Protein 7XDS (pdb70)

Sequence (730 aa):
NSKDIREYLASTFPFEQQSTILDSQLKFRQENLAELKDQIILSLNWQKLLDYTNKLDELSNTKISPEEFIEEIQKVLYKVSKLYSQFNLSIQDFALQIIHSKYKSNQISQNDLLKLITEDELKILAKTKVLTYKKYFDSASKGINKYISTEDLDWQFSHYKTFNDALKKNKASDSSYLGWLTHGYSIKYGLSPNNERSFFQDGRKYAELYAFSKSDLLAKINKSKGIFLDQNALLDKRIYAFHELNTLETHFPGITSSFTDDLKSNYRKKESVSLTCQVLQEIGNIHRFIESKSTEYGLFSIPKIFSIPIDYKHGEKENLVSYVDFLYSTAHERILQDNSINQLCLDPLQESLNRIKSNIPVSKDIREYLASTFPFEQQSTILQLKFRQENLAELKDQIILSLNWQKLLDYTNKLDELSNTKISPEEFIEEIQKVLYKVSKLYSQFNLSIQDFALQIIHSKYKSNQISQNDLLKLITEDELKILAKTKVLTYKKYFDSASKGINKYISTEDLDWQFSHYKTFNDALKKNKASDSSYLGWLTHGYSIKYGLSPNNERSFFQDGRKYAELYAFSKSPGEHLKDLLAKINKSKGIFLDQNALLDKRIYAFHELNTLETHFPGITSSFTDDLKSNYRKKESVSLTCQVLQEIGNIHRFIESKVPYHSSTEYGLFSIPKIFSIPIDYKHGEKENLVSYVDFLYSTAHERILQDNSINQLCLDPLQESLNRIKSNI

Nearest PDB structures (foldseek):
  7xds-assembly1_A  TM=1.002E+00  e=7.581E-44  Puccinia graminis f. sp. tritici
  7xds-assembly2_B  TM=9.928E-01  e=5.965E-40  Puccinia graminis f. sp. tritici
  7xvg-assembly1_B  TM=9.674E-01  e=8.525E-34  Puccinia graminis f. sp. tritici
  7xx2-assembly1_B  TM=9.625E-01  e=2.353E-32  Puccinia graminis f. sp. tritici
  7xe0-assembly1_J  TM=9.583E-01  e=5.562E-32  Puccinia graminis f. sp. tritici

B-factor: mean 29.13, std 15.3, range [5.59, 122.76]

Solvent-accessible surface area: 34355 Å² total

Radius of gyration: 30.41 Å; Cα contacts (8 Å, |Δi|>4): 765; chains: 2; bounding box: 58×70×97 Å

Organism: NCBI:txid56615

Secondary structure (DSSP, 8-state):
--HHHHHHHHHSTTGGGS--TTT--HHHHHHHHHHHHHHHHHH--HHHHHHHHHHHHHHHHS---HHHHHHHHHHHHHH--HHHHHHHHHHHHHHHHHHHHHHHTTSS-HHHHHHHHTS---HHHHHHHHHHH---HHHHH---GGG------SGGGHHHHHHHHHHHHH-HHHHHHHHHHHHHHHHHTTSS--SS----S-HHHHHHHHHHHT--HHHHHHHHHHHHH-TTS-HHHHHHHHHHHHHHHHHSTTTT--HHHHHHHTTTT--HHHHHHHHHHHHHHHHHHHTT---SS-TTSS-GGGPPPSSPPTTHHHHHHHHHHHHHHHHHHHS---TTTGGGTHHHHHHHHHHHHHHTT-/-HHHHHHHHHSTTGGGS-----HHHHHHHHHHHHHHHHHH--HHHHHHHHHHHHHHHHS---HHHHHHHHHHHHHT--HHHHHHHHHHHHHHHHHHHHHHHTTSS-HHHHHHHHTS---HHHHHHHHHHH---HHHHH---GGG------SGGGHHHHHHHHHHHHH-HHHHHHHHHHHHHHHHHTTSS--SS----S-HHHHHHHHHHH----HHHHHHHHHHHHHHHHHH-TTS-HHHHHHHHHHHHHHHHHSTTTT--HHHHHHHTTTT--HHHHHHHHHHHHHHHHHHHTTSSTT--TTTT-TTSS-STTPPPSS--TTHHHHHHHHHHHHHHHHHHHS---TTTGGGTHHHHHHHHHHHHHH-

Foldseek 3Di:
DQPVLVVCLCPDPPSVLFDAVLVCPLVQLLLLLVVLLVVLVVVPLSVVLNVLSVLLNCLQPPQDALVVSLVSLCCSLVVFVVVNNLSSLVSLLSSLVSLLVCDVVVSHDLVSSCVRCLDPSLLSLLQSLLVVCVLPVVLCVVPNLLLAALPQRDSSSVSSVVSLVSCCVVPLLSSLVNLQSNVLNCDVPPSQDDPDDDCHPDPVSVVVLVVVLVPVVLVRLVVLLCQLQALPHDPSSNSSSVNVVVSCCVRSPPSNDDPVVCVVSVSVLLCLLNLQSSLSVVLSVLVQLLVQCVHSSDRSDGRPVRGDDVDDDPCRLVSSVVVNVSSLVVSVVRHDDDSSNCSSHVVVSVVSNVVCVVVSVD/DVVLVVCLCPDPPSVLFDAPVALVFLLLLLVVLLVVLVVVVVSVVLNVLSVLLNVLSPDLDALVVLLVSLCVSQVPFVVVVVQSRLVSLLSSLVSLLVCDVVVSHDLVSSCVRCLDPSLLSLLQSVLVVCVLPVVLCVVPNLLLAALPQRDSSSVSSVVSLVSLCVVPLLSSLVNLQSNVLNCDVVPSQDDPDDDCGPDPVSSVLLSVVLVPDDPVLVVVLVRLVVLLVQLQALVHDPSSNSSSVNVNVSSCVSRPPSNDDPPVCVVSVSVLLVLLNLQSSLSVVLSVLVLLLLQLDPPRDPSSSHRSPGRPVRGDHNDQDVCRVVSSVVVNVVSLVVSVVSHDDDSSNCSSHVVVSVVSNVVSVVRD

Structure (mmCIF, N/CA/C/O backbone):
data_7XDS
#
_entry.id   7XDS
#
_cell.length_a   54.122
_cell.length_b   115.273
_cell.length_c   143.162
_cell.angle_alpha   90.000
_cell.angle_beta   90.000
_cell.angle_gamma   90.000
#
_symmetry.space_group_name_H-M   'P 21 21 21'
#
loop_
_entity.id
_entity.type
_entity.pdbx_description
1 polymer AvrSr35
2 water water
#
loop_
_atom_site.group_PDB
_atom_site.id
_atom_site.type_symbol
_atom_site.label_atom_id
_atom_site.label_alt_id
_atom_site.label_comp_id
_atom_site.label_asym_id
_atom_site.label_entity_id
_atom_site.label_seq_id
_atom_site.pdbx_PDB_ins_code
_atom_site.Cartn_x
_atom_site.Cartn_y
_atom_site.Cartn_z
_atom_site.occupancy
_atom_site.B_iso_or_equiv
_atom_site.auth_seq_id
_atom_site.auth_comp_id
_atom_site.auth_asym_id
_atom_site.auth_atom_id
_atom_site.pdbx_PDB_model_num
ATOM 1 N N . ASN A 1 138 ? 33.07000 47.12400 89.54600 1.000 62.74801 141 ASN A N 1
ATOM 2 C CA . ASN A 1 138 ? 31.61900 47.46000 89.49300 1.000 67.28442 141 ASN A CA 1
ATOM 3 C C . ASN A 1 138 ? 31.39400 48.97200 89.37000 1.000 65.56108 141 ASN A C 1
ATOM 4 O O . ASN A 1 138 ? 31.96700 49.75300 90.13700 1.000 60.40994 141 ASN A O 1
ATOM 9 N N . SER A 1 139 ? 30.48200 49.30800 88.46300 1.000 65.54331 142 SER A N 1
ATOM 10 C CA . SER A 1 139 ? 30.24100 50.69000 87.99500 1.000 62.71475 142 SER A CA 1
ATOM 11 C C . SER A 1 139 ? 28.80100 51.11300 88.22200 1.000 61.86136 142 SER A C 1
ATOM 12 O O . SER A 1 139 ? 28.37900 52.05200 87.56500 1.000 63.48270 142 SER A O 1
ATOM 15 N N . LYS A 1 140 ? 28.06200 50.45700 89.10800 1.000 58.37999 143 LYS A N 1
ATOM 16 C CA . LYS A 1 140 ? 26.63700 50.84700 89.24400 1.000 55.67980 143 LYS A CA 1
ATOM 17 C C . LYS A 1 140 ? 26.53400 52.29600 89.71400 1.000 53.08234 143 LYS A C 1
ATOM 18 O O . LYS A 1 140 ? 25.63900 52.96400 89.23700 1.000 52.01752 143 LYS A O 1
ATOM 24 N N . ASP A 1 141 ? 27.38100 52.71600 90.65500 1.000 49.23186 144 ASP A N 1
ATOM 25 C CA . ASP A 1 141 ? 27.35400 54.09800 91.19900 1.000 50.10454 144 ASP A CA 1
ATOM 26 C C . ASP A 1 141 ? 27.72700 55.12600 90.11500 1.000 48.75397 144 ASP A C 1
ATOM 27 O O . ASP A 1 141 ? 27.09800 56.19000 90.08100 1.000 47.75780 144 ASP A O 1
ATOM 32 N N . ILE A 1 142 ? 28.76000 54.85000 89.31600 1.000 47.01634 145 ILE A N 1
ATOM 33 C CA . ILE A 1 142 ? 29.14600 55.79400 88.22700 1.000 48.27806 145 ILE A CA 1
ATOM 34 C C . ILE A 1 142 ? 28.06000 55.82500 87.14300 1.000 45.47611 145 ILE A C 1
ATOM 35 O O . ILE A 1 142 ? 27.63900 56.89800 86.78500 1.000 42.78481 145 ILE A O 1
ATOM 40 N N . ARG A 1 143 ? 27.56300 54.66400 86.73100 1.000 48.25563 146 ARG A N 1
ATOM 41 C CA . ARG A 1 143 ? 26.51400 54.59700 85.68600 1.000 47.24034 146 ARG A CA 1
ATOM 42 C C . ARG A 1 143 ? 25.30500 55.43100 86.11800 1.000 48.53240 146 ARG A C 1
ATOM 43 O O . ARG A 1 143 ? 24.84100 56.20000 85.29800 1.000 46.32749 146 ARG A O 1
ATOM 51 N N . GLU A 1 144 ? 24.84800 55.29500 87.36900 1.000 45.98324 147 GLU A N 1
ATOM 52 C CA . GLU A 1 144 ? 23.69500 56.04100 87.88900 1.000 46.42018 147 GLU A CA 1
ATOM 53 C C . GLU A 1 144 ? 23.98900 57.54000 87.95100 1.000 41.98215 147 GLU A C 1
ATOM 54 O O . GLU A 1 144 ? 23.16600 58.32900 87.48100 1.000 39.40620 147 GLU A O 1
ATOM 60 N N . TYR A 1 145 ? 25.17500 57.92800 88.49300 1.000 40.40857 148 TYR A N 1
ATOM 61 C CA . TYR A 1 145 ? 25.62600 59.32500 88.57700 1.000 40.88074 148 TYR A CA 1
ATOM 62 C C . TYR A 1 145 ? 25.60900 60.00800 87.19200 1.000 42.07333 148 TYR A C 1
ATOM 63 O O . TYR A 1 145 ? 25.08200 61.11700 87.07300 1.000 39.95385 148 TYR A O 1
ATOM 72 N N . LEU A 1 146 ? 26.17100 59.34600 86.16000 1.000 40.65146 149 LEU A N 1
ATOM 73 C CA . LEU A 1 146 ? 26.23600 59.87400 84.75300 1.000 40.26833 149 LEU A CA 1
ATOM 74 C C . LEU A 1 146 ? 24.84400 60.01800 84.13000 1.000 40.85752 149 LEU A C 1
ATOM 75 O O . LEU A 1 146 ? 24.68000 60.85300 83.25600 1.000 39.65799 149 LEU A O 1
ATOM 80 N N . ALA A 1 147 ? 23.92400 59.13100 84.48400 1.000 42.21808 150 ALA A N 1
ATOM 81 C CA . ALA A 1 147 ? 22.55700 59.16300 83.96000 1.000 40.13017 150 ALA A CA 1
ATOM 82 C C . ALA A 1 147 ? 21.68200 60.25800 84.61100 1.000 40.57753 150 ALA A C 1
ATOM 83 O O . ALA A 1 147 ? 20.58500 60.52600 84.11600 1.000 43.06288 150 ALA A O 1
ATOM 85 N N . SER A 1 148 ? 22.17800 60.90900 85.68800 1.000 41.78980 151 SER A N 1
ATOM 86 C CA . SER A 1 148 ? 21.44400 61.94900 86.41400 1.000 42.98334 151 SER A CA 1
ATOM 87 C C . SER A 1 148 ? 22.08800 63.34700 86.42300 1.000 43.31865 151 SER A C 1
ATOM 88 O O . SER A 1 148 ? 21.36500 64.34100 86.55900 1.000 45.94427 151 SER A O 1
ATOM 91 N N . THR A 1 149 ? 23.43000 63.42600 86.30900 1.000 40.90195 152 THR A N 1
ATOM 92 C CA . THR A 1 149 ? 24.18700 64.68400 86.39100 1.000 41.38734 152 THR A CA 1
ATOM 93 C C . THR A 1 149 ? 24.44800 65.35900 85.03800 1.000 37.66185 152 THR A C 1
ATOM 94 O O . THR A 1 149 ? 24.90700 64.71200 84.09400 1.000 36.48956 152 THR A O 1
ATOM 98 N N . PHE A 1 150 ? 24.19500 66.67900 84.97600 1.000 35.02126 153 PHE A N 1
ATOM 99 C CA . PHE A 1 150 ? 24.47000 67.51500 83.81400 1.000 33.54318 153 PHE A CA 1
ATOM 100 C C . PHE A 1 150 ? 25.98900 67.81400 83.80400 1.000 30.90869 153 PHE A C 1
ATOM 101 O O . PHE A 1 150 ? 26.53300 68.09100 84.86900 1.000 32.69993 153 PHE A O 1
ATOM 109 N N . PRO A 1 151 ? 26.70400 67.77800 82.65100 1.000 32.30537 154 PRO A N 1
ATOM 110 C CA . PRO A 1 151 ? 26.23900 67.51900 81.27800 1.000 26.35041 154 PRO A CA 1
ATOM 111 C C . PRO A 1 151 ? 26.34700 66.06600 80.80700 1.000 29.44870 154 PRO A C 1
ATOM 112 O O . PRO A 1 151 ? 25.96700 65.76900 79.66800 1.000 27.83053 154 PRO A O 1
ATOM 116 N N . PHE A 1 152 ? 26.83100 65.15500 81.69100 1.000 28.73963 155 PHE A N 1
ATOM 117 C CA . PHE A 1 152 ? 27.05400 63.73100 81.39800 1.000 27.39202 155 PHE A CA 1
ATOM 118 C C . PHE A 1 152 ? 25.78600 62.99600 80.97200 1.000 31.18713 155 PHE A C 1
ATOM 119 O O . PHE A 1 152 ? 25.88100 62.05300 80.18300 1.000 29.90872 155 PHE A O 1
ATOM 127 N N . GLU A 1 153 ? 24.60800 63.47600 81.43200 1.000 30.00949 156 GLU A N 1
ATOM 128 C CA . GLU A 1 153 ? 23.28400 62.93200 81.10900 1.000 34.37264 156 GLU A CA 1
ATOM 129 C C . GLU A 1 153 ? 22.87700 63.16500 79.64700 1.000 32.19342 156 GLU A C 1
ATOM 130 O O . GLU A 1 153 ? 22.15300 62.34700 79.08100 1.000 30.19352 156 GLU A O 1
ATOM 136 N N . GLN A 1 154 ? 23.35800 64.27200 79.04100 1.000 33.15490 157 GLN A N 1
ATOM 137 C CA . GLN A 1 154 ? 23.06600 64.67300 77.66200 1.000 31.81572 157 GLN A CA 1
ATOM 138 C C . GLN A 1 154 ? 24.03200 64.09500 76.61800 1.000 32.50305 157 GLN A C 1
ATOM 139 O O . GLN A 1 154 ? 24.04700 64.55100 75.46400 1.000 28.96304 157 GLN A O 1
ATOM 145 N N . GLN A 1 155 ? 24.81000 63.07000 77.01200 1.000 29.78610 158 GLN A N 1
ATOM 146 C CA . GLN A 1 155 ? 25.76200 62.39000 76.12900 1.000 30.73881 158 GLN A CA 1
ATOM 147 C C . GLN A 1 155 ? 26.00800 60.95700 76.56800 1.000 29.36604 158 GLN A C 1
ATOM 148 O O . GLN A 1 155 ? 25.63800 60.58500 77.68000 1.000 35.11432 158 GLN A O 1
ATOM 154 N N . SER A 1 156 ? 26.64300 60.16200 75.70600 1.000 29.82478 159 SER A N 1
ATOM 155 C CA . SER A 1 156 ? 26.96000 58.76600 75.99000 1.000 32.31892 159 SER A CA 1
ATOM 156 C C . SER A 1 156 ? 28.42900 58.60600 76.38000 1.000 34.13310 159 SER A C 1
ATOM 157 O O . SER A 1 156 ? 29.18800 59.57500 76.34400 1.000 33.48392 159 SER A O 1
ATOM 160 N N . THR A 1 157 ? 28.82100 57.39600 76.79400 1.000 34.85144 160 THR A N 1
ATOM 161 C CA . THR A 1 157 ? 30.19600 57.10000 77.20700 1.000 36.23507 160 THR A CA 1
ATOM 162 C C . THR A 1 157 ? 30.65500 55.74400 76.66400 1.000 40.41565 160 THR A C 1
ATOM 163 O O . THR A 1 157 ? 29.82600 54.87600 76.37600 1.000 42.27022 160 THR A O 1
ATOM 167 N N . ILE A 1 158 ? 31.97900 55.56400 76.54600 1.000 41.83988 161 ILE A N 1
ATOM 168 C CA . ILE A 1 158 ? 32.61100 54.31200 76.10700 1.000 45.84719 161 ILE A CA 1
ATOM 169 C C . ILE A 1 158 ? 32.41300 53.21600 77.19000 1.000 47.68942 161 ILE A C 1
ATOM 170 O O . ILE A 1 158 ? 32.46600 52.02500 76.88100 1.000 51.57815 161 ILE A O 1
ATOM 175 N N . LEU A 1 159 ? 32.11200 53.63900 78.43900 1.000 46.14860 162 LEU A N 1
ATOM 176 C CA . LEU A 1 159 ? 31.84700 52.76300 79.58500 1.000 45.30815 162 LEU A CA 1
ATOM 177 C C . LEU A 1 159 ? 30.54100 51.97800 79.42900 1.000 51.26425 162 LEU A C 1
ATOM 178 O O . LEU A 1 159 ? 30.44900 50.87500 79.96100 1.000 56.32231 162 LEU A O 1
ATOM 183 N N . ASP A 1 160 ? 29.54700 52.52900 78.68800 1.000 52.75669 163 ASP A N 1
ATOM 184 C CA . ASP A 1 160 ? 28.27100 51.85800 78.39900 1.000 53.84252 163 ASP A CA 1
ATOM 185 C C . ASP A 1 160 ? 28.50700 50.67100 77.46000 1.000 55.53886 163 ASP A C 1
ATOM 186 O O . ASP A 1 160 ? 27.87100 49.62800 77.62400 1.000 58.11685 163 ASP A O 1
ATOM 191 N N . SER A 1 161 ? 29.44200 50.82900 76.49700 1.000 58.86283 164 SER A N 1
ATOM 192 C CA . SER A 1 161 ? 29.82900 49.80500 75.52400 1.000 69.99590 164 SER A CA 1
ATOM 193 C C . SER A 1 161 ? 30.83900 48.83700 76.14500 1.000 88.38318 164 SER A C 1
ATOM 194 O O . SER A 1 161 ? 31.08600 47.76200 75.60300 1.000 71.87835 164 SER A O 1
ATOM 197 N N . GLN A 1 179 ? 15.59900 70.50500 77.19000 1.000 52.15817 182 GLN A N 1
ATOM 198 C CA . GLN A 1 179 ? 16.67100 71.24000 76.47200 1.000 48.98697 182 GLN A CA 1
ATOM 199 C C . GLN A 1 179 ? 16.09400 72.54400 75.92700 1.000 42.19496 182 GLN A C 1
ATOM 200 O O . GLN A 1 179 ? 16.86300 73.43600 75.66200 1.000 40.96081 182 GLN A O 1
ATOM 206 N N . LEU A 1 180 ? 14.79000 72.56000 75.64200 1.000 41.40960 183 LEU A N 1
ATOM 207 C CA . LEU A 1 180 ? 14.09100 73.70500 75.06000 1.000 42.65017 183 LEU A CA 1
ATOM 208 C C . LEU A 1 180 ? 14.27400 74.96200 75.91000 1.000 37.41714 183 LEU A C 1
ATOM 209 O O . LEU A 1 180 ? 14.68500 75.99100 75.37900 1.000 37.41156 183 LEU A O 1
ATOM 214 N N . LYS A 1 181 ? 14.01000 74.85900 77.23200 1.000 39.43163 184 LYS A N 1
ATOM 215 C CA . LYS A 1 181 ? 14.14700 75.95500 78.20100 1.000 39.97485 184 LYS A CA 1
ATOM 216 C C . LYS A 1 181 ? 15.61600 76.33600 78.38700 1.000 33.77483 184 LYS A C 1
ATOM 217 O O . LYS A 1 181 ? 15.91700 77.50100 78.65200 1.000 34.98318 184 LYS A O 1
ATOM 223 N N . PHE A 1 182 ? 16.52500 75.35100 78.25500 1.000 33.14303 185 PHE A N 1
ATOM 224 C CA . PHE A 1 182 ? 17.97100 75.54800 78.33300 1.000 33.53392 185 PHE A CA 1
ATOM 225 C C . PHE A 1 182 ? 18.43000 76.37800 77.11100 1.000 26.93611 185 PHE A C 1
ATOM 226 O O . PHE A 1 182 ? 19.17200 77.34800 77.25400 1.000 27.08471 185 PHE A O 1
ATOM 234 N N . ARG A 1 183 ? 17.91100 76.00500 75.94900 1.000 28.03107 186 ARG A N 1
ATOM 235 C CA . ARG A 1 183 ? 18.20100 76.64600 74.64100 1.000 30.72094 186 ARG A CA 1
ATOM 236 C C . ARG A 1 183 ? 17.54000 78.02700 74.56900 1.000 26.32336 186 ARG A C 1
ATOM 237 O O . ARG A 1 183 ? 18.15900 78.91900 74.08300 1.000 22.60195 186 ARG A O 1
ATOM 245 N N . GLN A 1 184 ? 16.34800 78.18400 75.14000 1.000 30.41344 187 GLN A N 1
ATOM 246 C CA . GLN A 1 184 ? 15.62900 79.48900 75.16700 1.000 27.66723 187 GLN A CA 1
ATOM 247 C C . GLN A 1 184 ? 16.42400 80.51700 75.97500 1.000 21.40646 187 GLN A C 1
ATOM 248 O O . GLN A 1 184 ? 16.54200 81.65000 75.54300 1.000 19.46118 187 GLN A O 1
ATOM 254 N N . GLU A 1 185 ? 17.01400 80.07900 77.07400 1.000 24.55908 188 GLU A N 1
ATOM 255 C CA . GLU A 1 185 ? 17.81300 80.98600 77.93200 1.000 27.16047 188 GLU A CA 1
ATOM 256 C C . GLU A 1 185 ? 19.15100 81.34200 77.26600 1.000 25.60207 188 GLU A C 1
ATOM 257 O O . GLU A 1 185 ? 19.59700 82.45400 77.42000 1.000 27.02197 188 GLU A O 1
ATOM 263 N N . ASN A 1 186 ? 19.75800 80.41500 76.53900 1.000 23.81673 189 ASN A N 1
ATOM 264 C CA . ASN A 1 186 ? 21.00200 80.71200 75.83100 1.000 23.92226 189 ASN A CA 1
ATOM 265 C C . ASN A 1 186 ? 20.78300 81.82600 74.79700 1.000 19.37353 189 ASN A C 1
ATOM 266 O O . ASN A 1 186 ? 21.57000 82.77800 74.75000 1.000 21.27533 189 ASN A O 1
ATOM 271 N N . LEU A 1 187 ? 19.67300 81.73300 74.02400 1.000 21.69468 190 LEU A N 1
ATOM 272 C CA . LEU A 1 187 ? 19.24100 82.72400 73.03100 1.000 21.43883 190 LEU A CA 1
ATOM 273 C C . LEU A 1 187 ? 19.02900 84.09000 73.65300 1.000 20.99486 190 LEU A C 1
ATOM 274 O O . LEU A 1 187 ? 19.45000 85.07200 73.05600 1.000 22.70331 190 LEU A O 1
ATOM 279 N N . ALA A 1 188 ? 18.41900 84.15000 74.86700 1.000 22.27544 191 ALA A N 1
ATOM 280 C CA . ALA A 1 188 ? 18.19300 85.39100 75.60700 1.000 25.86569 191 ALA A CA 1
ATOM 281 C C . ALA A 1 188 ? 19.52800 86.04300 75.98100 1.000 21.62562 191 ALA A C 1
ATOM 282 O O . ALA A 1 188 ? 19.65600 87.26500 75.88200 1.000 21.43236 191 ALA A O 1
ATOM 284 N N . GLU A 1 189 ? 20.51700 85.23200 76.39600 1.000 22.13096 192 GLU A N 1
ATOM 285 C CA . GLU A 1 189 ? 21.84800 85.74300 76.75800 1.000 24.55719 192 GLU A CA 1
ATOM 286 C C . GLU A 1 189 ? 22.56700 86.29400 75.51500 1.000 25.67424 192 GLU A C 1
ATOM 287 O O . GLU A 1 189 ? 23.16900 87.37300 75.58100 1.000 22.08970 192 GLU A O 1
ATOM 293 N N . LEU A 1 190 ? 22.41000 85.59800 74.36900 1.000 22.75311 193 LEU A N 1
ATOM 294 C CA . LEU A 1 190 ? 22.95700 86.02000 73.08700 1.000 24.47818 193 LEU A CA 1
ATOM 295 C C . LEU A 1 190 ? 22.29500 87.32700 72.63200 1.000 19.55124 193 LEU A C 1
ATOM 296 O O . LEU A 1 190 ? 23.01200 88.27200 72.27900 1.000 19.11442 193 LEU A O 1
ATOM 301 N N . LYS A 1 191 ? 20.94500 87.41600 72.75100 1.000 22.91009 194 LYS A N 1
ATOM 302 C CA . LYS A 1 191 ? 20.17700 88.63300 72.44000 1.000 24.56079 194 LYS A CA 1
ATOM 303 C C . LYS A 1 191 ? 20.66800 89.79800 73.30100 1.000 25.71381 194 LYS A C 1
ATOM 304 O O . LYS A 1 191 ? 20.81000 90.90800 72.78700 1.000 24.90110 194 LYS A O 1
ATOM 310 N N . ASP A 1 192 ? 20.93800 89.53700 74.60100 1.000 23.61747 195 ASP A N 1
ATOM 311 C CA . ASP A 1 192 ? 21.42600 90.52900 75.55900 1.000 23.66830 195 ASP A CA 1
ATOM 312 C C . ASP A 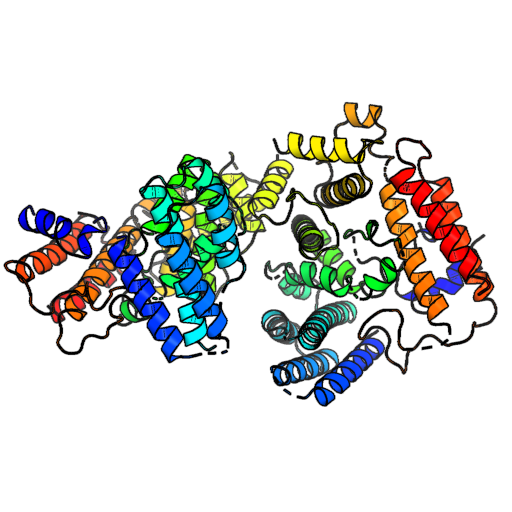1 192 ? 22.75800 91.12600 75.11000 1.000 26.14679 195 ASP A C 1
ATOM 313 O O . ASP A 1 192 ? 22.93500 92.34000 75.18600 1.000 27.61401 195 ASP A O 1
ATOM 318 N N . GLN A 1 193 ? 23.66200 90.28300 74.60300 1.000 26.82833 196 GLN A N 1
ATOM 319 C CA . GLN A 1 193 ? 24.97100 90.68600 74.09600 1.000 24.45431 196 GLN A CA 1
ATOM 320 C C . GLN A 1 193 ? 24.86600 91.50700 72.81000 1.000 25.90513 196 GLN A C 1
ATOM 321 O O . GLN A 1 193 ? 25.54800 92.52400 72.69900 1.000 26.34569 196 GLN A O 1
ATOM 327 N N . ILE A 1 194 ? 23.99100 91.08600 71.86100 1.000 26.62998 197 ILE A N 1
ATOM 328 C CA . ILE A 1 194 ? 23.74100 91.77800 70.58300 1.000 29.85193 197 ILE A CA 1
ATOM 329 C C . ILE A 1 194 ? 23.24500 93.20400 70.82200 1.000 29.70531 197 ILE A C 1
ATOM 330 O O . ILE A 1 194 ? 23.74100 94.12600 70.17100 1.000 32.31564 197 ILE A O 1
ATOM 335 N N . ILE A 1 195 ? 22.28500 93.37500 71.76700 1.000 28.77426 198 ILE A N 1
ATOM 336 C CA . ILE A 1 195 ? 21.69100 94.65600 72.16500 1.000 31.02309 198 ILE A CA 1
ATOM 337 C C . ILE A 1 195 ? 22.80400 95.58700 72.68800 1.000 35.86583 198 ILE A C 1
ATOM 338 O O . ILE A 1 195 ? 22.82800 96.78000 72.35400 1.000 31.02288 198 ILE A O 1
ATOM 343 N N . LEU A 1 196 ? 23.69100 95.01600 73.50800 1.000 33.40900 199 LEU A N 1
ATOM 344 C CA . LEU A 1 196 ? 24.82000 95.76600 74.10700 1.000 35.24675 199 LEU A CA 1
ATOM 345 C C . LEU A 1 196 ? 25.77600 96.23000 73.00500 1.000 37.62856 199 LEU A C 1
ATOM 346 O O . LEU A 1 196 ? 26.14000 97.39800 72.99900 1.000 38.38217 199 LEU A O 1
ATOM 351 N N . SER A 1 197 ? 26.05800 95.35400 72.05100 1.000 37.02160 200 SER A N 1
ATOM 352 C CA . SER A 1 197 ? 26.97500 95.62500 70.91600 1.000 36.50179 200 SER A CA 1
ATOM 353 C C . SER A 1 197 ? 26.40700 96.69300 69.97700 1.000 36.07104 200 SER A C 1
ATOM 354 O O . SER A 1 197 ? 27.17000 97.35000 69.30400 1.000 36.34887 200 SER A O 1
ATOM 357 N N . LEU A 1 198 ? 25.09200 96.73800 69.83900 1.000 36.90845 201 LEU A N 1
ATOM 358 C CA . LEU A 1 198 ? 24.41100 97.76400 69.01700 1.000 37.17857 201 LEU A CA 1
ATOM 359 C C . LEU A 1 198 ? 24.62700 99.15200 69.62300 1.000 39.13552 201 LEU A C 1
ATOM 360 O O . LEU A 1 198 ? 24.61100 100.12200 68.87200 1.000 42.93387 201 LEU A O 1
ATOM 365 N N . ASN A 1 206 ? 23.95400 95.33300 59.76800 1.000 40.89404 209 ASN A N 1
ATOM 366 C CA . ASN A 1 206 ? 25.19000 94.73300 60.34300 1.000 44.57470 209 ASN A CA 1
ATOM 367 C C . ASN A 1 206 ? 24.80300 93.96700 61.62000 1.000 40.61323 209 ASN A C 1
ATOM 368 O O . ASN A 1 206 ? 24.27500 92.86200 61.50000 1.000 36.56249 209 ASN A O 1
ATOM 373 N N . TRP A 1 207 ? 25.03800 94.58100 62.78200 1.000 36.83955 210 TRP A N 1
ATOM 374 C CA . TRP A 1 207 ? 24.63100 94.05600 64.11200 1.000 34.55487 210 TRP A CA 1
ATOM 375 C C . TRP A 1 207 ? 23.10600 94.01300 64.17500 1.000 27.91204 210 TRP A C 1
ATOM 376 O O . TRP A 1 207 ? 22.58000 93.12700 64.82400 1.000 26.33026 210 TRP A O 1
ATOM 387 N N . GLN A 1 208 ? 22.45200 94.91200 63.43800 1.000 29.20488 211 GLN A N 1
ATOM 388 C CA . GLN A 1 208 ? 20.99200 95.01100 63.40500 1.000 29.64753 211 GLN A CA 1
ATOM 389 C C . GLN A 1 208 ? 20.35800 93.73000 62.88300 1.000 26.28566 211 GLN A C 1
ATOM 390 O O . GLN A 1 208 ? 19.35900 93.27700 63.44100 1.000 24.84640 211 GLN A O 1
ATOM 396 N N . LYS A 1 209 ? 20.95400 93.13200 61.83000 1.000 28.70326 212 LYS A N 1
ATOM 397 C CA . LYS A 1 209 ? 20.46300 91.89100 61.22900 1.000 27.47079 212 LYS A CA 1
ATOM 398 C C . LYS A 1 209 ? 20.57800 90.72100 62.19600 1.000 22.66619 212 LYS A C 1
ATOM 399 O O . LYS A 1 209 ? 19.66800 89.89500 62.24400 1.000 23.78258 212 LYS A O 1
ATOM 405 N N . LEU A 1 210 ? 21.67200 90.66800 62.99300 1.000 20.96113 213 LEU A N 1
ATOM 406 C CA . LEU A 1 210 ? 21.88600 89.61400 63.98600 1.000 24.27024 213 LEU A CA 1
ATOM 407 C C . LEU A 1 210 ? 20.76000 89.57700 65.01900 1.000 23.70313 213 LEU A C 1
ATOM 408 O O . LEU A 1 210 ? 20.39000 88.49200 65.46400 1.000 20.25783 213 LEU A O 1
ATOM 413 N N . LEU A 1 211 ? 20.24500 90.74900 65.38400 1.000 20.79994 214 LEU A N 1
ATOM 414 C CA . LEU A 1 211 ? 19.14200 90.87600 66.37200 1.000 24.01093 214 LEU A CA 1
ATOM 415 C C . LEU A 1 211 ? 17.85000 90.37700 65.73000 1.000 18.80116 214 LEU A C 1
ATOM 416 O O . LEU A 1 211 ? 17.11800 89.67000 66.37200 1.000 19.56583 214 LEU A O 1
ATOM 421 N N . ASP A 1 212 ? 17.66500 90.70000 64.45900 1.000 20.72578 215 ASP A N 1
ATOM 422 C CA . ASP A 1 212 ? 16.49500 90.17700 63.72200 1.000 24.36086 215 ASP A CA 1
ATOM 423 C C . ASP A 1 212 ? 16.56400 88.64900 63.72500 1.000 22.02305 215 ASP A C 1
ATOM 424 O O . ASP A 1 212 ? 15.59100 88.06900 64.11800 1.000 21.35739 215 ASP A O 1
ATOM 429 N N . TYR A 1 213 ? 17.73000 88.05300 63.45500 1.000 22.11235 216 TYR A N 1
ATOM 430 C CA . TYR A 1 213 ? 17.83100 86.56700 63.41500 1.000 24.80784 216 TYR A CA 1
ATOM 431 C C . TYR A 1 213 ? 17.51900 85.91700 64.75900 1.000 20.73905 216 TYR A C 1
ATOM 432 O O . TYR A 1 213 ? 16.84500 84.91000 64.77400 1.000 21.46410 216 TYR A O 1
ATOM 441 N N . THR A 1 214 ? 18.03100 86.50200 65.83500 1.000 21.31101 217 THR A N 1
ATOM 442 C CA . THR A 1 214 ? 17.85000 85.99300 67.21600 1.000 24.73188 217 THR A CA 1
ATOM 443 C C . THR A 1 214 ? 16.36400 86.02900 67.59900 1.000 20.84290 217 THR A C 1
ATOM 444 O O . THR A 1 214 ? 15.85500 85.03200 68.10000 1.000 21.03647 217 THR A O 1
ATOM 448 N N . ASN A 1 215 ? 15.71300 87.14900 67.28800 1.000 24.69512 218 ASN A N 1
ATOM 449 C CA . ASN A 1 215 ? 14.26300 87.37100 67.51900 1.000 23.95391 218 ASN A CA 1
ATOM 450 C C . ASN A 1 215 ? 13.50200 86.36600 66.65400 1.000 24.04081 218 ASN A C 1
ATOM 451 O O . ASN A 1 215 ? 12.59800 85.74900 67.15800 1.000 21.83172 218 ASN A O 1
ATOM 456 N N . LYS A 1 216 ? 13.96900 86.15700 65.41700 1.000 26.32641 219 LYS A N 1
ATOM 457 C CA . LYS A 1 216 ? 13.34000 85.17700 64.49800 1.000 23.91588 219 LYS A CA 1
ATOM 458 C C . LYS A 1 216 ? 13.45600 83.75500 65.05500 1.000 22.69167 219 LYS A C 1
ATOM 459 O O . LYS A 1 216 ? 12.46200 83.03800 64.97600 1.000 21.24234 219 LYS A O 1
ATOM 465 N N . LEU A 1 217 ? 14.63400 83.39000 65.58500 1.000 22.39386 220 LEU A N 1
ATOM 466 C CA . LEU A 1 217 ? 14.89700 82.06000 66.20200 1.000 21.72159 220 LEU A CA 1
ATOM 467 C C . LEU A 1 217 ? 14.05000 81.89900 67.47200 1.000 21.94816 220 LEU A C 1
ATOM 468 O O . LEU A 1 217 ? 13.57300 80.80600 67.73800 1.000 23.27355 220 LEU A O 1
ATOM 473 N N . ASP A 1 218 ? 13.93900 82.96100 68.25400 1.000 23.38880 221 ASP A N 1
ATOM 474 C CA . ASP A 1 218 ? 13.06100 82.93800 69.45300 1.000 29.29468 221 ASP A CA 1
ATOM 475 C C . ASP A 1 218 ? 11.60600 82.72900 68.99100 1.000 24.57119 221 ASP A C 1
ATOM 476 O O . ASP A 1 218 ? 10.98500 81.85400 69.49400 1.000 24.76633 221 ASP A O 1
ATOM 481 N N . GLU A 1 219 ? 11.18000 83.43100 67.94700 1.000 24.94905 222 GLU A N 1
ATOM 482 C CA . GLU A 1 219 ? 9.79300 83.32700 67.40300 1.000 29.67534 222 GLU A CA 1
ATOM 483 C C . GLU A 1 219 ? 9.52100 81.91600 66.87200 1.000 32.03724 222 GLU A C 1
ATOM 484 O O . GLU A 1 219 ? 8.49800 81.34100 67.23600 1.000 33.88441 222 GLU A O 1
ATOM 490 N N . LEU A 1 220 ? 10.46100 81.34000 66.12200 1.000 29.33191 223 LEU A N 1
ATOM 491 C CA . LEU A 1 220 ? 10.32700 79.96800 65.55600 1.000 27.57248 223 LEU A CA 1
ATOM 492 C C . LEU A 1 220 ? 10.27000 78.90300 66.64400 1.000 28.64505 223 LEU A C 1
ATOM 493 O O . LEU A 1 220 ? 9.53800 77.96500 66.48300 1.000 33.45644 223 LEU A O 1
ATOM 498 N N . SER A 1 221 ? 11.02400 79.06400 67.72500 1.000 29.83812 224 SER A N 1
ATOM 499 C CA . SER A 1 221 ? 11.10800 78.00200 68.75400 1.000 32.16307 224 SER A CA 1
ATOM 500 C C . SER A 1 221 ? 9.88500 77.92000 69.68200 1.000 41.25781 224 SER A C 1
ATOM 501 O O . SER A 1 221 ? 9.56800 76.82500 70.06800 1.000 39.76066 224 SER A O 1
ATOM 504 N N . ASN A 1 222 ? 9.29300 79.04300 70.08500 1.000 43.59914 225 ASN A N 1
ATOM 505 C CA . ASN A 1 222 ? 8.12800 78.97600 71.01400 1.000 49.83953 225 ASN A CA 1
ATOM 506 C C . ASN A 1 222 ? 6.78600 79.13400 70.31600 1.000 51.41402 225 ASN A C 1
ATOM 507 O O . ASN A 1 222 ? 5.81100 78.70700 70.91900 1.000 57.18055 225 ASN A O 1
ATOM 512 N N . THR A 1 223 ? 6.73600 79.68400 69.11100 1.000 50.64957 226 THR A N 1
ATOM 513 C CA . THR A 1 223 ? 5.41100 79.78400 68.44000 1.000 56.17699 226 THR A CA 1
ATOM 514 C C . THR A 1 223 ? 5.25100 78.57300 67.52300 1.000 58.12884 226 THR A C 1
ATOM 515 O O . THR A 1 223 ? 6.14300 78.36100 66.69600 1.000 54.27422 226 THR A O 1
ATOM 519 N N . LYS A 1 224 ? 4.12900 77.85100 67.65500 1.000 59.09093 227 LYS A N 1
ATOM 520 C CA . LYS A 1 224 ? 3.90500 76.61100 66.87300 1.000 57.92378 227 LYS A CA 1
ATOM 521 C C . LYS A 1 224 ? 3.25100 76.92200 65.54000 1.000 58.76279 227 LYS A C 1
ATOM 522 O O . LYS A 1 224 ? 2.09500 77.33300 65.53000 1.000 55.06440 227 LYS A O 1
ATOM 528 N N . ILE A 1 225 ? 3.97100 76.63300 64.46200 1.000 54.47985 228 ILE A N 1
ATOM 529 C CA . ILE A 1 225 ? 3.41300 76.90400 63.11700 1.000 54.42123 228 ILE A CA 1
ATOM 530 C C . ILE A 1 225 ? 3.35700 75.59500 62.33600 1.000 52.83380 228 ILE A C 1
ATOM 531 O O . ILE A 1 225 ? 3.55500 74.54100 62.92600 1.000 50.99603 228 ILE A O 1
ATOM 536 N N . SER A 1 226 ? 3.09400 75.72000 61.04100 1.000 51.01143 229 SER A N 1
ATOM 537 C CA . SER A 1 226 ? 2.97600 74.60200 60.08000 1.000 52.56367 229 SER A CA 1
ATOM 538 C C . SER A 1 226 ? 4.35300 73.99800 59.78000 1.000 52.17616 229 SER A C 1
ATOM 539 O O . SER A 1 226 ? 5.24700 74.78200 59.42600 1.000 50.17408 229 SER A O 1
ATOM 542 N N . PRO A 1 227 ? 4.53900 72.66000 59.76700 1.000 47.11669 230 PRO A N 1
ATOM 543 C CA . PRO A 1 227 ? 5.85600 72.11100 59.40000 1.000 45.47997 230 PRO A CA 1
ATOM 544 C C . PRO A 1 227 ? 6.42400 72.83800 58.18500 1.000 46.11037 230 PRO A C 1
ATOM 545 O O . PRO A 1 227 ? 7.58700 73.21300 58.20300 1.000 43.12931 230 PRO A O 1
ATOM 549 N N . GLU A 1 228 ? 5.55600 73.12000 57.18200 1.000 48.95494 231 GLU A N 1
ATOM 550 C CA . GLU A 1 228 ? 5.83200 73.83200 55.92500 1.000 49.04167 231 GLU A CA 1
ATOM 551 C C . GLU A 1 228 ? 6.30900 75.26600 56.16400 1.000 43.68746 231 GLU A C 1
ATOM 552 O O . GLU A 1 228 ? 7.24500 75.71000 55.49200 1.000 42.79373 231 GLU A O 1
ATOM 558 N N . GLU A 1 229 ? 5.68200 75.97400 57.12600 1.000 40.31260 232 GLU A N 1
ATOM 559 C CA . GLU A 1 229 ? 6.03900 77.34900 57.49200 1.000 44.44024 232 GLU A CA 1
ATOM 560 C C . GLU A 1 229 ? 7.40100 77.39500 58.20800 1.000 39.08108 232 GLU A C 1
ATOM 561 O O . GLU A 1 229 ? 8.20400 78.28500 57.92100 1.000 38.99180 232 GLU A O 1
ATOM 567 N N . PHE A 1 230 ? 7.66600 76.43000 59.12300 1.000 38.20971 233 PHE A N 1
ATOM 568 C CA . PHE A 1 230 ? 8.94600 76.33000 59.82900 1.000 37.86418 233 PHE A CA 1
ATOM 569 C C . PHE A 1 230 ? 10.09800 76.11200 58.84800 1.000 29.31010 233 PHE A C 1
ATOM 570 O O . PHE A 1 230 ? 11.15000 76.73600 59.02100 1.000 26.90395 233 PHE A O 1
ATOM 578 N N . ILE A 1 231 ? 9.89700 75.24300 57.82100 1.000 31.33600 234 ILE A N 1
ATOM 579 C CA . ILE A 1 231 ? 10.91700 74.91900 56.80500 1.000 30.90683 234 ILE A CA 1
ATOM 580 C C . ILE A 1 231 ? 11.39300 76.17200 56.06500 1.000 31.07723 234 ILE A C 1
ATOM 581 O O . ILE A 1 231 ? 12.59500 76.42600 56.02700 1.000 27.22418 234 ILE A O 1
ATOM 586 N N . GLU A 1 232 ? 10.46000 76.95500 55.54600 1.000 29.66488 235 GLU A N 1
ATOM 587 C CA . GLU A 1 232 ? 10.81600 78.15200 54.74900 1.000 32.03465 235 GLU A CA 1
ATOM 588 C C . GLU A 1 232 ? 11.43900 79.23800 55.62800 1.000 29.25504 235 GLU A C 1
ATOM 589 O O . GLU A 1 232 ? 12.30400 79.93900 55.14300 1.000 30.98681 235 GLU A O 1
ATOM 595 N N . GLU A 1 233 ? 10.96500 79.38200 56.85700 1.000 30.19713 236 GLU A N 1
ATOM 596 C CA . GLU A 1 233 ? 11.50500 80.39000 57.79400 1.000 30.79621 236 GLU A CA 1
ATOM 597 C C . GLU A 1 233 ? 12.93600 80.06600 58.27200 1.000 24.09351 236 GLU A C 1
ATOM 598 O O . GLU A 1 233 ? 13.75300 80.95600 58.21700 1.000 23.17503 236 GLU A O 1
ATOM 604 N N . ILE A 1 234 ? 13.21700 78.82500 58.66000 1.000 23.88259 237 ILE A N 1
ATOM 605 C CA . ILE A 1 234 ? 14.56700 78.44000 59.17600 1.000 24.69058 237 ILE A CA 1
ATOM 606 C C . ILE A 1 234 ? 15.58400 78.52300 58.02800 1.000 24.33702 237 ILE A C 1
ATOM 607 O O . ILE A 1 234 ? 16.63500 79.10000 58.20300 1.000 23.34402 237 ILE A O 1
ATOM 612 N N . GLN A 1 235 ? 15.17200 78.07700 56.85400 1.000 23.20407 238 GLN A N 1
ATOM 613 C CA . GLN A 1 235 ? 15.96900 78.09600 55.63900 1.000 24.31121 238 GLN A CA 1
ATOM 614 C C . GLN A 1 235 ? 16.43500 79.52000 55.34500 1.000 25.55309 238 GLN A C 1
ATOM 615 O O . GLN A 1 235 ? 17.61200 79.71000 55.07000 1.000 25.23845 238 GLN A O 1
ATOM 621 N N . LYS A 1 236 ? 15.52000 80.48400 55.44300 1.000 25.15897 239 LYS A N 1
ATOM 622 C CA . LYS A 1 236 ? 15.81200 81.91300 55.19400 1.000 30.63836 239 LYS A CA 1
ATOM 623 C C . LYS A 1 236 ? 16.87900 82.37600 56.17800 1.000 27.05455 239 LYS A C 1
ATOM 624 O O . LYS A 1 236 ? 17.77600 83.06100 55.73700 1.000 31.08140 239 LYS A O 1
ATOM 630 N N . VAL A 1 237 ? 16.72200 82.06200 57.45900 1.000 25.29591 240 VAL A N 1
ATOM 631 C CA . VAL A 1 237 ? 17.74400 82.47400 58.45600 1.000 27.26000 240 VAL A CA 1
ATOM 632 C C . VAL A 1 237 ? 19.06400 81.77700 58.13000 1.000 28.88327 240 VAL A C 1
ATOM 633 O O . VAL A 1 237 ? 19.96800 82.49000 57.83000 1.000 27.84188 240 VAL A O 1
ATOM 637 N N . LEU A 1 238 ? 19.06200 80.45800 57.94200 1.000 24.21487 241 LEU A N 1
ATOM 638 C CA . LEU A 1 238 ? 20.32000 79.70100 57.68800 1.000 25.49745 241 LEU A CA 1
ATOM 639 C C . LEU A 1 238 ? 21.02900 80.19100 56.42600 1.000 26.09206 241 LEU A C 1
ATOM 640 O O . LEU A 1 238 ? 22.23000 80.35200 56.51600 1.000 24.30606 241 LEU A O 1
ATOM 645 N N . TYR A 1 239 ? 20.27900 80.48600 55.35200 1.000 30.49213 242 TYR A N 1
ATOM 646 C CA . TYR A 1 239 ? 20.81200 80.90900 54.04400 1.000 30.70668 242 TYR A CA 1
ATOM 647 C C . TYR A 1 239 ? 21.25200 82.38400 54.01800 1.000 33.06314 242 TYR A C 1
ATOM 648 O O . TYR A 1 239 ? 22.18900 82.71300 53.28500 1.000 33.07412 242 TYR A O 1
ATOM 657 N N . LYS A 1 240 ? 20.61600 83.25300 54.84000 1.000 33.13810 243 LYS A N 1
ATOM 658 C CA . LYS A 1 240 ? 20.99500 84.66300 54.96600 1.000 35.75005 243 LYS A CA 1
ATOM 659 C C . LYS A 1 240 ? 22.25900 84.80700 55.82800 1.000 38.09768 243 LYS A C 1
ATOM 660 O O . LYS A 1 240 ? 23.14700 85.58700 55.46800 1.000 37.16851 243 LYS A O 1
ATOM 666 N N . VAL A 1 241 ? 22.32700 84.06000 56.96900 1.000 35.52534 244 VAL A N 1
ATOM 667 C CA . VAL A 1 241 ? 23.43800 84.05600 57.93600 1.000 34.42841 244 VAL A CA 1
ATOM 668 C C . VAL A 1 241 ? 24.76400 83.65300 57.24400 1.000 35.45860 244 VAL A C 1
ATOM 669 O O . VAL A 1 241 ? 25.79400 84.27900 57.51600 1.000 42.27231 244 VAL A O 1
ATOM 673 N N . SER A 1 249 ? 34.38800 91.65300 61.91200 1.000 39.68600 252 SER A N 1
ATOM 674 C CA . SER A 1 249 ? 35.06400 91.49800 63.20400 1.000 32.14598 252 SER A CA 1
ATOM 675 C C . SER A 1 249 ? 34.89400 90.08700 63.80500 1.000 33.69225 252 SER A C 1
ATOM 676 O O . SER A 1 249 ? 33.98700 89.35500 63.39600 1.000 34.36409 252 SER A O 1
ATOM 679 N N . LYS A 1 250 ? 35.75100 89.74300 64.76300 1.000 31.15997 253 LYS A N 1
ATOM 680 C CA . LYS A 1 250 ? 35.75900 88.42400 65.44000 1.000 28.64013 253 LYS A CA 1
ATOM 681 C C . LYS A 1 250 ? 34.47600 88.19600 66.25100 1.000 27.67554 253 LYS A C 1
ATOM 682 O O . LYS A 1 250 ? 33.93000 87.11700 66.17100 1.000 26.90321 253 LYS A O 1
ATOM 688 N N . LEU A 1 251 ? 34.03600 89.19500 67.00500 1.000 27.18325 254 LEU A N 1
ATOM 689 C CA . LEU A 1 251 ? 32.80900 89.08200 67.79900 1.000 25.98445 254 LEU A CA 1
ATOM 690 C C . LEU A 1 251 ? 31.60300 88.84500 66.88900 1.000 22.44240 254 LEU A C 1
ATOM 691 O O . LEU A 1 251 ? 30.80300 87.95400 67.17300 1.000 20.83642 254 LEU A O 1
ATOM 696 N N . TYR A 1 252 ? 31.51500 89.60800 65.78200 1.000 22.89492 255 TYR A N 1
ATOM 697 C CA . TYR A 1 252 ? 30.45900 89.46500 64.79000 1.000 27.50201 255 TYR A CA 1
ATOM 698 C C . TYR A 1 252 ? 30.42100 88.05100 64.19400 1.000 21.50140 255 TYR A C 1
ATOM 699 O O . TYR A 1 252 ? 29.33500 87.48300 64.10200 1.000 20.12402 255 TYR A O 1
ATOM 708 N N . SER A 1 253 ? 31.58800 87.49200 63.77600 1.000 20.98148 256 SER A N 1
ATOM 709 C CA . SER A 1 253 ? 31.64100 86.14000 63.18500 1.000 22.55075 256 SER A CA 1
ATOM 710 C C . SER A 1 253 ? 31.26200 85.07700 64.21700 1.000 16.29714 256 SER A C 1
ATOM 711 O O . SER A 1 253 ? 30.55400 84.13300 63.87800 1.000 16.23873 256 SER A O 1
ATOM 714 N N . GLN A 1 254 ? 31.72500 85.24200 65.47700 1.000 13.83817 257 GLN A N 1
ATOM 715 C CA . GLN A 1 254 ? 31.39200 84.30400 66.56000 1.000 18.26382 257 GLN A CA 1
ATOM 716 C C . GLN A 1 254 ? 29.88800 84.29300 66.80700 1.000 15.80200 257 GLN A C 1
ATOM 717 O O . GLN A 1 254 ? 29.31600 83.22000 66.90300 1.000 15.92960 257 GLN A O 1
ATOM 723 N N . PHE A 1 255 ? 29.24600 85.47400 66.86500 1.000 15.46795 258 PHE A N 1
ATOM 724 C CA . PHE A 1 255 ? 27.79300 85.57400 67.08700 1.000 18.00822 258 PHE A CA 1
ATOM 725 C C . PHE A 1 255 ? 27.02300 84.98200 65.91900 1.000 16.12798 258 PHE A C 1
ATOM 726 O O . PHE A 1 255 ? 26.04700 84.25700 66.12900 1.000 15.65251 258 PHE A O 1
ATOM 734 N N . ASN A 1 256 ? 27.49600 85.25100 64.69500 1.000 15.85417 259 ASN A N 1
ATOM 735 C CA . ASN A 1 256 ? 26.92900 84.73300 63.45000 1.000 17.87083 259 ASN A CA 1
ATOM 736 C C . ASN A 1 256 ? 26.97900 83.19700 63.42700 1.000 15.65882 259 ASN A C 1
ATOM 737 O O . ASN A 1 256 ? 26.00300 82.53500 63.02100 1.000 14.55921 259 ASN A O 1
ATOM 742 N N . LEU A 1 257 ? 28.11100 82.62600 63.89500 1.000 13.22875 260 LEU A N 1
ATOM 743 C CA . LEU A 1 257 ? 28.25800 81.18700 63.96800 1.000 12.79328 260 LEU A CA 1
ATOM 744 C C . LEU A 1 257 ? 27.34500 80.62900 65.05800 1.000 14.20719 260 LEU A C 1
ATOM 745 O O . LEU A 1 257 ? 26.72500 79.57700 64.85500 1.000 14.86509 260 LEU A O 1
ATOM 750 N N . SER A 1 258 ? 27.23400 81.34800 66.19000 1.000 11.93855 261 SER A N 1
ATOM 751 C CA . SER A 1 258 ? 26.35500 80.95800 67.28300 1.000 14.79741 261 SER A CA 1
ATOM 752 C C . SER A 1 258 ? 24.89000 80.89400 66.80100 1.000 11.59904 261 SER A C 1
ATOM 753 O O . SER A 1 258 ? 24.21400 79.88500 67.06400 1.000 10.55161 261 SER A O 1
ATOM 756 N N . ILE A 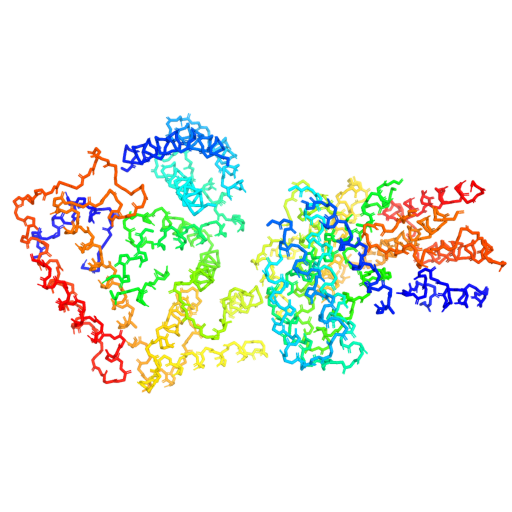1 259 ? 24.44300 81.90600 66.01800 1.000 11.98048 262 ILE A N 1
ATOM 757 C CA . ILE A 1 259 ? 23.09100 81.94900 65.39900 1.000 14.47203 262 ILE A CA 1
ATOM 758 C C . ILE A 1 259 ? 22.84900 80.68200 64.53100 1.000 13.79042 262 ILE A C 1
ATOM 759 O O . ILE A 1 259 ? 21.81500 80.02900 64.67200 1.000 15.84905 262 ILE A O 1
ATOM 764 N N . GLN A 1 260 ? 23.81500 80.33000 63.66700 1.000 13.46168 263 GLN A N 1
ATOM 765 C CA . GLN A 1 260 ? 23.75000 79.15000 62.79300 1.000 12.35123 263 GLN A CA 1
ATOM 766 C C . GLN A 1 260 ? 23.61100 77.85800 63.58400 1.000 13.64976 263 GLN A C 1
ATOM 767 O O . GLN A 1 260 ? 22.74100 77.04500 63.26000 1.000 12.17318 263 GLN A O 1
ATOM 773 N N . ASP A 1 261 ? 24.40800 77.70000 64.65500 1.000 9.62368 264 ASP A N 1
ATOM 774 C CA . ASP A 1 261 ? 24.29800 76.51700 65.50900 1.000 12.23021 264 ASP A CA 1
ATOM 775 C C . ASP A 1 261 ? 22.95000 76.45600 66.24800 1.000 12.77870 264 ASP A C 1
ATOM 776 O O . ASP A 1 261 ? 22.39300 75.37600 66.39300 1.000 13.46886 264 ASP A O 1
ATOM 781 N N . PHE A 1 262 ? 22.42600 77.60400 66.67300 1.000 11.79879 265 PHE A N 1
ATOM 782 C CA . PHE A 1 262 ? 21.12200 77.70100 67.33100 1.000 13.22071 265 PHE A CA 1
ATOM 783 C C . PHE A 1 262 ? 19.98400 77.34500 66.38200 1.000 12.21017 265 PHE A C 1
ATOM 784 O O . PHE A 1 262 ? 19.08600 76.60800 66.77900 1.000 14.13305 265 PHE A O 1
ATOM 792 N N . ALA A 1 263 ? 20.05700 77.80600 65.12900 1.000 12.09044 266 ALA A N 1
ATOM 793 C CA . ALA A 1 263 ? 19.08500 77.47000 64.10000 1.000 14.12001 266 ALA A CA 1
ATOM 794 C C . ALA A 1 263 ? 19.04100 75.94900 63.87700 1.000 13.51324 266 ALA A C 1
ATOM 795 O O . ALA A 1 263 ? 17.95600 75.38800 63.78600 1.000 13.32730 266 ALA A O 1
ATOM 797 N N . LEU A 1 264 ? 20.19800 75.27500 63.91400 1.000 12.94693 267 LEU A N 1
ATOM 798 C CA . LEU A 1 264 ? 20.27300 73.81100 63.75600 1.000 10.93081 267 LEU A CA 1
ATOM 799 C C . LEU A 1 264 ? 19.73700 73.05500 64.98000 1.000 13.59079 267 LEU A C 1
ATOM 800 O O . LEU A 1 264 ? 19.07400 72.02400 64.82300 1.000 13.36989 267 LEU A O 1
ATOM 805 N N . GLN A 1 265 ? 19.99800 73.59400 66.20000 1.000 13.33089 268 GLN A N 1
ATOM 806 C CA . GLN A 1 265 ? 19.47800 73.05900 67.46100 1.000 14.71640 268 GLN A CA 1
ATOM 807 C C . GLN A 1 265 ? 17.94700 73.12200 67.46900 1.000 15.89654 268 GLN A C 1
ATOM 808 O O . GLN A 1 265 ? 17.30800 72.18900 67.95400 1.000 19.57507 268 GLN A O 1
ATOM 814 N N . ILE A 1 266 ? 17.36600 74.21800 66.92100 1.000 16.92285 269 ILE A N 1
ATOM 815 C CA . ILE A 1 266 ? 15.92000 74.45300 66.80600 1.000 18.86899 269 ILE A CA 1
ATOM 816 C C . ILE A 1 266 ? 15.26300 73.45000 65.82700 1.000 20.80733 269 ILE A C 1
ATOM 817 O O . ILE A 1 266 ? 14.16800 72.96300 66.12800 1.000 24.04054 269 ILE A O 1
ATOM 822 N N . ILE A 1 267 ? 15.91700 73.12700 64.69100 1.000 16.68771 270 ILE A N 1
ATOM 823 C CA . ILE A 1 267 ? 15.42900 72.11400 63.72400 1.000 16.12106 270 ILE A CA 1
ATOM 824 C C . ILE A 1 267 ? 15.38000 70.75900 64.44800 1.000 19.73303 270 ILE A C 1
ATOM 825 O O . ILE A 1 267 ? 14.39700 70.02000 64.32600 1.000 20.44721 270 ILE A O 1
ATOM 830 N N . HIS A 1 268 ? 16.44600 70.45600 65.21300 1.000 16.15897 271 HIS A N 1
ATOM 831 C CA . HIS A 1 268 ? 16.59800 69.24800 66.01600 1.000 19.02034 271 HIS A CA 1
ATOM 832 C C . HIS A 1 268 ? 15.48300 69.07900 67.02900 1.000 19.31303 271 HIS A C 1
ATOM 833 O O . HIS A 1 268 ? 14.91000 67.99600 67.10000 1.000 23.97570 271 HIS A O 1
ATOM 840 N N . SER A 1 269 ? 15.18200 70.13200 67.81100 1.000 18.10433 272 SER A N 1
ATOM 841 C CA . SER A 1 269 ? 14.14500 70.08400 68.82500 1.000 23.90440 272 SER A CA 1
ATOM 842 C C . SER A 1 269 ? 12.75200 69.96900 68.19500 1.000 27.09617 272 SER A C 1
ATOM 843 O O . SER A 1 269 ? 11.89800 69.31400 68.78200 1.000 25.14191 272 SER A O 1
ATOM 846 N N . LYS A 1 270 ? 12.53400 70.58300 67.00500 1.000 22.95400 273 LYS A N 1
ATOM 847 C CA . LYS A 1 270 ? 11.25800 70.49800 66.28300 1.000 27.13942 273 LYS A CA 1
ATOM 848 C C . LYS A 1 270 ? 11.00900 69.04900 65.90200 1.000 28.90361 273 LYS A C 1
ATOM 849 O O . LYS A 1 270 ? 9.92300 68.53800 66.16700 1.000 30.21045 273 LYS A O 1
ATOM 855 N N . TYR A 1 271 ? 12.05200 68.36500 65.38800 1.000 23.23433 274 TYR A N 1
ATOM 856 C CA . TYR A 1 271 ? 12.00100 66.95400 65.00000 1.000 27.29396 274 TYR A CA 1
ATOM 857 C C . TYR A 1 271 ? 11.77600 66.05100 66.19600 1.000 30.29409 274 TYR A C 1
ATOM 858 O O . TYR A 1 271 ? 10.96100 65.12800 66.11100 1.000 30.96600 274 TYR A O 1
ATOM 867 N N . LYS A 1 272 ? 12.48100 66.33100 67.31200 1.000 27.28971 275 LYS A N 1
ATOM 868 C CA . LYS A 1 272 ? 12.36100 65.57200 68.55700 1.000 30.60856 275 LYS A CA 1
ATOM 869 C C . LYS A 1 272 ? 11.01600 65.76400 69.24800 1.000 28.92808 275 LYS A C 1
ATOM 870 O O . LYS A 1 272 ? 10.49500 64.79600 69.80100 1.000 34.10642 275 LYS A O 1
ATOM 876 N N . SER A 1 273 ? 10.43300 66.98400 69.18700 1.000 28.43440 276 SER A N 1
ATOM 877 C CA . SER A 1 273 ? 9.13200 67.28800 69.78900 1.000 31.24160 276 SER A CA 1
ATOM 878 C C . SER A 1 273 ? 7.96400 66.95600 68.83500 1.000 33.34176 276 SER A C 1
ATOM 879 O O . SER A 1 273 ? 6.84100 67.39700 69.05900 1.000 32.70915 276 SER A O 1
ATOM 882 N N . ASN A 1 274 ? 8.25700 66.20000 67.75700 1.000 33.26603 277 ASN A N 1
ATOM 883 C CA . ASN A 1 274 ? 7.34300 65.75200 66.70000 1.000 35.05815 277 ASN A CA 1
ATOM 884 C C . ASN A 1 274 ? 6.54800 66.91300 66.07400 1.000 32.98138 277 ASN A C 1
ATOM 885 O O . ASN A 1 274 ? 5.37500 66.75900 65.73700 1.000 34.19900 277 ASN A O 1
ATOM 890 N N . GLN A 1 275 ? 7.20000 68.08500 65.92900 1.000 30.17167 278 GLN A N 1
ATOM 891 C CA . GLN A 1 275 ? 6.57700 69.25800 65.30600 1.000 27.26306 278 GLN A CA 1
ATOM 892 C C . GLN A 1 275 ? 6.81500 69.23100 63.80200 1.000 26.31078 278 GLN A C 1
ATOM 893 O O . GLN A 1 275 ? 6.14100 69.92600 63.04000 1.000 25.93991 278 GLN A O 1
ATOM 899 N N . ILE A 1 276 ? 7.81700 68.43300 63.38800 1.000 27.68494 279 ILE A N 1
ATOM 900 C CA . ILE A 1 276 ? 8.17800 68.15000 62.00200 1.000 25.81546 279 ILE A CA 1
ATOM 901 C C . ILE A 1 276 ? 8.42000 66.65000 61.88800 1.000 24.83449 279 ILE A C 1
ATOM 902 O O . ILE A 1 276 ? 8.94900 66.02900 62.82400 1.000 28.90882 279 ILE A O 1
ATOM 907 N N . SER A 1 277 ? 7.99500 66.07000 60.76700 1.000 24.47911 280 SER A N 1
ATOM 908 C CA . SER A 1 277 ? 8.13000 64.64600 60.48300 1.000 26.21996 280 SER A CA 1
ATOM 909 C C . SER A 1 277 ? 9.53600 64.34500 59.96500 1.000 26.00329 280 SER A C 1
ATOM 910 O O . SER A 1 277 ? 10.29000 65.27200 59.66700 1.000 26.82105 280 SER A O 1
ATOM 913 N N . GLN A 1 278 ? 9.84900 63.04900 59.78500 1.000 26.14339 281 GLN A N 1
ATOM 914 C CA . GLN A 1 278 ? 11.12100 62.56200 59.25100 1.000 31.74473 281 GLN A CA 1
ATOM 915 C C . GLN A 1 278 ? 11.33900 63.11000 57.84800 1.000 29.66518 281 GLN A C 1
ATOM 916 O O . GLN A 1 278 ? 12.44300 63.55600 57.54400 1.000 27.38064 281 GLN A O 1
ATOM 922 N N . ASN A 1 279 ? 10.26500 63.13200 57.03200 1.000 26.65406 282 ASN A N 1
ATOM 923 C CA . ASN A 1 279 ? 10.26200 63.65100 55.66900 1.000 26.55016 282 ASN A CA 1
ATOM 924 C C . ASN A 1 279 ? 10.51500 65.16800 55.60500 1.000 23.18606 282 ASN A C 1
ATOM 925 O O . ASN A 1 279 ? 11.31900 65.58600 54.77100 1.000 23.01542 282 ASN A O 1
ATOM 930 N N . ASP A 1 280 ? 9.87400 65.98200 56.49500 1.000 23.07658 283 ASP A N 1
ATOM 931 C CA . ASP A 1 280 ? 10.09000 67.44200 56.54500 1.000 22.06831 283 ASP A CA 1
ATOM 932 C C . ASP A 1 280 ? 11.55300 67.75200 56.93300 1.000 21.83186 283 ASP A C 1
ATOM 933 O O . ASP A 1 280 ? 12.13900 68.69700 56.39100 1.000 22.78028 283 ASP A O 1
ATOM 938 N N . LEU A 1 281 ? 12.15000 66.94000 57.84600 1.000 19.70969 284 LEU A N 1
ATOM 939 C CA . LEU A 1 281 ? 13.56000 67.07800 58.23800 1.000 21.19683 284 LEU A CA 1
ATOM 940 C C . LEU A 1 281 ? 14.48100 66.83700 57.02300 1.000 17.23601 284 LEU A C 1
ATOM 941 O O . LEU A 1 281 ? 15.38400 67.62700 56.74900 1.000 17.93534 284 LEU A O 1
ATOM 946 N N . LEU A 1 282 ? 14.22100 65.74900 56.29800 1.000 21.08942 285 LEU A N 1
ATOM 947 C CA . LEU A 1 282 ? 14.99000 65.35900 55.12600 1.000 17.82182 285 LEU A CA 1
ATOM 948 C C . LEU A 1 282 ? 14.85800 66.35900 53.97600 1.000 17.75418 285 LEU A C 1
ATOM 949 O O . LEU A 1 282 ? 15.84200 66.55700 53.27600 1.000 17.33368 285 LEU A O 1
ATOM 954 N N . LYS A 1 283 ? 13.67400 67.02100 53.81000 1.000 18.83172 286 LYS A N 1
ATOM 955 C CA . LYS A 1 283 ? 13.42100 68.06400 52.79200 1.000 19.40282 286 LYS A CA 1
ATOM 956 C C . LYS A 1 283 ? 14.44900 69.16600 52.99200 1.000 18.61998 286 LYS A C 1
ATOM 957 O O . LYS A 1 283 ? 15.05300 69.64700 52.02500 1.000 19.41831 286 LYS A O 1
ATOM 963 N N . LEU A 1 284 ? 14.69400 69.50600 54.26600 1.000 18.98417 287 LEU A N 1
ATOM 964 C CA . LEU A 1 284 ? 15.70300 70.46100 54.67100 1.000 17.41505 287 LEU A CA 1
ATOM 965 C C . LEU A 1 284 ? 17.13600 69.92600 54.49800 1.000 13.08044 287 LEU A C 1
ATOM 966 O O . LEU A 1 284 ? 17.90600 70.49700 53.73300 1.000 15.26286 287 LEU A O 1
ATOM 971 N N . ILE A 1 285 ? 17.50800 68.87100 55.25400 1.000 12.30074 288 ILE A N 1
ATOM 972 C CA . ILE A 1 285 ? 18.89300 68.43200 55.40300 1.000 13.22117 288 ILE A CA 1
ATOM 973 C C . ILE A 1 285 ? 19.47900 67.65200 54.19200 1.000 16.96082 288 ILE A C 1
ATOM 974 O O . ILE A 1 285 ? 20.68900 67.46300 54.17300 1.000 12.99140 288 ILE A O 1
ATOM 979 N N . THR A 1 286 ? 18.69000 67.26500 53.18300 1.000 13.65858 289 THR A N 1
ATOM 980 C CA . THR A 1 286 ? 19.31100 66.54800 52.05400 1.000 13.02627 289 THR A CA 1
ATOM 981 C C . THR A 1 286 ? 19.74500 67.50700 50.93900 1.000 13.80941 289 THR A C 1
ATOM 982 O O . THR A 1 286 ? 20.26600 67.05200 49.92300 1.000 16.17543 289 THR A O 1
ATOM 986 N N . GLU A 1 287 ? 19.50700 68.82200 51.12300 1.000 13.41638 290 GLU A N 1
ATOM 987 C CA . GLU A 1 287 ? 19.92800 69.87100 50.18800 1.000 15.53979 290 GLU A CA 1
ATOM 988 C C . GLU A 1 287 ? 21.44300 70.06700 50.33900 1.000 14.19714 290 GLU A C 1
ATOM 989 O O . GLU A 1 287 ? 21.94600 70.09500 51.45100 1.000 11.09126 290 GLU A O 1
ATOM 995 N N . ASP A 1 288 ? 22.15500 70.18100 49.22700 1.000 12.81280 291 ASP A N 1
ATOM 996 C CA . ASP A 1 288 ? 23.60500 70.38400 49.21500 1.000 14.79658 291 ASP A CA 1
ATOM 997 C C . ASP A 1 288 ? 24.02300 71.60100 50.04800 1.000 13.89991 291 ASP A C 1
ATOM 998 O O . ASP A 1 288 ? 24.94400 71.49600 50.84600 1.000 10.65841 291 ASP A O 1
ATOM 1003 N N . GLU A 1 289 ? 23.30200 72.72800 49.90600 1.000 12.15404 292 GLU A N 1
ATOM 1004 C CA . GLU A 1 289 ? 23.57000 73.95400 50.65800 1.000 15.59902 292 GLU A CA 1
ATOM 1005 C C . GLU A 1 289 ? 23.38000 73.69000 52.17900 1.000 13.52947 292 GLU A C 1
ATOM 1006 O O . GLU A 1 289 ? 24.19700 74.14500 52.96500 1.000 12.79535 292 GLU A O 1
ATOM 1020 N N . LEU A 1 291 ? 23.66300 70.62600 53.72900 1.000 9.95302 294 LEU A N 1
ATOM 1021 C CA . LEU A 1 291 ? 24.75200 69.70600 54.11100 1.000 10.65206 294 LEU A CA 1
ATOM 1022 C C . LEU A 1 291 ? 26.07000 70.46400 54.34300 1.000 8.76546 294 LEU A C 1
ATOM 1023 O O . LEU A 1 291 ? 26.76500 70.15700 55.31100 1.000 8.32046 294 LEU A O 1
ATOM 1028 N N . LYS A 1 292 ? 26.36100 71.50900 53.52900 1.000 7.63258 295 LYS A N 1
ATOM 1029 C CA . LYS A 1 292 ? 27.57700 72.32300 53.71400 1.000 9.87416 295 LYS A CA 1
ATOM 1030 C C . LYS A 1 292 ? 27.51000 73.13100 55.00500 1.000 9.10753 295 LYS A C 1
ATOM 1031 O O . LYS A 1 292 ? 28.50700 73.22800 55.70800 1.000 9.15345 295 LYS A O 1
ATOM 1037 N N . ILE A 1 293 ? 26.30500 73.60500 55.37300 1.000 8.73668 296 ILE A N 1
ATOM 1038 C CA . ILE A 1 293 ? 26.06200 74.31900 56.62600 1.000 9.40444 296 ILE A CA 1
ATOM 1039 C C . ILE A 1 293 ? 26.21400 73.35700 57.82300 1.000 8.97010 296 ILE A C 1
ATOM 1040 O O . ILE A 1 293 ? 26.83800 73.72200 58.81900 1.000 9.18151 296 ILE A O 1
ATOM 1045 N N . LEU A 1 294 ? 25.68000 72.12700 57.72000 1.000 7.30696 297 LEU A N 1
ATOM 1046 C CA . LEU A 1 294 ? 25.80100 71.12500 58.79200 1.000 7.75312 297 LEU A CA 1
ATOM 1047 C C . LEU A 1 294 ? 27.28200 70.84000 59.07600 1.000 8.41682 297 LEU A C 1
ATOM 1048 O O . LEU A 1 294 ? 27.70600 70.86800 60.23600 1.000 8.12100 297 LEU A O 1
ATOM 1053 N N . ALA A 1 295 ? 28.05000 70.57300 58.00100 1.000 6.81844 298 ALA A N 1
ATOM 1054 C CA . ALA A 1 295 ? 29.48600 70.27900 58.00200 1.000 7.14996 298 ALA A CA 1
ATOM 1055 C C . ALA A 1 295 ? 30.33000 71.45400 58.56800 1.000 8.18502 298 ALA A C 1
ATOM 1056 O O . ALA A 1 295 ? 31.09500 71.27300 59.51700 1.000 8.03938 298 ALA A O 1
ATOM 1058 N N . LYS A 1 296 ? 30.15600 72.65600 58.01800 1.000 7.59023 299 LYS A N 1
ATOM 1059 C CA . LYS A 1 296 ? 30.90200 73.84100 58.44300 1.000 8.01683 299 LYS A CA 1
ATOM 1060 C C . LYS A 1 296 ? 30.55700 74.29500 59.86300 1.000 9.28336 299 LYS A C 1
ATOM 1061 O O . LYS A 1 296 ? 31.46700 74.65500 60.60100 1.000 8.86532 299 LYS A O 1
ATOM 1067 N N . THR A 1 297 ? 29.25800 74.26700 60.25000 1.000 8.76895 300 THR A N 1
ATOM 1068 C CA . THR A 1 297 ? 28.83500 74.77300 61.56200 1.000 7.53971 300 THR A CA 1
ATOM 1069 C C . THR A 1 297 ? 29.32800 73.85900 62.65300 1.000 8.10365 300 THR A C 1
ATOM 1070 O O . THR A 1 297 ? 29.86900 74.35300 63.64200 1.000 7.78949 300 THR A O 1
ATOM 1074 N N . LYS A 1 298 ? 29.24200 72.54100 62.44000 1.000 6.31133 301 LYS A N 1
ATOM 1075 C CA . LYS A 1 298 ? 29.75200 71.58800 63.42000 1.000 6.33493 301 LYS A CA 1
ATOM 1076 C C . LYS A 1 298 ? 31.23700 71.83600 63.70100 1.000 8.02827 301 LYS A C 1
ATOM 1077 O O . LYS A 1 298 ? 31.59900 72.00500 64.86000 1.000 9.45506 301 LYS A O 1
ATOM 1083 N N . VAL A 1 299 ? 32.07600 71.86000 62.64400 1.000 6.25403 302 VAL A N 1
ATOM 1084 C CA . VAL A 1 299 ? 33.52700 72.06000 62.72000 1.000 6.69865 302 VAL A CA 1
ATOM 1085 C C . VAL A 1 299 ? 33.87900 73.38700 63.40700 1.000 8.04583 302 VAL A C 1
ATOM 1086 O O . VAL A 1 299 ? 34.64900 73.39000 64.37000 1.000 8.93893 302 VAL A O 1
ATOM 1090 N N . LEU A 1 300 ? 33.30600 74.49900 62.92600 1.000 7.34637 303 LEU A N 1
ATOM 1091 C CA . LEU A 1 300 ? 33.61200 75.81500 63.47300 1.000 9.18267 303 LEU A CA 1
ATOM 1092 C C . LEU A 1 300 ? 33.13000 76.01300 64.91200 1.000 9.22202 303 LEU A C 1
ATOM 1093 O O . LEU A 1 300 ? 33.83600 76.63300 65.69700 1.000 9.10181 303 LEU A O 1
ATOM 1098 N N . THR A 1 301 ? 31.92800 75.49700 65.26300 1.000 8.67097 304 THR A N 1
ATOM 1099 C CA . THR A 1 301 ? 31.35800 75.62100 66.61000 1.000 7.97098 304 THR A CA 1
ATOM 1100 C C . THR A 1 301 ? 32.18000 74.80600 67.58300 1.000 9.91151 304 THR A C 1
ATOM 1101 O O . THR A 1 301 ? 32.46500 75.28200 68.66800 1.000 11.68804 304 THR A O 1
ATOM 1105 N N . TYR A 1 302 ? 32.59700 73.59800 67.18900 1.000 8.46194 305 TYR A N 1
ATOM 1106 C CA . TYR A 1 302 ? 33.45400 72.75700 68.02700 1.000 8.95532 305 TYR A CA 1
ATOM 1107 C C . TYR A 1 302 ? 34.79300 73.46600 68.28100 1.000 9.92336 305 TYR A C 1
ATOM 1108 O O . TYR A 1 302 ? 35.27400 73.49700 69.41600 1.000 10.37870 305 TYR A O 1
ATOM 1117 N N . LYS A 1 303 ? 35.36300 74.05700 67.23400 1.000 9.58935 306 LYS A N 1
ATOM 1118 C CA . LYS A 1 303 ? 36.61400 74.81600 67.33300 1.000 10.55654 306 LYS A CA 1
ATOM 1119 C C . LYS A 1 303 ? 36.43000 76.00200 68.28300 1.000 11.51345 306 LYS A C 1
ATOM 1120 O O . LYS A 1 303 ? 37.20400 76.16600 69.23200 1.000 9.90897 306 LYS A O 1
ATOM 1134 N N . LYS A 1 305 ? 34.20300 76.50500 70.68500 1.000 11.74369 308 LYS A N 1
ATOM 1135 C CA . LYS A 1 305 ? 33.91800 76.06200 72.05500 1.000 11.66946 308 LYS A CA 1
ATOM 1136 C C . LYS A 1 305 ? 35.05600 75.31900 72.75200 1.000 16.72971 308 LYS A C 1
ATOM 1137 O O . LYS A 1 305 ? 35.26800 75.52700 73.94900 1.000 13.64607 308 LYS A O 1
ATOM 1143 N N . TYR A 1 306 ? 35.73000 74.39200 72.03800 1.000 12.71431 309 TYR A N 1
ATOM 1144 C CA . TYR A 1 306 ? 36.72000 73.53000 72.67100 1.000 13.26215 309 TYR A CA 1
ATOM 1145 C C . TYR A 1 306 ? 38.16400 73.61100 72.20600 1.000 11.75718 309 TYR A C 1
ATOM 1146 O O . TYR A 1 306 ? 38.97000 72.90700 72.79800 1.000 13.47794 309 TYR A O 1
ATOM 1155 N N . PHE A 1 307 ? 38.50900 74.37100 71.15800 1.000 12.64935 310 PHE A N 1
ATOM 1156 C CA . PHE A 1 307 ? 39.91000 74.35700 70.68600 1.000 14.35555 310 PHE A CA 1
ATOM 1157 C C . PHE A 1 307 ? 40.93200 74.86100 71.72400 1.000 14.64384 310 PHE A C 1
ATOM 1158 O O . PHE A 1 307 ? 41.98700 74.24400 71.87000 1.000 15.19486 310 PHE A O 1
ATOM 1166 N N . ASP A 1 308 ? 40.63300 75.96200 72.42500 1.000 16.40041 311 ASP A N 1
ATOM 1167 C CA . ASP A 1 308 ? 41.54500 76.50200 73.43900 1.000 18.79190 311 ASP A CA 1
ATOM 1168 C C . ASP A 1 308 ? 41.68500 75.56300 74.63000 1.000 18.15636 311 ASP A C 1
ATOM 1169 O O . ASP A 1 308 ? 42.81600 75.30700 75.06200 1.000 16.19833 311 ASP A O 1
ATOM 1174 N N . SER A 1 309 ? 40.55100 74.98300 75.09100 1.000 16.57439 312 SER A N 1
ATOM 1175 C CA . SER A 1 309 ? 40.52800 73.98700 76.16400 1.000 15.31369 312 SER A CA 1
ATOM 1176 C C . SER A 1 309 ? 41.40000 72.79100 75.78100 1.000 19.75276 312 SER A C 1
ATOM 1177 O O . SER A 1 309 ? 42.29100 72.43800 76.54700 1.000 19.59368 312 SER A O 1
ATOM 1180 N N . ALA A 1 310 ? 41.17400 72.19100 74.58400 1.000 13.86200 313 ALA A N 1
ATOM 1181 C CA . ALA A 1 310 ? 41.95900 71.06300 74.05400 1.000 14.19626 313 ALA A CA 1
ATOM 1182 C C . ALA A 1 310 ? 43.46300 71.38000 73.95500 1.000 14.54913 313 ALA A C 1
ATOM 1183 O O . ALA A 1 310 ? 44.30600 70.52400 74.26400 1.000 13.01631 313 ALA A O 1
ATOM 1185 N N . SER A 1 311 ? 43.79500 72.61400 73.53100 1.000 14.88874 314 SER A N 1
ATOM 1186 C CA . SER A 1 311 ? 45.18100 73.04500 73.39600 1.000 16.40988 314 SER A CA 1
ATOM 1187 C C . SER A 1 311 ? 45.88400 73.13400 74.75400 1.000 17.79658 314 SER A C 1
ATOM 1188 O O . SER A 1 311 ? 47.03700 72.69600 74.86300 1.000 16.84754 314 SER A O 1
ATOM 1191 N N . LYS A 1 312 ? 45.18900 73.64400 75.79800 1.000 14.98439 315 LYS A N 1
ATOM 1192 C CA . LYS A 1 312 ? 45.77500 73.74700 77.15000 1.000 20.56963 315 LYS A CA 1
ATOM 1193 C C . LYS A 1 312 ? 46.03500 72.36500 77.75400 1.000 20.45822 315 LYS A C 1
ATOM 1194 O O . LYS A 1 312 ? 47.01100 72.20200 78.45400 1.000 22.64389 315 LYS A O 1
ATOM 1208 N N . GLY A 1 314 ? 46.67100 69.69000 75.94300 1.000 19.01098 317 GLY A N 1
ATOM 1209 C CA . GLY A 1 314 ? 47.56800 69.01300 75.01400 1.000 20.05536 317 GLY A CA 1
ATOM 1210 C C . GLY A 1 314 ? 46.93100 67.86500 74.26000 1.000 20.06315 317 GLY A C 1
ATOM 1211 O O . GLY A 1 314 ? 47.64500 66.97700 73.79600 1.000 21.90902 317 GLY A O 1
ATOM 1212 N N . ILE A 1 315 ? 45.58300 67.89000 74.09800 1.000 17.83732 318 ILE A N 1
ATOM 1213 C CA . ILE A 1 315 ? 44.81300 66.85000 73.40600 1.000 18.34843 318 ILE A CA 1
ATOM 1214 C C . ILE A 1 315 ? 44.26300 67.31900 72.03500 1.000 16.35598 318 ILE A C 1
ATOM 1215 O O . ILE A 1 315 ? 43.49700 66.60000 71.41300 1.000 17.08364 318 ILE A O 1
ATOM 1220 N N . ASN A 1 316 ? 44.65200 68.51700 71.57600 1.000 16.82089 319 ASN A N 1
ATOM 1221 C CA . ASN A 1 316 ? 44.12400 69.11900 70.34400 1.000 16.47531 319 ASN A CA 1
ATOM 1222 C C . ASN A 1 316 ? 44.40700 68.33200 69.06000 1.000 1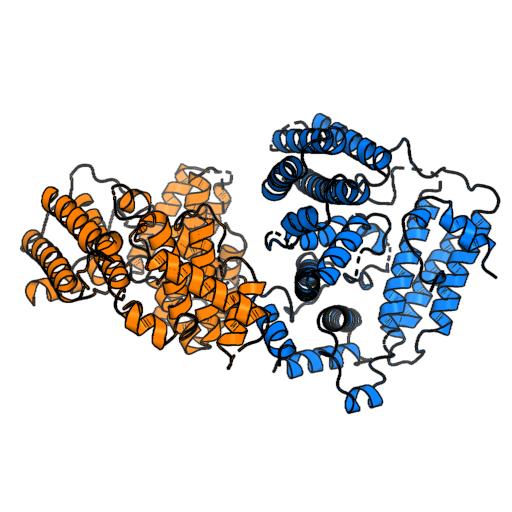7.95595 319 ASN A C 1
ATOM 1223 O O . ASN A 1 316 ? 43.56400 68.33000 68.16300 1.000 15.39198 319 ASN A O 1
ATOM 1228 N N . LYS A 1 317 ? 45.55600 67.63700 68.98700 1.000 17.22108 320 LYS A N 1
ATOM 1229 C CA . LYS A 1 317 ? 45.93500 66.81900 67.82400 1.000 17.25651 320 LYS A CA 1
ATOM 1230 C C . LYS A 1 317 ? 44.99100 65.61700 67.66300 1.000 13.80219 320 LYS A C 1
ATOM 1231 O O . LYS A 1 317 ? 44.85500 65.08300 66.56900 1.000 15.03576 320 LYS A O 1
ATOM 1237 N N . TYR A 1 318 ? 44.35200 65.20100 68.76000 1.000 13.41188 321 TYR A N 1
ATOM 1238 C CA . TYR A 1 318 ? 43.47300 64.02900 68.82000 1.000 12.70608 321 TYR A CA 1
ATOM 1239 C C . TYR A 1 318 ? 42.00200 64.36000 68.62000 1.000 12.79196 321 TYR A C 1
ATOM 1240 O O . TYR A 1 318 ? 41.17900 63.43800 68.62700 1.000 12.47256 321 TYR A O 1
ATOM 1249 N N . ILE A 1 319 ? 41.67000 65.65600 68.36700 1.000 10.67203 322 ILE A N 1
ATOM 1250 C CA . ILE A 1 319 ? 40.30500 66.07900 68.02200 1.000 11.10756 322 ILE A CA 1
ATOM 1251 C C . ILE A 1 319 ? 39.99000 65.33600 66.71400 1.000 11.83403 322 ILE A C 1
ATOM 1252 O O . ILE A 1 319 ? 40.77100 65.37900 65.75900 1.000 11.25324 322 ILE A O 1
ATOM 1257 N N . SER A 1 320 ? 38.87900 64.63000 66.69800 1.000 12.07935 323 SER A N 1
ATOM 1258 C CA . SER A 1 320 ? 38.51100 63.82800 65.55900 1.000 12.78369 323 SER A CA 1
ATOM 1259 C C . SER A 1 320 ? 37.13000 64.22800 65.08100 1.000 12.73474 323 SER A C 1
ATOM 1260 O O . SER A 1 320 ? 36.18500 64.26000 65.87200 1.000 9.59893 323 SER A O 1
ATOM 1263 N N . THR A 1 321 ? 37.03800 64.58100 63.79000 1.000 9.37345 324 THR A N 1
ATOM 1264 C CA . THR A 1 321 ? 35.80500 64.98900 63.11100 1.000 12.55710 324 THR A CA 1
ATOM 1265 C C . THR A 1 321 ? 34.69400 63.94000 63.32800 1.000 13.72483 324 THR A C 1
ATOM 1266 O O . THR A 1 321 ? 33.54000 64.31400 63.49200 1.000 13.40736 324 THR A O 1
ATOM 1270 N N . GLU A 1 322 ? 35.06400 62.64300 63.36500 1.000 12.67249 325 GLU A N 1
ATOM 1271 C CA . GLU A 1 322 ? 34.16800 61.50300 63.58700 1.000 16.66188 325 GLU A CA 1
ATOM 1272 C C . GLU A 1 322 ? 33.67700 61.38100 65.04600 1.000 16.40583 325 GLU A C 1
ATOM 1273 O O . GLU A 1 322 ? 32.69400 60.69300 65.28300 1.000 21.02085 325 GLU A O 1
ATOM 1295 N N . ASP A 1 325 ? 30.32600 64.76000 67.24400 1.000 15.98645 328 ASP A N 1
ATOM 1296 C CA . ASP A 1 325 ? 28.90200 64.66000 67.54600 1.000 15.16278 328 ASP A CA 1
ATOM 1297 C C . ASP A 1 325 ? 28.59800 63.74100 68.74600 1.000 17.37369 328 ASP A C 1
ATOM 1298 O O . ASP A 1 325 ? 27.43200 63.59300 69.09900 1.000 17.89989 328 ASP A O 1
ATOM 1303 N N . LEU A 1 326 ? 29.63100 63.19200 69.41400 1.000 16.72100 329 LEU A N 1
ATOM 1304 C CA . LEU A 1 326 ? 29.43100 62.37700 70.62300 1.000 16.49047 329 LEU A CA 1
ATOM 1305 C C . LEU A 1 326 ? 29.35400 63.28900 71.87900 1.000 17.54220 329 LEU A C 1
ATOM 1306 O O . LEU A 1 326 ? 28.86500 62.86600 72.92900 1.000 16.82902 329 LEU A O 1
ATOM 1311 N N . ASP A 1 327 ? 29.85900 64.53500 71.75600 1.000 15.68635 330 ASP A N 1
ATOM 1312 C CA . ASP A 1 327 ? 29.84300 65.55200 72.81000 1.000 16.78148 330 ASP A CA 1
ATOM 1313 C C . ASP A 1 327 ? 28.41300 66.05800 73.05300 1.000 17.18554 330 ASP A C 1
ATOM 1314 O O . ASP A 1 327 ? 27.64500 66.21500 72.09600 1.000 14.69501 330 ASP A O 1
ATOM 1319 N N . TRP A 1 328 ? 28.06200 66.32500 74.33500 1.000 16.33846 331 TRP A N 1
ATOM 1320 C CA . TRP A 1 328 ? 26.72100 66.77100 74.75000 1.000 17.96904 331 TRP A CA 1
ATOM 1321 C C . TRP A 1 328 ? 26.22000 68.04000 74.01600 1.000 18.20650 331 TRP A C 1
ATOM 1322 O O . TRP A 1 328 ? 25.01300 68.16300 73.81400 1.000 18.56798 331 TRP A O 1
ATOM 1333 N N . GLN A 1 329 ? 27.13000 68.96600 73.60100 1.000 15.46497 332 GLN A N 1
ATOM 1334 C CA . GLN A 1 329 ? 26.70300 70.19000 72.89600 1.000 14.21336 332 GLN A CA 1
ATOM 1335 C C . GLN A 1 329 ? 26.50800 69.95700 71.41600 1.000 11.70167 332 GLN A C 1
ATOM 1336 O O . GLN A 1 329 ? 26.07900 70.86500 70.71900 1.000 14.48178 332 GLN A O 1
ATOM 1342 N N . PHE A 1 330 ? 26.88100 68.77500 70.91900 1.000 13.56933 333 PHE A N 1
ATOM 1343 C CA . PHE A 1 330 ? 26.82500 68.46300 69.49100 1.000 14.84291 333 PHE A CA 1
ATOM 1344 C C . PHE A 1 330 ? 25.81800 67.33600 69.14700 1.000 14.20887 333 PHE A C 1
ATOM 1345 O O . PHE A 1 330 ? 25.88100 66.79100 68.04900 1.000 13.30759 333 PHE A O 1
ATOM 1353 N N . SER A 1 331 ? 24.84700 67.07100 70.05100 1.000 17.40271 334 SER A N 1
ATOM 1354 C CA . SER A 1 331 ? 23.80100 66.03300 69.93200 1.000 19.98431 334 SER A CA 1
ATOM 1355 C C . SER A 1 331 ? 22.91100 66.15800 68.67300 1.000 15.65826 334 SER A C 1
ATOM 1356 O O . SER A 1 331 ? 22.61700 65.15000 68.01800 1.000 20.35303 334 SER A O 1
ATOM 1359 N N . HIS A 1 332 ? 22.48000 67.38900 68.35600 1.000 14.77155 335 HIS A N 1
ATOM 1360 C CA . HIS A 1 332 ? 21.69700 67.71600 67.16900 1.000 17.21909 335 HIS A CA 1
ATOM 1361 C C . HIS A 1 332 ? 22.35200 67.24400 65.86100 1.000 17.33451 335 HIS A C 1
ATOM 1362 O O . HIS A 1 332 ? 21.63600 66.76500 64.97900 1.000 17.44584 335 HIS A O 1
ATOM 1369 N N . TYR A 1 333 ? 23.70500 67.31900 65.75900 1.000 13.43435 336 TYR A N 1
ATOM 1370 C CA . TYR A 1 333 ? 24.44900 66.81500 64.59200 1.000 12.07483 336 TYR A CA 1
ATOM 1371 C C . TYR A 1 333 ? 24.33300 65.31100 64.42200 1.000 13.28807 336 TYR A C 1
ATOM 1372 O O . TYR A 1 333 ? 24.21900 64.83200 63.28600 1.000 12.93724 336 TYR A O 1
ATOM 1381 N N . LYS A 1 334 ? 24.35300 64.55900 65.53800 1.000 15.02950 337 LYS A N 1
ATOM 1382 C CA . LYS A 1 334 ? 24.21400 63.09500 65.49100 1.000 18.33294 337 LYS A CA 1
ATOM 1383 C C . LYS A 1 334 ? 22.81700 62.70700 64.97200 1.000 15.27534 337 LYS A C 1
ATOM 1384 O O . LYS A 1 334 ? 22.69700 61.79700 64.14900 1.000 17.87828 337 LYS A O 1
ATOM 1390 N N . THR A 1 335 ? 21.77800 63.42800 65.41300 1.000 16.77552 338 THR A N 1
ATOM 1391 C CA . THR A 1 335 ? 20.39700 63.19600 64.97100 1.000 17.39894 338 THR A CA 1
ATOM 1392 C C . THR A 1 335 ? 20.28400 63.40400 63.44600 1.000 17.45017 338 THR A C 1
ATOM 1393 O O . THR A 1 335 ? 19.62900 62.60400 62.77800 1.000 16.38779 338 THR A O 1
ATOM 1397 N N . PHE A 1 336 ? 20.94600 64.45000 62.90500 1.000 15.22154 339 PHE A N 1
ATOM 1398 C CA . PHE A 1 336 ? 20.93400 64.74300 61.46900 1.000 13.65654 339 PHE A CA 1
ATOM 1399 C C . PHE A 1 336 ? 21.62600 63.65100 60.69400 1.000 15.67480 339 PHE A C 1
ATOM 1400 O O . PHE A 1 336 ? 21.07300 63.16800 59.71700 1.000 14.93769 339 PHE A O 1
ATOM 1408 N N . ASN A 1 337 ? 22.82100 63.23600 61.14500 1.000 12.12786 340 ASN A N 1
ATOM 1409 C CA . ASN A 1 337 ? 23.59700 62.19900 60.49600 1.000 15.07860 340 ASN A CA 1
ATOM 1410 C C . ASN A 1 337 ? 22.86300 60.84400 60.48200 1.000 18.80439 340 ASN A C 1
ATOM 1411 O O . ASN A 1 337 ? 22.86500 60.17600 59.45600 1.000 16.53351 340 ASN A O 1
ATOM 1416 N N . ASP A 1 338 ? 22.18400 60.47600 61.58300 1.000 16.62271 341 ASP A N 1
ATOM 1417 C CA . ASP A 1 338 ? 21.43300 59.21800 61.63800 1.000 19.39635 341 ASP A CA 1
ATOM 1418 C C . ASP A 1 338 ? 20.21500 59.25500 60.72000 1.000 17.17271 341 ASP A C 1
ATOM 1419 O O . ASP A 1 338 ? 19.90200 58.24100 60.09700 1.000 20.38390 341 ASP A O 1
ATOM 1424 N N . ALA A 1 339 ? 19.57400 60.43600 60.57800 1.000 15.63725 342 ALA A N 1
ATOM 1425 C CA . ALA A 1 339 ? 18.41100 60.59000 59.69800 1.000 17.69216 342 ALA A CA 1
ATOM 1426 C C . ALA A 1 339 ? 18.84300 60.41500 58.24200 1.000 22.27875 342 ALA A C 1
ATOM 1427 O O . ALA A 1 339 ? 18.20700 59.65200 57.51000 1.000 22.65783 342 ALA A O 1
ATOM 1429 N N . LEU A 1 340 ? 19.99100 61.01800 57.86300 1.000 16.75959 343 LEU A N 1
ATOM 1430 C CA . LEU A 1 340 ? 20.58200 60.90400 56.52300 1.000 16.38918 343 LEU A CA 1
ATOM 1431 C C . LEU A 1 340 ? 20.99300 59.47700 56.18800 1.000 18.94183 343 LEU A C 1
ATOM 1432 O O . LEU A 1 340 ? 20.78600 59.04400 55.05900 1.000 24.63833 343 LEU A O 1
ATOM 1437 N N . LYS A 1 341 ? 21.59700 58.76400 57.15200 1.000 19.52872 344 LYS A N 1
ATOM 1438 C CA . LYS A 1 341 ? 22.07000 57.38400 57.00700 1.000 21.80586 344 LYS A CA 1
ATOM 1439 C C . LYS A 1 341 ? 20.90600 56.45600 56.70100 1.000 26.93130 344 LYS A C 1
ATOM 1440 O O . LYS A 1 341 ? 20.96700 55.66700 55.75300 1.000 24.94833 344 LYS A O 1
ATOM 1446 N N . LYS A 1 342 ? 19.84700 56.54200 57.52600 1.000 26.99497 345 LYS A N 1
ATOM 1447 C CA . LYS A 1 342 ? 18.64100 55.74300 57.38800 1.000 28.74847 345 LYS A CA 1
ATOM 1448 C C . LYS A 1 342 ? 17.94000 55.99700 56.04000 1.000 28.24732 345 LYS A C 1
ATOM 1449 O O . LYS A 1 342 ? 17.48400 55.04200 55.42200 1.000 31.53497 345 LYS A O 1
ATOM 1455 N N . ASN A 1 343 ? 17.88400 57.26500 55.57900 1.000 27.17913 346 ASN A N 1
ATOM 1456 C CA . ASN A 1 343 ? 17.23900 57.63700 54.31100 1.000 26.88795 346 ASN A CA 1
ATOM 1457 C C . ASN A 1 343 ? 18.02500 57.19800 53.07200 1.000 29.98777 346 ASN A C 1
ATOM 1458 O O . ASN A 1 343 ? 17.45400 56.56000 52.19200 1.000 32.33070 346 ASN A O 1
ATOM 1463 N N . LYS A 1 344 ? 19.30900 57.59600 52.98200 1.000 26.77023 347 LYS A N 1
ATOM 1464 C CA . LYS A 1 344 ? 20.21800 57.32000 51.86600 1.000 23.54156 347 LYS A CA 1
ATOM 1465 C C . LYS A 1 344 ? 21.62700 57.51900 52.41000 1.000 24.27948 347 LYS A C 1
ATOM 1466 O O . LYS A 1 344 ? 22.09500 58.65400 52.51600 1.000 19.69942 347 LYS A O 1
ATOM 1472 N N . ALA A 1 345 ? 22.27500 56.40800 52.81100 1.000 23.91737 348 ALA A N 1
ATOM 1473 C CA . ALA A 1 345 ? 23.59900 56.38900 53.42600 1.000 22.98655 348 ALA A CA 1
ATOM 1474 C C . ALA A 1 345 ? 24.67900 57.12900 52.64900 1.000 19.76060 348 ALA A C 1
ATOM 1475 O O . ALA A 1 345 ? 25.60800 57.62600 53.28100 1.000 18.96914 348 ALA A O 1
ATOM 1477 N N . SER A 1 346 ? 24.56000 57.23700 51.29700 1.000 17.35788 349 SER A N 1
ATOM 1478 C CA . SER A 1 346 ? 25.53400 58.00400 50.50400 1.000 18.46460 349 SER A CA 1
ATOM 1479 C C . SER A 1 346 ? 25.52200 59.52400 50.83400 1.000 15.18050 349 SER A C 1
ATOM 1480 O O . SER A 1 346 ? 26.55200 60.17400 50.68000 1.000 14.51398 349 SER A O 1
ATOM 1483 N N . ASP A 1 347 ? 24.37700 60.08000 51.31800 1.000 14.96163 350 ASP A N 1
ATOM 1484 C CA . ASP A 1 347 ? 24.27900 61.49100 51.73200 1.000 14.51551 350 ASP A CA 1
ATOM 1485 C C . ASP A 1 347 ? 25.08500 61.70000 53.00800 1.000 13.65858 350 ASP A C 1
ATOM 1486 O O . ASP A 1 347 ? 25.70800 62.74900 53.15700 1.000 12.82542 350 ASP A O 1
ATOM 1491 N N . SER A 1 348 ? 25.02900 60.71100 53.95400 1.000 12.99241 351 SER A N 1
ATOM 1492 C CA . SER A 1 348 ? 25.77800 60.73100 55.21900 1.000 13.42757 351 SER A CA 1
ATOM 1493 C C . SER A 1 348 ? 27.27200 60.59400 54.91900 1.000 13.97018 351 SER A C 1
ATOM 1494 O O . SER A 1 348 ? 28.10200 61.15100 55.63000 1.000 14.18325 351 SER A O 1
ATOM 1497 N N . SER A 1 349 ? 27.61100 59.84300 53.87100 1.000 10.57573 352 SER A N 1
ATOM 1498 C CA . SER A 1 349 ? 28.99700 59.66100 53.48900 1.000 11.54463 352 SER A CA 1
ATOM 1499 C C . SER A 1 349 ? 29.56100 60.95700 52.88600 1.000 9.65716 352 SER A C 1
ATOM 1500 O O . SER A 1 349 ? 30.69800 61.34500 53.20800 1.000 7.66181 352 SER A O 1
ATOM 1503 N N . TYR A 1 350 ? 28.74400 61.63900 52.04200 1.000 9.20126 353 TYR A N 1
ATOM 1504 C CA . TYR A 1 350 ? 29.09100 62.92400 51.42100 1.000 8.47337 353 TYR A CA 1
ATOM 1505 C C . TYR A 1 350 ? 29.23600 63.98000 52.52400 1.000 7.89558 353 TYR A C 1
ATOM 1506 O O . TYR A 1 350 ? 30.20900 64.73100 52.53200 1.000 7.16823 353 TYR A O 1
ATOM 1515 N N . LEU A 1 351 ? 28.31900 63.97800 53.50000 1.000 7.21583 354 LEU A N 1
ATOM 1516 C CA . LEU A 1 351 ? 28.41900 64.89200 54.63500 1.000 7.99236 354 LEU A CA 1
ATOM 1517 C C . LEU A 1 351 ? 29.74700 64.65600 55.40600 1.000 8.74346 354 LEU A C 1
ATOM 1518 O O . LEU A 1 351 ? 30.43000 65.61800 55.74300 1.000 8.61467 354 LEU A O 1
ATOM 1523 N N . GLY A 1 352 ? 30.10100 63.39900 55.63800 1.000 7.17520 355 GLY A N 1
ATOM 1524 C CA . GLY A 1 352 ? 31.35600 63.05100 56.30800 1.000 7.86522 355 GLY A CA 1
ATOM 1525 C C . GLY A 1 352 ? 32.56700 63.55500 55.54500 1.000 7.63103 355 GLY A C 1
ATOM 1526 O O . GLY A 1 352 ? 33.49200 64.11300 56.12400 1.000 8.24821 355 GLY A O 1
ATOM 1527 N N . TRP A 1 353 ? 32.54100 63.41200 54.22700 1.000 7.45096 356 TRP A N 1
ATOM 1528 C CA . TRP A 1 353 ? 33.60100 63.89200 53.34800 1.000 6.01993 356 TRP A CA 1
ATOM 1529 C C . TRP A 1 353 ? 33.71100 65.41900 53.43500 1.000 6.26978 356 TRP A C 1
ATOM 1530 O O . TRP A 1 353 ? 34.81300 65.95100 53.56800 1.000 6.35792 356 TRP A O 1
ATOM 1541 N N . LEU A 1 354 ? 32.56700 66.12900 53.41300 1.000 7.23339 357 LEU A N 1
ATOM 1542 C CA . LEU A 1 354 ? 32.54700 67.59300 53.54300 1.000 7.14854 357 LEU A CA 1
ATOM 1543 C C . LEU A 1 354 ? 33.11000 68.05900 54.90300 1.000 7.74582 357 LEU A C 1
ATOM 1544 O O . LEU A 1 354 ? 33.88700 69.01900 54.96300 1.000 8.37318 357 LEU A O 1
ATOM 1549 N N . THR A 1 355 ? 32.69400 67.38500 55.99000 1.000 7.78563 358 THR A N 1
ATOM 1550 C CA . THR A 1 355 ? 33.04300 67.76300 57.36300 1.000 9.43005 358 THR A CA 1
ATOM 1551 C C . THR A 1 355 ? 34.55700 67.72700 57.58400 1.000 9.29374 358 THR A C 1
ATOM 1552 O O . THR A 1 355 ? 35.11200 68.71000 58.07000 1.000 5.96714 358 THR A O 1
ATOM 1556 N N . HIS A 1 356 ? 35.21500 66.61800 57.19500 1.000 8.03668 359 HIS A N 1
ATOM 1557 C CA . HIS A 1 356 ? 36.65500 66.50300 57.40300 1.000 9.48767 359 HIS A CA 1
ATOM 1558 C C . HIS A 1 356 ? 37.42100 67.51200 56.57300 1.000 9.10848 359 HIS A C 1
ATOM 1559 O O . HIS A 1 356 ? 38.34200 68.12800 57.10700 1.000 8.42477 359 HIS A O 1
ATOM 1566 N N . GLY A 1 357 ? 36.97200 67.75900 55.33500 1.000 7.41201 360 GLY A N 1
ATOM 1567 C CA . GLY A 1 357 ? 37.55100 68.81300 54.49900 1.000 8.65958 360 GLY A CA 1
ATOM 1568 C C . GLY A 1 357 ? 37.55500 70.16900 55.19800 1.000 9.06054 360 GLY A C 1
ATOM 1569 O O . GLY A 1 357 ? 38.56800 70.88000 55.17400 1.000 8.82274 360 GLY A O 1
ATOM 1570 N N . TYR A 1 358 ? 36.45800 70.49400 55.92100 1.000 7.81186 361 TYR A N 1
ATOM 1571 C CA . TYR A 1 358 ? 36.36900 71.73200 56.71200 1.000 8.46017 361 TYR A CA 1
ATOM 1572 C C . TYR A 1 358 ? 37.27700 71.69600 57.95200 1.000 9.21558 361 TYR A C 1
ATOM 1573 O O . TYR A 1 358 ? 37.76700 72.74900 58.36800 1.000 8.73441 361 TYR A O 1
ATOM 1582 N N . SER A 1 359 ? 37.51300 70.49300 58.54500 1.000 9.04534 362 SER A N 1
ATOM 1583 C CA . SER A 1 359 ? 38.45700 70.34900 59.67800 1.000 10.55657 362 SER A CA 1
ATOM 1584 C C . SER A 1 359 ? 39.86000 70.70000 59.20400 1.000 13.72111 362 SER A C 1
ATOM 1585 O O . SER A 1 359 ? 40.60700 71.36300 59.93300 1.000 13.08073 362 SER A O 1
ATOM 1588 N N . ILE A 1 360 ? 40.21000 70.27500 57.97100 1.000 10.11977 363 ILE A N 1
ATOM 1589 C CA . ILE A 1 360 ? 41.50700 70.59200 57.36900 1.000 13.08506 363 ILE A CA 1
ATOM 1590 C C . ILE A 1 360 ? 41.57100 72.11600 57.11800 1.000 11.89741 363 ILE A C 1
ATOM 1591 O O . ILE A 1 360 ? 42.50100 72.77200 57.55500 1.000 13.65249 363 ILE A O 1
ATOM 1596 N N . LYS A 1 361 ? 40.56300 72.66300 56.44100 1.000 12.67313 364 LYS A N 1
ATOM 1597 C CA . LYS A 1 361 ? 40.46400 74.08400 56.08500 1.000 14.29247 364 LYS A CA 1
ATOM 1598 C C . LYS A 1 361 ? 40.57900 75.03800 57.28700 1.000 15.87763 364 LYS A C 1
ATOM 1599 O O . LYS A 1 361 ? 41.20600 76.08200 57.16600 1.000 13.04514 364 LYS A O 1
ATOM 1605 N N . TYR A 1 362 ? 39.95900 74.69700 58.42100 1.000 12.62352 365 TYR A N 1
ATOM 1606 C CA . TYR A 1 362 ? 39.89100 75.63700 59.52900 1.000 15.13288 365 TYR A CA 1
ATOM 1607 C C . TYR A 1 362 ? 40.82900 75.33100 60.70700 1.000 15.50112 365 TYR A C 1
ATOM 1608 O O . TYR A 1 362 ? 40.55800 75.74000 61.84300 1.000 19.35857 365 TYR A O 1
ATOM 1617 N N . GLY A 1 363 ? 41.97600 74.73700 60.38700 1.000 16.83897 366 GLY A N 1
ATOM 1618 C CA . GLY A 1 363 ? 43.07600 74.48600 61.31100 1.000 19.13356 366 GLY A CA 1
ATOM 1619 C C . GLY A 1 363 ? 42.93600 73.40800 62.36100 1.000 23.14625 366 GLY A C 1
ATOM 1620 O O . GLY A 1 363 ? 43.71400 73.40500 63.31900 1.000 25.66084 366 GLY A O 1
ATOM 1621 N N . LEU A 1 364 ? 41.99700 72.46200 62.19000 1.000 19.71005 367 LEU A N 1
ATOM 1622 C CA . LEU A 1 364 ? 41.86500 71.36800 63.16100 1.000 20.43424 367 LEU A CA 1
ATOM 1623 C C . LEU A 1 364 ? 42.79400 70.19800 62.84900 1.000 23.24029 367 LEU A C 1
ATOM 1624 O O . LEU A 1 364 ? 43.22800 69.49400 63.76100 1.000 24.99731 367 LEU A O 1
ATOM 1629 N N . SER A 1 365 ? 43.15200 70.03400 61.57000 1.000 22.34081 368 SER A N 1
ATOM 1630 C CA . SER A 1 365 ? 44.04700 68.97300 61.11700 1.000 21.68450 368 SER A CA 1
ATOM 1631 C C . SER A 1 365 ? 45.16000 69.60200 60.26100 1.000 23.49707 368 SER A C 1
ATOM 1632 O O . SER A 1 365 ? 45.03100 69.69800 59.03200 1.000 23.41775 368 SER A O 1
ATOM 1635 N N . PRO A 1 366 ? 46.24000 70.10000 60.90200 1.000 24.64446 369 PRO A N 1
ATOM 1636 C CA . PRO A 1 366 ? 47.27700 70.79800 60.14200 1.000 27.18454 369 PRO A CA 1
ATOM 1637 C C . PRO A 1 366 ? 48.28000 69.89600 59.43600 1.000 27.41519 369 PRO A C 1
ATOM 1638 O O . PRO A 1 366 ? 48.83800 68.96500 60.03000 1.000 26.85513 369 PRO A O 1
ATOM 1642 N N . ASN A 1 367 ? 48.52900 70.22100 58.15900 1.000 30.04013 370 ASN A N 1
ATOM 1643 C CA . ASN A 1 367 ? 49.50400 69.57000 57.28800 1.000 31.90265 370 ASN A CA 1
ATOM 1644 C C . ASN A 1 367 ? 49.99700 70.57500 56.25700 1.000 33.75056 370 ASN A C 1
ATOM 1645 O O . ASN A 1 367 ? 49.21300 71.37200 55.72600 1.000 28.96895 370 ASN A O 1
ATOM 1650 N N . ASN A 1 368 ? 51.31800 70.53200 56.00200 1.000 41.07502 371 ASN A N 1
ATOM 1651 C CA . ASN A 1 368 ? 52.06600 71.36400 55.05100 1.000 43.83644 371 ASN A CA 1
ATOM 1652 C C . ASN A 1 368 ? 51.59200 71.11700 53.60600 1.000 42.72588 371 ASN A C 1
ATOM 1653 O O . ASN A 1 368 ? 51.54300 72.05400 52.80000 1.000 45.09237 371 ASN A O 1
ATOM 1658 N N . GLU A 1 369 ? 51.26000 69.85100 53.28900 1.000 41.41971 372 GLU A N 1
ATOM 1659 C CA . GLU A 1 369 ? 50.78600 69.44700 51.97400 1.000 42.13902 372 GLU A CA 1
ATOM 1660 C C . GLU A 1 369 ? 49.26700 69.45400 51.89000 1.000 41.57945 372 GLU A C 1
ATOM 1661 O O . GLU A 1 369 ? 48.58000 69.22600 52.89700 1.000 38.34267 372 GLU A O 1
ATOM 1667 N N . ARG A 1 370 ? 48.74700 69.73100 50.67600 1.000 35.61879 373 ARG A N 1
ATOM 1668 C CA . ARG A 1 370 ? 47.32000 69.73100 50.41400 1.000 33.95370 373 ARG A CA 1
ATOM 1669 C C . ARG A 1 370 ? 46.82700 68.30100 50.45800 1.000 28.98261 373 ARG A C 1
ATOM 1670 O O . ARG A 1 370 ? 47.57100 67.36900 50.13200 1.000 26.27666 373 ARG A O 1
ATOM 1678 N N . SER A 1 371 ? 45.58100 68.13400 50.89500 1.000 23.17760 374 SER A N 1
ATOM 1679 C CA . SER A 1 371 ? 44.91700 66.85200 51.01500 1.000 20.24171 374 SER A CA 1
ATOM 1680 C C . SER A 1 371 ? 44.83500 66.12200 49.65600 1.000 19.14192 374 SER A C 1
ATOM 1681 O O . SER A 1 371 ? 44.55000 66.73700 48.62800 1.000 19.67611 374 SER A O 1
ATOM 1692 N N . PHE A 1 373 ? 42.62800 63.64200 49.38300 1.000 15.90434 376 PHE A N 1
ATOM 1693 C CA . PHE A 1 373 ? 41.24600 63.13600 49.31600 1.000 13.66600 376 PHE A CA 1
ATOM 1694 C C . PHE A 1 373 ? 40.10400 64.13100 49.55800 1.000 13.71132 376 PHE A C 1
ATOM 1695 O O . PHE A 1 373 ? 38.98100 63.83900 49.13700 1.000 12.73411 376 PHE A O 1
ATOM 1703 N N . PHE A 1 374 ? 40.33800 65.23400 50.28600 1.000 12.40242 377 PHE A N 1
ATOM 1704 C CA . PHE A 1 374 ? 39.24100 66.14500 50.67200 1.000 12.62114 377 PHE A CA 1
ATOM 1705 C C . PHE A 1 374 ? 39.34900 67.51300 50.04900 1.000 13.41547 377 PHE A C 1
ATOM 1706 O O . PHE A 1 374 ? 40.30100 67.74900 49.31200 1.000 14.02958 377 PHE A O 1
ATOM 1714 N N . GLN A 1 375 ? 38.35600 68.40600 50.32000 1.000 14.35757 378 GLN A N 1
ATOM 1715 C CA . GLN A 1 375 ? 38.31400 69.81900 49.88500 1.000 15.96207 378 GLN A CA 1
ATOM 1716 C C . GLN A 1 375 ? 38.37900 70.04700 48.35200 1.000 20.41350 378 GLN A C 1
ATOM 1717 O O . GLN A 1 375 ? 38.83400 71.12000 47.90600 1.000 22.04659 378 GLN A O 1
ATOM 1723 N N . ASP A 1 376 ? 38.01500 69.03800 47.55200 1.000 14.21457 379 ASP A N 1
ATOM 1724 C CA . ASP A 1 376 ? 38.05400 69.14200 46.09600 1.000 12.01876 379 ASP A CA 1
ATOM 1725 C C . ASP A 1 376 ? 36.91800 68.27500 45.55200 1.000 12.40633 379 ASP A C 1
ATOM 1726 O O . ASP A 1 376 ? 36.91900 67.06300 45.76800 1.000 10.18758 379 ASP A O 1
ATOM 1731 N N . GLY A 1 377 ? 35.95100 68.91100 44.88700 1.000 9.97846 380 GLY A N 1
ATOM 1732 C CA . GLY A 1 377 ? 34.77800 68.23900 44.31700 1.000 10.02897 380 GLY A CA 1
ATOM 1733 C C . GLY A 1 377 ? 35.09300 67.03500 43.44900 1.000 9.58073 380 GLY A C 1
ATOM 1734 O O . GLY A 1 377 ? 34.34800 66.04000 43.45100 1.000 8.57830 380 GLY A O 1
ATOM 1735 N N . ARG A 1 378 ? 36.23500 67.10500 42.72500 1.000 8.42048 381 ARG A N 1
ATOM 1736 C CA . ARG A 1 378 ? 36.73100 66.03200 41.86700 1.000 10.24665 381 ARG A CA 1
ATOM 1737 C C . ARG A 1 378 ? 37.18400 64.83500 42.70400 1.000 10.95240 381 ARG A C 1
ATOM 1738 O O . ARG A 1 378 ? 37.07200 63.70000 42.25300 1.000 11.30444 381 ARG A O 1
ATOM 1746 N N . LYS A 1 379 ? 37.68300 65.08700 43.92300 1.000 11.08924 382 LYS A N 1
ATOM 1747 C CA . LYS A 1 379 ? 38.15700 64.02500 44.81000 1.000 11.18195 382 LYS A CA 1
ATOM 1748 C C . LYS A 1 379 ? 36.97100 63.25600 45.40500 1.000 9.54896 382 LYS A C 1
ATOM 1749 O O . LYS A 1 379 ? 37.04300 62.03500 45.46000 1.000 9.16010 382 LYS A O 1
ATOM 1755 N N . TYR A 1 380 ? 35.84900 63.93600 45.73700 1.000 7.25259 383 TYR A N 1
ATOM 1756 C CA . TYR A 1 380 ? 34.64400 63.21400 46.17600 1.000 7.35615 383 TYR A CA 1
ATOM 1757 C C . TYR A 1 380 ? 34.15000 62.30000 45.03100 1.000 8.32825 383 TYR A C 1
ATOM 1758 O O . TYR A 1 380 ? 33.75200 61.15900 45.27900 1.000 8.72400 383 TYR A O 1
ATOM 1767 N N . ALA A 1 381 ? 34.22500 62.79800 43.77800 1.000 7.47048 384 ALA A N 1
ATOM 1768 C CA . ALA A 1 381 ? 33.83800 62.06200 42.57600 1.000 9.91736 384 ALA A CA 1
ATOM 1769 C C . ALA A 1 381 ? 34.68700 60.79300 42.36500 1.000 9.94619 384 ALA A C 1
ATOM 1770 O O . ALA A 1 381 ? 34.13500 59.74400 42.03200 1.000 9.79344 384 ALA A O 1
ATOM 1772 N N . GLU A 1 382 ? 36.01200 60.87800 42.59600 1.000 12.21471 385 GLU A N 1
ATOM 1773 C CA . GLU A 1 382 ? 36.94100 59.74600 42.47400 1.000 13.49292 385 GLU A CA 1
ATOM 1774 C C . GLU A 1 382 ? 36.59900 58.70900 43.52800 1.000 15.82860 385 GLU A C 1
ATOM 1775 O O . GLU A 1 382 ? 36.52000 57.51700 43.22100 1.000 15.12885 385 GLU A O 1
ATOM 1781 N N . LEU A 1 383 ? 36.36100 59.17100 44.76800 1.000 13.35614 386 LEU A N 1
ATOM 1782 C CA . LEU A 1 383 ? 35.97400 58.29500 45.87900 1.000 13.23423 386 LEU A CA 1
ATOM 1783 C C . LEU A 1 383 ? 34.63500 57.60800 45.61300 1.000 16.23781 386 LEU A C 1
ATOM 1784 O O . LEU A 1 383 ? 34.48800 56.43200 45.91500 1.000 13.93581 386 LEU A O 1
ATOM 1789 N N . TYR A 1 384 ? 33.66100 58.34400 45.04900 1.000 14.65349 387 TYR A N 1
ATOM 1790 C CA . TYR A 1 384 ? 32.34600 57.80500 44.70800 1.000 14.31385 387 TYR A CA 1
ATOM 1791 C C . TYR A 1 384 ? 32.47000 56.74100 43.59600 1.000 17.34572 387 TYR A C 1
ATOM 1792 O O . TYR A 1 384 ? 31.94200 55.63600 43.74900 1.000 19.89027 387 TYR A O 1
ATOM 1801 N N . ALA A 1 385 ? 33.14800 57.09200 42.47400 1.000 16.93306 388 ALA A N 1
ATOM 1802 C CA . ALA A 1 385 ? 33.36400 56.21100 41.32600 1.000 21.42718 388 ALA A CA 1
ATOM 1803 C C . ALA A 1 385 ? 34.02400 54.89000 41.76400 1.000 27.70342 388 ALA A C 1
ATOM 1804 O O . ALA A 1 385 ? 33.55300 53.82400 41.38500 1.000 29.09448 388 ALA A O 1
ATOM 1806 N N . PHE A 1 386 ? 35.02100 54.99300 42.62600 1.000 23.62104 389 PHE A N 1
ATOM 1807 C CA . PHE A 1 386 ? 35.72400 53.78900 43.09800 1.000 31.26665 389 PHE A CA 1
ATOM 1808 C C . PHE A 1 386 ? 34.82400 52.95800 44.00400 1.000 35.86622 389 PHE A C 1
ATOM 1809 O O . PHE A 1 386 ? 34.98100 51.77600 44.04300 1.000 39.48543 389 PHE A O 1
ATOM 1817 N N . SER A 1 387 ? 33.98100 53.59400 44.79800 1.000 28.42680 390 SER A N 1
ATOM 1818 C CA . SER A 1 387 ? 33.07000 52.89800 45.73100 1.000 31.50347 390 SER A CA 1
ATOM 1819 C C . SER A 1 387 ? 31.91300 52.21800 44.98800 1.000 35.57591 390 SER A C 1
ATOM 1820 O O . SER A 1 387 ? 31.36200 51.29300 45.52800 1.000 34.44757 390 SER A O 1
ATOM 1823 N N . LYS A 1 388 ? 31.56700 52.70700 43.80000 1.000 38.49023 391 LYS A N 1
ATOM 1824 C CA . LYS A 1 388 ? 30.49500 52.13900 42.93800 1.000 39.84920 391 LYS A CA 1
ATOM 1825 C C . LYS A 1 388 ? 31.10500 51.10700 41.98100 1.000 43.83729 391 LYS A C 1
ATOM 1826 O O . LYS A 1 388 ? 30.39200 50.58600 41.14500 1.000 45.22114 391 LYS A O 1
ATOM 1832 N N . SER A 1 389 ? 32.41500 50.89700 42.07900 1.000 46.97630 392 SER A N 1
ATOM 1833 C CA . SER A 1 389 ? 33.13000 49.88300 41.28000 1.000 47.52633 392 SER A CA 1
ATOM 1834 C C . SER A 1 389 ? 32.72500 48.52200 41.82900 1.000 47.23343 392 SER A C 1
ATOM 1835 O O . SER A 1 389 ? 32.68400 48.42000 43.06100 1.000 46.69035 392 SER A O 1
ATOM 1838 N N . ASP A 1 402 ? 45.43400 54.87000 40.83800 1.000 35.93315 405 ASP A N 1
ATOM 1839 C CA . ASP A 1 402 ? 46.19400 55.94800 41.54000 1.000 39.85354 405 ASP A CA 1
ATOM 1840 C C . ASP A 1 402 ? 45.51600 56.38800 42.84100 1.000 36.94564 405 ASP A C 1
ATOM 1841 O O . ASP A 1 402 ? 46.17400 57.03200 43.62600 1.000 35.53792 405 ASP A O 1
ATOM 1846 N N . LEU A 1 403 ? 44.21300 56.15300 42.98600 1.000 34.67122 406 LEU A N 1
ATOM 1847 C CA . LEU A 1 403 ? 43.54200 56.46100 44.26700 1.000 35.22347 406 LEU A CA 1
ATOM 1848 C C . LEU A 1 403 ? 44.10300 55.49000 45.30600 1.000 33.66118 406 LEU A C 1
ATOM 1849 O O . LEU A 1 403 ? 44.41100 55.94600 46.40300 1.000 28.95322 406 LEU A O 1
ATOM 1854 N N . LEU A 1 404 ? 44.30200 54.22800 44.90600 1.000 31.07090 407 LEU A N 1
ATOM 1855 C CA . LEU A 1 404 ? 44.91900 53.18500 45.76200 1.000 30.57460 407 LEU A CA 1
ATOM 1856 C C . LEU A 1 404 ? 46.34400 53.60900 46.14300 1.000 25.83654 407 LEU A C 1
ATOM 1857 O O . LEU A 1 404 ? 46.71100 53.42500 47.27900 1.000 24.71552 407 LEU A O 1
ATOM 1862 N N . ALA A 1 405 ? 47.07800 54.19900 45.20600 1.000 23.43571 408 ALA A N 1
ATOM 1863 C CA . ALA A 1 405 ? 48.43000 54.72000 45.47300 1.000 28.17322 408 ALA A CA 1
ATOM 1864 C C . ALA A 1 405 ? 48.35600 55.79400 46.56800 1.000 25.39651 408 ALA A C 1
ATOM 1865 O O . ALA A 1 405 ? 49.13800 55.71700 47.49200 1.000 23.91821 408 ALA A O 1
ATOM 1867 N N . LYS A 1 406 ? 47.39400 56.71700 46.48600 1.000 27.25962 409 LYS A N 1
ATOM 1868 C CA . LYS A 1 406 ? 47.26000 57.81100 47.48800 1.000 24.18970 409 LYS A CA 1
ATOM 1869 C C . LYS A 1 406 ? 46.93400 57.22400 48.86400 1.000 19.25749 409 LYS A C 1
ATOM 1870 O O . LYS A 1 406 ? 47.57200 57.61700 49.82100 1.000 19.80417 409 LYS A O 1
ATOM 1876 N N . ILE A 1 407 ? 46.03500 56.24900 48.91800 1.000 18.19532 410 ILE A N 1
ATOM 1877 C CA . ILE A 1 407 ? 45.60900 55.60800 50.19400 1.000 16.47817 410 ILE A CA 1
ATOM 1878 C C . ILE A 1 407 ? 46.80300 54.87800 50.83300 1.000 23.89359 410 ILE A C 1
ATOM 1879 O O . ILE A 1 407 ? 47.00000 55.01000 52.03500 1.000 19.56157 410 ILE A O 1
ATOM 1884 N N . ASN A 1 408 ? 47.58200 54.17700 50.00500 1.000 22.76501 411 ASN A N 1
ATOM 1885 C CA . ASN A 1 408 ? 48.75800 53.39100 50.45500 1.000 24.36321 411 ASN A CA 1
ATOM 1886 C C . ASN A 1 408 ? 49.81400 54.34800 51.00000 1.000 18.82170 411 ASN A C 1
ATOM 1887 O O . ASN A 1 408 ? 50.35300 54.03700 52.03100 1.000 20.15997 411 ASN A O 1
ATOM 1892 N N . LYS A 1 409 ? 49.99700 55.49700 50.36300 1.000 16.77206 412 LYS A N 1
ATOM 1893 C CA . LYS A 1 409 ? 50.92500 56.53000 50.83000 1.000 19.88339 412 LYS A CA 1
ATOM 1894 C C . LYS A 1 409 ? 50.48600 57.02600 52.22900 1.000 22.39867 412 LYS A C 1
ATOM 1895 O O . LYS A 1 409 ? 51.32800 57.22100 53.09600 1.000 24.19259 412 LYS A O 1
ATOM 1901 N N . SER A 1 410 ? 49.17900 57.19100 52.45600 1.000 22.32230 413 SER A N 1
ATOM 1902 C CA . SER A 1 410 ? 48.64100 57.65200 53.74100 1.000 20.98089 413 SER A CA 1
ATOM 1903 C C . SER A 1 410 ? 48.77900 56.55700 54.82400 1.000 17.69925 413 SER A C 1
ATOM 1904 O O . SER A 1 410 ? 49.12700 56.84400 55.97200 1.000 17.99976 413 SER A O 1
ATOM 1907 N N . LYS A 1 411 ? 48.52700 55.30500 54.43700 1.000 19.60092 414 LYS A N 1
ATOM 1908 C CA . LYS A 1 411 ? 48.65500 54.13900 55.31100 1.000 20.40803 414 LYS A CA 1
ATOM 1909 C C . LYS A 1 411 ? 50.10900 53.98100 55.74000 1.000 19.93567 414 LYS A C 1
ATOM 1910 O O . LYS A 1 411 ? 50.36500 53.77900 56.93000 1.000 17.75673 414 LYS A O 1
ATOM 1916 N N . GLY A 1 412 ? 51.03000 54.16500 54.78200 1.000 17.38335 415 GLY A N 1
ATOM 1917 C CA . GLY A 1 412 ? 52.47600 54.11400 54.98900 1.000 20.84704 415 GLY A CA 1
ATOM 1918 C C . GLY A 1 412 ? 52.97600 55.09800 56.02900 1.000 23.39021 415 GLY A C 1
ATOM 1919 O O . GLY A 1 412 ? 53.76200 54.71500 56.89500 1.000 25.21723 415 GLY A O 1
ATOM 1920 N N . ILE A 1 413 ? 52.49800 56.36100 55.96900 1.000 23.00366 416 ILE A N 1
ATOM 1921 C CA . ILE A 1 413 ? 52.83200 57.43900 56.91300 1.000 21.32844 416 ILE A CA 1
ATOM 1922 C C . ILE A 1 413 ? 52.27300 57.10900 58.31100 1.000 21.00649 416 ILE A C 1
ATOM 1923 O O . ILE A 1 413 ? 53.00400 57.20600 59.30200 1.000 24.28665 416 ILE A O 1
ATOM 1928 N N . PHE A 1 414 ? 50.98600 56.71200 58.38700 1.000 21.29195 417 PHE A N 1
ATOM 1929 C CA . PHE A 1 414 ? 50.35000 56.31900 59.64700 1.000 17.61589 417 PHE A CA 1
ATOM 1930 C C . PHE A 1 414 ? 51.14300 55.14400 60.31700 1.000 23.28467 417 PHE A C 1
ATOM 1931 O O . PHE A 1 414 ? 51.46400 55.21800 61.50900 1.000 20.94490 417 PHE A O 1
ATOM 1939 N N . LEU A 1 415 ? 51.48500 54.09900 59.53500 1.000 21.91813 418 LEU A N 1
ATOM 1940 C CA . LEU A 1 415 ? 52.22900 52.94300 60.04400 1.000 25.16689 418 LEU A CA 1
ATOM 1941 C C . LEU A 1 415 ? 53.71400 53.24200 60.32500 1.000 21.63111 418 LEU A C 1
ATOM 1942 O O . LEU A 1 415 ? 54.31200 52.52800 61.12800 1.000 24.74528 418 LEU A O 1
ATOM 1947 N N . ASP A 1 416 ? 54.29600 54.29400 59.70700 1.000 24.27698 419 ASP A N 1
ATOM 1948 C CA . ASP A 1 416 ? 55.71600 54.64100 59.89500 1.000 24.06655 419 ASP A CA 1
ATOM 1949 C C . ASP A 1 416 ? 56.02300 55.16200 61.30000 1.000 27.47696 419 ASP A C 1
ATOM 1950 O O . ASP A 1 416 ? 55.78300 56.33200 61.59900 1.000 26.97505 419 ASP A O 1
ATOM 1955 N N . GLN A 1 417 ? 56.62900 54.30600 62.12500 1.000 28.11427 420 GLN A N 1
ATOM 1956 C CA . GLN A 1 417 ? 57.02100 54.60100 63.50900 1.000 33.13072 420 GLN A CA 1
ATOM 1957 C C . GLN A 1 417 ? 58.07700 55.73700 63.64100 1.000 26.98106 420 GLN A C 1
ATOM 1958 O O . GLN A 1 417 ? 58.18700 56.32700 64.71100 1.000 29.82591 420 GLN A O 1
ATOM 1964 N N . ASN A 1 418 ? 58.79900 56.06300 62.55600 1.000 26.25754 421 ASN A N 1
ATOM 1965 C CA . ASN A 1 418 ? 59.80300 57.12700 62.54900 1.000 27.95429 421 ASN A CA 1
ATOM 1966 C C . ASN A 1 418 ? 59.32800 58.45000 61.93200 1.000 27.91613 421 ASN A C 1
ATOM 1967 O O . ASN A 1 418 ? 60.10200 59.41100 61.87200 1.000 27.27940 421 ASN A O 1
ATOM 1972 N N . ALA A 1 419 ? 58.06300 58.50900 61.47900 1.000 26.18766 422 ALA A N 1
ATOM 1973 C CA . ALA A 1 419 ? 57.49900 59.72900 60.91500 1.000 26.68862 422 ALA A CA 1
ATOM 1974 C C . ALA A 1 419 ? 57.14600 60.70300 62.05800 1.000 19.70973 422 ALA A C 1
ATOM 1975 O O . ALA A 1 419 ? 56.92900 60.25600 63.19600 1.000 20.04093 422 ALA A O 1
ATOM 1977 N N . LEU A 1 420 ? 57.12100 62.02600 61.77100 1.000 17.08746 423 LEU A N 1
ATOM 1978 C CA . LEU A 1 420 ? 56.76100 63.04300 62.77200 1.000 21.06172 423 LEU A CA 1
ATOM 1979 C C . LEU A 1 420 ? 55.31600 62.81200 63.21800 1.000 22.01280 423 LEU A C 1
ATOM 1980 O O . LEU A 1 420 ? 54.47000 62.48100 62.38000 1.000 18.87671 423 LEU A O 1
ATOM 1985 N N . LEU A 1 421 ? 55.04600 62.98100 64.53200 1.000 20.79422 424 LEU A N 1
ATOM 1986 C CA . LEU A 1 421 ? 53.72500 62.80900 65.15300 1.000 19.72308 424 LEU A CA 1
ATOM 1987 C C . LEU A 1 421 ? 52.60200 63.50700 64.37700 1.000 17.90688 424 LEU A C 1
ATOM 1988 O O . LEU A 1 421 ? 51.58400 62.86600 64.09200 1.000 18.06517 424 LEU A O 1
ATOM 1993 N N . ASP A 1 422 ? 52.80800 64.79600 64.01000 1.000 16.92570 425 ASP A N 1
ATOM 1994 C CA . ASP A 1 422 ? 51.86900 65.64100 63.25300 1.000 18.32027 425 ASP A CA 1
ATOM 1995 C C . ASP A 1 422 ? 51.46500 65.01500 61.93000 1.000 19.67919 425 ASP A C 1
ATOM 1996 O O . ASP A 1 422 ? 50.29600 65.12300 61.55200 1.000 15.27490 425 ASP A O 1
ATOM 2001 N N . LYS A 1 423 ? 52.43100 64.36300 61.22600 1.000 19.91681 426 LYS A N 1
ATOM 2002 C CA . LYS A 1 423 ? 52.21700 63.67600 59.94500 1.000 18.37653 426 LYS A CA 1
ATOM 2003 C C . LYS A 1 423 ? 51.39000 62.42500 60.15900 1.000 17.58516 426 LYS A C 1
ATOM 2004 O O . LYS A 1 423 ? 50.43900 62.20300 59.41600 1.000 18.96939 426 LYS A O 1
ATOM 2010 N N . ARG A 1 424 ? 51.78600 61.58300 61.15000 1.000 16.38465 427 ARG A N 1
ATOM 2011 C CA . ARG A 1 424 ? 51.11800 60.31600 61.47900 1.000 17.45772 427 ARG A CA 1
ATOM 2012 C C . ARG A 1 424 ? 49.67200 60.52200 61.90500 1.000 15.93195 427 ARG A C 1
ATOM 2013 O O . ARG A 1 424 ? 48.80500 59.74300 61.48900 1.000 13.24881 427 ARG A O 1
ATOM 2021 N N . ILE A 1 425 ? 49.41600 61.55400 62.75400 1.000 12.97514 428 ILE A N 1
ATOM 2022 C CA . ILE A 1 425 ? 48.06700 61.84400 63.26600 1.000 13.82224 428 ILE A CA 1
ATOM 2023 C C . ILE A 1 425 ? 47.16900 62.40200 62.14500 1.000 11.84961 428 ILE A C 1
ATOM 2024 O O . ILE A 1 425 ? 45.99400 62.05300 62.10300 1.000 14.29097 428 ILE A O 1
ATOM 2029 N N . TYR A 1 426 ? 47.73000 63.21300 61.22500 1.000 11.21940 429 TYR A N 1
ATOM 2030 C CA . TYR A 1 426 ? 47.02600 63.74700 60.06500 1.000 16.25844 429 TYR A CA 1
ATOM 2031 C C . TYR A 1 426 ? 46.61900 62.56500 59.17800 1.000 14.75402 429 TYR A C 1
ATOM 2032 O O . TYR A 1 426 ? 45.48800 62.53300 58.70900 1.000 12.01449 429 TYR A O 1
ATOM 2041 N N . ALA A 1 427 ? 47.55000 61.61200 58.94100 1.000 13.33704 430 ALA A N 1
ATOM 2042 C CA . ALA A 1 427 ? 47.29300 60.40800 58.14400 1.000 11.67983 430 ALA A CA 1
ATOM 2043 C C . ALA A 1 427 ? 46.21400 59.56800 58.84200 1.000 12.20083 430 ALA A C 1
ATOM 2044 O O . ALA A 1 427 ? 45.31000 59.09000 58.17800 1.000 12.71227 430 ALA A O 1
ATOM 2046 N N . PHE A 1 428 ? 46.26500 59.45300 60.18000 1.000 11.13424 431 PHE A N 1
ATOM 2047 C CA . PHE A 1 428 ? 45.23800 58.72800 60.93600 1.000 12.64042 431 PHE A CA 1
ATOM 2048 C C . PHE A 1 428 ? 43.82800 59.33700 60.71600 1.000 12.33744 431 PHE A C 1
ATOM 2049 O O . PHE A 1 428 ? 42.89500 58.57700 60.48200 1.000 11.96119 431 PHE A O 1
ATOM 2057 N N . HIS A 1 429 ? 43.67100 60.68100 60.85100 1.000 9.40621 432 HIS A N 1
ATOM 2058 C CA . HIS A 1 429 ? 42.36000 61.34500 60.69700 1.000 10.53591 432 HIS A CA 1
ATOM 2059 C C . HIS A 1 429 ? 41.80500 61.22000 59.27400 1.000 10.06946 432 HIS A C 1
ATOM 2060 O O . HIS A 1 429 ? 40.61400 61.00800 59.11200 1.000 11.12775 432 HIS A O 1
ATOM 2067 N N . GLU A 1 430 ? 42.66200 61.33100 58.24900 1.000 11.57482 433 GLU A N 1
ATOM 2068 C CA . GLU A 1 430 ? 42.22500 61.17000 56.85800 1.000 11.98274 433 GLU A CA 1
ATOM 2069 C C . GLU A 1 430 ? 41.74600 59.73800 56.61000 1.000 14.04499 433 GLU A C 1
ATOM 2070 O O . GLU A 1 430 ? 40.63700 59.55600 56.10500 1.000 13.66079 433 GLU A O 1
ATOM 2076 N N . LEU A 1 431 ? 42.53900 58.73000 57.03500 1.000 12.77104 434 LEU A N 1
ATOM 2077 C CA . LEU A 1 431 ? 42.17300 57.32000 56.88500 1.000 13.32295 434 LEU A CA 1
ATOM 2078 C C . LEU A 1 431 ? 40.92800 56.94600 57.67300 1.000 13.47355 434 LEU A C 1
ATOM 2079 O O . LEU A 1 431 ? 40.12900 56.15300 57.18000 1.000 13.82468 434 LEU A O 1
ATOM 2084 N N . ASN A 1 432 ? 40.77200 57.50800 58.88600 1.000 10.01765 435 ASN A N 1
ATOM 2085 C CA . ASN A 1 432 ? 39.63600 57.25900 59.77900 1.000 12.69797 435 ASN A CA 1
ATOM 2086 C C . ASN A 1 432 ? 38.32200 57.71400 59.15400 1.000 13.27461 435 ASN A C 1
ATOM 2087 O O . ASN A 1 432 ? 37.33900 56.97100 59.19200 1.000 12.60240 435 ASN A O 1
ATOM 2092 N N . THR A 1 433 ? 38.32500 58.91200 58.54600 1.000 14.59923 436 THR A N 1
ATOM 2093 C CA . THR A 1 433 ? 37.18100 59.49200 57.81800 1.000 13.20209 436 THR A CA 1
ATOM 2094 C C . THR A 1 433 ? 36.90300 58.65100 56.57700 1.000 13.69133 436 THR A C 1
ATOM 2095 O O . THR A 1 433 ? 35.74200 58.34000 56.28900 1.000 13.46630 436 THR A O 1
ATOM 2099 N N . LEU A 1 434 ? 37.97900 58.27400 55.85400 1.000 14.82694 437 LEU A N 1
ATOM 2100 C CA . LEU A 1 434 ? 37.85400 57.42800 54.67100 1.000 16.12237 437 LEU A CA 1
ATOM 2101 C C . LEU A 1 434 ? 37.18400 56.09800 54.99500 1.000 16.42736 437 LEU A C 1
ATOM 2102 O O . LEU A 1 434 ? 36.23900 55.71000 54.30000 1.000 17.38153 437 LEU A O 1
ATOM 2107 N N . GLU A 1 435 ? 37.61700 55.44200 56.08300 1.000 16.47027 438 GLU A N 1
ATOM 2108 C CA . GLU A 1 435 ? 37.07400 54.15100 56.51600 1.000 21.26039 438 GLU A CA 1
ATOM 2109 C C . GLU A 1 435 ? 35.64300 54.25700 57.10300 1.000 21.98457 438 GLU A C 1
ATOM 2110 O O . GLU A 1 435 ? 34.83300 53.34800 56.90400 1.000 20.03194 438 GLU A O 1
ATOM 2116 N N . THR A 1 436 ? 35.33000 55.36800 57.79700 1.000 17.41880 439 THR A N 1
ATOM 2117 C CA . THR A 1 436 ? 34.01200 55.59000 58.38400 1.000 13.71217 439 THR A CA 1
ATOM 2118 C C . THR A 1 436 ? 32.95600 55.83900 57.29800 1.000 15.29073 439 THR A C 1
ATOM 2119 O O . THR A 1 436 ? 31.85700 55.29900 57.38300 1.000 16.04088 439 THR A O 1
ATOM 2123 N N . HIS A 1 437 ? 33.30900 56.60500 56.26100 1.000 15.92067 440 HIS A N 1
ATOM 2124 C CA . HIS A 1 437 ? 32.35000 57.02600 55.24500 1.000 16.21812 440 HIS A CA 1
ATOM 2125 C C . HIS A 1 437 ? 32.43400 56.29600 53.91900 1.000 18.28711 440 HIS A C 1
ATOM 2126 O O . HIS A 1 437 ? 31.47800 56.37900 53.16100 1.000 14.45603 440 HIS A O 1
ATOM 2133 N N . PHE A 1 438 ? 33.54000 55.55300 53.64800 1.000 15.16076 441 PHE A N 1
ATOM 2134 C CA . PHE A 1 438 ? 33.69100 54.71800 52.44500 1.000 14.02016 441 PHE A CA 1
ATOM 2135 C C . PHE A 1 438 ? 34.17800 53.34700 52.94100 1.000 15.65098 441 PHE A C 1
ATOM 2136 O O . PHE A 1 438 ? 35.31100 52.96800 52.64700 1.000 15.35448 441 PHE A O 1
ATOM 2144 N N . PRO A 1 439 ? 33.36800 52.61700 53.76000 1.000 16.80657 442 PRO A N 1
ATOM 2145 C CA . PRO A 1 439 ? 33.84600 51.33700 54.31700 1.000 24.83128 442 PRO A CA 1
ATOM 2146 C C . PRO A 1 439 ? 34.44800 50.38500 53.30400 1.000 22.52525 442 PRO A C 1
ATOM 2147 O O . PRO A 1 439 ? 33.83200 50.09100 52.28300 1.000 22.93363 442 PRO A O 1
ATOM 2151 N N . GLY A 1 440 ? 35.66600 49.95600 53.59600 1.000 21.38476 443 GLY A N 1
ATOM 2152 C CA . GLY A 1 440 ? 36.41900 49.02600 52.76100 1.000 24.30949 443 GLY A CA 1
ATOM 2153 C C . GLY A 1 440 ? 37.44300 49.66600 51.84400 1.000 24.74746 443 GLY A C 1
ATOM 2154 O O . GLY A 1 440 ? 38.23900 48.94500 51.24600 1.000 25.43364 443 GLY A O 1
ATOM 2155 N N . ILE A 1 441 ? 37.43600 51.01800 51.71300 1.000 19.02875 444 ILE A N 1
ATOM 2156 C CA . ILE A 1 441 ? 38.35900 51.73300 50.81200 1.000 23.40682 444 ILE A CA 1
ATOM 2157 C C . ILE A 1 441 ? 39.83100 51.63000 51.27000 1.000 17.95311 444 ILE A C 1
ATOM 2158 O O . ILE A 1 441 ? 40.71900 51.64200 50.42000 1.000 18.60080 444 ILE A O 1
ATOM 2163 N N . THR A 1 442 ? 40.08100 51.54700 52.59100 1.000 20.49904 445 THR A N 1
ATOM 2164 C CA . THR A 1 442 ? 41.44500 51.48700 53.15500 1.000 22.86667 445 THR A CA 1
ATOM 2165 C C . THR A 1 442 ? 41.92800 50.07400 53.44700 1.000 26.97926 445 THR A C 1
ATOM 2166 O O . THR A 1 442 ? 43.03900 49.90100 53.95800 1.000 26.06492 445 THR A O 1
ATOM 2170 N N . SER A 1 443 ? 41.11100 49.06500 53.12800 1.000 26.81122 446 SER A N 1
ATOM 2171 C CA . SER A 1 443 ? 41.47700 47.67100 53.38300 1.000 30.48847 446 SER A CA 1
ATOM 2172 C C . SER A 1 443 ? 42.29700 47.05300 52.26100 1.000 28.27980 446 SER A C 1
ATOM 2173 O O . SER A 1 443 ? 42.03800 47.29600 51.08000 1.000 26.76376 446 SER A O 1
ATOM 2176 N N . SER A 1 444 ? 43.27800 46.23700 52.65900 1.000 28.85740 447 SER A N 1
ATOM 2177 C CA . SER A 1 444 ? 44.16700 45.45200 51.81100 1.000 31.80830 447 SER A CA 1
ATOM 2178 C C . SER A 1 444 ? 44.55800 44.24700 52.67700 1.000 32.22802 447 SER A C 1
ATOM 2179 O O . SER A 1 444 ? 45.49000 44.34100 53.47000 1.000 30.41864 447 SER A O 1
ATOM 2182 N N . PHE A 1 445 ? 43.76500 43.15200 52.57600 1.000 30.53100 448 PHE A N 1
ATOM 2183 C CA . PHE A 1 445 ? 43.82400 41.90800 53.36000 1.000 35.97245 448 PHE A CA 1
ATOM 2184 C C . PHE A 1 445 ? 45.22200 41.41100 53.70800 1.000 32.09371 448 PHE A C 1
ATOM 2185 O O . PHE A 1 445 ? 45.49900 41.25200 54.89800 1.000 34.13692 448 PHE A O 1
ATOM 2193 N N . THR A 1 446 ? 46.07700 41.13400 52.70400 1.000 32.00259 449 THR A N 1
ATOM 2194 C CA . THR A 1 446 ? 47.41000 40.55300 52.94500 1.000 37.31475 449 THR A CA 1
ATOM 2195 C C . THR A 1 446 ? 48.34500 41.54000 53.63800 1.000 35.69816 449 THR A C 1
ATOM 2196 O O . THR A 1 446 ? 49.03400 41.14200 54.58100 1.000 33.59499 449 THR A O 1
ATOM 2200 N N . ASP A 1 447 ? 48.34600 42.82000 53.19800 1.000 35.06908 450 ASP A N 1
ATOM 2201 C CA . ASP A 1 447 ? 49.17600 43.88500 53.78700 1.000 34.56426 450 ASP A CA 1
ATOM 2202 C C . ASP A 1 447 ? 48.78100 44.16000 55.24200 1.000 31.54506 450 ASP A C 1
ATOM 2203 O O . ASP A 1 447 ? 49.65200 44.24400 56.10900 1.000 33.98768 450 ASP A O 1
ATOM 2208 N N . ASP A 1 448 ? 47.46500 44.30700 55.49500 1.000 31.57055 451 ASP A N 1
ATOM 2209 C CA . ASP A 1 448 ? 46.91000 44.60800 56.81900 1.000 32.29821 451 ASP A CA 1
ATOM 2210 C C . ASP A 1 448 ? 47.16300 43.50300 57.83800 1.000 34.25603 451 ASP A C 1
ATOM 2211 O O . ASP A 1 448 ? 47.34200 43.79500 59.02000 1.000 30.88153 451 ASP A O 1
ATOM 2216 N N . LEU A 1 449 ? 47.21700 42.24700 57.37300 1.000 36.41901 452 LEU A N 1
ATOM 2217 C CA . LEU A 1 449 ? 47.51700 41.09100 58.20600 1.000 38.94212 452 LEU A CA 1
ATOM 2218 C C . LEU A 1 449 ? 48.95800 41.18500 58.72400 1.000 32.28488 452 LEU A C 1
ATOM 2219 O O . LEU A 1 449 ? 49.19900 40.86200 59.88700 1.000 34.45068 452 LEU A O 1
ATOM 2224 N N . LYS A 1 450 ? 49.88900 41.69100 57.88500 1.000 29.95291 453 LYS A N 1
ATOM 2225 C CA . LYS A 1 450 ? 51.30900 41.84200 58.22600 1.000 33.67671 453 LYS A CA 1
ATOM 2226 C C . LYS A 1 450 ? 51.61100 43.04400 59.13000 1.000 36.55228 453 LYS A C 1
ATOM 2227 O O . LYS A 1 450 ? 52.44600 42.94600 60.03300 1.000 34.47131 453 LYS A O 1
ATOM 2233 N N . SER A 1 451 ? 50.95100 44.17800 58.87700 1.000 30.94951 454 SER A N 1
ATOM 2234 C CA . SER A 1 451 ? 51.17700 45.41700 59.62100 1.000 29.65119 454 SER A CA 1
ATOM 2235 C C . SER A 1 451 ? 50.35900 45.57300 60.89900 1.000 26.50245 454 SER A C 1
ATOM 2236 O O . SER A 1 451 ? 50.70900 46.43400 61.70200 1.000 30.13388 454 SER A O 1
ATOM 2239 N N . ASN A 1 452 ? 49.25200 44.79600 61.07200 1.000 25.57829 455 ASN A N 1
ATOM 2240 C CA . ASN A 1 452 ? 48.31100 44.89900 62.21300 1.000 31.22986 455 ASN A CA 1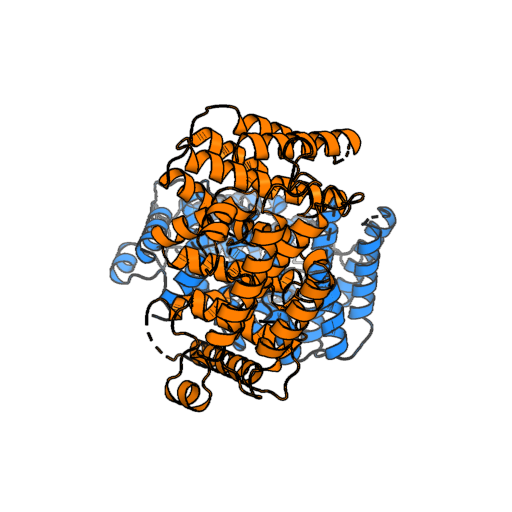
ATOM 2241 C C . ASN A 1 452 ? 47.60900 46.28100 62.14400 1.000 30.32325 455 ASN A C 1
ATOM 2242 O O . ASN A 1 452 ? 47.36100 46.92500 63.16400 1.000 24.79929 455 ASN A O 1
ATOM 2247 N N . TYR A 1 453 ? 47.29500 46.70800 60.90300 1.000 28.02360 456 TYR A N 1
ATOM 2248 C CA . TYR A 1 453 ? 46.68400 47.98000 60.54700 1.000 26.93429 456 TYR A CA 1
ATOM 2249 C C . TYR A 1 453 ? 45.33000 48.22900 61.21900 1.000 23.27872 456 TYR A C 1
ATOM 2250 O O . TYR A 1 453 ? 45.14300 49.31200 61.76800 1.000 26.85780 456 TYR A O 1
ATOM 2259 N N . ARG A 1 454 ? 44.39300 47.24800 61.17700 1.000 24.31577 457 ARG A N 1
ATOM 2260 C CA . ARG A 1 454 ? 43.06800 47.38900 61.79500 1.000 25.47337 457 ARG A CA 1
ATOM 2261 C C . ARG A 1 454 ? 43.18100 47.68400 63.29100 1.000 31.30695 457 ARG A C 1
ATOM 2262 O O . ARG A 1 454 ? 42.68900 48.72700 63.71500 1.000 30.09660 457 ARG A O 1
ATOM 2270 N N . LYS A 1 455 ? 43.90100 46.84200 64.05900 1.000 26.92551 458 LYS A N 1
ATOM 2271 C CA . LYS A 1 455 ? 44.12400 47.03900 65.50800 1.000 30.33911 458 LYS A CA 1
ATOM 2272 C C . LYS A 1 455 ? 44.73400 48.39800 65.84600 1.000 21.39322 458 LYS A C 1
ATOM 2273 O O . LYS A 1 455 ? 44.32100 49.01100 66.83100 1.000 24.91048 458 LYS A O 1
ATOM 2279 N N . LYS A 1 456 ? 45.71900 48.85300 65.04900 1.000 18.44008 459 LYS A N 1
ATOM 2280 C CA . LYS A 1 456 ? 46.37700 50.15700 65.21200 1.000 23.75659 459 LYS A CA 1
ATOM 2281 C C . LYS A 1 456 ? 45.37800 51.31400 65.03200 1.000 21.58122 459 LYS A C 1
ATOM 2282 O O . LYS A 1 456 ? 45.38100 52.24900 65.83700 1.000 21.81391 459 LYS A O 1
ATOM 2296 N N . GLU A 1 458 ? 42.09600 51.04000 65.28800 1.000 19.99027 461 GLU A N 1
ATOM 2297 C CA . GLU A 1 458 ? 41.14800 50.87800 66.40300 1.000 22.43855 461 GLU A CA 1
ATOM 2298 C C . GLU A 1 458 ? 41.73200 51.52300 67.66100 1.000 22.55310 461 GLU A C 1
ATOM 2299 O O . GLU A 1 458 ? 41.03100 52.26200 68.29600 1.000 21.67845 461 GLU A O 1
ATOM 2305 N N . SER A 1 459 ? 43.00400 51.29700 67.93700 1.000 20.41750 462 SER A N 1
ATOM 2306 C CA . SER A 1 459 ? 43.65400 51.84100 69.15500 1.000 22.30636 462 SER A CA 1
ATOM 2307 C C . SER A 1 459 ? 43.70900 53.37300 69.15000 1.000 19.10524 462 SER A C 1
ATOM 2308 O O . SER A 1 459 ? 43.39000 53.93400 70.16800 1.000 20.36482 462 SER A O 1
ATOM 2311 N N . VAL A 1 460 ? 44.09800 53.99300 68.03500 1.000 20.15782 463 VAL A N 1
ATOM 2312 C CA . VAL A 1 460 ? 44.21800 55.47900 67.91800 1.000 19.19351 463 VAL A CA 1
ATOM 2313 C C . VAL A 1 460 ? 42.82500 56.09600 68.05000 1.000 20.78301 463 VAL A C 1
ATOM 2314 O O . VAL A 1 460 ? 42.71400 57.08500 68.72600 1.000 19.80461 463 VAL A O 1
ATOM 2318 N N . SER A 1 461 ? 41.83900 55.44900 67.42800 1.000 17.97880 464 SER A N 1
ATOM 2319 C CA . SER A 1 461 ? 40.42200 55.85300 67.43700 1.000 20.02254 464 SER A CA 1
ATOM 2320 C C . SER A 1 461 ? 39.93600 55.82900 68.88300 1.000 20.93520 464 SER A C 1
ATOM 2321 O O . SER A 1 461 ? 39.33100 56.76600 69.30200 1.000 20.49268 464 SER A O 1
ATOM 2324 N N . LEU A 1 462 ? 40.29600 54.79200 69.61600 1.000 22.79123 465 LEU A N 1
ATOM 2325 C CA . LEU A 1 462 ? 39.94900 54.63600 71.04700 1.000 20.57821 465 LEU A CA 1
ATOM 2326 C C . LEU A 1 462 ? 40.62800 55.77100 71.82300 1.000 20.21747 465 LEU A C 1
ATOM 2327 O O . LEU A 1 462 ? 39.96900 56.38900 72.63500 1.000 22.46486 465 LEU A O 1
ATOM 2332 N N . THR A 1 463 ? 41.88300 56.07400 71.49900 1.000 20.24922 466 THR A N 1
ATOM 2333 C CA . THR A 1 463 ? 42.64000 57.16000 72.16500 1.000 20.87238 466 THR A CA 1
ATOM 2334 C C . THR A 1 463 ? 41.92300 58.50500 71.95400 1.000 22.53616 466 THR A C 1
ATOM 2335 O O . THR A 1 463 ? 41.71400 59.20500 72.93800 1.000 19.47096 466 THR A O 1
ATOM 2339 N N . CYS A 1 464 ? 41.48700 58.80200 70.73100 1.000 20.35776 467 CYS A N 1
ATOM 2340 C CA . CYS A 1 464 ? 40.76600 60.08100 70.48200 1.000 16.80098 467 CYS A CA 1
ATOM 2341 C C . CYS A 1 464 ? 39.47800 60.13400 71.32200 1.000 17.06751 467 CYS A C 1
ATOM 2342 O O . CYS A 1 464 ? 39.23300 61.14100 71.93100 1.000 19.34741 467 CYS A O 1
ATOM 2345 N N . GLN A 1 465 ? 38.70600 59.05000 71.35600 1.000 19.37937 468 GLN A N 1
ATOM 2346 C CA . GLN A 1 465 ? 37.43400 58.98500 72.07900 1.000 19.48185 468 GLN A CA 1
ATOM 2347 C C . GLN A 1 465 ? 37.60900 59.24000 73.58800 1.000 20.92588 468 GLN A C 1
ATOM 2348 O O . GLN A 1 465 ? 36.87000 60.04400 74.17100 1.000 18.32423 468 GLN A O 1
ATOM 2354 N N . VAL A 1 466 ? 38.59300 58.55600 74.20600 1.000 19.67095 469 VAL A N 1
ATOM 2355 C CA . VAL A 1 466 ? 38.90700 58.68500 75.62800 1.000 20.35138 469 VAL A CA 1
ATOM 2356 C C . VAL A 1 466 ? 39.38900 60.10300 75.93200 1.000 17.25316 469 VAL A C 1
ATOM 2357 O O . VAL A 1 466 ? 38.91400 60.70000 76.89700 1.000 15.65096 469 VAL A O 1
ATOM 2361 N N . LEU A 1 467 ? 40.26200 60.66200 75.07000 1.000 16.64049 470 LEU A N 1
ATOM 2362 C CA . LEU A 1 467 ? 40.78900 62.01800 75.26400 1.000 18.33644 470 LEU A CA 1
ATOM 2363 C C . LEU A 1 467 ? 39.68000 63.08300 75.24100 1.000 17.88154 470 LEU A C 1
ATOM 2364 O O . LEU A 1 467 ? 39.72200 63.98800 76.07000 1.000 18.95485 470 LEU A O 1
ATOM 2369 N N . GLN A 1 468 ? 38.65800 62.93000 74.36400 1.000 16.18861 471 GLN A N 1
ATOM 2370 C CA . GLN A 1 468 ? 37.50700 63.83700 74.30000 1.000 17.15746 471 GLN A CA 1
ATOM 2371 C C . GLN A 1 468 ? 36.69800 63.76100 75.59900 1.000 16.46413 471 GLN A C 1
ATOM 2372 O O . GLN A 1 468 ? 36.28500 64.79600 76.12800 1.000 14.94894 471 GLN A O 1
ATOM 2378 N N . GLU A 1 469 ? 36.47600 62.54000 76.10300 1.000 16.59473 472 GLU A N 1
ATOM 2379 C CA . GLU A 1 469 ? 35.76300 62.30500 77.36100 1.000 19.25366 472 GLU A CA 1
ATOM 2380 C C . GLU A 1 469 ? 36.56000 62.85100 78.55200 1.000 19.07953 472 GLU A C 1
ATOM 2381 O O . GLU A 1 469 ? 35.95700 63.34100 79.49900 1.000 20.89355 472 GLU A O 1
ATOM 2387 N N . ILE A 1 470 ? 37.91000 62.77600 78.50300 1.000 19.88764 473 ILE A N 1
ATOM 2388 C CA . ILE A 1 470 ? 38.76800 63.32200 79.56100 1.000 21.44598 473 ILE A CA 1
ATOM 2389 C C . ILE A 1 470 ? 38.64400 64.85800 79.57800 1.000 20.39596 473 ILE A C 1
ATOM 2390 O O . ILE A 1 470 ? 38.53000 65.43900 80.65700 1.000 20.28805 473 ILE A O 1
ATOM 2395 N N . GLY A 1 471 ? 38.63500 65.47600 78.38900 1.000 19.77408 474 GLY A N 1
ATOM 2396 C CA . GLY A 1 471 ? 38.52200 66.92000 78.22300 1.000 16.81120 474 GLY A CA 1
ATOM 2397 C C . GLY A 1 471 ? 37.25600 67.47400 78.84200 1.000 18.37876 474 GLY A C 1
ATOM 2398 O O . GLY A 1 471 ? 37.28300 68.50200 79.52300 1.000 20.07301 474 GLY A O 1
ATOM 2399 N N . ASN A 1 472 ? 36.14000 66.76800 78.61600 1.000 16.20448 475 ASN A N 1
ATOM 2400 C CA . ASN A 1 472 ? 34.82500 67.07400 79.17700 1.000 20.03529 475 ASN A CA 1
ATOM 2401 C C . ASN A 1 472 ? 34.85400 67.02900 80.73000 1.000 21.85706 475 ASN A C 1
ATOM 2402 O O . ASN A 1 472 ? 34.21600 67.87300 81.36500 1.000 21.01042 475 ASN A O 1
ATOM 2407 N N . ILE A 1 473 ? 35.60800 66.06100 81.32400 1.000 20.65512 476 ILE A N 1
ATOM 2408 C CA . ILE A 1 473 ? 35.76100 65.90800 82.78100 1.000 24.13800 476 ILE A CA 1
ATOM 2409 C C . ILE A 1 473 ? 36.56700 67.08100 83.31600 1.000 22.55823 476 ILE A C 1
ATOM 2410 O O . ILE A 1 473 ? 36.20000 67.65800 84.34000 1.000 25.51671 476 ILE A O 1
ATOM 2415 N N . HIS A 1 474 ? 37.65500 67.43600 82.61500 1.000 21.64929 477 HIS A N 1
ATOM 2416 C CA . HIS A 1 474 ? 38.51900 68.54200 82.98200 1.000 23.66377 477 HIS A CA 1
ATOM 2417 C C . HIS A 1 474 ? 37.74600 69.86100 83.06400 1.000 26.12166 477 HIS A C 1
ATOM 2418 O O . HIS A 1 474 ? 37.77500 70.50300 84.11400 1.000 26.27357 477 HIS A O 1
ATOM 2425 N N . ARG A 1 475 ? 36.97800 70.20400 82.01200 1.000 21.65391 478 ARG A N 1
ATOM 2426 C CA . ARG A 1 475 ? 36.13400 71.40300 81.95300 1.000 20.25480 478 ARG A CA 1
ATOM 2427 C C . ARG A 1 475 ? 35.08900 71.41700 83.08400 1.000 21.62683 478 ARG A C 1
ATOM 2428 O O . ARG A 1 475 ? 34.76500 72.49000 83.59600 1.000 21.23111 478 ARG A O 1
ATOM 2436 N N . PHE A 1 476 ? 34.59900 70.22000 83.49200 1.000 21.74883 479 PHE A N 1
ATOM 2437 C CA . PHE A 1 476 ? 33.60700 70.03800 84.55000 1.000 23.04055 479 PHE A CA 1
ATOM 2438 C C . PHE A 1 476 ? 34.20100 70.37100 85.92000 1.000 25.05369 479 PHE A C 1
ATOM 2439 O O . PHE A 1 476 ? 33.66300 71.23600 86.61400 1.000 23.38742 479 PHE A O 1
ATOM 2447 N N . ILE A 1 477 ? 35.34500 69.73300 86.27000 1.000 25.46808 480 ILE A N 1
ATOM 2448 C CA . ILE A 1 477 ? 36.07300 69.97700 87.51100 1.000 25.84747 480 ILE A CA 1
ATOM 2449 C C . ILE A 1 477 ? 36.41700 71.46900 87.63100 1.000 29.71135 480 ILE A C 1
ATOM 2450 O O . ILE A 1 477 ? 36.27900 72.03800 88.71900 1.000 29.39088 480 ILE A O 1
ATOM 2455 N N . GLU A 1 478 ? 36.82800 72.10100 86.50700 1.000 25.62462 481 GLU A N 1
ATOM 2456 C CA . GLU A 1 478 ? 37.19200 73.52200 86.45300 1.000 28.87443 481 GLU A CA 1
ATOM 2457 C C . GLU A 1 478 ? 35.98500 74.46100 86.52900 1.000 25.52151 481 GLU A C 1
ATOM 2458 O O . GLU A 1 478 ? 36.16200 75.67800 86.53300 1.000 27.47542 481 GLU A O 1
ATOM 2464 N N . SER A 1 479 ? 34.76700 73.90700 86.60500 1.000 26.74349 482 SER A N 1
ATOM 2465 C CA . SER A 1 479 ? 33.55200 74.71400 86.73200 1.000 30.90145 482 SER A CA 1
ATOM 2466 C C . SER A 1 479 ? 33.15100 74.79700 88.21000 1.000 34.40196 482 SER A C 1
ATOM 2467 O O . SER A 1 479 ? 32.30900 75.62100 88.57200 1.000 33.23067 482 SER A O 1
ATOM 2470 N N . LYS A 1 480 ? 33.78900 73.95700 89.05800 1.000 34.12400 483 LYS A N 1
ATOM 2471 C CA . LYS A 1 480 ? 33.54400 73.83200 90.50200 1.000 36.44346 483 LYS A CA 1
ATOM 2472 C C . LYS A 1 480 ? 34.64700 74.47100 91.38600 1.000 36.78785 483 LYS A C 1
ATOM 2473 O O . LYS A 1 480 ? 34.79300 74.10000 92.55500 1.000 44.08186 483 LYS A O 1
ATOM 2479 N N . SER A 1 486 ? 31.20300 82.01700 85.23000 1.000 44.57076 489 SER A N 1
ATOM 2480 C CA . SER A 1 486 ? 31.44500 81.86500 83.79400 1.000 40.83386 489 SER A CA 1
ATOM 2481 C C . SER A 1 486 ? 31.55700 80.38800 83.38400 1.000 41.45943 489 SER A C 1
ATOM 2482 O O . SER A 1 486 ? 31.94700 79.54800 84.20800 1.000 42.19862 489 SER A O 1
ATOM 2485 N N . THR A 1 487 ? 31.22700 80.07200 82.12200 1.000 34.43564 490 THR A N 1
ATOM 2486 C CA . THR A 1 487 ? 31.30000 78.68100 81.59200 1.000 30.35821 490 THR A CA 1
ATOM 2487 C C . THR A 1 487 ? 32.67300 78.31500 81.01900 1.000 25.95320 490 THR A C 1
ATOM 2488 O O . THR A 1 487 ? 33.27800 79.12700 80.36200 1.000 29.37515 490 THR A O 1
ATOM 2492 N N . GLU A 1 488 ? 33.05900 77.06200 81.21500 1.000 27.18888 491 GLU A N 1
ATOM 2493 C CA . GLU A 1 488 ? 34.30300 76.46900 80.68800 1.000 23.45956 491 GLU A CA 1
ATOM 2494 C C . GLU A 1 488 ? 33.99000 75.73600 79.37800 1.000 20.26864 491 GLU A C 1
ATOM 2495 O O . GLU A 1 488 ? 34.90900 75.21000 78.79100 1.000 20.31511 491 GLU A O 1
ATOM 2501 N N . TYR A 1 489 ? 32.72800 75.74300 78.95300 1.000 18.45092 492 TYR A N 1
ATOM 2502 C CA . TYR A 1 489 ? 32.22700 74.97000 77.78700 1.000 18.85970 492 TYR A CA 1
ATOM 2503 C C . TYR A 1 489 ? 32.01900 75.82600 76.52100 1.000 16.87500 492 TYR A C 1
ATOM 2504 O O . TYR A 1 489 ? 31.32000 75.36800 75.65800 1.000 13.93890 492 TYR A O 1
ATOM 2513 N N . GLY A 1 490 ? 32.64200 77.00600 76.44200 1.000 16.31657 493 GLY A N 1
ATOM 2514 C CA . GLY A 1 490 ? 32.56300 77.92100 75.30400 1.000 15.81500 493 GLY A CA 1
ATOM 2515 C C . GLY A 1 490 ? 31.41200 78.91000 75.28900 1.000 18.07521 493 GLY A C 1
ATOM 2516 O O . GLY A 1 490 ? 30.50200 78.82800 76.11300 1.000 20.14294 493 GLY A O 1
ATOM 2517 N N . LEU A 1 491 ? 31.42900 79.82200 74.29300 1.000 18.74843 494 LEU A N 1
ATOM 2518 C CA . LEU A 1 491 ? 30.44200 80.88400 74.08700 1.000 20.50124 494 LEU A CA 1
ATOM 2519 C C . LEU A 1 491 ? 29.00600 80.35500 73.93500 1.000 24.73997 494 LEU A C 1
ATOM 2520 O O . LEU A 1 491 ? 28.75500 79.47100 73.11400 1.000 19.75313 494 LEU A O 1
ATOM 2525 N N . PHE A 1 492 ? 28.09300 80.88500 74.77200 1.000 20.58804 495 PHE A N 1
ATOM 2526 C CA . PHE A 1 492 ? 26.66000 80.55700 74.87500 1.000 20.72560 495 PHE A CA 1
ATOM 2527 C C . PHE A 1 492 ? 26.41100 79.04400 74.95300 1.000 21.12284 495 PHE A C 1
ATOM 2528 O O . PHE A 1 492 ? 25.64600 78.48500 74.15600 1.000 26.13502 495 PHE A O 1
ATOM 2536 N N . SER A 1 493 ? 27.06400 78.39300 75.93100 1.000 18.09650 496 SER A N 1
ATOM 2537 C CA . SER A 1 493 ? 26.94900 76.95900 76.18600 1.000 20.35842 496 SER A CA 1
ATOM 2538 C C . SER A 1 493 ? 26.05600 76.66700 77.40100 1.000 22.76234 496 SER A C 1
ATOM 2539 O O . SER A 1 493 ? 25.14500 75.85300 77.28100 1.000 21.78272 496 SER A O 1
ATOM 2542 N N . ILE A 1 494 ? 26.33200 77.30300 78.56400 1.000 18.49392 497 ILE A N 1
ATOM 2543 C CA . ILE A 1 494 ? 25.55000 77.10800 79.78600 1.000 24.03889 497 ILE A CA 1
ATOM 2544 C C . ILE A 1 494 ? 25.06700 78.46800 80.31500 1.000 22.79692 497 ILE A C 1
ATOM 2545 O O . ILE A 1 494 ? 25.89400 79.25200 80.80400 1.000 23.09591 497 ILE A O 1
ATOM 2550 N N . PRO A 1 495 ? 23.73900 78.76400 80.25600 1.000 23.38646 498 PRO A N 1
ATOM 2551 C CA . PRO A 1 495 ? 23.26500 80.05500 80.78700 1.000 29.92474 498 PRO A CA 1
ATOM 2552 C C . PRO A 1 495 ? 23.39200 80.08400 82.30800 1.000 28.74316 498 PRO A C 1
ATOM 2553 O O . PRO A 1 495 ? 23.35700 79.02100 82.92900 1.000 27.77832 498 PRO A O 1
ATOM 2557 N N . LYS A 1 496 ? 23.58300 81.28400 82.89500 1.000 35.27740 499 LYS A N 1
ATOM 2558 C CA . LYS A 1 496 ? 23.76300 81.51100 84.34000 1.000 36.01509 499 LYS A CA 1
ATOM 2559 C C . LYS A 1 496 ? 22.76500 80.73100 85.20800 1.000 34.93611 499 LYS A C 1
ATOM 2560 O O . LYS A 1 496 ? 23.17800 80.09200 86.17400 1.000 42.13319 499 LYS A O 1
ATOM 2566 N N . ILE A 1 497 ? 21.47000 80.74900 84.83200 1.000 35.81335 500 ILE A N 1
ATOM 2567 C CA . ILE A 1 497 ? 20.36700 80.06500 85.52200 1.000 36.64232 500 ILE A CA 1
ATOM 2568 C C . ILE A 1 497 ? 20.60200 78.53700 85.64200 1.000 38.51058 500 ILE A C 1
ATOM 2569 O O . ILE A 1 497 ? 20.28300 77.95700 86.68400 1.000 37.52608 500 ILE A O 1
ATOM 2574 N N . PHE A 1 498 ? 21.19200 77.90600 84.60000 1.000 36.77502 501 PHE A N 1
ATOM 2575 C CA . PHE A 1 498 ? 21.43500 76.46000 84.56600 1.000 33.79653 501 PHE A CA 1
ATOM 2576 C C . PHE A 1 498 ? 22.89500 76.05400 84.74100 1.000 33.59565 501 PHE A C 1
ATOM 2577 O O . PHE A 1 498 ? 23.25700 74.92200 84.39400 1.000 31.51479 501 PHE A O 1
ATOM 2585 N N . SER A 1 499 ? 23.72200 76.95200 85.32600 1.000 34.16561 502 SER A N 1
ATOM 2586 C CA . SER A 1 499 ? 25.14700 76.70100 85.55600 1.000 31.19441 502 SER A CA 1
ATOM 2587 C C . SER A 1 499 ? 25.39500 75.53700 86.51000 1.000 31.54560 502 SER A C 1
ATOM 2588 O O . SER A 1 499 ? 24.59100 75.27100 87.40200 1.000 33.18491 502 SER A O 1
ATOM 2591 N N . ILE A 1 500 ? 26.50300 74.83500 86.29300 1.000 32.40867 503 ILE A N 1
ATOM 2592 C CA . ILE A 1 500 ? 26.94900 73.69500 87.09100 1.000 32.27955 503 ILE A CA 1
ATOM 2593 C C . ILE A 1 500 ? 27.15200 74.18700 88.53500 1.000 30.93260 503 ILE A C 1
ATOM 2594 O O . ILE A 1 500 ? 27.78000 75.23700 88.72400 1.000 28.00476 503 ILE A O 1
ATOM 2599 N N . PRO A 1 501 ? 26.56600 73.50900 89.53700 1.000 33.73458 504 PRO A N 1
ATOM 2600 C CA . PRO A 1 501 ? 26.70700 73.89700 90.93100 1.000 36.88475 504 PRO A CA 1
ATOM 2601 C C . PRO A 1 501 ? 28.19000 73.91600 91.29900 1.000 36.35934 504 PRO A C 1
ATOM 2602 O O . PRO A 1 501 ? 28.87500 73.05600 90.89200 1.000 39.33558 504 PRO A O 1
ATOM 2606 N N . ILE A 1 502 ? 28.60700 74.92400 92.05900 1.000 40.71460 505 ILE A N 1
ATOM 2607 C CA . ILE A 1 502 ? 30.02800 75.11900 92.47600 1.000 41.79942 505 ILE A CA 1
ATOM 2608 C C . ILE A 1 502 ? 30.53700 73.97000 93.34400 1.000 44.75095 505 ILE A C 1
ATOM 2609 O O . ILE A 1 502 ? 31.64700 73.52900 93.13600 1.000 45.34031 505 ILE A O 1
ATOM 2614 N N . ASP A 1 503 ? 29.74800 73.46300 94.26900 1.000 46.21517 506 ASP A N 1
ATOM 2615 C CA . ASP A 1 503 ? 30.30300 72.39900 95.14000 1.000 50.82366 506 ASP A CA 1
ATOM 2616 C C . ASP A 1 503 ? 29.90600 70.99100 94.68000 1.000 48.55516 506 ASP A C 1
ATOM 2617 O O . ASP A 1 503 ? 29.02800 70.85900 93.86700 1.000 48.56770 506 ASP A O 1
ATOM 2622 N N . TYR A 1 504 ? 30.59700 69.97800 95.18400 1.000 49.68385 507 TYR A N 1
ATOM 2623 C CA . TYR A 1 504 ? 30.26800 68.56300 94.87300 1.000 49.77556 507 TYR A CA 1
ATOM 2624 C C . TYR A 1 504 ? 29.07700 68.06800 95.70200 1.000 51.94410 507 TYR A C 1
ATOM 2625 O O . TYR A 1 504 ? 29.00800 68.33600 96.89300 1.000 51.70962 507 TYR A O 1
ATOM 2634 N N . LYS A 1 505 ? 28.12600 67.42300 95.03800 1.000 51.63058 508 LYS A N 1
ATOM 2635 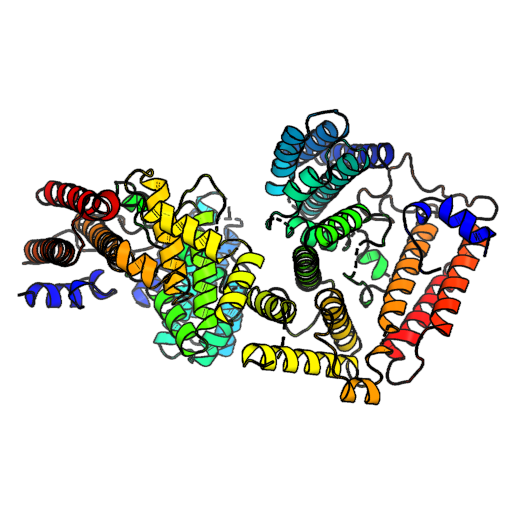C CA . LYS A 1 505 ? 27.00200 66.74200 95.72900 1.000 51.75472 508 LYS A CA 1
ATOM 2636 C C . LYS A 1 505 ? 27.61800 65.46900 96.32200 1.000 53.63989 508 LYS A C 1
ATOM 2637 O O . LYS A 1 505 ? 28.39800 64.89500 95.63500 1.000 55.46656 508 LYS A O 1
ATOM 2643 N N . HIS A 1 506 ? 27.17600 64.99200 97.48600 1.000 57.01409 509 HIS A N 1
ATOM 2644 C CA . HIS A 1 506 ? 27.84700 63.86600 98.20000 1.000 58.81548 509 HIS A CA 1
ATOM 2645 C C . HIS A 1 506 ? 28.07500 62.66400 97.27300 1.000 58.85771 509 HIS A C 1
ATOM 2646 O O . HIS A 1 506 ? 27.15100 62.28600 96.56000 1.000 60.81046 509 HIS A O 1
ATOM 2653 N N . GLY A 1 507 ? 29.31300 62.18200 97.25400 1.000 53.71757 510 GLY A N 1
ATOM 2654 C CA . GLY A 1 507 ? 29.78000 61.06600 96.41600 1.000 53.23964 510 GLY A CA 1
ATOM 2655 C C . GLY A 1 507 ? 30.22000 61.50000 95.02400 1.000 50.52315 510 GLY A C 1
ATOM 2656 O O . GLY A 1 507 ? 30.56500 60.60800 94.25200 1.000 49.36112 510 GLY A O 1
ATOM 2657 N N . GLU A 1 508 ? 30.16400 62.79600 94.69400 1.000 48.77439 511 GLU A N 1
ATOM 2658 C CA . GLU A 1 508 ? 30.55800 63.25700 93.33200 1.000 49.86788 511 GLU A CA 1
ATOM 2659 C C . GLU A 1 508 ? 32.05500 63.11900 93.07800 1.000 47.22697 511 GLU A C 1
ATOM 2660 O O . GLU A 1 508 ? 32.39600 62.60600 92.03300 1.000 42.37809 511 GLU A O 1
ATOM 2666 N N . LYS A 1 509 ? 32.88100 63.55700 94.02700 1.000 46.31818 512 LYS A N 1
ATOM 2667 C CA . LYS A 1 509 ? 34.34500 63.47300 93.85200 1.000 46.27649 512 LYS A CA 1
ATOM 2668 C C . LYS A 1 509 ? 34.68600 62.01500 93.60200 1.000 46.77964 512 LYS A C 1
ATOM 2669 O O . LYS A 1 509 ? 35.40600 61.74100 92.62400 1.000 41.30619 512 LYS A O 1
ATOM 2675 N N . GLU A 1 510 ? 34.10500 61.13400 94.41100 1.000 46.06256 513 GLU A N 1
ATOM 2676 C CA . GLU A 1 510 ? 34.40400 59.69300 94.26200 1.000 45.08923 513 GLU A CA 1
ATOM 2677 C C . GLU A 1 510 ? 33.87400 59.18400 92.91600 1.000 42.28214 513 GLU A C 1
ATOM 2678 O O . GLU A 1 510 ? 34.55300 58.38400 92.29900 1.000 39.14855 513 GLU A O 1
ATOM 2684 N N . ASN A 1 511 ? 32.69200 59.62500 92.49200 1.000 43.56114 514 ASN A N 1
ATOM 2685 C CA . ASN A 1 511 ? 32.14100 59.13600 91.20400 1.000 42.16335 514 ASN A CA 1
ATOM 2686 C C . ASN A 1 511 ? 33.07000 59.59000 90.05900 1.000 39.90630 514 ASN A C 1
ATOM 2687 O O . ASN A 1 511 ? 33.36900 58.78600 89.20000 1.000 36.83731 514 ASN A O 1
ATOM 2692 N N . LEU A 1 512 ? 33.55200 60.82800 90.10900 1.000 37.41608 515 LEU A N 1
ATOM 2693 C CA . LEU A 1 512 ? 34.42200 61.38100 89.04400 1.000 38.58265 515 LEU A CA 1
ATOM 2694 C C . LEU A 1 512 ? 35.72900 60.58700 88.95200 1.000 40.12242 515 LEU A C 1
ATOM 2695 O O . LEU A 1 512 ? 36.11800 60.20600 87.84700 1.000 38.09787 515 LEU A O 1
ATOM 2700 N N . VAL A 1 513 ? 36.33400 60.27000 90.08400 1.000 38.58999 516 VAL A N 1
ATOM 2701 C CA . VAL A 1 513 ? 37.57600 59.45600 90.06300 1.000 35.72117 516 VAL A CA 1
ATOM 2702 C C . VAL A 1 513 ? 37.28600 58.04900 89.52500 1.000 34.26233 516 VAL A C 1
ATOM 2703 O O . VAL A 1 513 ? 38.12000 57.56500 88.77400 1.000 35.21846 516 VAL A O 1
ATOM 2707 N N . SER A 1 514 ? 36.14300 57.44600 89.86700 1.000 31.71910 517 SER A N 1
ATOM 2708 C CA . SER A 1 514 ? 35.78600 56.11500 89.31100 1.000 36.45003 517 SER A CA 1
ATOM 2709 C C . SER A 1 514 ? 35.67300 56.23600 87.78200 1.000 34.91796 517 SER A C 1
ATOM 2710 O O . SER A 1 514 ? 36.14200 55.34700 87.09800 1.000 33.38453 517 SER A O 1
ATOM 2713 N N . TYR A 1 515 ? 35.06900 57.31900 87.29800 1.000 35.19742 518 TYR A N 1
ATOM 2714 C CA . TYR A 1 515 ? 34.88500 57.61000 85.86900 1.000 33.99696 518 TYR A CA 1
ATOM 2715 C C . TYR A 1 515 ? 36.26500 57.73700 85.18200 1.000 28.52113 518 TYR A C 1
ATOM 2716 O O . TYR A 1 515 ? 36.51400 57.01000 84.22500 1.000 28.03153 518 TYR A O 1
ATOM 2725 N N . VAL A 1 516 ? 37.16700 58.59900 85.70900 1.000 29.65560 519 VAL A N 1
ATOM 2726 C CA . VAL A 1 516 ? 38.54000 58.81100 85.19100 1.000 33.13559 519 VAL A CA 1
ATOM 2727 C C . VAL A 1 516 ? 39.33100 57.49000 85.14800 1.000 33.13958 519 VAL A C 1
ATOM 2728 O O . VAL A 1 516 ? 39.90400 57.16000 84.10700 1.000 32.69598 519 VAL A O 1
ATOM 2732 N N . ASP A 1 517 ? 39.31800 56.73600 86.26500 1.000 35.89392 520 ASP A N 1
ATOM 2733 C CA . ASP A 1 517 ? 39.99600 55.44300 86.41700 1.000 36.04125 520 ASP A CA 1
ATOM 2734 C C . ASP A 1 517 ? 39.45200 54.37800 85.47500 1.000 32.22586 520 ASP A C 1
ATOM 2735 O O . ASP A 1 517 ? 40.25200 53.67300 84.86400 1.000 31.76527 520 ASP A O 1
ATOM 2740 N N . PHE A 1 518 ? 38.10100 54.26700 85.34900 1.000 31.83580 521 PHE A N 1
ATOM 2741 C CA . PHE A 1 518 ? 37.46100 53.29800 84.45000 1.000 34.64262 521 PHE A CA 1
ATOM 2742 C C . PHE A 1 518 ? 37.77500 53.60800 82.98100 1.000 32.27187 521 PHE A C 1
ATOM 2743 O O . PHE A 1 518 ? 37.85300 52.68200 82.17900 1.000 31.29005 521 PHE A O 1
ATOM 2751 N N . LEU A 1 519 ? 37.97400 54.89400 82.63700 1.000 30.59700 522 LEU A N 1
ATOM 2752 C CA . LEU A 1 519 ? 38.31700 55.31000 81.27000 1.000 32.25800 522 LEU A CA 1
ATOM 2753 C C . LEU A 1 519 ? 39.72700 54.85500 80.89300 1.000 28.73674 522 LEU A C 1
ATOM 2754 O O . LEU A 1 519 ? 39.90100 54.24700 79.83800 1.000 27.50457 522 LEU A O 1
ATOM 2759 N N . TYR A 1 520 ? 40.72000 55.11400 81.77000 1.000 30.87448 523 TYR A N 1
ATOM 2760 C CA . TYR A 1 520 ? 42.09700 54.68400 81.54000 1.000 30.04865 523 TYR A CA 1
ATOM 2761 C C . TYR A 1 520 ? 42.27600 53.17200 81.69900 1.000 31.69313 523 TYR A C 1
ATOM 2762 O O . TYR A 1 520 ? 43.10100 52.60300 80.99300 1.000 31.12559 523 TYR A O 1
ATOM 2771 N N . SER A 1 521 ? 41.49700 52.51000 82.58800 1.000 33.27470 524 SER A N 1
ATOM 2772 C CA . SER A 1 521 ? 41.59600 51.04900 82.73300 1.000 34.04303 524 SER A CA 1
ATOM 2773 C C . SER A 1 521 ? 41.02700 50.35800 81.48400 1.000 34.40677 524 SER A C 1
ATOM 2774 O O . SER A 1 521 ? 41.60700 49.37700 81.03400 1.000 34.87831 524 SER A O 1
ATOM 2777 N N . THR A 1 522 ? 39.93700 50.91000 80.89900 1.000 35.41126 525 THR A N 1
ATOM 2778 C CA . THR A 1 522 ? 39.31400 50.40400 79.66700 1.000 34.55213 525 THR A CA 1
ATOM 2779 C C . THR A 1 522 ? 40.27800 50.62400 78.50000 1.000 34.07598 525 THR A C 1
ATOM 2780 O O . THR A 1 522 ? 40.54300 49.68400 77.74700 1.000 37.89284 525 THR A O 1
ATOM 2784 N N . ALA A 1 523 ? 40.81600 51.85500 78.37700 1.000 33.27830 526 ALA A N 1
ATOM 2785 C CA . ALA A 1 523 ? 41.77700 52.23200 77.34600 1.000 33.53668 526 ALA A CA 1
ATOM 2786 C C . ALA A 1 523 ? 43.00400 51.31000 77.34200 1.000 36.20886 526 ALA A C 1
ATOM 2787 O O . ALA A 1 523 ? 43.31000 50.72500 76.30900 1.000 32.59047 526 ALA A O 1
ATOM 2789 N N . HIS A 1 524 ? 43.64400 51.12600 78.51300 1.000 39.74991 527 HIS A N 1
ATOM 2790 C CA . HIS A 1 524 ? 44.84400 50.30600 78.71000 1.000 39.52679 527 HIS A CA 1
ATOM 2791 C C . HIS A 1 524 ? 44.63500 48.80300 78.43800 1.000 37.92519 527 HIS A C 1
ATOM 2792 O O . HIS A 1 524 ? 45.57600 48.12900 77.99800 1.000 40.63975 527 HIS A O 1
ATOM 2799 N N . GLU A 1 525 ? 43.41400 48.28600 78.68800 1.000 38.12120 528 GLU A N 1
ATOM 2800 C CA . GLU A 1 525 ? 43.07200 46.87600 78.45100 1.000 41.23957 528 GLU A CA 1
ATOM 2801 C C . GLU A 1 525 ? 42.83800 46.61900 76.94700 1.000 44.67941 528 GLU A C 1
ATOM 2802 O O . GLU A 1 525 ? 43.17500 45.54000 76.45100 1.000 41.84339 528 GLU A O 1
ATOM 2808 N N . ARG A 1 526 ? 42.30500 47.62400 76.24100 1.000 41.83248 529 ARG A N 1
ATOM 2809 C CA . ARG A 1 526 ? 41.89700 47.49100 74.81500 1.000 40.96433 529 ARG A CA 1
ATOM 2810 C C . ARG A 1 526 ? 42.95800 47.91500 73.80400 1.000 37.11748 529 ARG A C 1
ATOM 2811 O O . ARG A 1 526 ? 42.93300 47.35200 72.73700 1.000 38.72747 529 ARG A O 1
ATOM 2819 N N . ILE A 1 527 ? 43.81000 48.88800 74.10500 1.000 36.04165 530 ILE A N 1
ATOM 2820 C CA . ILE A 1 527 ? 44.80300 49.37000 73.10500 1.000 34.96757 530 ILE A CA 1
ATOM 2821 C C . ILE A 1 527 ? 45.92700 48.37400 72.84200 1.000 37.51720 530 ILE A C 1
ATOM 2822 O O . ILE A 1 527 ? 46.32200 47.67500 73.75500 1.000 38.38649 530 ILE A O 1
ATOM 2827 N N . LEU A 1 528 ? 46.45000 48.41400 71.62100 1.000 37.14862 531 LEU A N 1
ATOM 2828 C CA . LEU A 1 528 ? 47.64400 47.63800 71.21100 1.000 37.24950 531 LEU A CA 1
ATOM 2829 C C . LEU A 1 528 ? 48.87200 48.36900 71.77200 1.000 40.39278 531 LEU A C 1
ATOM 2830 O O . LEU A 1 528 ? 49.01500 49.55800 71.50800 1.000 36.55612 531 LEU A O 1
ATOM 2835 N N . GLN A 1 529 ? 49.68000 47.66900 72.57100 1.000 40.86299 532 GLN A N 1
ATOM 2836 C CA . GLN A 1 529 ? 50.91200 48.17900 73.18300 1.000 43.38348 532 GLN A CA 1
ATOM 2837 C C . GLN A 1 529 ? 52.12100 47.68500 72.38700 1.000 41.25633 532 GLN A C 1
ATOM 2838 O O . GLN A 1 529 ? 52.47000 46.50400 72.44200 1.000 43.35718 532 GLN A O 1
ATOM 2844 N N . ASP A 1 530 ? 52.71300 48.58500 71.59100 1.000 38.17839 533 ASP A N 1
ATOM 2845 C CA . ASP A 1 530 ? 53.82100 48.27200 70.68400 1.000 41.55499 533 ASP A CA 1
ATOM 2846 C C . ASP A 1 530 ? 54.56300 49.55400 70.31300 1.000 41.48946 533 ASP A C 1
ATOM 2847 O O . ASP A 1 530 ? 53.92500 50.58400 70.09000 1.000 39.78900 533 ASP A O 1
ATOM 2852 N N . ASN A 1 531 ? 55.90800 49.48300 70.22000 1.000 41.74232 534 ASN A N 1
ATOM 2853 C CA . ASN A 1 531 ? 56.77600 50.61800 69.87900 1.000 42.07495 534 ASN A CA 1
ATOM 2854 C C . ASN A 1 531 ? 56.41100 51.30000 68.55600 1.000 38.44866 534 ASN A C 1
ATOM 2855 O O . ASN A 1 531 ? 56.71900 52.47600 68.38400 1.000 37.45437 534 ASN A O 1
ATOM 2860 N N . SER A 1 532 ? 55.77100 50.54000 67.67200 1.000 36.70273 535 SER A N 1
ATOM 2861 C CA . SER A 1 532 ? 55.32800 51.04900 66.35100 1.000 39.22030 535 SER A CA 1
ATOM 2862 C C . SER A 1 532 ? 54.01000 51.84700 66.45800 1.000 34.67751 535 SER A C 1
ATOM 2863 O O . SER A 1 532 ? 53.64400 52.42900 65.46000 1.000 29.28451 535 SER A O 1
ATOM 2866 N N . ILE A 1 533 ? 53.30200 51.80100 67.59800 1.000 33.49535 536 ILE A N 1
ATOM 2867 C CA . ILE A 1 533 ? 52.01400 52.54600 67.76400 1.000 30.79935 536 ILE A CA 1
ATOM 2868 C C . ILE A 1 533 ? 51.89600 53.35500 69.07000 1.000 34.19094 536 ILE A C 1
ATOM 2869 O O . ILE A 1 533 ? 51.05100 54.26500 69.10700 1.000 28.80237 536 ILE A O 1
ATOM 2874 N N . ASN A 1 534 ? 52.77500 53.14000 70.05100 1.000 30.40160 537 ASN A N 1
ATOM 2875 C CA . ASN A 1 534 ? 52.66000 53.75500 71.40000 1.000 29.63304 537 ASN A CA 1
ATOM 2876 C C . ASN A 1 534 ? 52.65600 55.28400 71.33500 1.000 23.63754 537 ASN A C 1
ATOM 2877 O O . ASN A 1 534 ? 52.01100 55.87900 72.15100 1.000 26.33274 537 ASN A O 1
ATOM 2882 N N . GLN A 1 535 ? 53.36800 55.83200 70.37500 1.000 22.99293 538 GLN A N 1
ATOM 2883 C CA . GLN A 1 535 ? 53.49900 57.28800 70.18500 1.000 25.62243 538 GLN A CA 1
ATOM 2884 C C . GLN A 1 535 ? 52.11600 57.92500 69.96300 1.000 26.45180 538 GLN A C 1
ATOM 2885 O O . GLN A 1 535 ? 51.93100 59.08100 70.35200 1.000 23.71145 538 GLN A O 1
ATOM 2891 N N . LEU A 1 536 ? 51.22900 57.19400 69.30200 1.000 24.97270 539 LEU A N 1
ATOM 2892 C CA . LEU A 1 536 ? 49.88000 57.68600 68.95400 1.000 26.55808 539 LEU A CA 1
ATOM 2893 C C . LEU A 1 536 ? 48.82400 57.23900 69.96700 1.000 27.40603 539 LEU A C 1
ATOM 2894 O O . LEU A 1 536 ? 47.73300 57.71800 69.82800 1.000 24.32484 539 LEU A O 1
ATOM 2899 N N . CYS A 1 537 ? 49.12300 56.31000 70.88200 1.000 27.56695 540 CYS A N 1
ATOM 2900 C CA . CYS A 1 537 ? 48.10400 55.80800 71.84200 1.000 28.40748 540 CYS A CA 1
ATOM 2901 C C . CYS A 1 537 ? 48.57600 55.82000 73.29500 1.000 28.63350 540 CYS A C 1
ATOM 2902 O O . CYS A 1 537 ? 48.04900 56.61900 74.04800 1.000 27.32785 540 CYS A O 1
ATOM 2905 N N . LEU A 1 538 ? 49.51000 54.94800 73.66600 1.000 28.31945 541 LEU A N 1
ATOM 2906 C CA . LEU A 1 538 ? 49.95500 54.85200 75.08300 1.000 27.14776 541 LEU A CA 1
ATOM 2907 C C . LEU A 1 538 ? 50.56100 56.17200 75.56400 1.000 26.10080 541 LEU A C 1
ATOM 2908 O O . LEU A 1 538 ? 50.16100 56.65100 76.62200 1.000 28.44976 541 LEU A O 1
ATOM 2913 N N . ASP A 1 539 ? 51.41700 56.77000 74.75500 1.000 23.45009 542 ASP A N 1
ATOM 2914 C CA . ASP A 1 539 ? 52.12700 58.00600 75.15000 1.000 24.24143 542 ASP A CA 1
ATOM 2915 C C . ASP A 1 539 ? 51.13000 59.13400 75.44800 1.000 26.44311 542 ASP A C 1
ATOM 2916 O O . ASP A 1 539 ? 51.13600 59.59500 76.55000 1.000 26.46113 542 ASP A O 1
ATOM 2921 N N . PRO A 1 540 ? 50.28600 59.60400 74.50000 1.000 28.81545 543 PRO A N 1
ATOM 2922 C CA . PRO A 1 540 ? 49.30600 60.64900 74.78700 1.000 23.17436 543 PRO A CA 1
ATOM 2923 C C . PRO A 1 540 ? 48.35700 60.27100 75.93300 1.000 20.85578 543 PRO A C 1
ATOM 2924 O O . PRO A 1 540 ? 48.03100 61.09800 76.66700 1.000 24.39544 543 PRO A O 1
ATOM 2928 N N . LEU A 1 541 ? 47.95500 59.01900 76.01300 1.000 20.20723 544 LEU A N 1
ATOM 2929 C CA . LEU A 1 541 ? 47.08000 58.56900 77.11400 1.000 26.96432 544 LEU A CA 1
ATOM 2930 C C . LEU A 1 541 ? 47.80300 58.76100 78.46100 1.000 28.46521 544 LEU A C 1
ATOM 2931 O O . LEU A 1 541 ? 47.18200 59.30000 79.37500 1.000 28.84240 544 LEU A O 1
ATOM 2936 N N .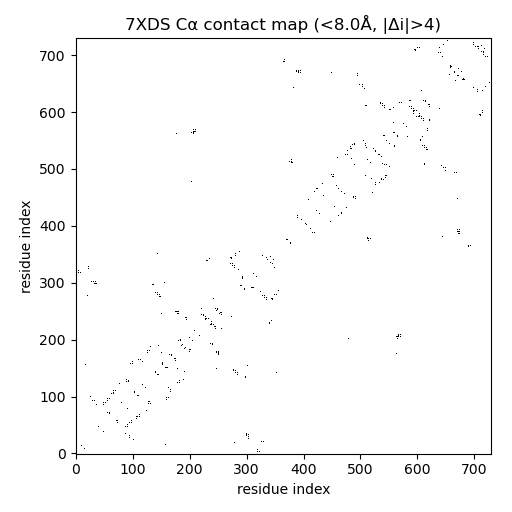 GLN A 1 542 ? 49.08800 58.40800 78.53700 1.000 28.54851 545 GLN A N 1
ATOM 2937 C CA . GLN A 1 542 ? 49.89500 58.52100 79.78600 1.000 29.47568 545 GLN A CA 1
ATOM 2938 C C . GLN A 1 542 ? 50.04000 59.98800 80.17000 1.000 30.08332 545 GLN A C 1
ATOM 2939 O O . GLN A 1 542 ? 49.83300 60.30600 81.30000 1.000 30.14720 545 GLN A O 1
ATOM 2945 N N . GLU A 1 543 ? 50.31500 60.84300 79.19400 1.000 30.22927 546 GLU A N 1
ATOM 2946 C CA . GLU A 1 543 ? 50.49600 62.28800 79.43900 1.000 32.74320 546 GLU A CA 1
ATOM 2947 C C . GLU A 1 543 ? 49.18900 62.91800 79.94200 1.000 35.72186 546 GLU A C 1
ATOM 2948 O O . GLU A 1 543 ? 49.25300 63.74700 80.84700 1.000 31.92656 546 GLU A O 1
ATOM 2954 N N . SER A 1 544 ? 48.05200 62.54600 79.34900 1.000 33.42604 547 SER A N 1
ATOM 2955 C CA . SER A 1 544 ? 46.74600 63.09200 79.79700 1.000 31.39894 547 SER A CA 1
ATOM 2956 C C . SER A 1 544 ? 46.44400 62.61100 81.22400 1.000 30.98502 547 SER A C 1
ATOM 2957 O O . SER A 1 544 ? 46.06400 63.42900 82.06400 1.000 26.69398 547 SER A O 1
ATOM 2960 N N . LEU A 1 545 ? 46.72500 61.34100 81.49700 1.000 30.67661 548 LEU A N 1
ATOM 2961 C CA . LEU A 1 545 ? 46.51000 60.74600 82.84700 1.000 32.72287 548 LEU A CA 1
ATOM 2962 C C . LEU A 1 545 ? 47.38600 61.47700 83.87500 1.000 31.91947 548 LEU A C 1
ATOM 2963 O O . LEU A 1 545 ? 46.88300 61.80000 84.92100 1.000 30.08658 548 LEU A O 1
ATOM 2968 N N . ASN A 1 546 ? 48.63200 61.77400 83.51300 1.000 32.46692 549 ASN A N 1
ATOM 2969 C CA . ASN A 1 546 ? 49.56800 62.52900 84.38400 1.000 31.50677 549 ASN A CA 1
ATOM 2970 C C . ASN A 1 546 ? 48.98900 63.92600 84.61900 1.000 37.71485 549 ASN A C 1
ATOM 2971 O O . ASN A 1 546 ? 49.07300 64.39900 85.72800 1.000 38.29408 549 ASN A O 1
ATOM 2976 N N . ARG A 1 547 ? 48.40800 64.55000 83.59600 1.000 32.93290 550 ARG A N 1
ATOM 2977 C CA . ARG A 1 547 ? 47.86300 65.90000 83.72000 1.000 34.88564 550 ARG A CA 1
ATOM 2978 C C . ARG A 1 547 ? 46.63900 65.96500 84.62500 1.000 38.43877 550 ARG A C 1
ATOM 2979 O O . ARG A 1 547 ? 46.63300 66.75800 85.56500 1.000 41.66814 550 ARG A O 1
ATOM 2987 N N . ILE A 1 548 ? 45.62600 65.11600 84.36500 1.000 36.16394 551 ILE A N 1
ATOM 2988 C CA . ILE A 1 548 ? 44.37800 65.08300 85.13100 1.000 41.53883 551 ILE A CA 1
ATOM 2989 C C . ILE A 1 548 ? 44.60700 64.67500 86.60800 1.000 47.14535 551 ILE A C 1
ATOM 2990 O O . ILE A 1 548 ? 44.06600 65.33800 87.48800 1.000 45.00465 551 ILE A O 1
ATOM 2995 N N . LYS A 1 549 ? 45.43300 63.63500 86.86900 1.000 45.33807 552 LYS A N 1
ATOM 2996 C CA . LYS A 1 549 ? 45.71800 63.12500 88.21400 1.000 46.14725 552 LYS A CA 1
ATOM 2997 C C . LYS A 1 549 ? 46.52600 64.07000 89.09500 1.000 49.40578 552 LYS A C 1
ATOM 2998 O O . LYS A 1 549 ? 46.44700 63.95900 90.32400 1.000 53.63971 552 LYS A O 1
ATOM 3004 N N . SER A 1 550 ? 47.29300 64.99100 88.49200 1.000 47.98904 553 SER A N 1
ATOM 3005 C CA . SER A 1 550 ? 48.07100 65.98400 89.24000 1.000 51.57497 553 SER A CA 1
ATOM 3006 C C . SER A 1 550 ? 47.13200 67.13100 89.65700 1.000 57.22274 553 SER A C 1
ATOM 3007 O O . SER A 1 550 ? 47.26200 67.67900 90.75600 1.000 59.65925 553 SER A O 1
ATOM 3010 N N . ASN A 1 551 ? 46.19300 67.48200 88.75500 1.000 56.76506 554 ASN A N 1
ATOM 3011 C CA . ASN A 1 551 ? 45.19200 68.53200 88.92600 1.000 58.84159 554 ASN A CA 1
ATOM 3012 C C . ASN A 1 551 ? 43.97600 68.08000 89.75000 1.000 60.06670 554 ASN A C 1
ATOM 3013 O O . ASN A 1 551 ? 43.18700 68.93300 90.16500 1.000 64.22439 554 ASN A O 1
ATOM 3018 N N . ILE A 1 552 ? 43.82100 66.74800 89.97600 1.000 57.25478 555 ILE A N 1
ATOM 3019 C CA . ILE A 1 552 ? 42.73200 66.16100 90.77200 1.000 61.32693 555 ILE A CA 1
ATOM 3020 C C . ILE A 1 552 ? 42.76900 66.70400 92.23100 1.000 66.71988 555 ILE A C 1
ATOM 3021 O O . ILE A 1 552 ? 41.75900 67.28800 92.63200 1.000 67.28035 555 ILE A O 1
ATOM 3026 N N . PRO A 1 553 ? 43.87500 66.58000 93.02900 1.000 68.09634 556 PRO A N 1
ATOM 3027 C CA . PRO A 1 553 ? 43.84200 67.12800 94.40300 1.000 69.63584 556 PRO A CA 1
ATOM 3028 C C . PRO A 1 553 ? 43.71500 68.65600 94.48000 1.000 70.73567 556 PRO A C 1
ATOM 3029 O O . PRO A 1 553 ? 43.05600 69.15800 95.39100 1.000 73.07303 556 PRO A O 1
ATOM 3033 N N . VAL A 1 554 ? 44.30700 69.37900 93.50200 1.000 72.40595 557 VAL A N 1
ATOM 3034 C CA . VAL A 1 554 ? 44.31800 70.84700 93.37900 1.000 76.54745 557 VAL A CA 1
ATOM 3035 C C . VAL A 1 554 ? 42.89900 71.44300 93.34400 1.000 97.29477 557 VAL A C 1
ATOM 3036 O O . VAL A 1 554 ? 41.94500 70.77700 92.94700 1.000 78.66030 557 VAL A O 1
ATOM 3040 N N . SER B 1 139 ? 31.14300 88.31800 0.38300 1.000 69.94071 142 SER B N 1
ATOM 3041 C CA . SER B 1 139 ? 31.81800 87.48600 1.40900 1.000 74.48587 142 SER B CA 1
ATOM 3042 C C . SER B 1 139 ? 33.26800 87.92800 1.66500 1.000 75.96059 142 SER B C 1
ATOM 3043 O O . SER B 1 139 ? 33.61800 88.07300 2.82200 1.000 73.72060 142 SER B O 1
ATOM 3046 N N . LYS B 1 140 ? 34.08000 88.10700 0.62100 1.000 77.69047 143 LYS B N 1
ATOM 3047 C CA . LYS B 1 140 ? 35.50500 88.51000 0.78800 1.000 76.70450 143 LYS B CA 1
ATOM 3048 C C . LYS B 1 140 ? 35.62200 89.88000 1.45400 1.000 72.18575 143 LYS B C 1
ATOM 3049 O O . LYS B 1 140 ? 36.51400 90.06000 2.27300 1.000 69.72744 143 LYS B O 1
ATOM 3055 N N . ASP B 1 141 ? 34.78200 90.82800 1.06500 1.000 73.00307 144 ASP B N 1
ATOM 3056 C CA . ASP B 1 141 ? 34.89600 92.18200 1.66800 1.000 73.80101 144 ASP B CA 1
ATOM 3057 C C . ASP B 1 141 ? 34.60800 92.09400 3.17500 1.000 67.47259 144 ASP B C 1
ATOM 3058 O O . ASP B 1 141 ? 35.22500 92.84400 3.91700 1.000 63.99102 144 ASP B O 1
ATOM 3063 N N . ILE B 1 142 ? 33.61600 91.30700 3.58100 1.000 65.94830 145 ILE B N 1
ATOM 3064 C CA . ILE B 1 142 ? 33.32900 91.13200 5.03600 1.000 63.13965 145 ILE B CA 1
ATOM 3065 C C . ILE B 1 142 ? 34.41400 90.29700 5.72700 1.000 61.28904 145 ILE B C 1
ATOM 3066 O O . ILE B 1 142 ? 34.85700 90.68700 6.80500 1.000 58.25816 145 ILE B O 1
ATOM 3071 N N . ARG B 1 143 ? 34.87100 89.20700 5.11500 1.000 63.85915 146 ARG B N 1
ATOM 3072 C CA . ARG B 1 143 ? 35.90300 88.39700 5.81100 1.000 64.84242 146 ARG B CA 1
ATOM 3073 C C . ARG B 1 143 ? 37.13700 89.25000 6.09600 1.000 62.04502 146 ARG B C 1
ATOM 3074 O O . ARG B 1 143 ? 37.69400 89.08700 7.16700 1.000 60.33019 146 ARG B O 1
ATOM 3082 N N . GLU B 1 144 ? 37.55300 90.08500 5.14500 1.000 61.80517 147 GLU B N 1
ATOM 3083 C CA . GLU B 1 144 ? 38.72100 90.97900 5.31200 1.000 58.28254 147 GLU B CA 1
ATOM 3084 C C . GLU B 1 144 ? 38.39800 91.95900 6.44800 1.000 55.82103 147 GLU B C 1
ATOM 3085 O O . GLU B 1 144 ? 39.26300 92.19100 7.29100 1.000 54.36592 147 GLU B O 1
ATOM 3091 N N . TYR B 1 145 ? 37.17600 92.48700 6.47700 1.000 53.75393 148 TYR B N 1
ATOM 3092 C CA . TYR B 1 145 ? 36.79800 93.49800 7.49500 1.000 53.55917 148 TYR B CA 1
ATOM 3093 C C . TYR B 1 145 ? 36.86500 92.93600 8.91400 1.000 51.10236 148 TYR B C 1
ATOM 3094 O O . TYR B 1 145 ? 37.47500 93.57200 9.74400 1.000 47.54019 148 TYR B O 1
ATOM 3103 N N . LEU B 1 146 ? 36.32500 91.74000 9.13200 1.000 51.95817 149 LEU B N 1
ATOM 3104 C CA . LEU B 1 146 ? 36.27300 91.14800 10.49000 1.000 46.83987 149 LEU B CA 1
ATOM 3105 C C . LEU B 1 146 ? 37.69000 90.80500 10.95700 1.000 50.17976 149 LEU B C 1
ATOM 3106 O O . LEU B 1 146 ? 37.91600 90.82700 12.16800 1.000 46.04599 149 LEU B O 1
ATOM 3111 N N . ALA B 1 147 ? 38.60500 90.52400 10.02300 1.000 49.98661 150 ALA B N 1
ATOM 3112 C CA . ALA B 1 147 ? 39.98700 90.19800 10.38800 1.000 47.24116 150 ALA B CA 1
ATOM 3113 C C . ALA B 1 147 ? 40.84800 91.45900 10.58400 1.000 47.55875 150 ALA B C 1
ATOM 3114 O O . ALA B 1 147 ? 41.97600 91.34800 11.07200 1.000 49.73577 150 ALA B O 1
ATOM 3116 N N . SER B 1 148 ? 40.31500 92.65200 10.23400 1.000 46.51756 151 SER B N 1
ATOM 3117 C CA . SER B 1 148 ? 41.04400 93.92600 10.33100 1.000 49.05014 151 SER B CA 1
ATOM 3118 C C . SER B 1 148 ? 40.33900 95.04400 11.13500 1.000 49.27690 151 SER B C 1
ATOM 3119 O O . SER B 1 148 ? 40.88600 96.15200 11.22500 1.000 50.58792 151 SER B O 1
ATOM 3122 N N . THR B 1 149 ? 39.14600 94.77400 11.71300 1.000 47.49650 152 THR B N 1
ATOM 3123 C CA . THR B 1 149 ? 38.41500 95.80800 12.45800 1.000 48.51549 152 THR B CA 1
ATOM 3124 C C . THR B 1 149 ? 38.11500 95.39200 13.90800 1.000 43.26337 152 THR B C 1
ATOM 3125 O O . THR B 1 149 ? 37.49100 94.35400 14.14900 1.000 41.50869 152 THR B O 1
ATOM 3129 N N . PHE B 1 150 ? 38.54400 96.24100 14.86500 1.000 40.48037 153 PHE B N 1
ATOM 3130 C CA . PHE B 1 150 ? 38.30400 96.05800 16.29500 1.000 38.14504 153 PHE B CA 1
ATOM 3131 C C . PHE B 1 150 ? 36.80700 96.29700 16.60200 1.000 35.29389 153 PHE B C 1
ATOM 3132 O O . PHE B 1 150 ? 36.23400 97.25800 16.07800 1.000 34.18106 153 PHE B O 1
ATOM 3140 N N . PRO B 1 151 ? 36.15800 95.45200 17.43900 1.000 36.06666 154 PRO B N 1
ATOM 3141 C CA . PRO B 1 151 ? 36.78800 94.28200 18.06700 1.000 31.68747 154 PRO B CA 1
ATOM 3142 C C . PRO B 1 151 ? 36.59500 92.91000 17.39600 1.000 28.25355 154 PRO B C 1
ATOM 3143 O O . PRO B 1 151 ? 37.03300 91.96300 17.92900 1.000 29.12988 154 PRO B O 1
ATOM 3147 N N . PHE B 1 152 ? 35.89700 92.86300 16.27300 1.000 30.88391 155 PHE B N 1
ATOM 3148 C CA . PHE B 1 152 ? 35.62100 91.66200 15.47400 1.000 32.48718 155 PHE B CA 1
ATOM 3149 C C . PHE B 1 152 ? 36.84000 90.74200 15.21400 1.000 32.42666 155 PHE B C 1
ATOM 3150 O O . PHE B 1 152 ? 36.67600 89.52500 15.17100 1.000 30.96926 155 PHE B O 1
ATOM 3158 N N . GLU B 1 153 ? 38.04400 91.32500 15.06400 1.000 36.53051 156 GLU B N 1
ATOM 3159 C CA . GLU B 1 153 ? 39.31100 90.62000 14.79100 1.000 38.37535 156 GLU B CA 1
ATOM 3160 C C . GLU B 1 153 ? 39.82000 89.78400 15.96300 1.000 35.35015 156 GLU B C 1
ATOM 3161 O O . GLU B 1 153 ? 40.59200 88.84600 15.74900 1.000 33.62078 156 GLU B O 1
ATOM 3167 N N . GLN B 1 154 ? 39.37800 90.12600 17.19500 1.000 32.76819 157 GLN B N 1
ATOM 3168 C CA . GLN B 1 154 ? 39.77300 89.48100 18.45000 1.000 35.20847 157 GLN B CA 1
ATOM 3169 C C . GLN B 1 154 ? 38.90000 88.25300 18.79900 1.000 30.46549 157 GLN B C 1
ATOM 3170 O O . GLN B 1 154 ? 39.02500 87.69500 19.89300 1.000 26.99749 157 GLN B O 1
ATOM 3176 N N . GLN B 1 155 ? 38.06200 87.83600 17.84900 1.000 27.53040 158 GLN B N 1
ATOM 3177 C CA . GLN B 1 155 ? 37.15200 86.68600 18.02800 1.000 28.23436 158 GLN B CA 1
ATOM 3178 C C . GLN B 1 155 ? 36.80500 86.01800 16.69100 1.000 33.41168 158 GLN B C 1
ATOM 3179 O O . GLN B 1 155 ? 36.99300 86.60400 15.63800 1.000 33.11357 158 GLN B O 1
ATOM 3185 N N . SER B 1 156 ? 36.26800 84.81400 16.78900 1.000 30.96206 159 SER B N 1
ATOM 3186 C CA . SER B 1 156 ? 35.83400 84.00100 15.63200 1.000 34.41670 159 SER B CA 1
ATOM 3187 C C . SER B 1 156 ? 34.40300 84.36200 15.23500 1.000 34.77067 159 SER B C 1
ATOM 3188 O O . SER B 1 156 ? 33.81800 85.26200 15.80800 1.000 30.39645 159 SER B O 1
ATOM 3191 N N . THR B 1 157 ? 33.90900 83.70300 14.20500 1.000 39.46784 160 THR B N 1
ATOM 3192 C CA . THR B 1 157 ? 32.50200 83.87600 13.77100 1.000 42.07264 160 THR B CA 1
ATOM 3193 C C . THR B 1 157 ? 31.99200 82.52400 13.27100 1.000 40.81969 160 THR B C 1
ATOM 3194 O O . THR B 1 157 ? 32.80800 81.71300 12.87800 1.000 40.94125 160 THR B O 1
ATOM 3198 N N . ILE B 1 158 ? 30.68100 82.31900 13.28600 1.000 44.93070 161 ILE B N 1
ATOM 3199 C CA . ILE B 1 158 ? 30.02200 81.09300 12.74200 1.000 44.41403 161 ILE B CA 1
ATOM 3200 C C . ILE B 1 158 ? 30.34100 80.99500 11.24300 1.000 47.99962 161 ILE B C 1
ATOM 3201 O O . ILE B 1 158 ? 30.52700 79.89400 10.77700 1.000 46.50336 161 ILE B O 1
ATOM 3206 N N . LEU B 1 159 ? 30.35500 82.12200 10.52600 1.000 49.78581 162 LEU B N 1
ATOM 3207 C CA . LEU B 1 159 ? 30.72100 82.20600 9.08900 1.000 53.61751 162 LEU B CA 1
ATOM 3208 C C . LEU B 1 159 ? 32.04400 81.47700 8.81500 1.000 76.13434 162 LEU B C 1
ATOM 3209 O O . LEU B 1 159 ? 33.02700 81.72400 9.52900 1.000 56.15101 162 LEU B O 1
ATOM 3214 N N . GLN B 1 179 ? 46.85300 93.41800 22.48500 1.000 53.95856 182 GLN B N 1
ATOM 3215 C CA . GLN B 1 179 ? 46.12800 93.06200 23.70600 1.000 56.00369 182 GLN B CA 1
ATOM 3216 C C . GLN B 1 179 ? 46.87800 93.48500 24.97300 1.000 48.57333 182 GLN B C 1
ATOM 3217 O O . GLN B 1 179 ? 46.23300 93.74200 25.98300 1.000 46.78268 182 GLN B O 1
ATOM 3223 N N . LEU B 1 180 ? 48.22300 93.59900 24.90700 1.000 50.51644 183 LEU B N 1
ATOM 3224 C CA . LEU B 1 180 ? 49.07300 94.00000 26.03500 1.000 48.08634 183 LEU B CA 1
ATOM 3225 C C . LEU B 1 180 ? 48.92100 95.48700 26.39600 1.000 47.48882 183 LEU B C 1
ATOM 3226 O O . LEU B 1 180 ? 48.62600 95.79200 27.55300 1.000 45.18551 183 LEU B O 1
ATOM 3231 N N . LYS B 1 181 ? 49.11000 96.40000 25.41700 1.000 46.64975 184 LYS B N 1
ATOM 3232 C CA . LYS B 1 181 ? 48.98400 97.85200 25.63400 1.000 50.16961 184 LYS B CA 1
ATOM 3233 C C . LYS B 1 181 ? 47.51600 98.27000 25.87500 1.000 42.59536 184 LYS B C 1
ATOM 3234 O O . LYS B 1 181 ? 47.26100 99.27300 26.54600 1.000 42.74701 184 LYS B O 1
ATOM 3240 N N . PHE B 1 182 ? 46.57300 97.47600 25.34200 1.000 40.40185 185 PHE B N 1
ATOM 3241 C CA . PHE B 1 182 ? 45.12600 97.62100 25.49700 1.000 39.80676 185 PHE B CA 1
ATOM 3242 C C . PHE B 1 182 ? 44.73500 97.31000 26.95800 1.000 35.43466 185 PHE B C 1
ATOM 3243 O O . PHE B 1 182 ? 43.98600 98.07200 27.57000 1.000 32.34843 185 PHE B O 1
ATOM 3251 N N . ARG B 1 183 ? 45.26700 96.19800 27.50200 1.000 35.86472 186 ARG B N 1
ATOM 3252 C CA . ARG B 1 183 ? 45.05100 95.70800 28.87400 1.000 38.82871 186 ARG B CA 1
ATOM 3253 C C . ARG B 1 183 ? 45.70500 96.63500 29.91200 1.000 33.25252 186 ARG B C 1
ATOM 3254 O O . ARG B 1 183 ? 45.14700 96.82900 30.99200 1.000 31.67411 186 ARG B O 1
ATOM 3262 N N . GLN B 1 184 ? 46.88400 97.19200 29.57800 1.000 36.71269 187 GLN B N 1
ATOM 3263 C CA . GLN B 1 184 ? 47.62500 98.13400 30.42200 1.000 37.16231 187 GLN B CA 1
ATOM 3264 C C . GLN B 1 184 ? 46.82000 99.42300 30.60800 1.000 32.46635 187 GLN B C 1
ATOM 3265 O O . GLN B 1 184 ? 46.74300 99.93500 31.72500 1.000 35.35483 187 GLN B O 1
ATOM 3271 N N . GLU B 1 185 ? 46.20200 99.91900 29.52000 1.000 32.93275 188 GLU B N 1
ATOM 3272 C CA . GLU B 1 185 ? 45.39100 101.13400 29.50100 1.000 33.19898 188 GLU B CA 1
ATOM 3273 C C . GLU B 1 185 ? 44.06300 100.95400 30.22900 1.000 34.85537 188 GLU B C 1
ATOM 3274 O O . GLU B 1 185 ? 43.56700 101.91500 30.81700 1.000 37.72457 188 GLU B O 1
ATOM 3280 N N . ASN B 1 186 ? 43.48900 99.73600 30.20400 1.000 33.10084 189 ASN B N 1
ATOM 3281 C CA . ASN B 1 186 ? 42.24500 99.43500 30.91900 1.000 30.46679 189 ASN B CA 1
ATOM 3282 C C . ASN B 1 186 ? 42.55400 99.40400 32.40100 1.000 29.27714 189 ASN B C 1
ATOM 3283 O O . ASN B 1 186 ? 41.77200 99.93200 33.19300 1.000 26.91532 189 ASN B O 1
ATOM 3288 N N . LEU B 1 187 ? 43.72600 98.82300 32.76300 1.000 30.00746 190 LEU B N 1
ATOM 3289 C CA . LEU B 1 187 ? 44.26100 98.77200 34.12700 1.000 33.14056 190 LEU B CA 1
ATOM 3290 C C . LEU B 1 187 ? 44.60000 100.19300 34.60300 1.000 34.13890 190 LEU B C 1
ATOM 3291 O O . LEU B 1 187 ? 44.45900 100.48800 35.79200 1.000 37.47951 190 LEU B O 1
ATOM 3296 N N . ALA B 1 188 ? 45.04200 101.06900 33.66800 1.000 36.83662 191 ALA B N 1
ATOM 3297 C CA . ALA B 1 188 ? 45.37600 102.47100 33.94600 1.000 38.52171 191 ALA B CA 1
ATOM 3298 C C . ALA B 1 188 ? 44.11000 103.25300 34.27000 1.000 37.48878 191 ALA B C 1
ATOM 3299 O O . ALA B 1 188 ? 44.14200 104.11300 35.15300 1.000 38.00607 191 ALA B O 1
ATOM 3301 N N . GLU B 1 189 ? 42.99100 102.91900 33.59100 1.000 35.32671 192 GLU B N 1
ATOM 3302 C CA . GLU B 1 189 ? 41.67900 103.52000 33.82400 1.000 34.22700 192 GLU B CA 1
ATOM 3303 C C . GLU B 1 189 ? 41.06100 103.02300 35.13300 1.000 34.44525 192 GLU B C 1
ATOM 3304 O O . GLU B 1 189 ? 40.39400 103.80300 35.81800 1.000 36.47704 192 GLU B O 1
ATOM 3310 N N . LEU B 1 190 ? 41.26800 101.73000 35.47400 1.000 33.42037 193 LEU B N 1
ATOM 3311 C CA . LEU B 1 190 ? 40.78000 101.11900 36.71800 1.000 33.45162 193 LEU B CA 1
ATOM 3312 C C . LEU B 1 190 ? 41.42900 101.83600 37.90500 1.000 32.74370 193 LEU B C 1
ATOM 3313 O O . LEU B 1 190 ? 40.72000 102.29000 38.80200 1.000 35.26901 193 LEU B O 1
ATOM 3318 N N . LYS B 1 191 ? 42.76600 101.96500 37.87500 1.000 34.45433 194 LYS B N 1
ATOM 3319 C CA . LYS B 1 191 ? 43.58400 102.64200 38.88100 1.000 39.79993 194 LYS B CA 1
ATOM 3320 C C . LYS B 1 191 ? 43.07300 104.08100 39.08600 1.000 39.58614 194 LYS B C 1
ATOM 3321 O O . LYS B 1 191 ? 42.81000 104.47000 40.22100 1.000 40.48001 194 LYS B O 1
ATOM 3327 N N . ASP B 1 192 ? 42.83300 104.81900 37.98100 1.000 43.07984 195 ASP B N 1
ATOM 3328 C CA . ASP B 1 192 ? 42.31600 106.19300 37.98900 1.000 44.28370 195 ASP B CA 1
ATOM 3329 C C . ASP B 1 192 ? 40.90600 106.32900 38.58700 1.000 44.62653 195 ASP B C 1
ATOM 3330 O O . ASP B 1 192 ? 40.58800 107.37800 39.14200 1.000 46.76797 195 ASP B O 1
ATOM 3335 N N . GLN B 1 193 ? 40.08100 105.27400 38.49200 1.000 44.72950 196 GLN B N 1
ATOM 3336 C CA . GLN B 1 193 ? 38.72700 105.24900 39.05800 1.000 43.64048 196 GLN B CA 1
ATOM 3337 C C . GLN B 1 193 ? 38.74700 104.87400 40.54600 1.000 42.83876 196 GLN B C 1
ATOM 3338 O O . GLN B 1 193 ? 37.88100 105.32900 41.29600 1.000 43.10834 196 GLN B O 1
ATOM 3344 N N . ILE B 1 194 ? 39.74500 104.07500 40.97800 1.000 39.72954 197 ILE B N 1
ATOM 3345 C CA . ILE B 1 194 ? 39.91100 103.71500 42.39100 1.000 42.23126 197 ILE B CA 1
ATOM 3346 C C . ILE B 1 194 ? 40.48700 104.95000 43.10600 1.000 41.10920 197 ILE B C 1
ATOM 3347 O O . ILE B 1 194 ? 39.99300 105.31300 44.17600 1.000 40.70055 197 ILE B O 1
ATOM 3352 N N . ILE B 1 195 ? 41.51100 105.60400 42.49000 1.000 39.97506 198 ILE B N 1
ATOM 3353 C CA . ILE B 1 195 ? 42.15100 106.82500 43.00000 1.000 42.04849 198 ILE B CA 1
ATOM 3354 C C . ILE B 1 195 ? 41.09800 107.88000 43.31700 1.000 45.31220 198 ILE B C 1
ATOM 3355 O O . ILE B 1 195 ? 41.12100 108.43800 44.41600 1.000 48.95834 198 ILE B O 1
ATOM 3360 N N . LEU B 1 196 ? 40.14300 108.09500 42.38400 1.000 42.40037 199 LEU B N 1
ATOM 3361 C CA . LEU B 1 196 ? 39.03900 109.04300 42.54000 1.000 42.25155 199 LEU B CA 1
ATOM 3362 C C . LEU B 1 196 ? 38.08900 108.61200 43.66300 1.000 47.17130 199 LEU B C 1
ATOM 3363 O O . LEU B 1 196 ? 37.79700 109.42700 44.53600 1.000 45.99261 199 LEU B O 1
ATOM 3368 N N . SER B 1 197 ? 37.66400 107.32500 43.67500 1.000 44.58526 200 SER B N 1
ATOM 3369 C CA . SER B 1 197 ? 36.78100 106.74500 44.69700 1.000 45.40082 200 SER B CA 1
ATOM 3370 C C . SER B 1 197 ? 37.39300 106.76300 46.10700 1.000 47.31526 200 SER B C 1
ATOM 3371 O O . SER B 1 197 ? 36.64400 106.78600 47.09100 1.000 44.64399 200 SER B O 1
ATOM 3374 N N . LEU B 1 198 ? 38.74500 106.76000 46.20000 1.000 46.26668 201 LEU B N 1
ATOM 3375 C CA . LEU B 1 198 ? 39.47500 106.80000 47.46700 1.000 49.68458 201 LEU B CA 1
ATOM 3376 C C . LEU B 1 198 ? 39.28800 108.18400 48.12200 1.000 47.44872 201 LEU B C 1
ATOM 3377 O O . LEU B 1 198 ? 40.03700 109.13500 47.86000 1.000 47.47479 201 LEU B O 1
ATOM 3382 N N . ASN B 1 206 ? 36.80700 100.04000 51.84000 1.000 42.74140 209 ASN B N 1
ATOM 3383 C CA . ASN B 1 206 ? 38.24800 100.27200 51.86400 1.000 46.08773 209 ASN B CA 1
ATOM 3384 C C . ASN B 1 206 ? 38.87700 100.22700 50.46500 1.000 46.32827 209 ASN B C 1
ATOM 3385 O O . ASN B 1 206 ? 39.35000 99.17900 50.01400 1.000 46.38832 209 ASN B O 1
ATOM 3390 N N . TRP B 1 207 ? 38.89000 101.39600 49.79400 1.000 44.72898 210 TRP B N 1
ATOM 3391 C CA . TRP B 1 207 ? 39.39400 101.58200 48.43000 1.000 41.27204 210 TRP B CA 1
ATOM 3392 C C . TRP B 1 207 ? 40.90100 101.35800 48.25600 1.000 40.76489 210 TRP B C 1
ATOM 3393 O O . TRP B 1 207 ? 41.32100 100.95000 47.17400 1.000 40.77274 210 TRP B O 1
ATOM 3404 N N . GLN B 1 208 ? 41.70200 101.61700 49.30500 1.000 41.19085 211 GLN B N 1
ATOM 3405 C CA . GLN B 1 208 ? 43.16500 101.48100 49.29700 1.000 42.13707 211 GLN B CA 1
ATOM 3406 C C . GLN B 1 208 ? 43.63700 100.07100 48.89900 1.000 35.10603 211 GLN B C 1
ATOM 3407 O O . GLN B 1 208 ? 44.60100 99.94200 48.14200 1.000 33.58493 211 GLN B O 1
ATOM 3413 N N . LYS B 1 209 ? 42.90100 99.06300 49.35900 1.000 38.21126 212 LYS B N 1
ATOM 3414 C CA . LYS B 1 209 ? 43.15200 97.62000 49.11000 1.000 39.00303 212 LYS B CA 1
ATOM 3415 C C . LYS B 1 209 ? 43.03600 97.29600 47.61200 1.000 37.67187 212 LYS B C 1
ATOM 3416 O O . LYS B 1 209 ? 43.84900 96.54000 47.09200 1.000 35.79754 212 LYS B O 1
ATOM 3422 N N . LEU B 1 210 ? 42.05700 97.89800 46.94800 1.000 36.50005 213 LEU B N 1
ATOM 3423 C CA . LEU B 1 210 ? 41.79600 97.67900 45.52100 1.000 34.28978 213 LEU B CA 1
ATOM 3424 C C . LEU B 1 210 ? 42.88000 98.33600 44.69500 1.000 31.54146 213 LEU B C 1
ATOM 3425 O O . LEU B 1 210 ? 43.29300 97.78300 43.67600 1.000 29.90101 213 LEU B O 1
ATOM 3430 N N . LEU B 1 211 ? 43.35300 99.50600 45.15500 1.000 32.02789 214 LEU B N 1
ATOM 3431 C CA . LEU B 1 211 ? 44.44100 100.25500 44.54100 1.000 32.00570 214 LEU B CA 1
ATOM 3432 C C . LEU B 1 211 ? 45.71100 99.41900 44.63800 1.000 27.93497 214 LEU B C 1
ATOM 3433 O O . LEU B 1 211 ? 46.49000 99.40100 43.68700 1.000 30.82018 214 LEU B O 1
ATOM 3438 N N . ASP B 1 212 ? 45.88400 98.69900 45.77200 1.000 27.06788 215 ASP B N 1
ATOM 3439 C CA . ASP B 1 212 ? 47.01900 97.81200 46.03400 1.000 34.11093 215 ASP B CA 1
ATOM 3440 C C . ASP B 1 212 ? 47.03000 96.63800 45.06300 1.000 30.99083 215 ASP B C 1
ATOM 3441 O O . ASP B 1 212 ? 48.08200 96.35700 44.48800 1.000 26.64253 215 ASP B O 1
ATOM 3446 N N . TYR B 1 213 ? 45.85200 95.99400 44.84100 1.000 35.31578 216 TYR B N 1
ATOM 3447 C CA . TYR B 1 213 ? 45.67800 94.86600 43.90600 1.000 30.24447 216 TYR B CA 1
ATOM 3448 C C . TYR B 1 213 ? 45.96200 95.31000 42.47700 1.000 28.86402 216 TYR B C 1
ATOM 3449 O O . TYR B 1 213 ? 46.65500 94.60200 41.74800 1.000 28.72466 216 TYR B O 1
ATOM 3458 N N . THR B 1 214 ? 45.43900 96.49400 42.09100 1.000 30.58541 217 THR B N 1
ATOM 3459 C CA . THR B 1 214 ? 45.60700 97.10100 40.76200 1.000 30.84142 217 THR B CA 1
ATOM 3460 C C . THR B 1 214 ? 47.07800 97.40600 40.48200 1.000 30.34898 217 THR B C 1
ATOM 3461 O O . THR B 1 214 ? 47.56200 97.08000 39.39500 1.000 31.98497 217 THR B O 1
ATOM 3465 N N . ASN B 1 215 ? 47.78600 98.01300 41.46700 1.000 33.06734 218 ASN B N 1
ATOM 3466 C CA . ASN B 1 215 ? 49.21600 98.31900 41.36800 1.000 34.83928 218 ASN B CA 1
ATOM 3467 C C . ASN B 1 215 ? 50.04100 97.04400 41.29200 1.000 30.24014 218 ASN B C 1
ATOM 3468 O O . ASN B 1 215 ? 50.99400 96.99400 40.51700 1.000 31.64326 218 ASN B O 1
ATOM 3473 N N . LYS B 1 216 ? 49.65000 96.00300 42.06700 1.000 31.75271 219 LYS B N 1
ATOM 3474 C CA . LYS B 1 216 ? 50.31400 94.69800 42.05400 1.000 33.82174 219 LYS B CA 1
ATOM 3475 C C . LYS B 1 216 ? 50.14000 94.00600 40.68500 1.000 35.42114 219 LYS B C 1
ATOM 3476 O O . LYS B 1 216 ? 51.09700 93.38900 40.20600 1.000 33.67036 219 LYS B O 1
ATOM 3482 N N . LEU B 1 217 ? 48.95400 94.16600 40.03800 1.000 34.20795 220 LEU B N 1
ATOM 3483 C CA . LEU B 1 217 ? 48.66600 93.63000 38.69700 1.000 32.21300 220 LEU B CA 1
ATOM 3484 C C . LEU B 1 217 ? 49.46900 94.39000 37.65000 1.000 31.92515 220 LEU B C 1
ATOM 3485 O O . LEU B 1 217 ? 50.07900 93.76000 36.79200 1.000 32.28038 220 LEU B O 1
ATOM 3490 N N . ASP B 1 218 ? 49.51000 95.74100 37.75900 1.000 36.34284 221 ASP B N 1
ATOM 3491 C CA . ASP B 1 218 ? 50.30200 96.64100 36.91100 1.000 35.96780 221 ASP B CA 1
ATOM 3492 C C . ASP B 1 218 ? 51.78800 96.25000 37.01500 1.000 34.18430 221 ASP B C 1
ATOM 3493 O O . ASP B 1 218 ? 52.46600 96.18300 35.99200 1.000 34.46697 221 ASP B O 1
ATOM 3498 N N . GLU B 1 219 ? 52.25900 95.93200 38.24200 1.000 32.82585 222 GLU B N 1
ATOM 3499 C CA . GLU B 1 219 ? 53.63300 95.49000 38.52600 1.000 38.38069 222 GLU B CA 1
ATOM 3500 C C . GLU B 1 219 ? 53.92200 94.13400 37.87000 1.000 39.66800 222 GLU B C 1
ATOM 3501 O O . GLU B 1 219 ? 54.98800 93.96500 37.28000 1.000 40.27786 222 GLU B O 1
ATOM 3507 N N . LEU B 1 220 ? 52.98200 93.16800 37.98600 1.000 38.51652 223 LEU B N 1
ATOM 3508 C CA . LEU B 1 220 ? 53.16600 91.83500 37.41500 1.000 36.46242 223 LEU B CA 1
ATOM 3509 C C . LEU B 1 220 ? 53.12100 91.82200 35.88900 1.000 33.71906 223 LEU B C 1
ATOM 3510 O O . LEU B 1 220 ? 53.80500 91.00400 35.28900 1.000 35.78671 223 LEU B O 1
ATOM 3515 N N . SER B 1 221 ? 52.35300 92.73300 35.27000 1.000 36.51073 224 SER B N 1
ATOM 3516 C CA . SER B 1 221 ? 52.19500 92.83800 33.81300 1.000 36.67694 224 SER B CA 1
ATOM 3517 C C . SER B 1 221 ? 53.42200 93.36500 33.07800 1.000 41.00014 224 SER B C 1
ATOM 3518 O O . SER B 1 221 ? 53.66300 92.96600 31.93400 1.000 40.27372 224 SER B O 1
ATOM 3521 N N . ASN B 1 222 ? 54.15000 94.31100 33.69500 1.000 43.36913 225 ASN B N 1
ATOM 3522 C CA . ASN B 1 222 ? 55.27100 95.00000 33.06000 1.000 45.58441 225 ASN B CA 1
ATOM 3523 C C . ASN B 1 222 ? 56.64300 94.39800 33.33900 1.000 48.93279 225 ASN B C 1
ATOM 3524 O O . ASN B 1 222 ? 57.53700 94.52200 32.49500 1.000 47.45047 225 ASN B O 1
ATOM 3529 N N . THR B 1 223 ? 56.82000 93.76900 34.51500 1.000 50.05636 226 THR B N 1
ATOM 3530 C CA . THR B 1 223 ? 58.10600 93.18200 34.89800 1.000 50.30573 226 THR B CA 1
ATOM 3531 C C . THR B 1 223 ? 58.29500 91.77800 34.33300 1.000 51.92086 226 THR B C 1
ATOM 3532 O O . THR B 1 223 ? 57.34500 90.99200 34.28300 1.000 50.98778 226 THR B O 1
ATOM 3536 N N . LYS B 1 224 ? 59.52500 91.48200 33.89600 1.000 51.07703 227 LYS B N 1
ATOM 3537 C CA . LYS B 1 224 ? 59.91200 90.17500 33.37300 1.000 52.65904 227 LYS B CA 1
ATOM 3538 C C . LYS B 1 224 ? 60.51900 89.39300 34.54000 1.000 52.45682 227 LYS B C 1
ATOM 3539 O O . LYS B 1 224 ? 61.71500 89.51900 34.81300 1.000 51.59426 227 LYS B O 1
ATOM 3545 N N . ILE B 1 225 ? 59.66600 88.65800 35.28100 1.000 49.50093 228 ILE B N 1
ATOM 3546 C CA . ILE B 1 225 ? 60.08200 87.87300 36.45100 1.000 44.25349 228 ILE B CA 1
ATOM 3547 C C . ILE B 1 225 ? 60.02100 86.36400 36.17700 1.000 40.54144 228 ILE B C 1
ATOM 3548 O O . ILE B 1 225 ? 59.72400 85.95300 35.05400 1.000 39.76205 228 ILE B O 1
ATOM 3553 N N . SER B 1 226 ? 60.35300 85.55000 37.19400 1.000 39.51105 229 SER B N 1
ATOM 3554 C CA . SER B 1 226 ? 60.38700 84.09700 37.09500 1.000 39.41553 229 SER B CA 1
ATOM 3555 C C . SER B 1 226 ? 58.98800 83.50900 37.12500 1.000 35.64621 229 SER B C 1
ATOM 3556 O O . SER B 1 226 ? 58.11200 84.07100 37.78900 1.000 34.82112 229 SER B O 1
ATOM 3559 N N . PRO B 1 227 ? 58.76000 82.35600 36.45700 1.000 34.06631 230 PRO B N 1
ATOM 3560 C CA . PRO B 1 227 ? 57.42900 81.72900 36.51700 1.000 35.46041 230 PRO B CA 1
ATOM 3561 C C . PRO B 1 227 ? 56.96700 81.45400 37.95300 1.000 34.84125 230 PRO B C 1
ATOM 3562 O O . PRO B 1 227 ? 55.82400 81.73600 38.28200 1.000 30.34961 230 PRO B O 1
ATOM 3566 N N . GLU B 1 228 ? 57.88800 80.99300 38.82200 1.000 34.14490 231 GLU B N 1
ATOM 3567 C CA . GLU B 1 228 ? 57.67000 80.67700 40.24200 1.000 30.35975 231 GLU B CA 1
ATOM 3568 C C . GLU B 1 228 ? 57.15600 81.87300 41.06100 1.000 27.33889 231 GLU B C 1
ATOM 3569 O O . GLU B 1 228 ? 56.20000 81.72000 41.82200 1.000 25.93265 231 GLU B O 1
ATOM 3575 N N . GLU B 1 229 ? 57.77000 83.06100 40.89500 1.000 30.01479 232 GLU B N 1
ATOM 3576 C CA . GLU B 1 229 ? 57.36400 84.26900 41.62700 1.000 33.00199 232 GLU B CA 1
ATOM 3577 C C . GLU B 1 229 ? 56.01700 84.77500 41.12300 1.000 27.71495 232 GLU B C 1
ATOM 3578 O O . GLU B 1 229 ? 55.16300 85.16700 41.93300 1.000 26.08526 232 GLU B O 1
ATOM 3584 N N . PHE B 1 230 ? 55.81500 84.73900 39.78300 1.000 27.88592 233 PHE B N 1
ATOM 3585 C CA . PHE B 1 230 ? 54.54600 85.12500 39.16900 1.000 26.93351 233 PHE B CA 1
ATOM 3586 C C . PHE B 1 230 ? 53.36600 84.30000 39.72700 1.000 25.87965 233 PHE B C 1
ATOM 3587 O O . PHE B 1 230 ? 52.38100 84.91000 40.14400 1.000 24.00123 233 PHE B O 1
ATOM 3595 N N . ILE B 1 231 ? 53.46800 82.93100 39.73700 1.000 26.26311 234 ILE B N 1
ATOM 3596 C CA . ILE B 1 231 ? 52.44400 82.02500 40.28600 1.000 26.99890 234 ILE B CA 1
ATOM 3597 C C . ILE B 1 231 ? 52.10400 82.46700 41.72400 1.000 29.29411 234 ILE B C 1
ATOM 3598 O O . ILE B 1 231 ? 50.94000 82.72700 42.02300 1.000 27.97905 234 ILE B O 1
ATOM 3603 N N . GLU B 1 232 ? 53.14000 82.55500 42.59400 1.000 29.25603 235 GLU B N 1
ATOM 3604 C CA . GLU B 1 232 ? 53.07700 82.96700 43.99700 1.000 30.65380 235 GLU B CA 1
ATOM 3605 C C . GLU B 1 232 ? 52.29200 84.29100 44.16100 1.000 29.83245 235 GLU B C 1
ATOM 3606 O O . GLU B 1 232 ? 51.26000 84.31100 44.84000 1.000 30.89528 235 GLU B O 1
ATOM 3612 N N . GLU B 1 233 ? 52.74500 85.36200 43.48400 1.000 28.31532 236 GLU B N 1
ATOM 3613 C CA . GLU B 1 233 ? 52.11800 86.68600 43.54900 1.000 31.21771 236 GLU B CA 1
ATOM 3614 C C . GLU B 1 233 ? 50.71400 86.75000 42.95700 1.000 28.14723 236 GLU B C 1
ATOM 3615 O O . GLU B 1 233 ? 49.85300 87.40700 43.54100 1.000 28.63818 236 GLU B O 1
ATOM 3621 N N . ILE B 1 234 ? 50.47200 86.09700 41.80600 1.000 25.80228 237 ILE B N 1
ATOM 3622 C CA . ILE B 1 234 ? 49.14900 86.13100 41.18300 1.000 27.41475 237 ILE B CA 1
ATOM 3623 C C . ILE B 1 234 ? 48.12000 85.36300 42.05300 1.000 29.51650 237 ILE B C 1
ATOM 3624 O O . ILE B 1 234 ? 46.96600 85.80300 42.14900 1.000 28.21156 237 ILE B O 1
ATOM 3629 N N . GLN B 1 235 ? 48.55100 84.25200 42.70600 1.000 27.67757 238 GLN B N 1
ATOM 3630 C CA . GLN B 1 235 ? 47.69800 83.44400 43.58600 1.000 29.75942 238 GLN B CA 1
ATOM 3631 C C . GLN B 1 235 ? 47.20500 84.24900 44.78800 1.000 33.16181 238 GLN B C 1
ATOM 3632 O O . GLN B 1 235 ? 46.02300 84.16000 45.12200 1.000 35.12247 238 GLN B O 1
ATOM 3638 N N . LYS B 1 236 ? 48.09200 85.06700 45.38700 1.000 29.83361 239 LYS B N 1
ATOM 3639 C CA . LYS B 1 236 ? 47.80300 85.95900 46.51300 1.000 36.37773 239 LYS B CA 1
ATOM 3640 C C . LYS B 1 236 ? 46.64700 86.90000 46.17000 1.000 34.36657 239 LYS B C 1
ATOM 3641 O O . LYS B 1 236 ? 45.64100 86.89400 46.87600 1.000 37.43596 239 LYS B O 1
ATOM 3647 N N . VAL B 1 237 ? 46.77400 87.65500 45.05500 1.000 32.50991 240 VAL B N 1
ATOM 3648 C CA . VAL B 1 237 ? 45.77300 88.59600 44.54100 1.000 33.75381 240 VAL B CA 1
ATOM 3649 C C . VAL B 1 237 ? 44.39600 87.92400 44.39400 1.000 37.50393 240 VAL B C 1
ATOM 3650 O O . VAL B 1 237 ? 43.42100 88.40500 44.98000 1.000 39.44967 240 VAL B O 1
ATOM 3654 N N . LEU B 1 238 ? 44.33900 86.82300 43.63700 1.000 36.74641 241 LEU B N 1
ATOM 3655 C CA . LEU B 1 238 ? 43.10300 86.05300 43.32700 1.000 36.15046 241 LEU B CA 1
ATOM 3656 C C . LEU B 1 238 ? 42.50300 85.40300 44.57200 1.000 39.28480 241 LEU B C 1
ATOM 3657 O O . LEU B 1 238 ? 41.29900 85.41900 44.69400 1.000 38.93611 241 LEU B O 1
ATOM 3662 N N . TYR B 1 239 ? 43.32600 84.79300 45.41200 1.000 38.25258 242 TYR B N 1
ATOM 3663 C CA . TYR B 1 239 ? 42.81400 84.13300 46.63700 1.000 40.23509 242 TYR B CA 1
ATOM 3664 C C . TYR B 1 239 ? 42.24600 85.13900 47.64600 1.000 43.91757 242 TYR B C 1
ATOM 3665 O O . TYR B 1 239 ? 41.35300 84.74200 48.35900 1.000 44.93290 242 TYR B O 1
ATOM 3674 N N . LYS B 1 240 ? 42.76200 86.37000 47.69400 1.000 45.05123 243 LYS B N 1
ATOM 3675 C CA . LYS B 1 240 ? 42.31500 87.39800 48.67100 1.000 51.00398 243 LYS B CA 1
ATOM 3676 C C . LYS B 1 240 ? 41.23600 88.32300 48.10600 1.000 57.05035 243 LYS B C 1
ATOM 3677 O O . LYS B 1 240 ? 40.91100 89.28900 48.78400 1.000 61.79146 243 LYS B O 1
ATOM 3683 N N . VAL B 1 241 ? 40.72400 88.06800 46.91100 1.000 60.05846 244 VAL B N 1
ATOM 3684 C CA . VAL B 1 241 ? 39.68000 88.97700 46.35500 1.000 66.95429 244 VAL B CA 1
ATOM 3685 C C . VAL B 1 241 ? 38.30600 88.29600 46.43700 1.000 89.69912 244 VAL B C 1
ATOM 3686 O O . VAL B 1 241 ? 38.26600 87.05800 46.43900 1.000 64.93250 244 VAL B O 1
ATOM 3690 N N . SER B 1 249 ? 29.11900 97.68600 48.83400 1.000 47.51239 252 SER B N 1
ATOM 3691 C CA . SER B 1 249 ? 28.95500 98.71700 47.78300 1.000 46.22044 252 SER B CA 1
ATOM 3692 C C . SER B 1 249 ? 28.98100 98.00900 46.42900 1.000 47.74891 252 SER B C 1
ATOM 3693 O O . SER B 1 249 ? 29.98800 97.34800 46.13700 1.000 49.39983 252 SER B O 1
ATOM 3696 N N . LYS B 1 250 ? 27.96400 98.20200 45.59600 1.000 44.30348 253 LYS B N 1
ATOM 3697 C CA . LYS B 1 250 ? 27.93000 97.51300 44.28000 1.000 43.76142 253 LYS B CA 1
ATOM 3698 C C . LYS B 1 250 ? 29.13400 97.94900 43.44700 1.000 40.45445 253 LYS B C 1
ATOM 3699 O O . LYS B 1 250 ? 29.73100 97.09400 42.81500 1.000 38.34672 253 LYS B O 1
ATOM 3705 N N . LEU B 1 251 ? 29.47700 99.23600 43.48300 1.000 40.55190 254 LEU B N 1
ATOM 3706 C CA . LEU B 1 251 ? 30.65000 99.73100 42.72700 1.000 39.84423 254 LEU B CA 1
ATOM 3707 C C . LEU B 1 251 ? 31.91400 99.05000 43.23900 1.000 34.68818 254 LEU B C 1
ATOM 3708 O O . LEU B 1 251 ? 32.73000 98.69800 42.42600 1.000 33.01546 254 LEU B O 1
ATOM 3713 N N . TYR B 1 252 ? 32.04500 98.90200 44.54500 1.000 35.35640 255 TYR B N 1
ATOM 3714 C CA . TYR B 1 252 ? 33.23900 98.25500 45.12800 1.000 35.97181 255 TYR B CA 1
ATOM 3715 C C . TYR B 1 252 ? 33.28400 96.79700 44.65200 1.000 29.47016 255 TYR B C 1
ATOM 3716 O O . TYR B 1 252 ? 34.33200 96.36300 44.20100 1.000 26.57438 255 TYR B O 1
ATOM 3725 N N . SER B 1 253 ? 32.13000 96.13800 44.67000 1.000 31.07496 256 SER B N 1
ATOM 3726 C CA . SER B 1 253 ? 31.98000 94.74400 44.19900 1.000 32.02635 256 SER B CA 1
ATOM 3727 C C . SER B 1 253 ? 32.36000 94.65700 42.71500 1.000 25.38797 256 SER B C 1
ATOM 3728 O O . SER B 1 253 ? 33.09900 93.78200 42.39700 1.000 21.75748 256 SER B O 1
ATOM 3731 N N . GLN B 1 254 ? 31.92200 95.61800 41.90200 1.000 25.73718 257 GLN B N 1
ATOM 3732 C CA . GLN B 1 254 ? 32.21400 95.66200 40.44800 1.000 25.46204 257 GLN B CA 1
ATOM 3733 C C . GLN B 1 254 ? 33.71800 95.81200 40.19100 1.000 24.95719 257 GLN B C 1
ATOM 3734 O O . GLN B 1 254 ? 34.23000 95.11800 39.30500 1.000 22.93062 257 GLN B O 1
ATOM 3740 N N . PHE B 1 255 ? 34.39100 96.66800 40.94800 1.000 23.38003 258 PHE B N 1
ATOM 3741 C CA . PHE B 1 255 ? 35.84700 96.88800 40.78200 1.000 22.65737 258 PHE B CA 1
ATOM 3742 C C . PHE B 1 255 ? 36.57100 95.62200 41.25000 1.000 19.58747 258 PHE B C 1
ATOM 3743 O O . PHE B 1 255 ? 37.47800 95.17300 40.60100 1.000 20.86421 258 PHE B O 1
ATOM 3751 N N . ASN B 1 256 ? 36.09900 95.05200 42.34000 1.000 18.29903 259 ASN B N 1
ATOM 3752 C CA . ASN B 1 256 ? 36.67600 93.83600 42.88200 1.000 25.46579 259 ASN B CA 1
ATOM 3753 C C . ASN B 1 256 ? 36.62800 92.69400 41.85600 1.000 24.26943 259 ASN B C 1
ATOM 3754 O O . ASN B 1 256 ? 37.58900 91.92600 41.74600 1.000 21.33489 259 ASN B O 1
ATOM 3759 N N . LEU B 1 257 ? 35.51800 92.60400 41.10100 1.000 18.62413 260 LEU B N 1
ATOM 3760 C CA . LEU B 1 257 ? 35.33200 91.61000 40.05400 1.000 16.99897 260 LEU B CA 1
ATOM 3761 C C . LEU B 1 257 ? 36.26200 91.90900 38.87100 1.000 15.54661 260 LEU B C 1
ATOM 3762 O O . LEU B 1 257 ? 36.87600 90.98600 38.34100 1.000 15.95343 260 LEU B O 1
ATOM 3767 N N . SER B 1 258 ? 36.34400 93.18800 38.45400 1.000 14.19708 261 SER B N 1
ATOM 3768 C CA . SER B 1 258 ? 37.20500 93.68000 37.37100 1.000 15.24433 261 SER B CA 1
ATOM 3769 C C . SER B 1 258 ? 38.65000 93.31300 37.66800 1.000 15.52442 261 SER B C 1
ATOM 3770 O O . SER B 1 258 ? 39.31000 92.76800 36.79200 1.000 16.04331 261 SER B O 1
ATOM 3773 N N . ILE B 1 259 ? 39.11000 93.52700 38.92200 1.000 16.82347 262 ILE B N 1
ATOM 3774 C CA . ILE B 1 259 ? 40.45800 93.14700 39.37700 1.000 19.91770 262 ILE B CA 1
ATOM 3775 C C . ILE B 1 259 ? 40.67100 91.63300 39.16100 1.000 15.27121 262 ILE B C 1
ATOM 3776 O O . ILE B 1 259 ? 41.70800 91.23100 38.62400 1.000 17.27619 262 ILE B O 1
ATOM 3781 N N . GLN B 1 260 ? 39.66200 90.81200 39.51300 1.000 15.51702 263 GLN B N 1
ATOM 3782 C CA . GLN B 1 260 ? 39.73000 89.36200 39.34900 1.000 17.22929 263 GLN B CA 1
ATOM 3783 C C . GLN B 1 260 ? 39.90700 88.95200 37.88400 1.000 15.79663 263 GLN B C 1
ATOM 3784 O O . GLN B 1 260 ? 40.78600 88.14300 37.57500 1.000 15.88340 263 GLN B O 1
ATOM 3790 N N . ASP B 1 261 ? 39.11000 89.53300 36.98900 1.000 12.85364 264 ASP B N 1
ATOM 3791 C CA . ASP B 1 261 ? 39.16600 89.24300 35.56000 1.000 11.87443 264 ASP B CA 1
ATOM 3792 C C . ASP B 1 261 ? 40.49100 89.66600 34.93700 1.000 14.81949 264 ASP B C 1
ATOM 3793 O O . ASP B 1 261 ? 41.03000 88.91300 34.11400 1.000 13.92791 264 ASP B O 1
ATOM 3798 N N . PHE B 1 262 ? 41.00900 90.86200 35.32300 1.000 13.62205 265 PHE B N 1
ATOM 3799 C CA . PHE B 1 262 ? 42.30300 91.36100 34.85500 1.000 15.30200 265 PHE B CA 1
ATOM 3800 C C . PHE B 1 262 ? 43.46400 90.45600 35.31600 1.000 13.05735 265 PHE B C 1
ATOM 3801 O O . PHE B 1 262 ? 44.42900 90.27900 34.56600 1.000 13.15147 265 PHE B O 1
ATOM 3809 N N . ALA B 1 263 ? 43.36500 89.89200 36.54400 1.000 13.08094 266 ALA B N 1
ATOM 3810 C CA . ALA B 1 263 ? 44.37800 88.97700 37.10000 1.000 15.34693 266 ALA B CA 1
ATOM 3811 C C . ALA B 1 263 ? 44.45800 87.73800 36.22000 1.000 14.69112 266 ALA B C 1
ATOM 3812 O O . ALA B 1 263 ? 45.56300 87.27500 35.93200 1.000 14.67231 266 ALA B O 1
ATOM 3814 N N . LEU B 1 264 ? 43.27200 87.21700 35.77400 1.000 11.83877 267 LEU B N 1
ATOM 3815 C CA . LEU B 1 264 ? 43.17100 86.06100 34.88400 1.000 12.69286 267 LEU B CA 1
ATOM 3816 C C . LEU B 1 264 ? 43.70700 86.42200 33.50100 1.000 13.91562 267 LEU B C 1
ATOM 3817 O O . LEU B 1 264 ? 44.38500 85.61100 32.87100 1.000 14.78158 267 LEU B O 1
ATOM 3822 N N . GLN B 1 265 ? 43.44900 87.66900 33.06500 1.000 13.23330 268 GLN B N 1
ATOM 3823 C CA . GLN B 1 265 ? 43.92900 88.21300 31.80200 1.000 15.46635 268 GLN B CA 1
ATOM 3824 C C . GLN B 1 265 ? 45.45000 88.28000 31.77100 1.000 16.16833 268 GLN B C 1
ATOM 3825 O O . GLN B 1 265 ? 46.02200 88.05800 30.71200 1.000 15.48384 268 GLN B O 1
ATOM 3831 N N . ILE B 1 266 ? 46.10200 88.58700 32.92600 1.000 16.86917 269 ILE B N 1
ATOM 3832 C CA . ILE B 1 266 ? 47.57400 88.65400 33.07500 1.000 18.21956 269 ILE B CA 1
ATOM 3833 C C . ILE B 1 266 ? 48.15100 87.24900 32.96200 1.000 16.62059 269 ILE B C 1
ATOM 3834 O O . ILE B 1 266 ? 49.15700 87.06800 32.28100 1.000 19.91111 269 ILE B O 1
ATOM 3839 N N . ILE B 1 267 ? 47.51500 86.25300 33.61200 1.000 15.61953 270 ILE B N 1
ATOM 3840 C CA . ILE B 1 267 ? 47.97900 84.85600 33.53800 1.000 16.66496 270 ILE B CA 1
ATOM 3841 C C . ILE B 1 267 ? 48.04100 84.44900 32.05900 1.000 15.73046 270 ILE B C 1
ATOM 3842 O O . ILE B 1 267 ? 49.08000 83.97400 31.59400 1.000 15.45924 270 ILE B O 1
ATOM 3847 N N . HIS B 1 268 ? 46.94700 84.72700 31.32500 1.000 13.20265 271 HIS B N 1
ATOM 3848 C CA . HIS B 1 268 ? 46.80500 84.48300 29.89000 1.000 11.84680 271 HIS B CA 1
ATOM 3849 C C . HIS B 1 268 ? 47.91600 85.15600 29.08400 1.000 14.13409 271 HIS B C 1
ATOM 3850 O O . HIS B 1 268 ? 48.54500 84.50700 28.25100 1.000 15.63097 271 HIS B O 1
ATOM 3857 N N . SER B 1 269 ? 48.15000 86.45600 29.33400 1.000 14.86479 272 SER B N 1
ATOM 3858 C CA . SER B 1 269 ? 49.19300 87.23700 28.66500 1.000 19.26108 272 SER B CA 1
ATOM 3859 C C . SER B 1 269 ? 50.59500 86.63900 28.89300 1.000 18.51551 272 SER B C 1
ATOM 3860 O O . SER B 1 269 ? 51.37500 86.50300 27.94000 1.000 17.69261 272 SER B O 1
ATOM 3863 N N . LYS B 1 270 ? 50.89200 86.23300 30.14200 1.000 20.19191 273 LYS B N 1
ATOM 3864 C CA . LYS B 1 270 ? 52.18100 85.61700 30.49600 1.000 20.71717 273 LYS B CA 1
ATOM 3865 C C . LYS B 1 270 ? 52.34900 84.28900 29.79300 1.000 20.78171 273 LYS B C 1
ATOM 3866 O O . LYS B 1 270 ? 53.44800 83.97300 29.34300 1.000 19.44704 273 LYS B O 1
ATOM 3872 N N . TYR B 1 271 ? 51.25300 83.53000 29.65300 1.000 15.96426 274 TYR B N 1
ATOM 3873 C CA . TYR B 1 271 ? 51.29600 82.24100 28.97400 1.000 19.36052 274 TYR B CA 1
ATOM 3874 C C . TYR B 1 271 ? 51.55400 82.39300 27.46900 1.000 21.43973 274 TYR B C 1
ATOM 3875 O O . TYR B 1 271 ? 52.46800 81.76000 26.93100 1.000 18.83665 274 TYR B O 1
ATOM 3884 N N . LYS B 1 272 ? 50.77600 83.27300 26.81600 1.000 20.20543 275 LYS B N 1
ATOM 3885 C CA . LYS B 1 272 ? 50.83900 83.53400 25.38300 1.000 21.58899 275 LYS B CA 1
ATOM 3886 C C . LYS B 1 272 ? 52.15400 84.16600 24.93900 1.000 21.73146 275 LYS B C 1
ATOM 3887 O O . LYS B 1 272 ? 52.58700 83.90600 23.81900 1.000 27.42256 275 LYS B O 1
ATOM 3893 N N . SER B 1 273 ? 52.80300 84.95500 25.82000 1.000 20.48474 276 SER B N 1
ATOM 3894 C CA . SER B 1 273 ? 54.08400 85.60900 25.55900 1.000 24.22178 276 SER B CA 1
ATOM 3895 C C . SER B 1 273 ? 55.27700 84.72400 25.95400 1.000 26.17260 276 SER B C 1
ATOM 3896 O O . SER B 1 273 ? 56.41800 85.15700 25.84400 1.000 25.75400 276 SER B O 1
ATOM 3899 N N . ASN B 1 274 ? 54.99600 83.49500 26.42900 1.000 26.09704 277 ASN B N 1
ATOM 3900 C CA . ASN B 1 274 ? 55.95100 82.47600 26.86600 1.000 25.83690 277 ASN B CA 1
ATOM 3901 C C . ASN B 1 274 ? 56.77000 82.90300 28.10000 1.000 22.90146 277 ASN B C 1
ATOM 3902 O O . ASN B 1 274 ? 57.94400 82.55300 28.19800 1.000 26.37867 277 ASN B O 1
ATOM 3907 N N . GLN B 1 275 ? 56.15200 83.64000 29.04700 1.000 22.66489 278 GLN B N 1
ATOM 3908 C CA . GLN B 1 275 ? 56.82400 84.04900 30.29200 1.000 23.96828 278 GLN B CA 1
ATOM 3909 C C . GLN B 1 275 ? 56.56000 83.01700 31.39900 1.000 22.70656 278 GLN B C 1
ATOM 3910 O O . GLN B 1 275 ? 57.19500 83.03200 32.45000 1.000 24.76553 278 GLN B O 1
ATOM 3916 N N . ILE B 1 276 ? 55.59500 82.11800 31.13100 1.000 27.19112 279 ILE B N 1
ATOM 3917 C CA . ILE B 1 276 ? 55.21300 80.93500 31.90800 1.000 20.67389 279 ILE B CA 1
ATOM 3918 C C . ILE B 1 276 ? 54.94700 79.83100 30.87100 1.000 20.78825 279 ILE B C 1
ATOM 3919 O O . ILE B 1 276 ? 54.51000 80.12600 29.75300 1.000 23.59181 279 ILE B O 1
ATOM 3924 N N . SER B 1 277 ? 55.27500 78.58400 31.20400 1.000 21.84901 280 SER B N 1
ATOM 3925 C CA . SER B 1 277 ? 55.06700 77.45300 30.30300 1.000 21.22040 280 SER B CA 1
ATOM 3926 C C . SER B 1 277 ? 53.64600 76.90000 30.49400 1.000 18.94767 280 SER B C 1
ATOM 3927 O O . SER B 1 277 ? 52.96100 77.30000 31.43200 1.000 18.32023 280 SER B O 1
ATOM 3930 N N . GLN B 1 278 ? 53.22000 75.97600 29.61800 1.000 18.29591 281 GLN B N 1
ATOM 3931 C CA . GLN B 1 278 ? 51.92300 75.31500 29.74000 1.000 24.52990 281 GLN B CA 1
ATOM 3932 C C . GLN B 1 278 ? 51.85600 74.52700 31.06800 1.000 24.48615 281 GLN B C 1
ATOM 3933 O O . GLN B 1 278 ? 50.80700 74.52500 31.71100 1.000 18.44041 281 GLN B O 1
ATOM 3939 N N . ASN B 1 279 ? 52.98600 73.90800 31.48500 1.000 19.20411 282 ASN B N 1
ATOM 3940 C CA . ASN B 1 279 ? 53.09300 73.18800 32.75600 1.000 22.56894 282 ASN B CA 1
ATOM 3941 C C . ASN B 1 279 ? 52.88400 74.11200 33.96300 1.000 20.15240 282 ASN B C 1
ATOM 3942 O O . ASN B 1 279 ? 52.23000 73.69500 34.92500 1.000 21.44473 282 ASN B O 1
ATOM 3947 N N . ASP B 1 280 ? 53.45400 75.35400 33.91500 1.000 19.59914 283 ASP B N 1
ATOM 3948 C CA . ASP B 1 280 ? 53.30300 76.38500 34.95500 1.000 23.64803 283 ASP B CA 1
ATOM 3949 C C . ASP B 1 280 ? 51.83500 76.83700 34.98500 1.000 20.05600 283 ASP B C 1
ATOM 3950 O O . ASP B 1 280 ? 51.24900 77.00300 36.05900 1.000 19.05264 283 ASP B O 1
ATOM 3955 N N . LEU B 1 281 ? 51.24400 77.03400 33.78900 1.000 18.47296 284 LEU B N 1
ATOM 3956 C CA . LEU B 1 281 ? 49.84900 77.41200 33.64400 1.000 19.89710 284 LEU B CA 1
ATOM 3957 C C . LEU B 1 281 ? 48.95300 76.37200 34.33400 1.000 18.37506 284 LEU B C 1
ATOM 3958 O O . LEU B 1 281 ? 48.09000 76.75200 35.13200 1.000 21.05361 284 LEU B O 1
ATOM 3963 N N . LEU B 1 282 ? 49.20100 75.07500 34.06800 1.000 18.24638 285 LEU B N 1
ATOM 3964 C CA . LEU B 1 282 ? 48.47100 73.95800 34.66600 1.000 17.36749 285 LEU B CA 1
ATOM 3965 C C . LEU B 1 282 ? 48.60300 73.89800 36.18300 1.000 18.58776 285 LEU B C 1
ATOM 3966 O O . LEU B 1 282 ? 47.60300 73.63300 36.85300 1.000 19.13052 285 LEU B O 1
ATOM 3971 N N . LYS B 1 283 ? 49.80500 74.21700 36.73500 1.000 17.41446 286 LYS B N 1
ATOM 3972 C CA . LYS B 1 283 ? 50.01100 74.27400 38.18700 1.000 21.05480 286 LYS B CA 1
ATOM 3973 C C . LYS B 1 283 ? 49.02600 75.26500 38.82600 1.000 17.96072 286 LYS B C 1
ATOM 3974 O O . LYS B 1 283 ? 48.47900 74.99600 39.88500 1.000 21.02483 286 LYS B O 1
ATOM 3980 N N . LEU B 1 284 ? 48.75000 76.36900 38.14300 1.000 21.41160 287 LEU B N 1
ATOM 3981 C CA . LEU B 1 284 ? 47.80200 77.34800 38.62400 1.000 20.82025 287 LEU B CA 1
ATOM 3982 C C . LEU B 1 284 ? 46.36400 76.88800 38.43300 1.000 16.68060 287 LEU B C 1
ATOM 3983 O O . LEU B 1 284 ? 45.61800 76.81000 39.40200 1.000 19.50882 287 LEU B O 1
ATOM 3988 N N . ILE B 1 285 ? 45.97400 76.58200 37.18600 1.000 15.87136 288 ILE B N 1
ATOM 3989 C CA . ILE B 1 285 ? 44.56900 76.38700 36.84300 1.000 17.47455 288 ILE B CA 1
ATOM 3990 C C . ILE B 1 285 ? 43.98800 75.01000 37.17200 1.000 16.85580 288 ILE B C 1
ATOM 3991 O O . ILE B 1 285 ? 42.76000 74.91900 37.13900 1.000 15.32267 288 ILE B O 1
ATOM 3996 N N . THR B 1 286 ? 44.80100 73.97700 37.53200 1.000 14.15890 289 THR B N 1
ATOM 3997 C CA . THR B 1 286 ? 44.23700 72.66200 37.89700 1.000 13.90158 289 THR B CA 1
ATOM 3998 C C . THR B 1 286 ? 43.85800 72.58600 39.39600 1.000 15.40702 289 THR B C 1
ATOM 3999 O O . THR B 1 286 ? 43.31300 71.57700 39.84100 1.000 14.41827 289 THR B O 1
ATOM 4003 N N . GLU B 1 287 ? 44.14600 73.65100 40.16300 1.000 15.16848 290 GLU B N 1
ATOM 4004 C CA . GLU B 1 287 ? 43.78000 73.70300 41.57800 1.000 16.67424 290 GLU B CA 1
ATOM 4005 C C . GLU B 1 287 ? 42.30100 73.97300 41.66100 1.000 15.56029 290 GLU B C 1
ATOM 4006 O O . GLU B 1 287 ? 41.82800 74.88400 40.99900 1.000 12.74566 290 GLU B O 1
ATOM 4012 N N . ASP B 1 288 ? 41.56800 73.17600 42.45400 1.000 15.43530 291 ASP B N 1
ATOM 4013 C CA . ASP B 1 288 ? 40.11200 73.31600 42.65100 1.000 15.76473 291 ASP B CA 1
ATOM 4014 C C . ASP B 1 288 ? 39.64900 74.74000 42.96300 1.000 18.41018 291 ASP B C 1
ATOM 4015 O O . ASP B 1 288 ? 38.62800 75.16400 42.43500 1.000 17.26133 291 ASP B O 1
ATOM 4020 N N . GLU B 1 289 ? 40.38500 75.46900 43.81300 1.000 16.48701 292 GLU B N 1
ATOM 4021 C CA . GLU B 1 289 ? 40.04100 76.85000 44.15300 1.000 19.57409 292 GLU B CA 1
ATOM 4022 C C . GLU B 1 289 ? 40.21100 77.79900 42.94400 1.000 16.50762 292 GLU B C 1
ATOM 4023 O O . GLU B 1 289 ? 39.47400 78.78000 42.81900 1.000 16.28997 292 GLU B O 1
ATOM 4037 N N . LEU B 1 291 ? 39.90900 76.72200 39.72700 1.000 10.07008 294 LEU B N 1
ATOM 4038 C CA . LEU B 1 291 ? 38.83500 76.29600 38.83700 1.000 10.82567 294 LEU B CA 1
ATOM 4039 C C . LEU B 1 291 ? 37.53600 76.98600 39.22900 1.000 10.54601 294 LEU B C 1
ATOM 4040 O O . LEU B 1 291 ? 36.83400 77.46400 38.34900 1.000 9.70747 294 LEU B O 1
ATOM 4045 N N . LYS B 1 292 ? 37.22300 77.06400 40.54200 1.000 8.53090 295 LYS B N 1
ATOM 4046 C CA . LYS B 1 292 ? 36.02100 77.75800 41.01600 1.000 9.71149 295 LYS B CA 1
ATOM 4047 C C . LYS B 1 292 ? 36.06800 79.26700 40.69000 1.000 11.13745 295 LYS B C 1
ATOM 4048 O O . LYS B 1 292 ? 35.03600 79.83500 40.33300 1.000 9.44710 295 LYS B O 1
ATOM 4054 N N . ILE B 1 293 ? 37.28300 79.88100 40.73800 1.000 10.00453 296 ILE B N 1
ATOM 4055 C CA . ILE B 1 293 ? 37.55900 81.28300 40.35300 1.000 11.70390 296 ILE B CA 1
ATOM 4056 C C . ILE B 1 293 ? 37.36400 81.47200 38.81300 1.000 11.86599 296 ILE B C 1
ATOM 4057 O O . ILE B 1 293 ? 36.72800 82.44300 38.38600 1.000 9.99760 296 ILE B O 1
ATOM 4062 N N . LEU B 1 294 ? 37.85200 80.53000 37.99400 1.000 11.26602 297 LEU B N 1
ATOM 4063 C CA . LEU B 1 294 ? 37.66300 80.61900 36.53500 1.000 11.01526 297 LEU B CA 1
ATOM 4064 C C . LEU B 1 294 ? 36.17500 80.58000 36.17900 1.000 10.75536 297 LEU B C 1
ATOM 4065 O O . LEU B 1 294 ? 35.69800 81.44000 35.42300 1.000 13.33180 297 LEU B O 1
ATOM 4070 N N . ALA B 1 295 ? 35.44200 79.61900 36.77000 1.000 8.30518 298 ALA B N 1
ATOM 4071 C CA . ALA B 1 295 ? 34.01600 79.45300 36.55300 1.000 11.10491 298 ALA B CA 1
ATOM 4072 C C . ALA B 1 295 ? 33.20700 80.67900 37.02200 1.000 12.04019 298 ALA B C 1
ATOM 4073 O O . ALA B 1 295 ? 32.43900 81.22900 36.24100 1.000 11.53320 298 ALA B O 1
ATOM 4075 N N . LYS B 1 296 ? 33.42800 81.12900 38.26400 1.000 12.03362 299 LYS B N 1
ATOM 4076 C CA . LYS B 1 296 ? 32.72200 82.25400 38.87300 1.000 13.01568 299 LYS B CA 1
ATOM 4077 C C . LYS B 1 296 ? 33.04900 83.60800 38.21100 1.000 11.67065 299 LYS B C 1
ATOM 4078 O O . LYS B 1 296 ? 32.12100 84.39000 37.96800 1.000 11.65550 299 LYS B O 1
ATOM 4084 N N . THR B 1 297 ? 34.34500 83.86000 37.87600 1.000 10.01332 300 THR B N 1
ATOM 4085 C CA . THR B 1 297 ? 34.75400 85.12100 37.24100 1.000 9.11725 300 THR B CA 1
ATOM 4086 C C . THR B 1 297 ? 34.22800 85.22600 35.80900 1.000 10.94079 300 THR B C 1
ATOM 4087 O O . THR B 1 297 ? 33.84100 86.32500 35.38900 1.000 10.13790 300 THR B O 1
ATOM 4091 N N . LYS B 1 298 ? 34.15200 84.11300 35.08300 1.000 8.71648 301 LYS B N 1
ATOM 4092 C CA . LYS B 1 298 ? 33.60600 84.16800 33.72000 1.000 8.45001 301 LYS B CA 1
ATOM 4093 C C . LYS B 1 298 ? 32.13000 84.56800 33.72300 1.000 8.34482 301 LYS B C 1
ATOM 4094 O O . LYS B 1 298 ? 31.77000 85.54600 33.07700 1.000 9.38528 301 LYS B O 1
ATOM 4100 N N . VAL B 1 299 ? 31.29400 83.86200 34.48800 1.000 9.13974 302 VAL B N 1
ATOM 4101 C CA . VAL B 1 299 ? 29.84400 84.13800 34.58000 1.000 11.29491 302 VAL B CA 1
ATOM 4102 C C . VAL B 1 299 ? 29.56100 85.56100 35.07300 1.000 11.76952 302 VAL B C 1
ATOM 4103 O O . VAL B 1 299 ? 28.79800 86.30100 34.42600 1.000 9.58818 302 VAL B O 1
ATOM 4107 N N . LEU B 1 300 ? 30.16300 85.92500 36.22600 1.000 9.18762 303 LEU B N 1
ATOM 4108 C CA . LEU B 1 300 ? 29.95500 87.23500 36.83500 1.000 11.88706 303 LEU B CA 1
ATOM 4109 C C . LEU B 1 300 ? 30.43500 88.38600 35.95600 1.000 9.77005 303 LEU B C 1
ATOM 4110 O O . LEU B 1 300 ? 29.71000 89.37000 35.82300 1.000 10.73490 303 LEU B O 1
ATOM 4115 N N . THR B 1 301 ? 31.60700 88.24300 35.29900 1.000 9.30352 304 THR B N 1
ATOM 4116 C CA . THR B 1 301 ? 32.12900 89.29100 34.39700 1.000 9.09410 304 THR B CA 1
ATOM 4117 C C . THR B 1 301 ? 31.24400 89.44400 33.16500 1.000 11.64522 304 THR B C 1
ATOM 4118 O O . THR B 1 301 ? 30.95400 90.57600 32.74500 1.000 10.71851 304 THR B O 1
ATOM 4122 N N . TYR B 1 302 ? 30.80500 88.30600 32.60700 1.000 8.85705 305 TYR B N 1
ATOM 4123 C CA . TYR B 1 302 ? 29.91300 88.28300 31.44000 1.000 11.51749 305 TYR B CA 1
ATOM 4124 C C . TYR B 1 302 ? 28.58900 88.99400 31.76000 1.000 11.49153 305 TYR B C 1
ATOM 4125 O O . TYR B 1 302 ? 28.14200 89.81100 30.96400 1.000 11.26249 305 TYR B O 1
ATOM 4134 N N . LYS B 1 303 ? 28.00800 88.71200 32.94900 1.000 10.86736 306 LYS B N 1
ATOM 4135 C CA . LYS B 1 303 ? 26.77700 89.32000 33.45800 1.000 11.70053 306 LYS B CA 1
ATOM 4136 C C . LYS B 1 303 ? 26.95300 90.83100 33.64200 1.000 13.00098 306 LYS B C 1
ATOM 4137 O O . LYS B 1 303 ? 26.10400 91.60100 33.21100 1.000 13.75659 306 LYS B O 1
ATOM 4151 N N . LYS B 1 305 ? 29.18600 92.87000 32.23700 1.000 13.66950 308 LYS B N 1
ATOM 4152 C CA . LYS B 1 305 ? 29.41100 93.54700 30.96500 1.000 12.49325 308 LYS B CA 1
ATOM 4153 C C . LYS B 1 305 ? 28.23600 93.50400 29.99700 1.000 15.62338 308 LYS B C 1
ATOM 4154 O O . LYS B 1 305 ? 27.99100 94.50500 29.32600 1.000 12.12451 308 LYS B O 1
ATOM 4160 N N . TYR B 1 306 ? 27.57600 92.33700 29.84800 1.000 13.24175 309 TYR B N 1
ATOM 4161 C CA . TYR B 1 306 ? 26.56800 92.18900 28.79600 1.000 13.69079 309 TYR B CA 1
ATOM 4162 C C . TYR B 1 306 ? 25.11300 91.91100 29.21900 1.000 14.23087 309 TYR B C 1
ATOM 4163 O O . TYR B 1 306 ? 24.25100 91.97100 28.34800 1.000 15.51556 309 TYR B O 1
ATOM 4172 N N . PHE B 1 307 ? 24.81300 91.64200 30.49900 1.000 12.62443 310 PHE B N 1
ATOM 4173 C CA . PHE B 1 307 ? 23.43200 91.31300 30.88600 1.000 13.86033 310 PHE B CA 1
ATOM 4174 C C . PHE B 1 307 ? 22.38000 92.39800 30.59000 1.000 19.49608 310 PHE B C 1
ATOM 4175 O O . PHE B 1 307 ? 21.32600 92.05600 30.05300 1.000 18.92019 310 PHE B O 1
ATOM 4183 N N . ASP B 1 308 ? 22.64200 93.67000 30.94500 1.000 21.36940 311 ASP B N 1
ATOM 4184 C CA . ASP B 1 308 ? 21.69100 94.76700 30.70700 1.000 20.91414 311 ASP B CA 1
ATOM 4185 C C . ASP B 1 308 ? 21.52500 95.02300 29.21700 1.000 18.76779 311 ASP B C 1
ATOM 4186 O O . ASP B 1 308 ? 20.39700 95.19700 28.74500 1.000 19.04357 311 ASP B O 1
ATOM 4191 N N . SER B 1 309 ? 22.64900 94.95000 28.46600 1.000 18.73669 312 SER B N 1
ATOM 4192 C CA . SER B 1 309 ? 22.69500 95.10500 27.01100 1.000 17.54476 312 SER B CA 1
ATOM 4193 C C . SER B 1 309 ? 21.83000 94.02900 26.35600 1.000 25.03098 312 SER B C 1
ATOM 4194 O O . SER B 1 309 ? 20.94000 94.36900 25.56500 1.000 26.15146 312 SER B O 1
ATOM 4197 N N . ALA B 1 310 ? 22.07400 92.72600 26.70100 1.000 16.12116 313 ALA B N 1
ATOM 4198 C CA . ALA B 1 310 ? 21.30200 91.59500 26.18300 1.000 20.57707 313 ALA B CA 1
ATOM 4199 C C . ALA B 1 310 ? 19.79200 91.71400 26.51300 1.000 17.10452 313 ALA B C 1
ATOM 4200 O O . ALA B 1 310 ? 18.97000 91.40100 25.66200 1.000 17.15293 313 ALA B O 1
ATOM 4202 N N . SER B 1 311 ? 19.45400 92.20200 27.72700 1.000 17.18853 314 SER B N 1
ATOM 4203 C CA . SER B 1 311 ? 18.08500 92.42400 28.22300 1.000 22.78225 314 SER B CA 1
ATOM 4204 C C . SER B 1 311 ? 17.36100 93.51000 27.42100 1.000 21.39706 314 SER B C 1
ATOM 4205 O O . SER B 1 311 ? 16.19000 93.34900 27.09200 1.000 22.62423 314 SER B O 1
ATOM 4208 N N . LYS B 1 312 ? 18.06900 94.60200 27.09800 1.000 20.27802 315 LYS B N 1
ATOM 4209 C CA . LYS B 1 312 ? 17.54500 95.72400 26.31000 1.000 26.38692 315 LYS B CA 1
ATOM 4210 C C . LYS B 1 312 ? 17.22300 95.25700 24.86700 1.000 28.09538 315 LYS B C 1
ATOM 4211 O O . LYS B 1 312 ? 16.27400 95.75000 24.26200 1.000 28.44672 315 LYS B O 1
ATOM 4225 N N . GLY B 1 314 ? 16.43400 92.07300 24.11100 1.000 18.06833 317 GLY B N 1
ATOM 4226 C CA . GLY B 1 314 ? 15.55500 90.92000 24.26500 1.000 21.08481 317 GLY B CA 1
ATOM 4227 C C . GLY B 1 314 ? 16.20600 89.58100 23.95200 1.000 25.26999 317 GLY B C 1
ATOM 4228 O O . GLY B 1 314 ? 15.50400 88.65600 23.53300 1.000 22.14433 317 GLY B O 1
ATOM 4229 N N . ILE B 1 315 ? 17.54700 89.44300 24.18100 1.000 20.24953 318 ILE B N 1
ATOM 4230 C CA . ILE B 1 315 ? 18.28500 88.20400 23.86600 1.000 16.97105 318 ILE B CA 1
ATOM 4231 C C . ILE B 1 315 ? 18.93400 87.52500 25.10000 1.000 17.66520 318 ILE B C 1
ATOM 4232 O O . ILE B 1 315 ? 19.64600 86.53000 24.92900 1.000 18.70358 318 ILE B O 1
ATOM 4237 N N . ASN B 1 316 ? 18.67400 88.04200 26.32400 1.000 15.55709 319 ASN B N 1
ATOM 4238 C CA . ASN B 1 316 ? 19.22800 87.55500 27.59800 1.000 16.35776 319 ASN B CA 1
ATOM 4239 C C . ASN B 1 316 ? 18.95500 86.08500 27.87900 1.000 16.98143 319 ASN B C 1
ATOM 4240 O O . ASN B 1 316 ? 19.80300 85.42300 28.45500 1.000 15.83996 319 ASN B O 1
ATOM 4245 N N . LYS B 1 317 ? 17.78300 85.57000 27.44900 1.000 15.52824 320 LYS B N 1
ATOM 4246 C CA . LYS B 1 317 ? 17.36500 84.18100 27.66400 1.000 13.87980 320 LYS B CA 1
ATOM 4247 C C . LYS B 1 317 ? 18.20900 83.20500 26.84700 1.000 12.09477 320 LYS B C 1
ATOM 4248 O O . LYS B 1 317 ? 18.29500 82.03000 27.18700 1.000 12.49143 320 LYS B O 1
ATOM 4254 N N . TYR B 1 318 ? 18.83900 83.69700 25.78600 1.000 11.17337 321 TYR B N 1
ATOM 4255 C CA . TYR B 1 318 ? 19.65300 82.88900 24.89100 1.000 12.84798 321 TYR B CA 1
ATOM 4256 C C . TYR B 1 318 ? 21.14500 82.97600 25.25900 1.000 14.43871 321 TYR B C 1
ATOM 4257 O O . TYR B 1 318 ? 21.96800 82.34600 24.60100 1.000 14.57217 321 TYR B O 1
ATOM 4266 N N . ILE B 1 319 ? 21.48400 83.66400 26.38200 1.000 12.49414 322 ILE B N 1
ATOM 4267 C CA . ILE B 1 319 ? 22.88400 83.70500 26.87100 1.000 12.08609 322 ILE B CA 1
ATOM 4268 C C . ILE B 1 319 ? 23.25800 82.24900 27.21300 1.000 11.58045 322 ILE B C 1
ATOM 4269 O O . ILE B 1 319 ? 22.57200 81.59500 28.01300 1.000 10.31459 322 ILE B O 1
ATOM 4274 N N . SER B 1 320 ? 24.31400 81.74700 26.55600 1.000 10.22242 323 SER B N 1
ATOM 4275 C CA . SER B 1 320 ? 24.79200 80.38700 26.71400 1.000 12.42835 323 SER B CA 1
ATOM 4276 C C . SER B 1 320 ? 26.13200 80.35400 27.45300 1.000 12.54599 323 SER B C 1
ATOM 4277 O O . SER B 1 320 ? 27.11600 80.97700 27.01200 1.000 9.24884 323 SER B O 1
ATOM 4280 N N . THR B 1 321 ? 26.16200 79.62800 28.58700 1.000 12.20481 324 THR B N 1
ATOM 4281 C CA . THR B 1 321 ? 27.39200 79.45500 29.37100 1.000 14.21009 324 THR B CA 1
ATOM 4282 C C . THR B 1 321 ? 28.47500 78.84900 28.47600 1.000 14.88298 324 THR B C 1
ATOM 4283 O O . THR B 1 321 ? 29.64700 79.21200 28.59800 1.000 13.13154 324 THR B O 1
ATOM 4287 N N . GLU B 1 322 ? 28.05100 77.94800 27.55900 1.000 13.62354 325 GLU B N 1
ATOM 4288 C CA . GLU B 1 322 ? 28.90000 77.25000 26.59700 1.000 15.91966 325 GLU B CA 1
ATOM 4289 C C . GLU B 1 322 ? 29.48900 78.13600 25.50300 1.000 17.86492 325 GLU B C 1
ATOM 4290 O O . GLU B 1 322 ? 30.39200 77.69400 24.79900 1.000 20.96120 325 GLU B O 1
ATOM 4312 N N . ASP B 1 325 ? 32.88200 82.12700 26.19500 1.000 12.01549 328 ASP B N 1
ATOM 4313 C CA . ASP B 1 325 ? 34.30600 82.21300 25.89800 1.000 12.55281 328 ASP B CA 1
ATOM 4314 C C . ASP B 1 325 ? 34.61300 82.39900 24.38800 1.000 14.23504 328 ASP B C 1
ATOM 4315 O O . ASP B 1 325 ? 35.77600 82.53100 24.03200 1.000 13.55070 328 ASP B O 1
ATOM 4320 N N . LEU B 1 326 ? 33.57200 82.46800 23.52500 1.000 14.92634 329 LEU B N 1
ATOM 4321 C CA . LEU B 1 326 ? 33.71900 82.78100 22.09300 1.000 13.94091 329 LEU B CA 1
ATOM 4322 C C . LEU B 1 326 ? 33.73100 84.32100 21.90700 1.000 15.72805 329 LEU B C 1
ATOM 4323 O O . LEU B 1 326 ? 34.15600 84.81700 20.86400 1.000 18.49324 329 LEU B O 1
ATOM 4328 N N . ASP B 1 327 ? 33.25300 85.07400 22.91700 1.000 15.57729 330 ASP B N 1
ATOM 4329 C CA . ASP B 1 327 ? 33.22600 86.54200 22.87600 1.000 14.38812 330 ASP B CA 1
ATOM 4330 C C . ASP B 1 327 ? 34.66200 87.07000 22.98500 1.000 16.85673 330 ASP B C 1
ATOM 4331 O O . ASP B 1 327 ? 35.48400 86.48300 23.71100 1.000 12.39538 330 ASP B O 1
ATOM 4336 N N . TRP B 1 328 ? 34.96100 88.17500 22.25700 1.000 15.70369 331 TRP B N 1
ATOM 4337 C CA . TRP B 1 328 ? 36.30500 88.77200 22.18600 1.000 16.50553 331 TRP B CA 1
ATOM 4338 C C . TRP B 1 328 ? 36.89000 89.17000 23.53300 1.000 15.58525 331 TRP B C 1
ATOM 4339 O O . TRP B 1 328 ? 38.11300 89.18200 23.67200 1.000 18.91228 331 TRP B O 1
ATOM 4350 N N . GLN B 1 329 ? 36.03600 89.47900 24.52800 1.000 14.60226 332 GLN B N 1
ATOM 4351 C CA . GLN B 1 329 ? 36.50400 89.88500 25.87100 1.000 14.96390 332 GLN B CA 1
ATOM 4352 C C . GLN B 1 329 ? 36.74400 88.71000 26.80000 1.000 13.53233 332 GLN B C 1
ATOM 4353 O O . GLN B 1 329 ? 37.15200 88.89900 27.94400 1.000 15.12689 332 GLN B O 1
ATOM 4359 N N . PHE B 1 330 ? 36.44800 87.50600 26.33100 1.000 14.25535 333 PHE B N 1
ATOM 4360 C CA . PHE B 1 330 ? 36.53400 86.29700 27.14100 1.000 13.67899 333 PHE B CA 1
ATOM 4361 C C . PHE B 1 330 ? 37.47800 85.26200 26.53200 1.000 12.77194 333 PHE B C 1
ATOM 4362 O O . PHE B 1 330 ? 37.39800 84.09300 26.86800 1.000 15.19433 333 PHE B O 1
ATOM 4370 N N . SER B 1 331 ? 38.40000 85.70400 25.66800 1.000 16.20852 334 SER B N 1
ATOM 4371 C CA . SER B 1 331 ? 39.40300 84.86000 25.00300 1.000 15.41938 334 SER B CA 1
ATOM 4372 C C . SER B 1 331 ? 40.30100 84.12500 25.99400 1.000 15.14356 334 SER B C 1
ATOM 4373 O O . SER B 1 331 ? 40.66300 82.97200 25.74300 1.000 16.67386 334 SER B O 1
ATOM 4376 N N . HIS B 1 332 ? 40.68400 84.79100 27.10900 1.000 13.05383 335 HIS B N 1
ATOM 4377 C CA . HIS B 1 332 ? 41.52200 84.18000 28.13600 1.000 13.57210 335 HIS B CA 1
ATOM 4378 C C . HIS B 1 332 ? 40.91900 82.89800 28.72700 1.000 13.92791 335 HIS B C 1
ATOM 4379 O O . HIS B 1 332 ? 41.66000 81.94100 28.92700 1.000 13.45853 335 HIS B O 1
ATOM 4386 N N . TYR B 1 333 ? 39.59200 82.86300 28.95600 1.000 11.11579 336 TYR B N 1
ATOM 4387 C CA . TYR B 1 333 ? 38.88200 81.68900 29.47900 1.000 10.96636 336 TYR B CA 1
ATOM 4388 C C . TYR B 1 333 ? 38.92800 80.51500 28.52200 1.000 13.74728 336 TYR B C 1
ATOM 4389 O O . TYR B 1 333 ? 39.08600 79.36600 28.97200 1.000 12.77757 336 TYR B O 1
ATOM 4398 N N . LYS B 1 334 ? 38.83800 80.79700 27.22400 1.000 11.26774 337 LYS B N 1
ATOM 4399 C CA . LYS B 1 334 ? 38.92100 79.75800 26.15800 1.000 14.80788 337 LYS B CA 1
ATOM 4400 C C . LYS B 1 334 ? 40.31300 79.10800 26.19400 1.000 15.44525 337 LYS B C 1
ATOM 4401 O O . LYS B 1 334 ? 40.38600 77.90900 26.09300 1.000 14.84592 337 LYS B O 1
ATOM 4407 N N . THR B 1 335 ? 41.35700 79.90700 26.37800 1.000 14.80652 338 THR B N 1
ATOM 4408 C CA . THR B 1 335 ? 42.72400 79.35400 26.46200 1.000 14.03814 338 THR B CA 1
ATOM 4409 C C . THR B 1 335 ? 42.82400 78.40800 27.65100 1.000 12.72630 338 THR B C 1
ATOM 4410 O O . THR B 1 335 ? 43.33200 77.29000 27.51800 1.000 14.16670 338 THR B O 1
ATOM 4414 N N . PHE B 1 336 ? 42.30000 78.84400 28.80000 1.000 11.72152 339 PHE B N 1
ATOM 4415 C CA . PHE B 1 336 ? 42.30200 78.05800 30.03900 1.000 13.00494 339 PHE B CA 1
ATOM 4416 C C . PHE B 1 336 ? 41.56700 76.72000 29.85800 1.000 14.17507 339 PHE B C 1
ATOM 4417 O O . PHE B 1 336 ? 42.14100 75.67400 30.15900 1.000 13.23863 339 PHE B O 1
ATOM 4425 N N . ASN B 1 337 ? 40.35200 76.74100 29.27200 1.000 12.75330 340 ASN B N 1
ATOM 4426 C CA . ASN B 1 337 ? 39.59000 75.50700 29.01700 1.000 13.95742 340 ASN B CA 1
ATOM 4427 C C . ASN B 1 337 ? 40.29400 74.55800 28.05100 1.000 14.07735 340 ASN B C 1
ATOM 4428 O O . ASN B 1 337 ? 40.31700 73.35100 28.29100 1.000 14.70403 340 ASN B O 1
ATOM 4433 N N . ASP B 1 338 ? 40.88800 75.09200 26.97700 1.000 14.04643 341 ASP B N 1
ATOM 4434 C CA . ASP B 1 338 ? 41.60700 74.27600 25.99400 1.000 15.86453 341 ASP B CA 1
ATOM 4435 C C . ASP B 1 338 ? 42.80500 73.54000 26.60700 1.000 15.26691 341 ASP B C 1
ATOM 4436 O O . ASP B 1 338 ? 42.98400 72.35700 26.33400 1.000 18.33772 341 ASP B O 1
ATOM 4441 N N . ALA B 1 339 ? 43.57600 74.23000 27.47300 1.000 11.93490 342 ALA B N 1
ATOM 4442 C CA . ALA B 1 339 ? 44.74500 73.70100 28.17700 1.000 15.01299 342 ALA B CA 1
ATOM 4443 C C . ALA B 1 339 ? 44.33500 72.62400 29.21000 1.000 16.11475 342 ALA B C 1
ATOM 4444 O O . ALA B 1 339 ? 44.99500 71.59100 29.30600 1.000 14.99632 342 ALA B O 1
ATOM 4446 N N . LEU B 1 340 ? 43.23900 72.85300 29.94700 1.000 11.43666 343 LEU B N 1
ATOM 4447 C CA . LEU B 1 340 ? 42.70300 71.88100 30.91100 1.000 12.23623 343 LEU B CA 1
ATOM 4448 C C . LEU B 1 340 ? 42.26700 70.59400 30.20700 1.000 13.45652 343 LEU B C 1
ATOM 4449 O O . LEU B 1 340 ? 42.60400 69.50400 30.65300 1.000 13.83818 343 LEU B O 1
ATOM 4454 N N . LYS B 1 341 ? 41.56000 70.73900 29.08700 1.000 13.32399 344 LYS B N 1
ATOM 4455 C CA . LYS B 1 341 ? 41.04800 69.65400 28.25400 1.000 17.42720 344 LYS B CA 1
ATOM 4456 C C . LYS B 1 341 ? 42.17600 68.84000 27.66300 1.000 17.66123 344 LYS B C 1
ATOM 4457 O O . LYS B 1 341 ? 42.11800 67.60500 27.70400 1.000 17.65311 344 LYS B O 1
ATOM 4463 N N . LYS B 1 342 ? 43.22100 69.52600 27.13400 1.000 19.77370 345 LYS B N 1
ATOM 4464 C CA . LYS B 1 342 ? 44.39300 68.87800 26.54400 1.000 23.11048 345 LYS B CA 1
ATOM 4465 C C . LYS B 1 342 ? 45.12700 68.05600 27.61500 1.000 22.43418 345 LYS B C 1
ATOM 4466 O O . LYS B 1 342 ? 45.59900 66.95800 27.31700 1.000 27.79177 345 LYS B O 1
ATOM 4472 N N . ASN B 1 343 ? 45.20100 68.57500 28.85100 1.000 16.86120 346 ASN B N 1
ATOM 4473 C CA . ASN B 1 343 ? 45.88300 67.91300 29.97200 1.000 16.02214 346 ASN B CA 1
ATOM 4474 C C . ASN B 1 343 ? 45.10400 66.74500 30.59600 1.000 19.16271 346 ASN B C 1
ATOM 4475 O O . ASN B 1 343 ? 45.70300 65.71400 30.88800 1.000 16.15101 346 ASN B O 1
ATOM 4480 N N . LYS B 1 344 ? 43.79600 66.92000 30.84500 1.000 15.07684 347 LYS B N 1
ATOM 4481 C CA . LYS B 1 344 ? 42.95000 65.90900 31.49100 1.000 14.46072 347 LYS B CA 1
ATOM 4482 C C . LYS B 1 344 ? 41.49700 66.28900 31.22000 1.000 17.15082 347 LYS B C 1
ATOM 4483 O O . LYS B 1 344 ? 40.98700 67.23500 31.82900 1.000 12.84161 347 LYS B O 1
ATOM 4489 N N . ALA B 1 345 ? 40.84900 65.57900 30.25900 1.000 14.29462 348 ALA B N 1
ATOM 4490 C CA . ALA B 1 345 ? 39.45800 65.82500 29.83100 1.000 17.79616 348 ALA B CA 1
ATOM 4491 C C . ALA B 1 345 ? 38.47300 66.04600 30.96700 1.000 14.15690 348 ALA B C 1
ATOM 4492 O O . ALA B 1 345 ? 37.65900 66.96700 30.87700 1.000 15.57728 348 ALA B O 1
ATOM 4494 N N . SER B 1 346 ? 38.58100 65.25700 32.05400 1.000 11.82738 349 SER B N 1
ATOM 4495 C CA . SER B 1 346 ? 37.68500 65.38700 33.22600 1.000 12.45674 349 SER B CA 1
ATOM 4496 C C . SER B 1 346 ? 37.77800 66.74900 33.96700 1.000 11.04621 349 SER B C 1
ATOM 4497 O O . SER B 1 346 ? 36.81600 67.11500 34.62700 1.000 11.51408 349 SER B O 1
ATOM 4500 N N . ASP B 1 347 ? 38.92400 67.47800 33.89200 1.000 11.48529 350 ASP B N 1
ATOM 4501 C CA . ASP B 1 347 ? 39.05200 68.79900 34.54000 1.000 11.86922 350 ASP B CA 1
ATOM 4502 C C . ASP B 1 347 ? 38.23500 69.82500 33.75700 1.000 11.78349 350 ASP B C 1
ATOM 4503 O O . ASP B 1 347 ? 37.62000 70.69700 34.36000 1.000 13.77266 350 ASP B O 1
ATOM 4508 N N . SER B 1 348 ? 38.23800 69.72700 32.41300 1.000 10.97517 351 SER B N 1
ATOM 4509 C CA . SER B 1 348 ? 37.44500 70.60000 31.54500 1.000 11.49135 351 SER B CA 1
ATOM 4510 C C . SER B 1 348 ? 35.91700 70.38100 31.78900 1.000 10.99682 351 SER B C 1
ATOM 4511 O O . SER B 1 348 ? 35.14800 71.34600 31.80500 1.000 9.70655 351 SER B O 1
ATOM 4514 N N . SER B 1 349 ? 35.49500 69.11000 31.97200 1.000 8.28629 352 SER B N 1
ATOM 4515 C CA . SER B 1 349 ? 34.08400 68.72600 32.21700 1.000 10.38411 352 SER B CA 1
ATOM 4516 C C . SER B 1 349 ? 33.62800 69.23500 33.56600 1.000 9.06806 352 SER B C 1
ATOM 4517 O O . SER B 1 349 ? 32.51400 69.73300 33.70800 1.000 9.64119 352 SER B O 1
ATOM 4520 N N . TYR B 1 350 ? 34.50600 69.12700 34.55600 1.000 7.37060 353 TYR B N 1
ATOM 4521 C CA . TYR B 1 350 ? 34.26300 69.62800 35.89300 1.000 8.71895 353 TYR B CA 1
ATOM 4522 C C . TYR B 1 350 ? 34.14000 71.15800 35.85700 1.000 9.22771 353 TYR B C 1
ATOM 4523 O O . TYR B 1 350 ? 33.21500 71.70700 36.47300 1.000 9.74908 353 TYR B O 1
ATOM 4532 N N . LEU B 1 351 ? 35.04300 71.84000 35.10400 1.000 7.21614 354 LEU B N 1
ATOM 4533 C CA . LEU B 1 351 ? 34.96400 73.29900 34.96100 1.000 8.14734 354 LEU B CA 1
ATOM 4534 C C . LEU B 1 351 ? 33.61800 73.69900 34.30400 1.000 10.83047 354 LEU B C 1
ATOM 4535 O O . LEU B 1 351 ? 32.96200 74.61400 34.78100 1.000 10.71440 354 LEU B O 1
ATOM 4540 N N . GLY B 1 352 ? 33.21700 72.98300 33.26400 1.000 9.49292 355 GLY B N 1
ATOM 4541 C CA . GLY B 1 352 ? 31.95900 73.25300 32.56200 1.000 9.94051 355 GLY B CA 1
ATOM 4542 C C . GLY B 1 352 ? 30.76500 73.11000 33.47900 1.000 8.34044 355 GLY B C 1
ATOM 4543 O O . GLY B 1 352 ? 29.87100 73.94700 33.46400 1.000 10.06889 355 GLY B O 1
ATOM 4544 N N . TRP B 1 353 ? 30.77500 72.06100 34.30500 1.000 7.20558 356 TRP B N 1
ATOM 4545 C CA . TRP B 1 353 ? 29.73900 71.74700 35.28200 1.000 8.56935 356 TRP B CA 1
ATOM 4546 C C . TRP B 1 353 ? 29.64900 72.83700 36.36400 1.000 7.67152 356 TRP B C 1
ATOM 4547 O O . TRP B 1 353 ? 28.55000 73.20600 36.77100 1.000 8.23392 356 TRP B O 1
ATOM 4558 N N . LEU B 1 354 ? 30.79500 73.35400 36.81700 1.000 7.98013 357 LEU B N 1
ATOM 4559 C CA . LEU B 1 354 ? 30.82700 74.41400 37.82900 1.000 7.31636 357 LEU B CA 1
ATOM 4560 C C . LEU B 1 354 ? 30.25200 75.69100 37.25300 1.000 8.22845 357 LEU B C 1
ATOM 4561 O O . LEU B 1 354 ? 29.47000 76.36200 37.93400 1.000 7.74999 357 LEU B O 1
ATOM 4566 N N . THR B 1 355 ? 30.69400 76.06400 36.02200 1.000 6.13486 358 THR B N 1
ATOM 4567 C CA . THR B 1 355 ? 30.31900 77.31400 35.36500 1.000 7.28119 358 THR B CA 1
ATOM 4568 C C . THR B 1 355 ? 28.79500 77.43900 35.16000 1.000 9.28770 358 THR B C 1
ATOM 4569 O O . THR B 1 355 ? 28.24300 78.50800 35.40600 1.000 7.57152 358 THR B O 1
ATOM 4573 N N . HIS B 1 356 ? 28.13800 76.37500 34.67000 1.000 8.68779 359 HIS B N 1
ATOM 4574 C CA . HIS B 1 356 ? 26.69100 76.42100 34.46800 1.000 8.99264 359 HIS B CA 1
ATOM 4575 C C . HIS B 1 356 ? 25.96300 76.52200 35.78700 1.000 10.13828 359 HIS B C 1
ATOM 4576 O O . HIS B 1 356 ? 24.99400 77.28200 35.87600 1.000 10.45553 359 HIS B O 1
ATOM 4583 N N . GLY B 1 357 ? 26.50700 75.86200 36.81700 1.000 8.09092 360 GLY B N 1
ATOM 4584 C CA . GLY B 1 357 ? 26.04300 75.96600 38.19500 1.000 10.26035 360 GLY B CA 1
ATOM 4585 C C . GLY B 1 357 ? 26.06400 77.40900 38.68900 1.000 11.02255 360 GLY B C 1
ATOM 4586 O O . GLY B 1 357 ? 25.10100 77.84200 39.32500 1.000 11.41485 360 GLY B O 1
ATOM 4587 N N . TYR B 1 358 ? 27.12900 78.19700 38.34000 1.000 9.69939 361 TYR B N 1
ATOM 4588 C CA . TYR B 1 358 ? 27.20100 79.63000 38.67500 1.000 11.64834 361 TYR B CA 1
ATOM 4589 C C . TYR B 1 358 ? 26.24100 80.48300 37.82600 1.000 13.25934 361 TYR B C 1
ATOM 4590 O O . TYR B 1 358 ? 25.77200 81.51000 38.30200 1.000 11.66301 361 TYR B O 1
ATOM 4599 N N . SER B 1 359 ? 25.96700 80.08900 36.56500 1.000 11.04575 362 SER B N 1
ATOM 4600 C CA . SER B 1 359 ? 25.00100 80.83200 35.73000 1.000 12.28397 362 SER B CA 1
ATOM 4601 C C . SER B 1 359 ? 23.63700 80.80400 36.39500 1.000 13.74127 362 SER B C 1
ATOM 4602 O O . SER B 1 359 ? 22.97800 81.83600 36.45100 1.000 16.12642 362 SER B O 1
ATOM 4605 N N . ILE B 1 360 ? 23.24600 79.62900 36.94100 1.000 10.69607 363 ILE B N 1
ATOM 4606 C CA . ILE B 1 360 ? 21.98300 79.38200 37.64200 1.000 12.09726 363 ILE B CA 1
ATOM 4607 C C . ILE B 1 360 ? 21.93900 80.20300 38.93300 1.000 16.05231 363 ILE B C 1
ATOM 4608 O O . ILE B 1 360 ? 20.99300 80.97400 39.13600 1.000 14.31609 363 ILE B O 1
ATOM 4613 N N . LYS B 1 361 ? 22.97000 80.03300 39.79100 1.000 12.82106 364 LYS B N 1
ATOM 4614 C CA . LYS B 1 361 ? 23.12900 80.73500 41.06500 1.000 17.75902 364 LYS B CA 1
ATOM 4615 C C . LYS B 1 361 ? 23.11100 82.27800 40.90400 1.000 18.10294 364 LYS B C 1
ATOM 4616 O O . LYS B 1 361 ? 22.55400 82.95800 41.76000 1.000 17.16058 364 LYS B O 1
ATOM 4622 N N . TYR B 1 362 ? 23.74200 82.82300 39.84400 1.000 16.71209 365 TYR B N 1
ATOM 4623 C CA . TYR B 1 362 ? 23.82100 84.27400 39.67200 1.000 17.18708 365 TYR B CA 1
ATOM 4624 C C . TYR B 1 362 ? 22.78700 84.87300 38.69200 1.000 18.66917 365 TYR B C 1
ATOM 4625 O O . TYR B 1 362 ? 23.01800 85.93600 38.10800 1.000 18.73975 365 TYR B O 1
ATOM 4634 N N . GLY B 1 363 ? 21.63800 84.21400 38.58200 1.000 17.50392 366 GLY B N 1
ATOM 4635 C CA . GLY B 1 363 ? 20.48400 84.68200 37.82000 1.000 19.38794 366 GLY B CA 1
ATOM 4636 C C . GLY B 1 363 ? 20.59500 84.83300 36.31400 1.000 22.12627 366 GLY B C 1
ATOM 4637 O O . GLY B 1 363 ? 19.88300 85.65900 35.74000 1.000 22.28705 366 GLY B O 1
ATOM 4638 N N . LEU B 1 364 ? 21.44900 84.04000 35.65600 1.000 19.24471 367 LEU B N 1
ATOM 4639 C CA . LEU B 1 364 ? 21.55000 84.05000 34.19200 1.000 19.12716 367 LEU B CA 1
ATOM 4640 C C . LEU B 1 364 ? 20.59000 83.01900 33.57800 1.000 19.65685 367 LEU B C 1
ATOM 4641 O O . LEU B 1 364 ? 20.08800 83.22000 32.47000 1.000 26.42039 367 LEU B O 1
ATOM 4646 N N . SER B 1 365 ? 20.27700 81.95800 34.34000 1.000 19.34125 368 SER B N 1
ATOM 4647 C CA . SER B 1 365 ? 19.36200 80.90200 33.93400 1.000 18.60537 368 SER B CA 1
ATOM 4648 C C . SER B 1 365 ? 18.28700 80.73800 35.03400 1.000 21.22115 368 SER B C 1
ATOM 4649 O O . SER B 1 365 ? 18.43400 79.88000 35.90700 1.000 18.92707 368 SER B O 1
ATOM 4652 N N . PRO B 1 366 ? 17.20600 81.57900 35.02400 1.000 26.25597 369 PRO B N 1
ATOM 4653 C CA . PRO B 1 366 ? 16.18700 81.47400 36.07900 1.000 24.93647 369 PRO B CA 1
ATOM 4654 C C . PRO B 1 366 ? 15.15400 80.36300 35.89800 1.000 24.80492 369 PRO B C 1
ATOM 4655 O O . PRO B 1 366 ? 14.71500 80.06600 34.78500 1.000 25.95665 369 PRO B O 1
ATOM 4659 N N . ASN B 1 367 ? 14.75500 79.76500 37.02600 1.000 28.24010 370 ASN B N 1
ATOM 4660 C CA . ASN B 1 367 ? 13.77600 78.68000 37.11200 1.000 31.74198 370 ASN B CA 1
ATOM 4661 C C . ASN B 1 367 ? 13.16200 78.68200 38.51200 1.000 33.39090 370 ASN B C 1
ATOM 4662 O O . ASN B 1 367 ? 13.84600 78.98000 39.49400 1.000 30.52261 370 ASN B O 1
ATOM 4667 N N . ASN B 1 368 ? 11.87000 78.34300 38.59600 1.000 37.40365 371 ASN B N 1
ATOM 4668 C CA . ASN B 1 368 ? 11.12900 78.23500 39.85000 1.000 39.31114 371 ASN B CA 1
ATOM 4669 C C . ASN B 1 368 ? 11.74300 77.09100 40.66400 1.000 40.52868 371 ASN B C 1
ATOM 4670 O O . ASN B 1 368 ? 11.98000 77.24100 41.86400 1.000 44.97963 371 ASN B O 1
ATOM 4675 N N . GLU B 1 369 ? 12.04600 75.97000 39.98800 1.000 39.62990 372 GLU B N 1
ATOM 4676 C CA . GLU B 1 369 ? 12.64200 74.80400 40.61400 1.000 40.61021 372 GLU B CA 1
ATOM 4677 C C . GLU B 1 369 ? 14.16400 74.79100 40.51900 1.000 38.41860 372 GLU B C 1
ATOM 4678 O O . GLU B 1 369 ? 14.74800 75.25000 39.52900 1.000 32.36348 372 GLU B O 1
ATOM 4684 N N . ARG B 1 370 ? 14.79200 74.25100 41.57500 1.000 35.55543 373 ARG B N 1
ATOM 4685 C CA . ARG B 1 370 ? 16.22400 74.06000 41.70500 1.000 33.38852 373 ARG B CA 1
ATOM 4686 C C . ARG B 1 370 ? 16.67100 73.06300 40.67000 1.000 26.37427 373 ARG B C 1
ATOM 4687 O O . ARG B 1 370 ? 15.88500 72.20700 40.22700 1.000 27.23208 373 ARG B O 1
ATOM 4695 N N . SER B 1 371 ? 17.93600 73.19400 40.26400 1.000 20.41383 374 SER B N 1
ATOM 4696 C CA . SER B 1 371 ? 18.57900 72.31200 39.30900 1.000 19.30965 374 SER B CA 1
ATOM 4697 C C . SER B 1 371 ? 18.65500 70.90000 39.88400 1.000 18.62265 374 SER B C 1
ATOM 4698 O O . SER B 1 371 ? 18.89600 70.73000 41.08500 1.000 16.12809 374 SER B O 1
ATOM 4709 N N . PHE B 1 373 ? 20.81800 68.81400 38.40800 1.000 16.24252 376 PHE B N 1
ATOM 4710 C CA . PHE B 1 373 ? 22.14000 68.37800 37.93400 1.000 13.63080 376 PHE B CA 1
ATOM 4711 C C . PHE B 1 373 ? 23.34400 69.18900 38.39200 1.000 12.59710 376 PHE B C 1
ATOM 4712 O O . PHE B 1 373 ? 24.45000 68.65600 38.37700 1.000 12.21652 376 PHE B O 1
ATOM 4720 N N . PHE B 1 374 ? 23.15300 70.48500 38.68500 1.000 11.47755 377 PHE B N 1
ATOM 4721 C CA . PHE B 1 374 ? 24.23600 71.43000 38.99600 1.000 11.34969 377 PHE B CA 1
ATOM 4722 C C . PHE B 1 374 ? 24.22900 71.88400 40.45400 1.000 11.94949 377 PHE B C 1
ATOM 4723 O O . PHE B 1 374 ? 23.24100 71.65900 41.14100 1.000 14.04174 377 PHE B O 1
ATOM 4731 N N . GLN B 1 375 ? 25.33900 72.49700 40.92700 1.000 12.05591 378 GLN B N 1
ATOM 4732 C CA . GLN B 1 375 ? 25.50100 73.04800 42.29100 1.000 14.69688 378 GLN B CA 1
ATOM 4733 C C . GLN B 1 375 ? 25.33900 72.01600 43.42100 1.000 17.26544 378 GLN B C 1
ATOM 4734 O O . GLN B 1 375 ? 24.84100 72.33200 44.51300 1.000 21.60712 378 GLN B O 1
ATOM 4740 N N . ASP B 1 376 ? 25.71800 70.78000 43.14800 1.000 14.54590 379 ASP B N 1
ATOM 4741 C CA . ASP B 1 376 ? 25.61800 69.69000 44.09800 1.000 13.83610 379 ASP B CA 1
ATOM 4742 C C . ASP B 1 376 ? 26.68700 68.71000 43.73400 1.000 12.61577 379 ASP B C 1
ATOM 4743 O O . ASP B 1 376 ? 26.62500 68.07800 42.66100 1.000 11.84552 379 ASP B O 1
ATOM 4748 N N . GLY B 1 377 ? 27.64800 68.59400 44.64500 1.000 11.34079 380 GLY B N 1
ATOM 4749 C CA . GLY B 1 377 ? 28.80700 67.71100 44.55000 1.000 11.46145 380 GLY B CA 1
ATOM 4750 C C . GLY B 1 377 ? 28.43100 66.26900 44.31900 1.000 9.89935 380 GLY B C 1
ATOM 4751 O O . GLY B 1 377 ? 29.17800 65.54400 43.67500 1.000 13.01065 380 GLY B O 1
ATOM 4752 N N . ARG B 1 378 ? 27.27000 65.84100 44.84600 1.000 10.66142 381 ARG B N 1
ATOM 4753 C CA . ARG B 1 378 ? 26.77600 64.47600 44.65000 1.000 12.43498 381 ARG B CA 1
ATOM 4754 C C . ARG B 1 378 ? 26.39600 64.25200 43.19500 1.000 12.28744 381 ARG B C 1
ATOM 4755 O O . ARG B 1 378 ? 26.58600 63.15700 42.68900 1.000 12.87036 381 ARG B O 1
ATOM 4763 N N . LYS B 1 379 ? 25.84300 65.27100 42.53300 1.000 11.69556 382 LYS B N 1
ATOM 4764 C CA . LYS B 1 379 ? 25.44100 65.16000 41.12700 1.000 10.04905 382 LYS B CA 1
ATOM 4765 C C . LYS B 1 379 ? 26.65700 65.15500 40.21000 1.000 12.18163 382 LYS B C 1
ATOM 4766 O O . LYS B 1 379 ? 26.69200 64.33700 39.28900 1.000 12.39963 382 LYS B O 1
ATOM 4772 N N . TYR B 1 380 ? 27.70300 65.96800 40.50900 1.000 9.34176 383 TYR B N 1
ATOM 4773 C CA . TYR B 1 380 ? 28.92900 65.89100 39.69800 1.000 9.65822 383 TYR B CA 1
ATOM 4774 C C . TYR B 1 380 ? 29.55000 64.47500 39.80300 1.000 10.50394 383 TYR B C 1
ATOM 4775 O O . TYR B 1 380 ? 30.02100 63.96100 38.78700 1.000 9.50610 383 TYR B O 1
ATOM 4784 N N . ALA B 1 381 ? 29.51900 63.84500 41.00600 1.000 9.52296 384 ALA B N 1
ATOM 4785 C CA . ALA B 1 381 ? 30.04700 62.48200 41.23100 1.000 12.10129 384 ALA B CA 1
ATOM 4786 C C . ALA B 1 381 ? 29.30900 61.44500 40.36000 1.000 11.88797 384 ALA B C 1
ATOM 4787 O O . ALA B 1 381 ? 29.92800 60.50000 39.87900 1.000 15.36731 384 ALA B O 1
ATOM 4789 N N . GLU B 1 382 ? 27.99300 61.59800 40.19800 1.000 11.42662 385 GLU B N 1
ATOM 4790 C CA . GLU B 1 382 ? 27.20300 60.69100 39.35500 1.000 16.14367 385 GLU B CA 1
ATOM 4791 C C . GLU B 1 382 ? 27.54600 60.89600 37.87900 1.000 15.61004 385 GLU B C 1
ATOM 4792 O O . GLU B 1 382 ? 27.81900 59.92300 37.18100 1.000 16.32628 385 GLU B O 1
ATOM 4798 N N . LEU B 1 383 ? 27.67300 62.16400 37.44900 1.000 14.26418 386 LEU B N 1
ATOM 4799 C CA . LEU B 1 383 ? 28.03000 62.52400 36.06900 1.000 12.66454 386 LEU B CA 1
ATOM 4800 C C . LEU B 1 383 ? 29.43400 62.05100 35.70800 1.000 14.84161 386 LEU B C 1
ATOM 4801 O O . LEU B 1 383 ? 29.64300 61.51000 34.61400 1.000 13.67361 386 LEU B O 1
ATOM 4806 N N . TYR B 1 384 ? 30.36900 62.17100 36.67700 1.000 11.93763 387 TYR B N 1
ATOM 4807 C CA . TYR B 1 384 ? 31.75200 61.74600 36.55000 1.000 13.09106 387 TYR B CA 1
ATOM 4808 C C . TYR B 1 384 ? 31.83400 60.23300 36.43500 1.000 13.09617 387 TYR B C 1
ATOM 4809 O O . TYR B 1 384 ? 32.60100 59.74600 35.60600 1.000 14.04377 387 TYR B O 1
ATOM 4818 N N . ALA B 1 385 ? 31.05500 59.50000 37.25500 1.000 15.16379 388 ALA B N 1
ATOM 4819 C CA . ALA B 1 385 ? 30.98400 58.03300 37.25500 1.000 16.74083 388 ALA B CA 1
ATOM 4820 C C . ALA B 1 385 ? 30.50300 57.51700 35.90600 1.000 18.31046 388 ALA B C 1
ATOM 4821 O O . ALA B 1 385 ? 31.01400 56.51100 35.43900 1.000 25.00275 388 ALA B O 1
ATOM 4823 N N . PHE B 1 386 ? 29.55700 58.22700 35.29500 1.000 19.62933 389 PHE B N 1
ATOM 4824 C CA . PHE B 1 386 ? 28.99000 57.89300 33.97200 1.000 17.65056 389 PHE B CA 1
ATOM 4825 C C . PHE B 1 386 ? 30.05600 58.09300 32.90900 1.000 23.62388 389 PHE B C 1
ATOM 4826 O O . PHE B 1 386 ? 30.20900 57.24000 32.08600 1.000 28.75231 389 PHE B O 1
ATOM 4834 N N . SER B 1 387 ? 30.78100 59.20100 32.94100 1.000 22.25954 390 SER B N 1
ATOM 4835 C CA . SER B 1 387 ? 31.80600 59.46200 31.90400 1.000 22.46360 390 SER B CA 1
ATOM 4836 C C . SER B 1 387 ? 32.90400 58.39400 31.95500 1.000 31.65448 390 SER B C 1
ATOM 4837 O O . SER B 1 387 ? 33.41800 58.05500 30.92500 1.000 31.96588 390 SER B O 1
ATOM 4840 N N . LYS B 1 388 ? 33.26800 57.94300 33.16200 1.000 27.55271 391 LYS B N 1
ATOM 4841 C CA . LYS B 1 388 ? 34.30600 56.91000 33.42400 1.000 37.25496 391 LYS B CA 1
ATOM 4842 C C . LYS B 1 388 ? 33.64100 55.53600 33.30800 1.000 43.55211 391 LYS B C 1
ATOM 4843 O O . LYS B 1 388 ? 33.49100 54.87100 34.30200 1.000 51.88890 391 LYS B O 1
ATOM 4849 N N . SER B 1 389 ? 33.34900 55.12500 32.09000 1.000 48.79160 392 SER B N 1
ATOM 4850 C CA . SER B 1 389 ? 32.61800 53.89700 31.66000 1.000 67.12010 392 SER B CA 1
ATOM 4851 C C . SER B 1 389 ? 31.11100 54.13400 31.67600 1.000 71.57853 392 SER B C 1
ATOM 4852 O O . SER B 1 389 ? 30.57800 54.04700 32.75100 1.000 50.26700 392 SER B O 1
ATOM 4855 N N . PRO B 1 396 ? 22.39200 50.24300 34.62800 1.000 45.23325 399 PRO B N 1
ATOM 4856 C CA . PRO B 1 396 ? 22.48100 51.45100 35.47000 1.000 43.30620 399 PRO B CA 1
ATOM 4857 C C . PRO B 1 396 ? 22.10100 51.19400 36.93200 1.000 44.48146 399 PRO B C 1
ATOM 4858 O O . PRO B 1 396 ? 21.17900 50.41900 37.21100 1.000 40.31604 399 PRO B O 1
ATOM 4862 N N . GLY B 1 397 ? 22.85400 51.80300 37.84600 1.000 37.65392 400 GLY B N 1
ATOM 4863 C CA . GLY B 1 397 ? 22.60600 51.69400 39.27900 1.000 38.22099 400 GLY B CA 1
ATOM 4864 C C . GLY B 1 397 ? 21.47000 52.60300 39.70600 1.000 41.33503 400 GLY B C 1
ATOM 4865 O O . GLY B 1 397 ? 21.06100 53.47800 38.93400 1.000 40.31088 400 GLY B O 1
ATOM 4866 N N . GLU B 1 398 ? 20.95900 52.41500 40.94400 1.000 39.45716 401 GLU B N 1
ATOM 4867 C CA . GLU B 1 398 ? 19.86500 53.20900 41.52700 1.000 44.63710 401 GLU B CA 1
ATOM 4868 C C . GLU B 1 398 ? 20.07000 54.74300 41.38800 1.000 41.61729 401 GLU B C 1
ATOM 4869 O O . GLU B 1 398 ? 19.11500 55.45800 41.07600 1.000 37.42168 401 GLU B O 1
ATOM 4875 N N . HIS B 1 399 ? 21.31600 55.23000 41.59000 1.000 39.73210 402 HIS B N 1
ATOM 4876 C CA . HIS B 1 399 ? 21.65600 56.65200 41.46800 1.000 41.00866 402 HIS B CA 1
ATOM 4877 C C . HIS B 1 399 ? 21.67200 57.12000 40.01500 1.000 34.42261 402 HIS B C 1
ATOM 4878 O O . HIS B 1 399 ? 21.21300 58.22600 39.73100 1.000 35.25766 402 HIS B O 1
ATOM 4885 N N . LEU B 1 400 ? 22.18400 56.28000 39.09800 1.000 34.73944 403 LEU B N 1
ATOM 4886 C CA . LEU B 1 400 ? 22.19900 56.58200 37.67000 1.000 29.99982 403 LEU B CA 1
ATOM 4887 C C . LEU B 1 400 ? 20.78300 56.56800 37.08600 1.000 30.91266 403 LEU B C 1
ATOM 4888 O O . LEU B 1 400 ? 20.43700 57.49600 36.35800 1.000 28.61971 403 LEU B O 1
ATOM 4893 N N . LYS B 1 401 ? 19.95400 55.55100 37.44000 1.000 33.73858 404 LYS B N 1
ATOM 4894 C CA . LYS B 1 401 ? 18.55200 55.45500 37.00400 1.000 31.70538 404 LYS B CA 1
ATOM 4895 C C . LYS B 1 401 ? 17.80600 56.72500 37.42600 1.000 26.04323 404 LYS B C 1
ATOM 4896 O O . LYS B 1 401 ? 16.99200 57.22300 36.66100 1.000 23.61921 404 LYS B O 1
ATOM 4902 N N . ASP B 1 402 ? 18.11900 57.26200 38.62300 1.000 27.33603 405 ASP B N 1
ATOM 4903 C CA . ASP B 1 402 ? 17.54000 58.50500 39.13700 1.000 30.39623 405 ASP B CA 1
ATOM 4904 C C . ASP B 1 402 ? 17.95900 59.66500 38.24000 1.000 26.23398 405 ASP B C 1
ATOM 4905 O O . ASP B 1 402 ? 17.10600 60.44200 37.81800 1.000 26.85576 405 ASP B O 1
ATOM 4910 N N . LEU B 1 403 ? 19.27300 59.76800 37.94100 1.000 27.91094 406 LEU B N 1
ATOM 4911 C CA . LEU B 1 403 ? 19.85000 60.81700 37.09900 1.000 24.94545 406 LEU B CA 1
ATOM 4912 C C . LEU B 1 403 ? 19.26700 60.80600 35.68000 1.000 23.21449 406 LEU B C 1
ATOM 4913 O O . LEU B 1 403 ? 18.90800 61.86100 35.16500 1.000 22.93389 406 LEU B O 1
ATOM 4918 N N . LEU B 1 404 ? 19.16300 59.62100 35.06400 1.000 26.14479 407 LEU B N 1
ATOM 4919 C CA . LEU B 1 404 ? 18.61400 59.46300 33.71300 1.000 22.67239 407 LEU B CA 1
ATOM 4920 C C . LEU B 1 404 ? 17.12300 59.82000 33.64100 1.000 21.46295 407 LEU B C 1
ATOM 4921 O O . LEU B 1 404 ? 16.66500 60.34700 32.62200 1.000 18.68717 407 LEU B O 1
ATOM 4926 N N . ALA B 1 405 ? 16.36400 59.52500 34.72100 1.000 21.25725 408 ALA B N 1
ATOM 4927 C CA . ALA B 1 405 ? 14.94200 59.87100 34.81900 1.000 22.68999 408 ALA B CA 1
ATOM 4928 C C . ALA B 1 405 ? 14.77300 61.41000 34.81000 1.000 20.72043 408 ALA B C 1
ATOM 4929 O O . ALA B 1 405 ? 13.84800 61.92400 34.18200 1.000 21.12486 408 ALA B O 1
ATOM 4931 N N . LYS B 1 406 ? 15.70900 62.13200 35.45400 1.000 24.08618 409 LYS B N 1
ATOM 4932 C CA . LYS B 1 406 ? 15.73800 63.59900 35.52800 1.000 21.31160 409 LYS B CA 1
ATOM 4933 C C . LYS B 1 406 ? 16.11800 64.21200 34.17900 1.000 19.52729 409 LYS B C 1
ATOM 4934 O O . LYS B 1 406 ? 15.55200 65.24300 33.81100 1.000 21.41595 409 LYS B O 1
ATOM 4940 N N . ILE B 1 407 ? 17.01700 63.54500 33.41500 1.000 17.67319 410 ILE B N 1
ATOM 4941 C CA . ILE B 1 407 ? 17.42100 63.96600 32.06200 1.000 16.45374 410 ILE B CA 1
ATOM 4942 C C . ILE B 1 407 ? 16.22900 63.92500 31.11900 1.000 22.19862 410 ILE B C 1
ATOM 4943 O O . ILE B 1 407 ? 15.99700 64.88300 30.37900 1.000 18.54234 410 ILE B O 1
ATOM 4948 N N . ASN B 1 408 ? 15.46200 62.81900 31.17700 1.000 22.25228 411 ASN B N 1
ATOM 4949 C CA . ASN B 1 408 ? 14.26600 62.59200 30.39500 1.000 20.27210 411 ASN B CA 1
ATOM 4950 C C . ASN B 1 408 ? 13.17700 63.59500 30.74200 1.000 17.85484 411 ASN B C 1
ATOM 4951 O O . ASN B 1 408 ? 12.41200 63.99700 29.86400 1.000 17.89469 411 ASN B O 1
ATOM 4956 N N . LYS B 1 409 ? 13.10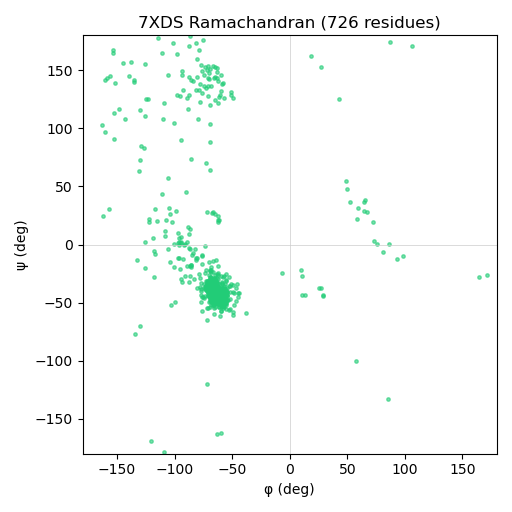800 63.99800 32.02100 1.000 18.69247 412 LYS B N 1
ATOM 4957 C CA . LYS B 1 409 ? 12.14400 64.99400 32.48300 1.000 21.35452 412 LYS B CA 1
ATOM 4958 C C . LYS B 1 409 ? 12.48600 66.36500 31.86400 1.000 19.54282 412 LYS B C 1
ATOM 4959 O O . LYS B 1 409 ? 11.58400 67.07200 31.44700 1.000 22.14680 412 LYS B O 1
ATOM 4965 N N . SER B 1 410 ? 13.78700 66.70300 31.75400 1.000 21.12672 413 SER B N 1
ATOM 4966 C CA . SER B 1 410 ? 14.27800 67.94400 31.13400 1.000 17.74234 413 SER B CA 1
ATOM 4967 C C . SER B 1 410 ? 14.08200 67.90600 29.62500 1.000 17.37656 413 SER B C 1
ATOM 4968 O O . SER B 1 410 ? 13.72100 68.92500 29.02600 1.000 17.11485 413 SER B O 1
ATOM 4971 N N . LYS B 1 411 ? 14.32900 66.73700 29.01000 1.000 13.91152 414 LYS B N 1
ATOM 4972 C CA . LYS B 1 411 ? 14.13400 66.54800 27.58100 1.000 17.93966 414 LYS B CA 1
ATOM 4973 C C . LYS B 1 411 ? 12.65000 66.71900 27.27100 1.000 16.64932 414 LYS B C 1
ATOM 4974 O O . LYS B 1 411 ? 12.31400 67.39700 26.30500 1.000 18.07295 414 LYS B O 1
ATOM 4980 N N . GLY B 1 412 ? 11.79400 66.20600 28.15200 1.000 14.96554 415 GLY B N 1
ATOM 4981 C CA . GLY B 1 412 ? 10.34600 66.33100 28.03700 1.000 17.28778 415 GLY B CA 1
ATOM 4982 C C . GLY B 1 412 ? 9.89400 67.77600 28.07600 1.000 21.68455 415 GLY B C 1
ATOM 4983 O O . GLY B 1 412 ? 9.06600 68.16900 27.25900 1.000 22.17139 415 GLY B O 1
ATOM 4984 N N . ILE B 1 413 ? 10.46400 68.59600 28.99800 1.000 20.48354 416 ILE B N 1
ATOM 4985 C CA . ILE B 1 413 ? 10.12300 70.01900 29.11000 1.000 19.61108 416 ILE B CA 1
ATOM 4986 C C . ILE B 1 413 ? 10.58300 70.76700 27.85100 1.000 21.58615 416 ILE B C 1
ATOM 4987 O O . ILE B 1 413 ? 9.78200 71.48400 27.23400 1.000 21.27490 416 ILE B O 1
ATOM 4992 N N . PHE B 1 414 ? 11.84800 70.54100 27.44900 1.000 18.92663 417 PHE B N 1
ATOM 4993 C CA . PHE B 1 414 ? 12.45000 71.13800 26.26200 1.000 20.21470 417 PHE B CA 1
ATOM 4994 C C . PHE B 1 414 ? 11.61000 70.88400 24.98900 1.000 20.36919 417 PHE B C 1
ATOM 4995 O O . PHE B 1 414 ? 11.31700 71.83100 24.26300 1.000 21.69511 417 PHE B O 1
ATOM 5003 N N . LEU B 1 415 ? 11.19400 69.62600 24.76700 1.000 21.75065 418 LEU B N 1
ATOM 5004 C CA . LEU B 1 415 ? 10.43000 69.19200 23.59200 1.000 22.27086 418 LEU B CA 1
ATOM 5005 C C . LEU B 1 415 ? 8.95400 69.56000 23.60300 1.000 21.80904 418 LEU B C 1
ATOM 5006 O O . LEU B 1 415 ? 8.31600 69.49500 22.54300 1.000 26.74327 418 LEU B O 1
ATOM 5011 N N . ASP B 1 416 ? 8.39800 69.92200 24.77400 1.000 22.83947 419 ASP B N 1
ATOM 5012 C CA . ASP B 1 416 ? 6.98200 70.26800 24.89300 1.000 22.09022 419 ASP B CA 1
ATOM 5013 C C . ASP B 1 416 ? 6.69700 71.70600 24.41700 1.000 25.60440 419 ASP B C 1
ATOM 5014 O O . ASP B 1 416 ? 7.01700 72.66900 25.12000 1.000 21.74864 419 ASP B O 1
ATOM 5019 N N . GLN B 1 417 ? 6.03900 71.83300 23.24000 1.000 27.38436 420 GLN B N 1
ATOM 5020 C CA . GLN B 1 417 ? 5.64700 73.11900 22.64200 1.000 25.53888 420 GLN B CA 1
ATOM 5021 C C . GLN B 1 417 ? 4.56700 73.88400 23.45600 1.000 24.79682 420 GLN B C 1
ATOM 5022 O O . GLN B 1 417 ? 4.39700 75.09000 23.23600 1.000 28.03822 420 GLN B O 1
ATOM 5028 N N . ASN B 1 418 ? 3.89500 73.20700 24.42200 1.000 23.69957 421 ASN B N 1
ATOM 5029 C CA . ASN B 1 418 ? 2.89800 73.82700 25.31100 1.000 25.88366 421 ASN B CA 1
ATOM 5030 C C . ASN B 1 418 ? 3.52800 74.47200 26.54600 1.000 27.68206 421 ASN B C 1
ATOM 5031 O O . ASN B 1 418 ? 2.88600 75.30000 27.19500 1.000 23.06206 421 ASN B O 1
ATOM 5036 N N . ALA B 1 419 ? 4.79200 74.10500 26.86100 1.000 25.86794 422 ALA B N 1
ATOM 5037 C CA . ALA B 1 419 ? 5.51500 74.62000 28.01500 1.000 24.54161 422 ALA B CA 1
ATOM 5038 C C . ALA B 1 419 ? 5.97600 76.07000 27.82100 1.000 20.85367 422 ALA B C 1
ATOM 5039 O O . ALA B 1 419 ? 6.19500 76.50900 26.69000 1.000 20.15192 422 ALA B O 1
ATOM 5041 N N . LEU B 1 420 ? 6.13000 76.80100 28.92100 1.000 18.49275 423 LEU B N 1
ATOM 5042 C CA . LEU B 1 420 ? 6.59200 78.21000 28.85800 1.000 19.65564 423 LEU B CA 1
ATOM 5043 C C . LEU B 1 420 ? 8.01000 78.24800 28.28600 1.000 20.61248 423 LEU B C 1
ATOM 5044 O O . LEU B 1 420 ? 8.77300 77.33700 28.56500 1.000 18.03040 423 LEU B O 1
ATOM 5049 N N . LEU B 1 421 ? 8.26900 79.28300 27.49800 1.000 17.46064 424 LEU B N 1
ATOM 5050 C CA . LEU B 1 421 ? 9.52900 79.59500 26.83600 1.000 23.71383 424 LEU B CA 1
ATOM 5051 C C . LEU B 1 421 ? 10.69000 79.59300 27.84500 1.000 18.60539 424 LEU B C 1
ATOM 5052 O O . LEU B 1 421 ? 11.74800 79.08000 27.53300 1.000 19.56661 424 LEU B O 1
ATOM 5057 N N . ASP B 1 422 ? 10.46100 80.14700 29.05500 1.000 18.60339 425 ASP B N 1
ATOM 5058 C CA . ASP B 1 422 ? 11.42700 80.24300 30.14500 1.000 20.55638 425 ASP B CA 1
ATOM 5059 C C . ASP B 1 422 ? 11.79000 78.85700 30.64200 1.000 20.25798 425 ASP B C 1
ATOM 5060 O O . ASP B 1 422 ? 12.96300 78.59300 30.83100 1.000 18.04251 425 ASP B O 1
ATOM 5065 N N . LYS B 1 423 ? 10.79600 77.94300 30.74400 1.000 17.58721 426 LYS B N 1
ATOM 5066 C CA . LYS B 1 423 ? 11.05100 76.57100 31.18700 1.000 17.64383 426 LYS B CA 1
ATOM 5067 C C . LYS B 1 423 ? 11.81100 75.76200 30.13000 1.000 17.09078 426 LYS B C 1
ATOM 5068 O O . LYS B 1 423 ? 12.75500 75.05200 30.46900 1.000 15.75419 426 LYS B O 1
ATOM 5074 N N . ARG B 1 424 ? 11.40500 75.88200 28.85600 1.000 15.14002 427 ARG B N 1
ATOM 5075 C CA . ARG B 1 424 ? 12.04200 75.20200 27.72700 1.000 15.76308 427 ARG B CA 1
ATOM 5076 C C . ARG B 1 424 ? 13.49500 75.66500 27.48900 1.000 16.59527 427 ARG B C 1
ATOM 5077 O O . ARG B 1 424 ? 14.33400 74.84100 27.13600 1.000 14.61876 427 ARG B O 1
ATOM 5085 N N . ILE B 1 425 ? 13.78800 76.97900 27.63900 1.000 15.90350 428 ILE B N 1
ATOM 5086 C CA . ILE B 1 425 ? 15.15100 77.48500 27.41000 1.000 14.90497 428 ILE B CA 1
ATOM 5087 C C . ILE B 1 425 ? 16.07000 77.05500 28.54500 1.000 13.45917 428 ILE B C 1
ATOM 5088 O O . ILE B 1 425 ? 17.25300 76.77700 28.30400 1.000 13.34450 428 ILE B O 1
ATOM 5093 N N . TYR B 1 426 ? 15.52200 77.00800 29.78000 1.000 11.82458 429 TYR B N 1
ATOM 5094 C CA . TYR B 1 426 ? 16.26200 76.57900 30.95700 1.000 14.61544 429 TYR B CA 1
ATOM 5095 C C . TYR B 1 426 ? 16.70600 75.11200 30.76800 1.000 14.06095 429 TYR B C 1
ATOM 5096 O O . TYR B 1 426 ? 17.89900 74.80700 30.91000 1.000 11.16731 429 TYR B O 1
ATOM 5105 N N . ALA B 1 427 ? 15.75000 74.23300 30.40100 1.000 11.27928 430 ALA B N 1
ATOM 5106 C CA . ALA B 1 427 ? 15.99100 72.81600 30.10400 1.000 12.22238 430 ALA B CA 1
ATOM 5107 C C . ALA B 1 427 ? 17.00500 72.70000 28.96300 1.000 11.53166 430 ALA B C 1
ATOM 5108 O O . ALA B 1 427 ? 17.90900 71.88400 29.05600 1.000 11.52519 430 ALA B O 1
ATOM 5110 N N . PHE B 1 428 ? 16.91100 73.58500 27.94200 1.000 9.83203 431 PHE B N 1
ATOM 5111 C CA . PHE B 1 428 ? 17.86900 73.60200 26.84300 1.000 11.88078 431 PHE B CA 1
ATOM 5112 C C . PHE B 1 428 ? 19.28400 73.84100 27.35700 1.000 11.89072 431 PHE B C 1
ATOM 5113 O O . PHE B 1 428 ? 20.17800 73.08200 27.00100 1.000 12.44731 431 PHE B O 1
ATOM 5121 N N . HIS B 1 429 ? 19.48300 74.89800 28.16400 1.000 9.92430 432 HIS B N 1
ATOM 5122 C CA . HIS B 1 429 ? 20.79700 75.26800 28.70000 1.000 11.57663 432 HIS B CA 1
ATOM 5123 C C . HIS B 1 429 ? 21.41600 74.15300 29.54800 1.000 9.95892 432 HIS B C 1
ATOM 5124 O O . HIS B 1 429 ? 22.58900 73.84500 29.37000 1.000 13.51923 432 HIS B O 1
ATOM 5131 N N . GLU B 1 430 ? 20.60900 73.50800 30.40500 1.000 9.57435 433 GLU B N 1
ATOM 5132 C CA . GLU B 1 430 ? 21.02300 72.37300 31.22500 1.000 10.27959 433 GLU B CA 1
ATOM 5133 C C . GLU B 1 430 ? 21.49500 71.15600 30.37300 1.000 12.45888 433 GLU B C 1
ATOM 5134 O O . GLU B 1 430 ? 22.59100 70.64000 30.58700 1.000 10.29120 433 GLU B O 1
ATOM 5140 N N . LEU B 1 431 ? 20.68000 70.74700 29.38500 1.000 11.83409 434 LEU B N 1
ATOM 5141 C CA . LEU B 1 431 ? 20.93400 69.60900 28.49200 1.000 10.75942 434 LEU B CA 1
ATOM 5142 C C . LEU B 1 431 ? 22.12000 69.88300 27.58000 1.000 11.55108 434 LEU B C 1
ATOM 5143 O O . LEU B 1 431 ? 22.90800 68.97700 27.32600 1.000 12.73792 434 LEU B O 1
ATOM 5148 N N . ASN B 1 432 ? 22.26500 71.13800 27.11700 1.000 9.73835 435 ASN B N 1
ATOM 5149 C CA . ASN B 1 432 ? 23.39500 71.53500 26.27500 1.000 8.77202 435 ASN B CA 1
ATOM 5150 C C . ASN B 1 432 ? 24.72100 71.45400 27.04400 1.000 10.67734 435 ASN B C 1
ATOM 5151 O O . ASN B 1 432 ? 25.67700 70.90900 26.51900 1.000 11.13590 435 ASN B O 1
ATOM 5156 N N . THR B 1 433 ? 24.75700 71.92600 28.30200 1.000 11.47089 436 THR B N 1
ATOM 5157 C CA . THR B 1 433 ? 25.94200 71.85000 29.15900 1.000 10.64930 436 THR B CA 1
ATOM 5158 C C . THR B 1 433 ? 26.25200 70.38000 29.45000 1.000 10.16472 436 THR B C 1
ATOM 5159 O O . THR B 1 433 ? 27.41300 69.96700 29.33800 1.000 10.84881 436 THR B O 1
ATOM 5163 N N . LEU B 1 434 ? 25.20600 69.60100 29.80600 1.000 9.19307 437 LEU B N 1
ATOM 5164 C CA . LEU B 1 434 ? 25.31100 68.17300 30.13200 1.000 9.83467 437 LEU B CA 1
ATOM 5165 C C . LEU B 1 434 ? 25.90800 67.37700 29.01900 1.000 11.38256 437 LEU B C 1
ATOM 5166 O O . LEU B 1 434 ? 26.84100 66.62900 29.27500 1.000 11.29207 437 LEU B O 1
ATOM 5171 N N . GLU B 1 435 ? 25.38500 67.53500 27.78300 1.000 12.85911 438 GLU B N 1
ATOM 5172 C CA . GLU B 1 435 ? 25.88600 66.82700 26.60300 1.000 14.15682 438 GLU B CA 1
ATOM 5173 C C . GLU B 1 435 ? 27.28000 67.28100 26.18100 1.000 14.10745 438 GLU B C 1
ATOM 5174 O O . GLU B 1 435 ? 28.07600 66.45200 25.75600 1.000 14.83962 438 GLU B O 1
ATOM 5180 N N . THR B 1 436 ? 27.57900 68.59000 26.31300 1.000 13.44150 439 THR B N 1
ATOM 5181 C CA . THR B 1 436 ? 28.87600 69.16800 25.98100 1.000 10.76546 439 THR B CA 1
ATOM 5182 C C . THR B 1 436 ? 29.97500 68.57400 26.85500 1.000 11.90138 439 THR B C 1
ATOM 5183 O O . THR B 1 436 ? 31.03400 68.20900 26.33800 1.000 11.66358 439 THR B O 1
ATOM 5187 N N . HIS B 1 437 ? 29.73300 68.50200 28.17900 1.000 10.31544 440 HIS B N 1
ATOM 5188 C CA . HIS B 1 437 ? 30.75200 68.07300 29.12600 1.000 10.74936 440 HIS B CA 1
ATOM 5189 C C . HIS B 1 437 ? 30.70100 66.58900 29.48600 1.000 14.22402 440 HIS B C 1
ATOM 5190 O O . HIS B 1 437 ? 31.72800 66.05200 29.92400 1.000 14.14864 440 HIS B O 1
ATOM 5197 N N . PHE B 1 438 ? 29.53700 65.92000 29.28700 1.000 12.06554 441 PHE B N 1
ATOM 5198 C CA . PHE B 1 438 ? 29.38500 64.47400 29.55800 1.000 13.00544 441 PHE B CA 1
ATOM 5199 C C . PHE B 1 438 ? 28.75700 63.84000 28.32100 1.000 12.81694 441 PHE B C 1
ATOM 5200 O O . PHE B 1 438 ? 27.57700 63.50400 28.35600 1.000 13.28141 441 PHE B O 1
ATOM 5208 N N . PRO B 1 439 ? 29.53600 63.70000 27.20700 1.000 12.70139 442 PRO B N 1
ATOM 5209 C CA . PRO B 1 439 ? 28.96900 63.14200 25.96900 1.000 17.98494 442 PRO B CA 1
ATOM 5210 C C . PRO B 1 439 ? 28.23400 61.81600 26.12200 1.000 15.50339 442 PRO B C 1
ATOM 5211 O O . PRO B 1 439 ? 28.73500 60.89500 26.77000 1.000 15.77639 442 PRO B O 1
ATOM 5215 N N . GLY B 1 440 ? 27.03100 61.76700 25.55900 1.000 17.52928 443 GLY B N 1
ATOM 5216 C CA . GLY B 1 440 ? 26.18700 60.58300 25.58800 1.000 19.69292 443 GLY B CA 1
ATOM 5217 C C . GLY B 1 440 ? 25.18700 60.49400 26.72000 1.000 22.96838 443 GLY B C 1
ATOM 5218 O O . GLY B 1 440 ? 24.29300 59.64200 26.65900 1.000 22.57823 443 GLY B O 1
ATOM 5219 N N . ILE B 1 441 ? 25.30100 61.36300 27.75500 1.000 20.20354 444 ILE B N 1
ATOM 5220 C CA . ILE B 1 441 ? 24.37100 61.33500 28.90100 1.000 19.35383 444 ILE B CA 1
ATOM 5221 C C . ILE B 1 441 ? 22.90700 61.66900 28.50300 1.000 17.22030 444 ILE B C 1
ATOM 5222 O O . ILE B 1 441 ? 21.99300 61.13200 29.12400 1.000 17.58434 444 ILE B O 1
ATOM 5227 N N . THR B 1 442 ? 22.69400 62.54500 27.49800 1.000 17.73510 445 THR B N 1
ATOM 5228 C CA . THR B 1 442 ? 21.34900 62.95700 27.06700 1.000 21.19771 445 THR B CA 1
ATOM 5229 C C . THR B 1 442 ? 20.83200 62.15800 25.84300 1.000 24.47641 445 THR B C 1
ATOM 5230 O O . THR B 1 442 ? 19.82600 62.54500 25.26000 1.000 23.53539 445 THR B O 1
ATOM 5234 N N . SER B 1 443 ? 21.52500 61.07400 25.44600 1.000 24.82889 446 SER B N 1
ATOM 5235 C CA . SER B 1 443 ? 21.15800 60.27500 24.27600 1.000 26.25349 446 SER B CA 1
ATOM 5236 C C . SER B 1 443 ? 20.35000 59.01800 24.59300 1.000 29.23563 446 SER B C 1
ATOM 5237 O O . SER B 1 443 ? 20.72500 58.22900 25.46300 1.000 25.36046 446 SER B O 1
ATOM 5240 N N . SER B 1 444 ? 19.22900 58.89800 23.88500 1.000 31.03559 447 SER B N 1
ATOM 5241 C CA . SER B 1 444 ? 18.38800 57.67400 23.85000 1.000 30.75241 447 SER B CA 1
ATOM 5242 C C . SER B 1 444 ? 17.85700 57.52300 22.42100 1.000 31.47425 447 SER B C 1
ATOM 5243 O O . SER B 1 444 ? 16.87500 58.13100 22.09600 1.000 29.80875 447 SER B O 1
ATOM 5246 N N . PHE B 1 445 ? 18.39000 56.55300 21.70600 1.000 32.29593 448 PHE B N 1
ATOM 5247 C CA . PHE B 1 445 ? 18.22100 56.43300 20.23800 1.000 36.58328 448 PHE B CA 1
ATOM 5248 C C . PHE B 1 445 ? 16.76500 56.38900 19.76800 1.000 34.11736 448 PHE B C 1
ATOM 5249 O O . PHE B 1 445 ? 16.44600 57.17000 18.89100 1.000 34.39904 448 PHE B O 1
ATOM 5257 N N . THR B 1 446 ? 15.91700 55.58300 20.39300 1.000 35.42341 449 THR B N 1
ATOM 5258 C CA . THR B 1 446 ? 14.52000 55.44500 19.91900 1.000 35.97743 449 THR B CA 1
ATOM 5259 C C . THR B 1 446 ? 13.67900 56.71400 20.13400 1.000 36.92913 449 THR B C 1
ATOM 5260 O O . THR B 1 446 ? 13.10000 57.17900 19.14300 1.000 34.04768 449 THR B O 1
ATOM 5264 N N . ASP B 1 447 ? 13.72200 57.30500 21.33700 1.000 36.13325 450 ASP B N 1
ATOM 5265 C CA . ASP B 1 447 ? 12.94500 58.52200 21.69200 1.000 33.98867 450 ASP B CA 1
ATOM 5266 C C . ASP B 1 447 ? 13.39900 59.71100 20.85500 1.000 31.99616 450 ASP B C 1
ATOM 5267 O O . ASP B 1 447 ? 12.54200 60.44100 20.36800 1.000 31.30402 450 ASP B O 1
ATOM 5272 N N . ASP B 1 448 ? 14.71200 59.83000 20.68300 1.000 30.07121 451 ASP B N 1
ATOM 5273 C CA . ASP B 1 448 ? 15.34700 60.95300 19.96200 1.000 32.93561 451 ASP B CA 1
ATOM 5274 C C . ASP B 1 448 ? 14.88000 60.95300 18.50000 1.000 34.45030 451 ASP B C 1
ATOM 5275 O O . ASP B 1 448 ? 14.65300 62.03000 17.96800 1.000 33.05583 451 ASP B O 1
ATOM 5280 N N . LEU B 1 449 ? 14.77000 59.77900 17.88900 1.000 35.39018 452 LEU B N 1
ATOM 5281 C CA . LEU B 1 449 ? 14.30500 59.67900 16.48100 1.000 35.49511 452 LEU B CA 1
ATOM 5282 C C . LEU B 1 449 ? 12.85100 60.12600 16.33200 1.000 32.92907 452 LEU B C 1
ATOM 5283 O O . LEU B 1 449 ? 12.59000 60.89600 15.42300 1.000 34.06987 452 LEU B O 1
ATOM 5288 N N . LYS B 1 450 ? 11.96400 59.68500 17.21900 1.000 31.03719 453 LYS B N 1
ATOM 5289 C CA . LYS B 1 450 ? 10.55800 60.12900 17.14300 1.000 33.14214 453 LYS B CA 1
ATOM 5290 C C . LYS B 1 450 ? 10.45700 61.63400 17.43100 1.000 37.93876 453 LYS B C 1
ATOM 5291 O O . LYS B 1 450 ? 9.70600 62.29900 16.75800 1.000 35.66938 453 LYS B O 1
ATOM 5297 N N . SER B 1 451 ? 11.20000 62.11900 18.43100 1.000 36.10129 454 SER B N 1
ATOM 5298 C CA . SER B 1 451 ? 11.13700 63.52400 18.90000 1.000 31.72305 454 SER B CA 1
ATOM 5299 C C . SER B 1 451 ? 11.90800 64.51200 18.02200 1.000 31.07150 454 SER B C 1
ATOM 5300 O O . SER B 1 451 ? 11.56000 65.67800 18.07700 1.000 34.75020 454 SER B O 1
ATOM 5303 N N . ASN B 1 452 ? 12.92700 64.05300 17.30500 1.000 29.60598 455 ASN B N 1
ATOM 5304 C CA . ASN B 1 452 ? 13.84700 64.90100 16.50300 1.000 33.03347 455 ASN B CA 1
ATOM 5305 C C . ASN B 1 452 ? 14.68800 65.80000 17.43200 1.000 30.50265 455 ASN B C 1
ATOM 5306 O O . ASN B 1 452 ? 15.12200 66.86600 17.01400 1.000 28.14994 455 ASN B O 1
ATOM 5311 N N . TYR B 1 453 ? 14.90600 65.32000 18.64400 1.000 28.43894 456 TYR B N 1
ATOM 5312 C CA . TYR B 1 453 ? 15.61400 65.96400 19.74100 1.000 28.60749 456 TYR B CA 1
ATOM 5313 C C . TYR B 1 453 ? 16.97900 66.55200 19.34000 1.000 27.32412 456 TYR B C 1
ATOM 5314 O O . TYR B 1 453 ? 17.23100 67.73200 19.59000 1.000 27.22552 456 TYR B O 1
ATOM 5323 N N . ARG B 1 454 ? 17.83100 65.72700 18.70200 1.000 27.61706 457 ARG B N 1
ATOM 5324 C CA . ARG B 1 454 ? 19.18300 66.07400 18.27000 1.000 29.36881 457 ARG B CA 1
ATOM 5325 C C . ARG B 1 454 ? 19.22000 67.31100 17.36700 1.000 29.98591 457 ARG B C 1
ATOM 5326 O O . ARG B 1 454 ? 19.98100 68.23200 17.65300 1.000 27.43239 457 ARG B O 1
ATOM 5334 N N . LYS B 1 455 ? 18.37700 67.34700 16.31900 1.000 30.53218 458 LYS B N 1
ATOM 5335 C CA . LYS B 1 455 ? 18.26300 68.48000 15.38700 1.000 30.53324 458 LYS B CA 1
ATOM 5336 C C . LYS B 1 455 ?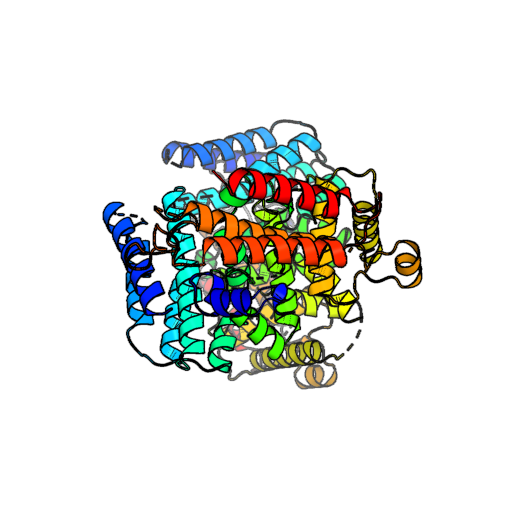 17.69000 69.73200 16.07800 1.000 23.61390 458 LYS B C 1
ATOM 5337 O O . LYS B 1 455 ? 18.03800 70.85300 15.69500 1.000 23.97046 458 LYS B O 1
ATOM 5343 N N . LYS B 1 456 ? 16.80900 69.53700 17.08300 1.000 20.69684 459 LYS B N 1
ATOM 5344 C CA . LYS B 1 456 ? 16.20900 70.62700 17.85200 1.000 22.69822 459 LYS B CA 1
ATOM 5345 C C . LYS B 1 456 ? 17.25100 71.24400 18.77400 1.000 22.30762 459 LYS B C 1
ATOM 5346 O O . LYS B 1 456 ? 17.23900 72.46000 18.98000 1.000 21.76028 459 LYS B O 1
ATOM 5360 N N . GLU B 1 458 ? 20.60200 71.29400 18.20800 1.000 20.25656 461 GLU B N 1
ATOM 5361 C CA . GLU B 1 458 ? 21.51800 71.99700 17.30400 1.000 24.36354 461 GLU B CA 1
ATOM 5362 C C . GLU B 1 458 ? 20.94200 73.34200 16.84900 1.000 20.74348 461 GLU B C 1
ATOM 5363 O O . GLU B 1 458 ? 21.70100 74.28500 16.66800 1.000 23.04223 461 GLU B O 1
ATOM 5369 N N . SER B 1 459 ? 19.62000 73.40300 16.62000 1.000 20.14741 462 SER B N 1
ATOM 5370 C CA . SER B 1 459 ? 18.89100 74.58100 16.14000 1.000 23.96057 462 SER B CA 1
ATOM 5371 C C . SER B 1 459 ? 18.87900 75.69700 17.15100 1.000 19.74245 462 SER B C 1
ATOM 5372 O O . SER B 1 459 ? 19.21100 76.83700 16.80900 1.000 23.38142 462 SER B O 1
ATOM 5375 N N . VAL B 1 460 ? 18.48400 75.37600 18.39600 1.000 19.13058 463 VAL B N 1
ATOM 5376 C CA . VAL B 1 460 ? 18.47200 76.31700 19.51100 1.000 20.04063 463 VAL B CA 1
ATOM 5377 C C . VAL B 1 460 ? 19.95700 76.71900 19.82700 1.000 20.64085 463 VAL B C 1
ATOM 5378 O O . VAL B 1 460 ? 20.22300 77.88500 20.12300 1.000 17.91749 463 VAL B O 1
ATOM 5382 N N . SER B 1 461 ? 20.80800 75.87000 19.55200 1.000 19.06546 464 SER B N 1
ATOM 5383 C CA . SER B 1 461 ? 22.23300 76.06900 19.86100 1.000 20.59870 464 SER B CA 1
ATOM 5384 C C . SER B 1 461 ? 22.84900 77.02000 18.81800 1.000 22.51001 464 SER B C 1
ATOM 5385 O O . SER B 1 461 ? 23.49000 78.00500 19.17800 1.000 19.89487 464 SER B O 1
ATOM 5388 N N . LEU B 1 462 ? 22.43700 76.91600 17.59500 1.000 22.03897 465 LEU B N 1
ATOM 5389 C CA . LEU B 1 462 ? 22.74600 77.84800 16.52200 1.000 21.83629 465 LEU B CA 1
ATOM 5390 C C . LEU B 1 462 ? 22.11000 79.21800 16.80300 1.000 18.49705 465 LEU B C 1
ATOM 5391 O O . LEU B 1 462 ? 22.77600 80.23800 16.63100 1.000 19.87935 465 LEU B O 1
ATOM 5396 N N . THR B 1 463 ? 20.83800 79.22900 17.25800 1.000 17.57656 466 THR B N 1
ATOM 5397 C CA . THR B 1 463 ? 20.10300 80.44600 17.60300 1.000 20.51119 466 THR B CA 1
ATOM 5398 C C . THR B 1 463 ? 20.88500 81.18800 18.67400 1.000 20.11290 466 THR B C 1
ATOM 5399 O O . THR B 1 463 ? 21.13500 82.37900 18.49600 1.000 20.13157 466 THR B O 1
ATOM 5403 N N . CYS B 1 464 ? 21.32000 80.48500 19.74900 1.000 18.76134 467 CYS B N 1
ATOM 5404 C CA . CYS B 1 464 ? 22.12700 81.10600 20.80900 1.000 20.01453 467 CYS B CA 1
ATOM 5405 C C . CYS B 1 464 ? 23.40700 81.72900 20.23700 1.000 18.35114 467 CYS B C 1
ATOM 5406 O O . CYS B 1 464 ? 23.70400 82.88100 20.53500 1.000 17.10236 467 CYS B O 1
ATOM 5409 N N . GLN B 1 465 ? 24.11700 80.99800 19.35900 1.000 17.50494 468 GLN B N 1
ATOM 5410 C CA . GLN B 1 465 ? 25.36000 81.47400 18.73900 1.000 19.06555 468 GLN B CA 1
ATOM 5411 C C . GLN B 1 465 ? 25.14200 82.72300 17.87700 1.000 21.85396 468 GLN B C 1
ATOM 5412 O O . GLN B 1 465 ? 25.84700 83.72000 18.05800 1.000 19.99545 468 GLN B O 1
ATOM 5418 N N . VAL B 1 466 ? 24.13500 82.68200 16.99200 1.000 20.30145 469 VAL B N 1
ATOM 5419 C CA . VAL B 1 466 ? 23.76500 83.79000 16.11000 1.000 18.05767 469 VAL B CA 1
ATOM 5420 C C . VAL B 1 466 ? 23.41600 85.04500 16.92500 1.000 17.76730 469 VAL B C 1
ATOM 5421 O O . VAL B 1 466 ? 23.94600 86.12500 16.63500 1.000 19.79420 469 VAL B O 1
ATOM 5425 N N . LEU B 1 467 ? 22.55300 84.89100 17.95900 1.000 16.80445 470 LEU B N 1
ATOM 5426 C CA . LEU B 1 467 ? 22.11900 85.99000 18.82000 1.000 18.92466 470 LEU B CA 1
ATOM 5427 C C . LEU B 1 467 ? 23.27400 86.65400 19.57700 1.000 18.92199 470 LEU B C 1
ATOM 5428 O O . LEU B 1 467 ? 23.23200 87.86900 19.77400 1.000 19.05461 470 LEU B O 1
ATOM 5433 N N . GLN B 1 468 ? 24.31000 85.87200 19.96200 1.000 18.65366 471 GLN B N 1
ATOM 5434 C CA . GLN B 1 468 ? 25.48400 86.40600 20.65100 1.000 19.29630 471 GLN B CA 1
ATOM 5435 C C . GLN B 1 468 ? 26.25300 87.32100 19.69900 1.000 19.12652 471 GLN B C 1
ATOM 5436 O O . GLN B 1 468 ? 26.61100 88.43100 20.09500 1.000 19.99614 471 GLN B O 1
ATOM 5442 N N . GLU B 1 469 ? 26.44400 86.87800 18.43700 1.000 19.07926 472 GLU B N 1
ATOM 5443 C CA . GLU B 1 469 ? 27.08700 87.64800 17.36200 1.000 24.33061 472 GLU B CA 1
ATOM 5444 C C . GLU B 1 469 ? 26.32600 88.93200 17.00500 1.000 20.46570 472 GLU B C 1
ATOM 5445 O O . GLU B 1 469 ? 26.96400 89.93700 16.69800 1.000 22.40045 472 GLU B O 1
ATOM 5451 N N . ILE B 1 470 ? 24.97700 88.89700 17.04800 1.000 17.99934 473 ILE B N 1
ATOM 5452 C CA . ILE B 1 470 ? 24.09900 90.04700 16.77100 1.000 19.81018 473 ILE B CA 1
ATOM 5453 C C . ILE B 1 470 ? 24.21800 91.06000 17.90800 1.000 21.23994 473 ILE B C 1
ATOM 5454 O O . ILE B 1 470 ? 24.26000 92.25500 17.64500 1.000 23.11949 473 ILE B O 1
ATOM 5459 N N . GLY B 1 471 ? 24.29700 90.56100 19.14400 1.000 17.60865 474 GLY B N 1
ATOM 5460 C CA . GLY B 1 471 ? 24.47200 91.35600 20.35100 1.000 21.25182 474 GLY B CA 1
ATOM 5461 C C . GLY B 1 471 ? 25.75800 92.16000 20.29600 1.000 23.25260 474 GLY B C 1
ATOM 5462 O O . GLY B 1 471 ? 25.78100 93.32800 20.70300 1.000 21.14322 474 GLY B O 1
ATOM 5463 N N . ASN B 1 472 ? 26.82400 91.54500 19.71500 1.000 18.76738 475 ASN B N 1
ATOM 5464 C CA . ASN B 1 472 ? 28.12600 92.19000 19.52300 1.000 20.38561 475 ASN B CA 1
ATOM 5465 C C . ASN B 1 472 ? 28.06300 93.33000 18.48000 1.000 22.33947 475 ASN B C 1
ATOM 5466 O O . ASN B 1 472 ? 28.73200 94.34200 18.67100 1.000 21.15933 475 ASN B O 1
ATOM 5471 N N . ILE B 1 473 ? 27.26700 93.16800 17.39200 1.000 21.21047 476 ILE B N 1
ATOM 5472 C CA . ILE B 1 473 ? 27.09300 94.18800 16.34200 1.000 23.11777 476 ILE B CA 1
ATOM 5473 C C . ILE B 1 473 ? 26.28900 95.38500 16.88100 1.000 23.20466 476 ILE B C 1
ATOM 5474 O O . ILE B 1 473 ? 26.55600 96.53800 16.52100 1.000 23.93227 476 ILE B O 1
ATOM 5479 N N . HIS B 1 474 ? 25.28600 95.09700 17.71500 1.000 20.76901 477 HIS B N 1
ATOM 5480 C CA . HIS B 1 474 ? 24.45500 96.12500 18.30600 1.000 24.95581 477 HIS B CA 1
ATOM 5481 C C . HIS B 1 474 ? 25.26900 97.00400 19.25500 1.000 31.50291 477 HIS B C 1
ATOM 5482 O O . HIS B 1 474 ? 25.17100 98.22400 19.15300 1.000 31.72425 477 HIS B O 1
ATOM 5489 N N . ARG B 1 475 ? 26.12400 96.40800 20.11000 1.000 26.09786 478 ARG B N 1
ATOM 5490 C CA . ARG B 1 475 ? 26.98800 97.19100 21.00500 1.000 26.80931 478 ARG B CA 1
ATOM 5491 C C . ARG B 1 475 ? 27.98600 98.06700 20.22300 1.000 25.30104 478 ARG B C 1
ATOM 5492 O O . ARG B 1 475 ? 28.26800 99.19500 20.64000 1.000 24.51144 478 ARG B O 1
ATOM 5500 N N . PHE B 1 476 ? 28.44500 97.57400 19.05100 1.000 23.28290 479 PHE B N 1
ATOM 5501 C CA . PHE B 1 476 ? 29.35600 98.27400 18.14200 1.000 27.28889 479 PHE B CA 1
ATOM 5502 C C . PHE B 1 476 ? 28.72000 99.54100 17.53500 1.000 31.96686 479 PHE B C 1
ATOM 5503 O O . PHE B 1 476 ? 29.35100 100.60600 17.52200 1.000 31.67947 479 PHE B O 1
ATOM 5511 N N . ILE B 1 477 ? 27.49100 99.41000 17.00200 1.000 31.77995 480 ILE B N 1
ATOM 5512 C CA . ILE B 1 477 ? 26.74100 100.52300 16.40100 1.000 34.04933 480 ILE B CA 1
ATOM 5513 C C . ILE B 1 477 ? 26.36600 101.52200 17.51100 1.000 32.91224 480 ILE B C 1
ATOM 5514 O O . ILE B 1 477 ? 26.53800 102.72400 17.31900 1.000 33.17744 480 ILE B O 1
ATOM 5519 N N . GLU B 1 478 ? 25.95600 101.01400 18.69800 1.000 27.68589 481 GLU B N 1
ATOM 5520 C CA . GLU B 1 478 ? 25.65800 101.84100 19.88300 1.000 35.34981 481 GLU B CA 1
ATOM 5521 C C . GLU B 1 478 ? 26.91300 102.60200 20.41800 1.000 31.59108 481 GLU B C 1
ATOM 5522 O O . GLU B 1 478 ? 26.77900 103.51400 21.23700 1.000 33.12138 481 GLU B O 1
ATOM 5528 N N . SER B 1 479 ? 28.11900 102.21600 19.95100 1.000 31.40184 482 SER B N 1
ATOM 5529 C CA . SER B 1 479 ? 29.39400 102.84500 20.32200 1.000 33.44028 482 SER B CA 1
ATOM 5530 C C . SER B 1 479 ? 29.69400 104.00900 19.40600 1.000 30.26504 482 SER B C 1
ATOM 5531 O O . SER B 1 479 ? 30.31200 104.97900 19.83400 1.000 29.79969 482 SER B O 1
ATOM 5534 N N . LYS B 1 480 ? 29.25300 103.90700 18.14400 1.000 32.41567 483 LYS B N 1
ATOM 5535 C CA . LYS B 1 480 ? 29.43900 104.89900 17.08800 1.000 35.28607 483 LYS B CA 1
ATOM 5536 C C . LYS B 1 480 ? 28.27400 105.92800 17.05700 1.000 34.11616 483 LYS B C 1
ATOM 5537 O O . LYS B 1 480 ? 27.73200 106.23800 15.99400 1.000 34.88788 483 LYS B O 1
ATOM 5543 N N . VAL B 1 481 ? 27.89100 106.43400 18.24800 1.000 29.95734 484 VAL B N 1
ATOM 5544 C CA . VAL B 1 481 ? 26.84500 107.45000 18.45900 1.000 32.81995 484 VAL B CA 1
ATOM 5545 C C . VAL B 1 481 ? 27.43300 108.64200 19.27200 1.000 32.23415 484 VAL B C 1
ATOM 5546 O O . VAL B 1 481 ? 28.40000 108.43800 20.00900 1.000 28.40117 484 VAL B O 1
ATOM 5550 N N . PRO B 1 482 ? 26.87500 109.87400 19.16900 1.000 33.07039 485 PRO B N 1
ATOM 5551 C CA . PRO B 1 482 ? 27.46300 111.02100 19.89800 1.000 28.61457 485 PRO B CA 1
ATOM 5552 C C . PRO B 1 482 ? 27.48800 110.95600 21.42200 1.000 26.10628 485 PRO B C 1
ATOM 5553 O O . PRO B 1 482 ? 28.36000 111.56900 22.02600 1.000 22.63680 485 PRO B O 1
ATOM 5557 N N . TYR B 1 483 ? 26.51300 110.26700 22.04000 1.000 25.29733 486 TYR B N 1
ATOM 5558 C CA . TYR B 1 483 ? 26.40900 110.22700 23.49700 1.000 30.65302 486 TYR B CA 1
ATOM 5559 C C . TYR B 1 483 ? 26.58300 108.83500 24.08900 1.000 32.26700 486 TYR B C 1
ATOM 5560 O O . TYR B 1 483 ? 26.03700 108.55000 25.16000 1.000 30.72854 486 TYR B O 1
ATOM 5569 N N . HIS B 1 484 ? 27.38200 107.98700 23.41800 1.000 32.20984 487 HIS B N 1
ATOM 5570 C CA . HIS B 1 484 ? 27.68400 106.62700 23.87100 1.000 37.15099 487 HIS B CA 1
ATOM 5571 C C . HIS B 1 484 ? 28.35700 106.66100 25.25600 1.000 35.15611 487 HIS B C 1
ATOM 5572 O O . HIS B 1 484 ? 29.08900 107.60300 25.56700 1.000 35.39276 487 HIS B O 1
ATOM 5579 N N . SER B 1 485 ? 28.07700 105.66200 26.09300 1.000 37.27731 488 SER B N 1
ATOM 5580 C CA . SER B 1 485 ? 28.69100 105.58300 27.41400 1.000 36.70634 488 SER B CA 1
ATOM 5581 C C . SER B 1 485 ? 30.08000 104.99100 27.23400 1.000 39.07609 488 SER B C 1
ATOM 5582 O O . SER B 1 485 ? 30.33000 104.32400 26.22800 1.000 42.39860 488 SER B O 1
ATOM 5585 N N . SER B 1 486 ? 30.97500 105.20000 28.20800 1.000 38.78178 489 SER B N 1
ATOM 5586 C CA . SER B 1 486 ? 32.31600 104.61200 28.16700 1.000 44.85017 489 SER B CA 1
ATOM 5587 C C . SER B 1 486 ? 32.23300 103.07400 28.38400 1.000 39.90712 489 SER B C 1
ATOM 5588 O O . SER B 1 486 ? 33.18700 102.34500 28.07700 1.000 38.91451 489 SER B O 1
ATOM 5591 N N . THR B 1 487 ? 31.07200 102.59900 28.87600 1.000 34.26333 490 THR B N 1
ATOM 5592 C CA . THR B 1 487 ? 30.82700 101.20000 29.20100 1.000 35.24893 490 THR B CA 1
ATOM 5593 C C . THR B 1 487 ? 29.81100 100.52100 28.25800 1.000 28.10637 490 THR B C 1
ATOM 5594 O O . THR B 1 487 ? 28.96500 99.76600 28.73000 1.000 25.89031 490 THR B O 1
ATOM 5598 N N . GLU B 1 488 ? 29.91000 100.75300 26.92700 1.000 29.67731 491 GLU B N 1
ATOM 5599 C CA . GLU B 1 488 ? 29.01000 100.08200 25.97500 1.000 27.56731 491 GLU B CA 1
ATOM 5600 C C . GLU B 1 488 ? 29.32500 98.58200 25.90300 1.000 24.00885 491 GLU B C 1
ATOM 5601 O O . GLU B 1 488 ? 28.44900 97.78000 25.61100 1.000 21.39324 491 GLU B O 1
ATOM 5607 N N . TYR B 1 489 ? 30.58500 98.22000 26.14700 1.000 21.65656 492 TYR B N 1
ATOM 5608 C CA . TYR B 1 489 ? 31.04500 96.83800 26.14600 1.000 19.56350 492 TYR B CA 1
ATOM 5609 C C . TYR B 1 489 ? 31.35000 96.38900 27.56800 1.000 19.06589 492 TYR B C 1
ATOM 5610 O O . TYR B 1 489 ? 31.93100 95.32600 27.78000 1.000 19.23104 492 TYR B O 1
ATOM 5619 N N . GLY B 1 490 ? 30.92100 97.20300 28.52800 1.000 17.11413 493 GLY B N 1
ATOM 5620 C CA . GLY B 1 490 ? 31.05600 96.94000 29.95100 1.000 20.14822 493 GLY B CA 1
ATOM 5621 C C . GLY B 1 490 ? 32.10700 97.77400 30.63700 1.000 23.02580 493 GLY B C 1
ATOM 5622 O O . GLY B 1 490 ? 32.89200 98.47300 29.98800 1.000 19.59600 493 GLY B O 1
ATOM 5623 N N . LEU B 1 491 ? 32.11600 97.69800 31.97400 1.000 24.38331 494 LEU B N 1
ATOM 5624 C CA . LEU B 1 491 ? 33.09900 98.40300 32.78000 1.000 26.48597 494 LEU B CA 1
ATOM 5625 C C . LEU B 1 491 ? 34.50100 97.93700 32.40700 1.000 26.31607 494 LEU B C 1
ATOM 5626 O O . LEU B 1 491 ? 34.72400 96.73000 32.24100 1.000 23.37974 494 LEU B O 1
ATOM 5631 N N . PHE B 1 492 ? 35.41300 98.91300 32.18600 1.000 24.08891 495 PHE B N 1
ATOM 5632 C CA . PHE B 1 492 ? 36.82700 98.70400 31.85600 1.000 24.63070 495 PHE B CA 1
ATOM 5633 C C . PHE B 1 492 ? 37.04900 97.71100 30.70600 1.000 27.85631 495 PHE B C 1
ATOM 5634 O O . PHE B 1 492 ? 37.87400 96.79100 30.80700 1.000 23.71993 495 PHE B O 1
ATOM 5642 N N . SER B 1 493 ? 36.28700 97.91200 29.61200 1.000 24.20289 496 SER B N 1
ATOM 5643 C CA . SER B 1 493 ? 36.33500 97.09600 28.40600 1.000 21.53938 496 SER B CA 1
ATOM 5644 C C . SER B 1 493 ? 37.17300 97.76200 27.32900 1.000 23.96168 496 SER B C 1
ATOM 5645 O O . SER B 1 493 ? 38.03600 97.11100 26.73800 1.000 22.93700 496 SER B O 1
ATOM 5648 N N . ILE B 1 494 ? 36.92000 99.05200 27.05700 1.000 23.06789 497 ILE B N 1
ATOM 5649 C CA . ILE B 1 494 ? 37.61900 99.77400 25.99900 1.000 28.43414 497 ILE B CA 1
ATOM 5650 C C . ILE B 1 494 ? 38.16500 101.10000 26.52100 1.000 29.59527 497 ILE B C 1
ATOM 5651 O O . ILE B 1 494 ? 37.37300 101.98800 26.88500 1.000 28.68252 497 ILE B O 1
ATOM 5656 N N . PRO B 1 495 ? 39.51400 101.26500 26.54200 1.000 30.37752 498 PRO B N 1
ATOM 5657 C CA . PRO B 1 495 ? 40.07800 102.53000 27.03200 1.000 36.77061 498 PRO B CA 1
ATOM 5658 C C . PRO B 1 495 ? 39.84200 103.68000 26.05800 1.000 38.09415 498 PRO B C 1
ATOM 5659 O O . PRO B 1 495 ? 39.64100 103.44000 24.86000 1.000 33.99392 498 PRO B O 1
ATOM 5663 N N . LYS B 1 496 ? 39.80700 104.92700 26.59500 1.000 43.29176 499 LYS B N 1
ATOM 5664 C CA . LYS B 1 496 ? 39.56100 106.17600 25.86200 1.000 44.91782 499 LYS B CA 1
ATOM 5665 C C . LYS B 1 496 ? 40.50700 106.32700 24.66900 1.000 43.67342 499 LYS B C 1
ATOM 5666 O O . LYS B 1 496 ? 40.09900 106.83200 23.61600 1.000 46.82190 499 LYS B O 1
ATOM 5672 N N . ILE B 1 497 ? 41.75600 105.86500 24.84300 1.000 39.79056 500 ILE B N 1
ATOM 5673 C CA . ILE B 1 497 ? 42.83600 105.90200 23.86600 1.000 43.18675 500 ILE B CA 1
ATOM 5674 C C . ILE B 1 497 ? 42.58700 104.92600 22.69800 1.000 45.51672 500 ILE B C 1
ATOM 5675 O O . ILE B 1 497 ? 42.82300 105.30000 21.54700 1.000 47.40169 500 ILE B O 1
ATOM 5680 N N . PHE B 1 498 ? 42.10000 103.70100 22.99200 1.000 44.36354 501 PHE B N 1
ATOM 5681 C CA . PHE B 1 498 ? 41.84000 102.66800 21.98300 1.000 43.10764 501 PHE B CA 1
ATOM 5682 C C . PHE B 1 498 ? 40.35400 102.51700 21.67200 1.000 44.20708 501 PHE B C 1
ATOM 5683 O O . PHE B 1 498 ? 39.91400 101.45500 21.21700 1.000 46.63154 501 PHE B O 1
ATOM 5691 N N . SER B 1 499 ? 39.59200 103.60400 21.88300 1.000 42.54788 502 SER B N 1
ATOM 5692 C CA . SER B 1 499 ? 38.15400 103.67900 21.65000 1.000 41.51788 502 SER B CA 1
ATOM 5693 C C . SER B 1 499 ? 37.78700 103.47700 20.18100 1.000 43.54725 502 SER B C 1
ATOM 5694 O O . SER B 1 499 ? 38.60000 103.76900 19.29500 1.000 44.22003 502 SER B O 1
ATOM 5697 N N . ILE B 1 500 ? 36.56300 102.95900 19.93400 1.000 39.60907 503 ILE B N 1
ATOM 5698 C CA . ILE B 1 500 ? 36.00400 102.75800 18.59800 1.000 39.18222 503 ILE B CA 1
ATOM 5699 C C . ILE B 1 500 ? 35.68900 104.16600 18.06700 1.000 39.91707 503 ILE B C 1
ATOM 5700 O O . ILE B 1 500 ? 35.02100 104.92800 18.77000 1.000 42.01969 503 ILE B O 1
ATOM 5705 N N . PRO B 1 501 ? 36.15700 104.55600 16.86400 1.000 43.74432 504 PRO B N 1
ATOM 5706 C CA . PRO B 1 501 ? 35.83100 105.90800 16.36200 1.000 43.96858 504 PRO B CA 1
ATOM 5707 C C . PRO B 1 501 ? 34.34000 106.04600 16.08700 1.000 44.11770 504 PRO B C 1
ATOM 5708 O O . PRO B 1 501 ? 33.72800 105.06900 15.65700 1.000 46.45002 504 PRO B O 1
ATOM 5712 N N . ILE B 1 502 ? 33.77600 107.21500 16.36800 1.000 41.73159 505 ILE B N 1
ATOM 5713 C CA . ILE B 1 502 ? 32.32400 107.45100 16.12900 1.000 42.22785 505 ILE B CA 1
ATOM 5714 C C . ILE B 1 502 ? 32.04600 107.43900 14.63400 1.000 43.06588 505 ILE B C 1
ATOM 5715 O O . ILE B 1 502 ? 30.94900 107.11200 14.27700 1.000 43.95113 505 ILE B O 1
ATOM 5720 N N . ASP B 1 503 ? 32.99400 107.94900 13.85400 1.000 49.22979 506 ASP B N 1
ATOM 5721 C CA . ASP B 1 503 ? 32.98900 107.97200 12.39400 1.000 50.80981 506 ASP B CA 1
ATOM 5722 C C . ASP B 1 503 ? 33.14600 106.55200 11.81500 1.000 51.82805 506 ASP B C 1
ATOM 5723 O O . ASP B 1 503 ? 33.96300 105.76200 12.30300 1.000 49.16012 506 ASP B O 1
ATOM 5728 N N . TYR B 1 504 ? 32.34100 106.24000 10.78500 1.000 51.12781 507 TYR B N 1
ATOM 5729 C CA . TYR B 1 504 ? 32.37400 104.97400 10.05700 1.000 52.87460 507 TYR B CA 1
ATOM 5730 C C . TYR B 1 504 ? 33.40600 105.10600 8.93900 1.000 53.75249 507 TYR B C 1
ATOM 5731 O O . TYR B 1 504 ? 33.36300 106.08500 8.18600 1.000 54.91068 507 TYR B O 1
ATOM 5740 N N . LYS B 1 505 ? 34.34400 104.14400 8.83500 1.000 57.02097 508 LYS B N 1
ATOM 5741 C CA . LYS B 1 505 ? 35.37100 104.18400 7.78300 1.000 57.11142 508 LYS B CA 1
ATOM 5742 C C . LYS B 1 505 ? 34.78200 103.78900 6.41800 1.000 58.20908 508 LYS B C 1
ATOM 5743 O O . LYS B 1 505 ? 33.59200 103.46300 6.34900 1.000 56.71461 508 LYS B O 1
ATOM 5749 N N . HIS B 1 506 ? 35.58400 103.86500 5.32600 1.000 58.93565 509 HIS B N 1
ATOM 5750 C CA . HIS B 1 506 ? 35.08000 103.50400 3.99800 1.000 60.28306 509 HIS B CA 1
ATOM 5751 C C . HIS B 1 506 ? 34.72300 102.01800 3.93400 1.000 57.23865 509 HIS B C 1
ATOM 5752 O O . HIS B 1 506 ? 35.55500 101.16100 4.25000 1.000 56.37646 509 HIS B O 1
ATOM 5759 N N . GLY B 1 507 ? 33.47400 101.75300 3.56100 1.000 57.46834 510 GLY B N 1
ATOM 5760 C CA . GLY B 1 507 ? 32.92600 100.41000 3.43900 1.000 57.59339 510 GLY B CA 1
ATOM 5761 C C . GLY B 1 507 ? 32.47700 99.76900 4.73700 1.000 56.77280 510 GLY B C 1
ATOM 5762 O O . GLY B 1 507 ? 31.89700 98.68400 4.69100 1.000 57.13811 510 GLY B O 1
ATOM 5763 N N . GLU B 1 508 ? 32.73900 100.42400 5.90300 1.000 56.88409 511 GLU B N 1
ATOM 5764 C CA . GLU B 1 508 ? 32.36500 99.93900 7.24600 1.000 57.68218 511 GLU B CA 1
ATOM 5765 C C . GLU B 1 508 ? 30.84100 99.74100 7.39500 1.000 58.58133 511 GLU B C 1
ATOM 5766 O O . GLU B 1 508 ? 30.41600 98.67000 7.83400 1.000 56.63880 511 GLU B O 1
ATOM 5772 N N . LYS B 1 509 ? 30.03400 100.75200 6.99500 1.000 55.83799 512 LYS B N 1
ATOM 5773 C CA . LYS B 1 509 ? 28.56600 100.69200 7.00800 1.000 55.21367 512 LYS B CA 1
ATOM 5774 C C . LYS B 1 509 ? 28.08000 99.52900 6.12800 1.000 56.88003 512 LYS B C 1
ATOM 5775 O O . LYS B 1 509 ? 27.15600 98.80800 6.50900 1.000 55.18433 512 LYS B O 1
ATOM 5781 N N . GLU B 1 510 ? 28.74100 99.33800 4.96800 1.000 58.05219 513 GLU B N 1
ATOM 5782 C CA . GLU B 1 510 ? 28.44300 98.29900 3.98600 1.000 62.35265 513 GLU B CA 1
ATOM 5783 C C . GLU B 1 510 ? 28.80500 96.89200 4.48100 1.000 58.70266 513 GLU B C 1
ATOM 5784 O O . GLU B 1 510 ? 28.05700 95.94300 4.22700 1.000 57.63494 513 GLU B O 1
ATOM 5790 N N . ASN B 1 511 ? 29.95500 96.75300 5.15900 1.000 57.57482 514 ASN B N 1
ATOM 5791 C CA . ASN B 1 511 ? 30.42700 95.46500 5.66400 1.000 57.43946 514 ASN B CA 1
ATOM 5792 C C . ASN B 1 511 ? 29.60200 94.95300 6.85100 1.000 53.96717 514 ASN B C 1
ATOM 5793 O O . ASN B 1 511 ? 29.42000 93.74100 6.98200 1.000 52.76110 514 ASN B O 1
ATOM 5798 N N . LEU B 1 512 ? 29.07300 95.87600 7.68200 1.000 54.10026 515 LEU B N 1
ATOM 5799 C CA . LEU B 1 512 ? 28.24200 95.54100 8.84500 1.000 51.84792 515 LEU B CA 1
ATOM 5800 C C . LEU B 1 512 ? 26.86300 94.99900 8.44400 1.000 50.31723 515 LEU B C 1
ATOM 5801 O O . LEU B 1 512 ? 26.42400 93.99800 9.01200 1.000 48.35401 515 LEU B O 1
ATOM 5806 N N . VAL B 1 513 ? 26.20700 95.62300 7.44100 1.000 50.87324 516 VAL B N 1
ATOM 5807 C CA . VAL B 1 513 ? 24.88100 95.19400 6.95400 1.000 50.82799 516 VAL B CA 1
ATOM 5808 C C . VAL B 1 513 ? 24.92600 93.79100 6.33600 1.000 46.10820 516 VAL B C 1
ATOM 5809 O O . VAL B 1 513 ? 24.00900 92.99500 6.55800 1.000 46.26530 516 VAL B O 1
ATOM 5813 N N . SER B 1 514 ? 26.01400 93.48400 5.60900 1.000 44.80800 517 SER B N 1
ATOM 5814 C CA . SER B 1 514 ? 26.23600 92.18600 4.98300 1.000 48.30631 517 SER B CA 1
ATOM 5815 C C . SER B 1 514 ? 26.49700 91.10900 6.03700 1.000 49.15395 517 SER B C 1
ATOM 5816 O O . SER B 1 514 ? 26.03100 89.98100 5.86800 1.000 43.69396 517 SER B O 1
ATOM 5819 N N . TYR B 1 515 ? 27.22000 91.46800 7.13400 1.000 48.09672 518 TYR B N 1
ATOM 5820 C CA . TYR B 1 515 ? 27.52200 90.58800 8.26700 1.000 44.47204 518 TYR B CA 1
ATOM 5821 C C . TYR B 1 515 ? 26.20000 90.12900 8.88600 1.000 37.25958 518 TYR B C 1
ATOM 5822 O O . TYR B 1 515 ? 26.00900 88.93100 9.08100 1.000 38.85897 518 TYR B O 1
ATOM 5831 N N . VAL B 1 516 ? 25.26400 91.07600 9.09400 1.000 40.28331 519 VAL B N 1
ATOM 5832 C CA . VAL B 1 516 ? 23.92300 90.85400 9.64900 1.000 37.96897 519 VAL B CA 1
ATOM 5833 C C . VAL B 1 516 ? 23.11100 89.88800 8.78200 1.000 42.60590 519 VAL B C 1
ATOM 5834 O O . VAL B 1 516 ? 22.67400 88.85300 9.29500 1.000 39.95574 519 VAL B O 1
ATOM 5838 N N . ASP B 1 517 ? 22.93200 90.21600 7.47000 1.000 44.12224 520 ASP B N 1
ATOM 5839 C CA . ASP B 1 517 ? 22.17500 89.41400 6.49700 1.000 40.34894 520 ASP B CA 1
ATOM 5840 C C . ASP B 1 517 ? 22.71800 87.98600 6.38100 1.000 39.03453 520 ASP B C 1
ATOM 5841 O O . ASP B 1 517 ? 21.93300 87.03100 6.36600 1.000 37.71016 520 ASP B O 1
ATOM 5846 N N . PHE B 1 518 ? 24.06000 87.84900 6.33100 1.000 36.79813 521 PHE B N 1
ATOM 5847 C CA . PHE B 1 518 ? 24.74300 86.55700 6.24900 1.000 38.82609 521 PHE B CA 1
ATOM 5848 C C . PHE B 1 518 ? 24.48900 85.71900 7.48400 1.000 40.46672 521 PHE B C 1
ATOM 5849 O O . PHE B 1 518 ? 24.32400 84.51000 7.35500 1.000 41.08454 521 PHE B O 1
ATOM 5857 N N . LEU B 1 519 ? 24.45100 86.34900 8.67500 1.000 39.01649 522 LEU B N 1
ATOM 5858 C CA . LEU B 1 519 ? 24.18200 85.63200 9.92000 1.000 38.22314 522 LEU B CA 1
ATOM 5859 C C . LEU B 1 519 ? 22.78000 85.05900 9.92000 1.000 36.32203 522 LEU B C 1
ATOM 5860 O O . LEU B 1 519 ? 22.61600 83.87700 10.21200 1.000 37.05642 522 LEU B O 1
ATOM 5865 N N . TYR B 1 520 ? 21.78900 85.86300 9.50100 1.000 36.15429 523 TYR B N 1
ATOM 5866 C CA . TYR B 1 520 ? 20.39800 85.42900 9.46400 1.000 36.61214 523 TYR B CA 1
ATOM 5867 C C . TYR B 1 520 ? 20.09900 84.42700 8.36100 1.000 37.30760 523 TYR B C 1
ATOM 5868 O O . TYR B 1 520 ? 19.28500 83.53700 8.58900 1.000 37.78622 523 TYR B O 1
ATOM 5877 N N . SER B 1 521 ? 20.75700 84.53600 7.19000 1.000 39.31625 524 SER B N 1
ATOM 5878 C CA . SER B 1 521 ? 20.52800 83.58500 6.10000 1.000 39.58244 524 SER B CA 1
ATOM 5879 C C . SER B 1 521 ? 21.19700 82.23600 6.38400 1.000 41.33861 524 SER B C 1
ATOM 5880 O O . SER B 1 521 ? 20.62900 81.20700 6.02400 1.000 46.25256 524 SER B O 1
ATOM 5883 N N . THR B 1 522 ? 22.36400 82.23200 7.07200 1.000 38.45614 525 THR B N 1
ATOM 5884 C CA . THR B 1 522 ? 23.07600 81.00500 7.46800 1.000 39.81817 525 THR B CA 1
ATOM 5885 C C . THR B 1 522 ? 22.26400 80.28800 8.54900 1.000 39.59693 525 THR B C 1
ATOM 5886 O O . THR B 1 522 ? 22.19100 79.05600 8.54500 1.000 43.84039 525 THR B O 1
ATOM 5890 N N . ALA B 1 523 ? 21.62400 81.06800 9.44600 1.000 38.99993 526 ALA B N 1
ATOM 5891 C CA . ALA B 1 523 ? 20.75200 80.55900 10.50100 1.000 39.02494 526 ALA B CA 1
ATOM 5892 C C . ALA B 1 523 ? 19.51400 79.91600 9.86800 1.000 39.77218 526 ALA B C 1
ATOM 5893 O O . ALA B 1 523 ? 19.33800 78.70900 10.01800 1.000 38.82822 526 ALA B O 1
ATOM 5895 N N . HIS B 1 524 ? 18.72500 80.70600 9.08300 1.000 42.17966 527 HIS B N 1
ATOM 5896 C CA . HIS B 1 524 ? 17.48700 80.32300 8.37500 1.000 43.42708 527 HIS B CA 1
ATOM 5897 C C . HIS B 1 524 ? 17.58600 79.03700 7.53200 1.000 41.30129 527 HIS B C 1
ATOM 5898 O O . HIS B 1 524 ? 16.60600 78.29000 7.43800 1.000 40.60092 527 HIS B O 1
ATOM 5905 N N . GLU B 1 525 ? 18.76100 78.78800 6.93000 1.000 39.87189 528 GLU B N 1
ATOM 5906 C CA . GLU B 1 525 ? 19.03000 77.60400 6.11100 1.000 44.06655 528 GLU B CA 1
ATOM 5907 C C . GLU B 1 525 ? 19.26100 76.36900 6.99900 1.000 46.55983 528 GLU B C 1
ATOM 5908 O O . GLU B 1 525 ? 18.67000 75.31000 6.76900 1.000 46.22830 528 GLU B O 1
ATOM 5914 N N . ARG B 1 526 ? 20.13200 76.52500 7.99900 1.000 45.46225 529 ARG B N 1
ATOM 5915 C CA . ARG B 1 526 ? 20.58400 75.50900 8.94300 1.000 41.72955 529 ARG B CA 1
ATOM 5916 C C . ARG B 1 526 ? 19.55200 75.08100 10.00100 1.000 39.32950 529 ARG B C 1
ATOM 5917 O O . ARG B 1 526 ? 19.53500 73.90400 10.36600 1.000 38.94239 529 ARG B O 1
ATOM 5925 N N . ILE B 1 527 ? 18.70400 76.01500 10.48400 1.000 36.26070 530 ILE B N 1
ATOM 5926 C CA . ILE B 1 527 ? 17.68600 75.75600 11.51300 1.000 36.97061 530 ILE B CA 1
ATOM 5927 C C . ILE B 1 527 ? 16.57100 74.81900 11.06000 1.000 40.25660 530 ILE B C 1
ATOM 5928 O O . ILE B 1 527 ? 16.24700 74.75500 9.87200 1.000 43.21581 530 ILE B O 1
ATOM 5933 N N . LEU B 1 528 ? 15.95700 74.13400 12.03700 1.000 37.95103 531 LEU B N 1
ATOM 5934 C CA . LEU B 1 528 ? 14.79100 73.28600 11.84900 1.000 36.36383 531 LEU B CA 1
ATOM 5935 C C . LEU B 1 528 ? 13.56300 74.18600 12.03900 1.000 40.14097 531 LEU B C 1
ATOM 5936 O O . LEU B 1 528 ? 13.45200 74.87400 13.05900 1.000 34.98213 531 LEU B O 1
ATOM 5941 N N . GLN B 1 529 ? 12.66500 74.19900 11.04800 1.000 38.96386 532 GLN B N 1
ATOM 5942 C CA . GLN B 1 529 ? 11.44300 75.00000 11.08100 1.000 35.76718 532 GLN B CA 1
ATOM 5943 C C . GLN B 1 529 ? 10.24200 74.07800 11.23600 1.000 36.47557 532 GLN B C 1
ATOM 5944 O O . GLN B 1 529 ? 9.92700 73.30800 10.33700 1.000 43.19661 532 GLN B O 1
ATOM 5950 N N . ASP B 1 530 ? 9.63700 74.10500 12.42700 1.000 36.28632 533 ASP B N 1
ATOM 5951 C CA . ASP B 1 530 ? 8.52500 73.26500 12.87100 1.000 36.49544 533 ASP B CA 1
ATOM 5952 C C . ASP B 1 530 ? 7.83800 73.98900 14.04100 1.000 38.75796 533 ASP B C 1
ATOM 5953 O O . ASP B 1 530 ? 8.53300 74.60400 14.85500 1.000 36.46293 533 ASP B O 1
ATOM 5958 N N . ASN B 1 531 ? 6.49500 73.90300 14.14700 1.000 33.37983 534 ASN B N 1
ATOM 5959 C CA . ASN B 1 531 ? 5.72100 74.53800 15.23100 1.000 36.46557 534 ASN B CA 1
ATOM 5960 C C . ASN B 1 531 ? 6.15700 74.07300 16.63300 1.000 33.67933 534 ASN B C 1
ATOM 5961 O O . ASN B 1 531 ? 6.02900 74.82200 17.60300 1.000 25.54378 534 ASN B O 1
ATOM 5966 N N . SER B 1 532 ? 6.67600 72.84000 16.71900 1.000 29.06314 535 SER B N 1
ATOM 5967 C CA . SER B 1 532 ? 7.17800 72.23100 17.95200 1.000 35.29498 535 SER B CA 1
ATOM 5968 C C . SER B 1 532 ? 8.45600 72.90700 18.46200 1.000 27.06272 535 SER B C 1
ATOM 5969 O O . SER B 1 532 ? 8.74100 72.80200 19.64600 1.000 27.91818 535 SER B O 1
ATOM 5972 N N . ILE B 1 533 ? 9.20700 73.61500 17.58700 1.000 30.84834 536 ILE B N 1
ATOM 5973 C CA . ILE B 1 533 ? 10.47100 74.26600 17.95400 1.000 28.25340 536 ILE B CA 1
ATOM 5974 C C . ILE B 1 533 ? 10.54300 75.79500 17.63300 1.000 31.49851 536 ILE B C 1
ATOM 5975 O O . ILE B 1 533 ? 11.34100 76.48900 18.27100 1.000 24.38726 536 ILE B O 1
ATOM 5980 N N . ASN B 1 534 ? 9.68500 76.32500 16.71000 1.000 25.28633 537 ASN B N 1
ATOM 5981 C CA . ASN B 1 534 ? 9.72300 77.74000 16.27700 1.000 29.40135 537 ASN B CA 1
ATOM 5982 C C . ASN B 1 534 ? 9.82400 78.80000 17.39400 1.000 24.59452 537 ASN B C 1
ATOM 5983 O O . ASN B 1 534 ? 10.50200 79.81100 17.20300 1.000 28.19305 537 ASN B O 1
ATOM 5988 N N . GLN B 1 535 ? 9.15700 78.57800 18.53100 1.000 21.37326 538 GLN B N 1
ATOM 5989 C CA . GLN B 1 535 ? 9.14700 79.51300 19.66000 1.000 27.40277 538 GLN B CA 1
ATOM 5990 C C . GLN B 1 535 ? 10.53300 79.75400 20.29100 1.000 27.87498 538 GLN B C 1
ATOM 5991 O O . GLN B 1 535 ? 10.75800 80.81000 20.87000 1.000 28.88502 538 GLN B O 1
ATOM 5997 N N . LEU B 1 536 ? 11.45900 78.80400 20.15400 1.000 24.35056 539 LEU B N 1
ATOM 5998 C CA . LEU B 1 536 ? 12.81300 78.88300 20.71500 1.000 26.56107 539 LEU B CA 1
ATOM 5999 C C . LEU B 1 536 ? 13.83900 79.15700 19.62700 1.000 25.83416 539 LEU B C 1
ATOM 6000 O O . LEU B 1 536 ? 15.01600 79.38500 19.92000 1.000 23.19005 539 LEU B O 1
ATOM 6005 N N . CYS B 1 537 ? 13.35600 79.18500 18.39900 1.000 23.62386 540 CYS B N 1
ATOM 6006 C CA . CYS B 1 537 ? 14.30200 79.31100 17.28900 1.000 24.41160 540 CYS B CA 1
ATOM 6007 C C . CYS B 1 537 ? 13.88700 80.34300 16.22800 1.000 27.73858 540 CYS B C 1
ATOM 6008 O O . CYS B 1 537 ? 14.42000 81.43500 16.24700 1.000 24.71556 540 CYS B O 1
ATOM 6011 N N . LEU B 1 538 ? 12.93700 80.01300 15.35600 1.000 31.69405 541 LEU B N 1
ATOM 6012 C CA . LEU B 1 538 ? 12.54500 80.97200 14.29600 1.000 27.07348 541 LEU B CA 1
ATOM 6013 C C . LEU B 1 538 ? 11.99100 82.25300 14.91800 1.000 25.24366 541 LEU B C 1
ATOM 6014 O O . LEU B 1 538 ? 12.35200 83.29000 14.46900 1.000 25.86632 541 LEU B O 1
ATOM 6019 N N . ASP B 1 539 ? 11.18000 82.14300 15.95800 1.000 24.62014 542 ASP B N 1
ATOM 6020 C CA . ASP B 1 539 ? 10.55000 83.34900 16.54900 1.000 22.45592 542 ASP B CA 1
ATOM 6021 C C . ASP B 1 539 ? 11.58000 84.31600 17.15300 1.000 27.80936 542 ASP B C 1
ATOM 6022 O O . ASP B 1 539 ? 11.52200 85.48000 16.80500 1.000 26.18186 542 ASP B O 1
ATOM 6027 N N . PRO B 1 540 ? 12.54200 83.88200 18.00000 1.000 26.86026 543 PRO B N 1
ATOM 6028 C CA . PRO B 1 540 ? 13.56300 84.79100 18.51600 1.000 23.73689 543 PRO B CA 1
ATOM 6029 C C . PRO B 1 540 ? 14.45300 85.38700 17.41400 1.000 22.31712 543 PRO B C 1
ATOM 6030 O O . PRO B 1 540 ? 14.77000 86.51800 17.51200 1.000 23.76407 543 PRO B O 1
ATOM 6034 N N . LEU B 1 541 ? 14.81100 84.59900 16.41000 1.000 18.86182 544 LEU B N 1
ATOM 6035 C CA . LEU B 1 541 ? 15.65900 85.10300 15.30700 1.000 25.50490 544 LEU B CA 1
ATOM 6036 C C . LEU B 1 541 ? 14.91200 86.20700 14.53300 1.000 26.80336 544 LEU B C 1
ATOM 6037 O O . LEU B 1 541 ? 15.54200 87.18000 14.18900 1.000 22.08364 544 LEU B O 1
ATOM 6042 N N . GLN B 1 542 ? 13.60500 86.03200 14.29400 1.000 26.68146 545 GLN B N 1
ATOM 6043 C CA . GLN B 1 542 ? 12.78400 87.05500 13.59200 1.000 24.03249 545 GLN B CA 1
ATOM 6044 C C . GLN B 1 542 ? 12.71500 88.35000 14.41700 1.000 23.45023 545 GLN B C 1
ATOM 6045 O O . GLN B 1 542 ? 13.03500 89.37200 13.88700 1.000 21.02532 545 GLN B O 1
ATOM 6051 N N . GLU B 1 543 ? 12.38200 88.25600 15.70200 1.000 22.63187 546 GLU B N 1
ATOM 6052 C CA . GLU B 1 543 ? 12.32700 89.42100 16.59500 1.000 25.74010 546 GLU B CA 1
ATOM 6053 C C . GLU B 1 543 ? 13.66900 90.18800 16.61300 1.000 27.16786 546 GLU B C 1
ATOM 6054 O O . GLU B 1 543 ? 13.67000 91.41900 16.55100 1.000 25.52778 546 GLU B O 1
ATOM 6060 N N . SER B 1 544 ? 14.79400 89.46200 16.66800 1.000 23.98639 547 SER B N 1
ATOM 6061 C CA . SER B 1 544 ? 16.12200 90.07600 16.67200 1.000 25.24720 547 SER B CA 1
ATOM 6062 C C . SER B 1 544 ? 16.41000 90.77300 15.35500 1.000 26.39345 547 SER B C 1
ATOM 6063 O O . SER B 1 544 ? 16.86700 91.91100 15.37900 1.000 25.52425 547 SER B O 1
ATOM 6066 N N . LEU B 1 545 ? 16.08100 90.13400 14.21600 1.000 26.68095 548 LEU B N 1
ATOM 6067 C CA . LEU B 1 545 ? 16.20600 90.73600 12.88000 1.000 33.38877 548 LEU B CA 1
ATOM 6068 C C . LEU B 1 545 ? 15.40300 92.05800 12.82800 1.000 29.05306 548 LEU B C 1
ATOM 6069 O O . LEU B 1 545 ? 15.95300 93.09300 12.44200 1.000 28.05191 548 LEU B O 1
ATOM 6074 N N . ASN B 1 546 ? 14.13000 92.01300 13.28600 1.000 27.47913 549 ASN B N 1
ATOM 6075 C CA . ASN B 1 546 ? 13.22300 93.15600 13.37700 1.000 30.64589 549 ASN B CA 1
ATOM 6076 C C . ASN B 1 546 ? 13.81000 94.31900 14.18400 1.000 34.47626 549 ASN B C 1
ATOM 6077 O O . ASN B 1 546 ? 13.70900 95.46100 13.74200 1.000 32.28315 549 ASN B O 1
ATOM 6082 N N . ARG B 1 547 ? 14.44100 94.00700 15.31600 1.000 33.52978 550 ARG B N 1
ATOM 6083 C CA . ARG B 1 547 ? 15.01800 95.02500 16.22500 1.000 33.77778 550 ARG B CA 1
ATOM 6084 C C . ARG B 1 547 ? 16.28900 95.58600 15.60600 1.000 34.77390 550 ARG B C 1
ATOM 6085 O O . ARG B 1 547 ? 16.42900 96.76400 15.62600 1.000 37.24718 550 ARG B O 1
ATOM 6093 N N . ILE B 1 548 ? 17.15200 94.71400 15.09000 1.000 34.56907 551 ILE B N 1
ATOM 6094 C CA . ILE B 1 548 ? 18.45900 95.10700 14.49200 1.000 35.64263 551 ILE B CA 1
ATOM 6095 C C . ILE B 1 548 ? 18.27500 95.93700 13.21400 1.000 42.40135 551 ILE B C 1
ATOM 6096 O O . ILE B 1 548 ? 18.91500 96.97200 13.11700 1.000 42.71319 551 ILE B O 1
ATOM 6101 N N . LYS B 1 549 ? 17.34300 95.55600 12.33500 1.000 38.82840 552 LYS B N 1
ATOM 6102 C CA . LYS B 1 549 ? 17.07400 96.28600 11.07300 1.000 39.49059 552 LYS B CA 1
ATOM 6103 C C . LYS B 1 549 ? 16.42900 97.64600 11.39200 1.000 43.46067 552 LYS B C 1
ATOM 6104 O O . LYS B 1 549 ? 16.52500 98.52700 10.59100 1.000 45.00896 552 LYS B O 1
ATOM 6110 N N . SER B 1 550 ? 15.71000 97.76100 12.50200 1.000 42.00658 553 SER B N 1
ATOM 6111 C CA . SER B 1 550 ? 15.09700 99.04200 12.90400 1.000 42.93589 553 SER B CA 1
ATOM 6112 C C . SER B 1 550 ? 16.19000 100.06500 13.23600 1.000 50.92071 553 SER B C 1
ATOM 6113 O O . SER B 1 550 ? 15.95400 101.25600 13.02000 1.000 46.49693 553 SER B O 1
ATOM 6116 N N . ASN B 1 551 ? 17.26300 99.60900 13.88300 1.000 50.72427 554 ASN B N 1
ATOM 6117 C CA . ASN B 1 551 ? 18.42400 100.44600 14.28900 1.000 54.13294 554 ASN B CA 1
ATOM 6118 C C . ASN B 1 551 ? 19.38100 100.90300 13.18100 1.000 53.35902 554 ASN B C 1
ATOM 6119 O O . ASN B 1 551 ? 19.71300 102.09300 13.19000 1.000 53.19036 554 ASN B O 1
ATOM 6124 N N . ILE B 1 552 ? 19.75500 100.01300 12.26700 1.000 49.27324 555 ILE B N 1
ATOM 6125 C CA . ILE B 1 552 ? 20.78200 100.33500 11.23800 1.000 54.70584 555 ILE B CA 1
ATOM 6126 C C . ILE B 1 552 ? 20.47200 101.64900 10.51500 1.000 56.89712 555 ILE B C 1
ATOM 6127 O O . ILE B 1 552 ? 21.39300 102.46700 10.43900 1.000 52.44770 555 ILE B O 1
#